Protein AF-A0A812KVB9-F1 (afdb_monomer_lite)

Foldseek 3Di:
DVVVVVVCVCQKAFPLNVVDQKAKAKWKDWADDDDDPDDPQPQQQDDDPPDDDDDDHIAIKIKMKMKHKDAPVQAPDDDPVPPDRIDMTMDMDIDSAQLHQVCVVLRHVLVVVCVVVSYVVPCVSVVVSVVLVVPDPPVPDDPVSNCHPQDLVLVCLACPVVLVLLLVCQLVQFAEEEEESGNRQLLSNLSSSLVVDVCSSPSSNWPSSCPPVVVVVVVVVDPRGGQHSQEEEISEDHPVCLVVNCSHPHYHYYYHDCVSVVRNVGQWYWYDYPDPPDRYIDIDRDDPVSVVVPAAAAAFAWAWEWAAEPVPFTDIDIWTKAWAQLPFFKAFPRDRHGQDDLQAGDCVQPVDFQSNLNGIDGGHQHNVCCCQPQVWDHDARFIKGFQFHPLHGKTKIWIAPDLQWFDFAQAALKKKKWKKAQLQQDALKWWFKKWWLADGRLLPPFRSRPCTVNNNHQDAEQLQAQQRQAHRSTGLNAVWDQDPLPPSSRTIGGQKGWHTWMWTLWIDHQWWIKTFTKHFQDDDGTTDIDGDLQSQDVVVVSVPSHGINPLGDMDILVLLPNNQQGHDDPSHVHHSNDMKMKMWHFYFPVSDSPGFTFWIFIWIADPNAIGGQAWRPLDPDTDRIDGCVRHHDRVSSRSTTIMMTMMHGDSPFLCCLAAAFPPPVDDSPPRSRGHTDDPGDPCSHPVNCCVVRSRRMMIIRDMYMYRPPRSDPYYPPDDPDDDDDDDDDDDDDDDDDDDDDDDDAWDKAFAVNFAQKDFADQDAPHDDLVQWDKDAQQPDPVSLVVVLVVDAQFFWWKDADRIITGGRDNVHTNHIDRHHRIGTITHRHPHPPDPDQDAWDKAFAVNFAQKDFADQEQLHDDPVFWDKDFQDQDDVVLVVVLVPDPQFFWWKDAGGIIITGRHNRHGNHIDRHHRIGTITTGRDDDDDDDDDDDDDDDDDDDDDDDDDDDDDADADEAFDWLDADSPPHHVHYDPQWDWADPDRGTTGTHGDDDDDDDDDDDDDDDDDDSDDPDDDDDDDDDDDDDDDDDDDDDDDD

Radius of gyration: 40.42 Å; chains: 1; bounding box: 111×73×133 Å

InterPro domains:
  IPR000254 Cellulose-binding domain [PF00734] (958-986)
  IPR000254 Cellulose-binding domain [PS00562] (962-989)
  IPR000254 Cellulose-binding domain [PS51164] (954-990)
  IPR000254 Cellulose-binding domain [SM00236] (957-990)
  IPR001722 Glycoside hydrolase, family 7 [PF00840] (296-711)
  IPR001722 Glycoside hydrolase, family 7 [PR00734] (314-331)
  IPR001722 Glycoside hydrolase, family 7 [PR00734] (348-367)
  IPR001722 Glycoside hydrolase, family 7 [PR00734] (406-426)
  IPR001722 Glycoside hydrolase, family 7 [PR00734] (426-444)
  IPR001722 Glycoside hydrolase, family 7 [PR00734] (449-465)
  IPR001722 Glycoside hydrolase, family 7 [PR00734] (497-520)
  IPR001722 Glycoside hydrolase, family 7 [PR00734] (573-586)
  IPR001722 Glycoside hydrolase, family 7 [PR00734] (641-660)
  IPR001722 Glycoside hydrolase, family 7 [PR00734] (694-711)
  IPR001722 Glycoside hydrolase, family 7 [PTHR33753] (295-712)
  IPR001722 Glycoside hydrolase, family 7 [cd07999] (298-706)
  IPR013320 Concanavalin A-like lectin/glucanase domain superfamily [SSF49899] (297-711)
  IPR018307 AVL9/DENND6 domain [PF09794] (8-199)
  IPR018307 AVL9/DENND6 domain [PF09794] (215-274)
  IPR035971 Cellulose-binding domain superfamily [SSF57180] (957-989)

Structure (mmCIF, N/CA/C/O backbone):
data_AF-A0A812KVB9-F1
#
_entry.id   AF-A0A812KVB9-F1
#
loop_
_atom_site.group_PDB
_atom_site.id
_atom_site.type_symbol
_atom_site.label_atom_id
_atom_site.label_alt_id
_atom_site.label_comp_id
_atom_site.label_asym_id
_atom_site.label_entity_id
_atom_site.label_seq_id
_atom_site.pdbx_PDB_ins_code
_atom_site.Cartn_x
_atom_site.Cartn_y
_atom_site.Cartn_z
_atom_site.occupancy
_atom_site.B_iso_or_equiv
_atom_site.auth_seq_id
_atom_site.auth_comp_id
_atom_site.auth_asym_id
_atom_site.auth_atom_id
_atom_site.pdbx_PDB_model_num
ATOM 1 N N . MET A 1 1 ? -46.382 -12.555 46.806 1.00 44.16 1 MET A N 1
ATOM 2 C CA . MET A 1 1 ? -46.045 -11.593 47.883 1.00 44.16 1 MET A CA 1
ATOM 3 C C . MET A 1 1 ? -44.581 -11.687 48.294 1.00 44.16 1 MET A C 1
ATOM 5 O O . MET A 1 1 ? -43.911 -10.684 48.139 1.00 44.16 1 MET A O 1
ATOM 9 N N . ALA A 1 2 ? -44.052 -12.837 48.738 1.00 48.66 2 ALA A N 1
ATOM 10 C CA . ALA A 1 2 ? -42.637 -12.951 49.141 1.00 48.66 2 ALA A CA 1
ATOM 11 C C . ALA A 1 2 ? -41.626 -12.617 48.018 1.00 48.66 2 ALA A C 1
ATOM 13 O O . ALA A 1 2 ? -40.701 -11.851 48.250 1.00 48.66 2 ALA A O 1
ATOM 14 N N . GLU A 1 3 ? -41.844 -13.103 46.791 1.00 52.44 3 GLU A N 1
ATOM 15 C CA . GLU A 1 3 ? -40.983 -12.789 45.631 1.00 52.44 3 GLU A CA 1
ATOM 16 C C . GLU A 1 3 ? -41.054 -11.312 45.217 1.00 52.44 3 GLU A C 1
ATOM 18 O O . GLU A 1 3 ? -40.034 -10.687 44.949 1.00 52.44 3 GLU A O 1
ATOM 23 N N . VAL A 1 4 ? -42.256 -10.725 45.243 1.00 56.75 4 VAL A N 1
ATOM 24 C CA . VAL A 1 4 ? -42.462 -9.287 44.995 1.00 56.75 4 VAL A CA 1
ATOM 25 C C . VAL A 1 4 ? -41.745 -8.455 46.061 1.00 56.75 4 VAL A C 1
ATOM 27 O O . VAL A 1 4 ? -41.098 -7.468 45.736 1.00 56.75 4 VAL A O 1
ATOM 30 N N . LEU A 1 5 ? -41.800 -8.877 47.327 1.00 59.59 5 LEU A N 1
ATOM 31 C CA . LEU A 1 5 ? -41.100 -8.211 48.424 1.00 59.59 5 LEU A CA 1
ATOM 32 C C . LEU A 1 5 ? -39.574 -8.328 48.273 1.00 59.59 5 LEU A C 1
ATOM 34 O O . LEU A 1 5 ? -38.867 -7.351 48.502 1.00 59.59 5 LEU A O 1
ATOM 38 N N . SER A 1 6 ? -39.073 -9.485 47.826 1.00 60.72 6 SER A N 1
ATOM 39 C CA . SER A 1 6 ? -37.655 -9.686 47.499 1.00 60.72 6 SER A CA 1
ATOM 40 C C . SER A 1 6 ? -37.204 -8.738 46.388 1.00 60.72 6 SER A C 1
ATOM 42 O O . SER A 1 6 ? -36.242 -8.007 46.581 1.00 60.72 6 SER A O 1
ATOM 44 N N . MET A 1 7 ? -37.946 -8.670 45.276 1.00 62.31 7 MET A N 1
ATOM 45 C CA . MET A 1 7 ? -37.661 -7.770 44.152 1.00 62.31 7 MET A CA 1
ATOM 46 C C . MET A 1 7 ? -37.659 -6.300 44.577 1.00 62.31 7 MET A C 1
ATOM 48 O O . MET A 1 7 ? -36.749 -5.560 44.221 1.00 62.31 7 MET A O 1
ATOM 52 N N . VAL A 1 8 ? -38.657 -5.873 45.357 1.00 66.56 8 VAL A N 1
ATOM 53 C CA . VAL A 1 8 ? -38.731 -4.501 45.878 1.00 66.56 8 VAL A CA 1
ATOM 54 C C . VAL A 1 8 ? -37.539 -4.199 46.783 1.00 66.56 8 VAL A C 1
ATOM 56 O O . VAL A 1 8 ? -37.019 -3.092 46.739 1.00 66.56 8 VAL A O 1
ATOM 59 N N . THR A 1 9 ? -37.053 -5.176 47.549 1.00 66.56 9 THR A N 1
ATOM 60 C CA . THR A 1 9 ? -35.861 -5.001 48.393 1.00 66.56 9 THR A CA 1
ATOM 61 C C . THR A 1 9 ? -34.601 -4.802 47.543 1.00 66.56 9 THR A C 1
ATOM 63 O O . THR A 1 9 ? -33.820 -3.898 47.826 1.00 66.56 9 THR A O 1
ATOM 66 N N . SER A 1 10 ? -34.439 -5.576 46.463 1.00 63.38 10 SER A N 1
ATOM 67 C CA . SER A 1 10 ? -33.331 -5.442 45.502 1.00 63.38 10 SER A CA 1
ATOM 68 C C . SER A 1 10 ? -33.377 -4.136 44.702 1.00 63.38 10 SER A C 1
ATOM 70 O O . SER A 1 10 ? -32.337 -3.559 44.400 1.00 63.38 10 SER A O 1
ATOM 72 N N . LEU A 1 11 ? -34.584 -3.689 44.341 1.00 68.19 11 LEU A N 1
ATOM 73 C CA . LEU A 1 11 ? -34.844 -2.454 43.600 1.00 68.19 11 LEU A CA 1
ATOM 74 C C . LEU A 1 11 ? -34.671 -1.204 44.460 1.00 68.19 11 LEU A C 1
ATOM 76 O O . LEU A 1 11 ? -34.257 -0.169 43.951 1.00 68.19 11 LEU A O 1
ATOM 80 N N . ALA A 1 12 ? -35.048 -1.263 45.737 1.00 70.12 12 ALA A N 1
ATOM 81 C CA . ALA A 1 12 ? -35.150 -0.071 46.569 1.00 70.12 12 ALA A CA 1
ATOM 82 C C . ALA A 1 12 ? -33.784 0.548 46.872 1.00 70.12 12 ALA A C 1
ATOM 84 O O . ALA A 1 12 ? -33.639 1.762 46.801 1.00 70.12 12 ALA A O 1
ATOM 85 N N . LEU A 1 13 ? -32.785 -0.255 47.229 1.00 75.06 13 LEU A N 1
ATOM 86 C CA . LEU A 1 13 ? -31.465 0.250 47.600 1.00 75.06 13 LEU A CA 1
ATOM 87 C C . LEU A 1 13 ? -30.391 -0.668 46.997 1.00 75.06 13 LEU A C 1
ATOM 89 O O . LEU A 1 13 ? -30.066 -1.682 47.618 1.00 75.06 13 LEU A O 1
ATOM 93 N N . PRO A 1 14 ? -29.854 -0.350 45.799 1.00 73.25 14 PRO A N 1
ATOM 94 C CA . PRO A 1 14 ? -28.738 -1.097 45.221 1.00 73.25 14 PRO A CA 1
ATOM 95 C C . PRO A 1 14 ? -27.517 -1.102 46.152 1.00 73.25 14 PRO A C 1
ATOM 97 O O . PRO A 1 14 ? -27.371 -0.225 47.005 1.00 73.25 14 PRO A O 1
ATOM 100 N N . ASP A 1 15 ? -26.589 -2.044 45.962 1.00 72.69 15 ASP A N 1
ATOM 101 C CA . ASP A 1 15 ? -25.408 -2.193 46.831 1.00 72.69 15 ASP A CA 1
ATOM 102 C C . ASP A 1 15 ? -24.581 -0.890 46.921 1.00 72.69 15 ASP A C 1
ATOM 104 O O . ASP A 1 15 ? -23.985 -0.589 47.958 1.00 72.69 15 ASP A O 1
ATOM 108 N N . ALA A 1 16 ? -24.584 -0.077 45.857 1.00 67.44 16 ALA A N 1
ATOM 109 C CA . ALA A 1 16 ? -23.906 1.218 45.778 1.00 67.44 16 ALA A CA 1
ATOM 110 C C . ALA A 1 16 ? -24.748 2.431 46.233 1.00 67.44 16 ALA A C 1
ATOM 112 O O . ALA A 1 16 ? -24.206 3.532 46.301 1.00 67.44 16 ALA A O 1
ATOM 113 N N . ALA A 1 17 ? -26.019 2.261 46.624 1.00 66.31 17 ALA A N 1
ATOM 114 C CA . ALA A 1 17 ? -26.930 3.364 46.975 1.00 66.31 17 ALA A CA 1
ATOM 115 C C . ALA A 1 17 ? -26.385 4.295 48.070 1.00 66.31 17 ALA A C 1
ATOM 117 O O . ALA A 1 17 ? -26.712 5.475 48.130 1.00 66.31 17 ALA A O 1
ATOM 118 N N . HIS A 1 18 ? -25.522 3.789 48.953 1.00 67.88 18 HIS A N 1
ATOM 119 C CA . HIS A 1 18 ? -24.881 4.578 50.009 1.00 67.88 18 HIS A CA 1
ATOM 120 C C . HIS A 1 18 ? -23.912 5.657 49.482 1.00 67.88 18 HIS A C 1
ATOM 122 O O . HIS A 1 18 ? -23.606 6.604 50.212 1.00 67.88 18 HIS A O 1
ATOM 128 N N . ARG A 1 19 ? -23.426 5.517 48.241 1.00 67.00 19 ARG A N 1
ATOM 129 C CA . ARG A 1 19 ? -22.455 6.417 47.593 1.00 67.00 19 ARG A CA 1
ATOM 130 C C . ARG A 1 19 ? -23.124 7.561 46.832 1.00 67.00 19 ARG A C 1
ATOM 132 O O . ARG A 1 19 ? -22.488 8.584 46.602 1.00 67.00 19 ARG A O 1
ATOM 139 N N . GLU A 1 20 ? -24.404 7.415 46.503 1.00 66.56 20 GLU A N 1
ATOM 140 C CA . GLU A 1 20 ? -25.172 8.369 45.705 1.00 66.56 20 GLU A CA 1
ATOM 141 C C . GLU A 1 20 ? -26.108 9.208 46.603 1.00 66.56 20 GLU A C 1
ATOM 143 O O . GLU A 1 20 ? -26.673 8.732 47.595 1.00 66.56 20 GLU A O 1
ATOM 148 N N . ARG A 1 21 ? -26.263 10.505 46.291 1.00 57.91 21 ARG A N 1
ATOM 149 C CA . ARG A 1 21 ? -27.299 11.351 46.929 1.00 57.91 21 ARG A CA 1
ATOM 150 C C . ARG A 1 21 ? -28.687 11.061 46.359 1.00 57.91 21 ARG A C 1
ATOM 152 O O . ARG A 1 21 ? -29.680 11.185 47.079 1.00 57.91 21 ARG A O 1
ATOM 159 N N . GLU A 1 22 ? -28.725 10.694 45.088 1.00 67.56 22 GLU A N 1
ATOM 160 C CA . GLU A 1 22 ? -29.893 10.324 44.305 1.00 67.56 22 GLU A CA 1
ATOM 161 C C . GLU A 1 22 ? -29.443 9.356 43.211 1.00 67.56 22 GLU A C 1
ATOM 163 O O . GLU A 1 22 ? -28.363 9.549 42.654 1.00 67.56 22 GLU 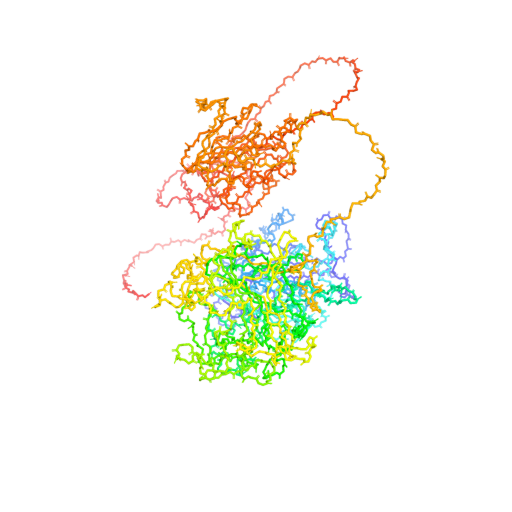A O 1
ATOM 168 N N . GLY A 1 23 ? -30.273 8.363 42.902 1.00 64.62 23 GLY A N 1
ATOM 169 C CA . GLY A 1 23 ? -30.041 7.468 41.775 1.00 64.62 23 GLY A CA 1
ATOM 170 C C . GLY A 1 23 ? -31.318 6.766 41.326 1.00 64.62 23 GLY A C 1
ATOM 171 O O . GLY A 1 23 ? -32.287 6.625 42.089 1.00 64.62 23 GLY A O 1
ATOM 172 N N . ILE A 1 24 ? -31.326 6.330 40.070 1.00 69.56 24 ILE A N 1
ATOM 173 C CA . ILE A 1 24 ? -32.448 5.624 39.451 1.00 69.56 24 ILE A CA 1
ATOM 174 C C . ILE A 1 24 ? -32.008 4.211 39.084 1.00 69.56 24 ILE A C 1
ATOM 176 O O . ILE A 1 24 ? -30.911 3.995 38.582 1.00 69.56 24 ILE A O 1
ATOM 180 N N . LEU A 1 25 ? -32.872 3.231 39.336 1.00 68.31 25 LEU A N 1
ATOM 181 C CA . LEU A 1 25 ? -32.594 1.837 39.025 1.00 68.31 25 LEU A CA 1
ATOM 182 C C . LEU A 1 25 ? -33.720 1.215 38.209 1.00 68.31 25 LEU A C 1
ATOM 184 O O . LEU A 1 25 ? -34.900 1.345 38.541 1.00 68.31 25 LEU A O 1
ATOM 188 N N . LEU A 1 26 ? -33.334 0.476 37.174 1.00 66.69 26 LEU A N 1
ATOM 189 C CA . LEU A 1 26 ? -34.231 -0.336 36.362 1.00 66.69 26 LEU A CA 1
ATOM 190 C C . LEU A 1 26 ? -33.935 -1.813 36.642 1.00 66.69 26 LEU A C 1
ATOM 192 O O . LEU A 1 26 ? -32.784 -2.240 36.575 1.00 66.69 26 LEU A O 1
ATOM 196 N N . ALA A 1 27 ? -34.960 -2.604 36.963 1.00 61.06 27 ALA A N 1
ATOM 197 C CA . ALA A 1 27 ? -34.830 -4.055 37.131 1.00 61.06 27 ALA A CA 1
ATOM 198 C C . ALA A 1 27 ? -36.087 -4.799 36.652 1.00 61.06 27 ALA A C 1
ATOM 200 O O . ALA A 1 27 ? -37.112 -4.201 36.336 1.00 61.06 27 ALA A O 1
ATOM 201 N N . SER A 1 28 ? -36.032 -6.128 36.607 1.00 58.88 28 SER A N 1
ATOM 202 C CA . SER A 1 28 ? -37.155 -6.985 36.201 1.00 58.88 28 SER A CA 1
ATOM 203 C C . SER A 1 28 ? -37.172 -8.295 36.987 1.00 58.88 28 SER A C 1
ATOM 205 O O . SER A 1 28 ? -36.120 -8.783 37.393 1.00 58.88 28 SER A O 1
ATOM 207 N N . THR A 1 29 ? -38.356 -8.883 37.196 1.00 53.00 29 THR A N 1
ATOM 208 C CA . THR A 1 29 ? -38.518 -10.205 37.830 1.00 53.00 29 THR A CA 1
ATOM 209 C C . THR A 1 29 ? -39.771 -10.940 37.337 1.00 53.00 29 THR A C 1
ATOM 211 O O . THR A 1 29 ? -40.676 -10.339 36.764 1.00 53.00 29 THR A O 1
ATOM 214 N N . THR A 1 30 ? -39.874 -12.237 37.618 1.00 50.69 30 THR A N 1
ATOM 215 C CA . THR A 1 30 ? -41.093 -13.043 37.423 1.00 50.69 30 THR A CA 1
ATOM 216 C C . THR A 1 30 ? -41.833 -13.218 38.750 1.00 50.69 30 THR A C 1
ATOM 218 O O . THR A 1 30 ? -41.225 -13.670 39.714 1.00 50.69 30 THR A O 1
ATOM 221 N N . ALA A 1 31 ? -43.137 -12.927 38.814 1.00 39.16 31 ALA A N 1
ATOM 222 C CA . ALA A 1 31 ? -43.959 -13.213 39.994 1.00 39.16 31 ALA A CA 1
ATOM 223 C C . ALA A 1 31 ? -44.744 -14.529 39.825 1.00 39.16 31 ALA A C 1
ATOM 225 O O . ALA A 1 31 ? -45.578 -14.653 38.919 1.00 39.16 31 ALA A O 1
ATOM 226 N N . GLN A 1 32 ? -44.529 -15.507 40.714 1.00 37.06 32 GLN A N 1
ATOM 227 C CA . GLN A 1 32 ? -45.356 -16.715 40.793 1.00 37.06 32 GLN A CA 1
ATOM 228 C C . GLN A 1 32 ? -46.714 -16.438 41.456 1.00 37.06 32 GLN A C 1
ATOM 230 O O . GLN A 1 32 ? -46.821 -15.779 42.495 1.00 37.06 32 GLN A O 1
ATOM 235 N N . ALA A 1 33 ? -47.770 -17.041 40.901 1.00 30.88 33 ALA A N 1
ATOM 236 C CA . ALA A 1 33 ? -48.999 -17.292 41.645 1.00 30.88 33 ALA A CA 1
ATOM 237 C C . ALA A 1 33 ? -48.755 -18.484 42.585 1.00 30.88 33 ALA A C 1
ATOM 239 O O . ALA A 1 33 ? -48.315 -19.544 42.146 1.00 30.88 33 ALA A O 1
ATOM 240 N N . ALA A 1 34 ? -49.004 -18.302 43.883 1.00 30.73 34 ALA A N 1
ATOM 241 C CA . ALA A 1 34 ? -48.735 -19.309 44.904 1.00 30.73 34 ALA A CA 1
ATOM 242 C C . ALA A 1 34 ? -49.480 -20.625 44.613 1.00 30.73 34 ALA A C 1
ATOM 244 O O . ALA A 1 34 ? -50.701 -20.687 44.750 1.00 30.73 34 ALA A O 1
ATOM 245 N N . GLY A 1 35 ? -48.741 -21.679 44.247 1.00 32.56 35 GLY A N 1
ATOM 246 C CA . GLY A 1 35 ? -49.304 -23.027 44.187 1.00 32.56 35 GLY A CA 1
ATOM 247 C C . GLY A 1 35 ? -48.616 -24.030 43.264 1.00 32.56 35 GLY A C 1
ATOM 248 O O . GLY A 1 35 ? -49.289 -24.540 42.386 1.00 32.56 35 GLY A O 1
ATOM 249 N N . HIS A 1 36 ? -47.341 -24.374 43.483 1.00 28.53 36 HIS A N 1
ATOM 250 C CA . HIS A 1 36 ? -46.812 -25.752 43.381 1.00 28.53 36 HIS A CA 1
ATOM 251 C C . HIS A 1 36 ? -45.299 -25.765 43.644 1.00 28.53 36 HIS A C 1
ATOM 253 O O . HIS A 1 36 ? -44.541 -25.031 43.020 1.00 28.53 36 HIS A O 1
ATOM 259 N N . LYS A 1 37 ? -44.860 -26.607 44.589 1.00 34.28 37 LYS A N 1
ATOM 260 C CA . LYS A 1 37 ? -43.444 -26.929 44.799 1.00 34.28 37 LYS A CA 1
ATOM 261 C C . LYS A 1 37 ? -43.031 -27.969 43.756 1.00 34.28 37 LYS A C 1
ATOM 263 O O . LYS A 1 37 ? -43.585 -29.063 43.766 1.00 34.28 37 LYS A O 1
ATOM 268 N N . GLY A 1 38 ? -42.053 -27.638 42.919 1.00 31.84 38 GLY A N 1
ATOM 269 C CA . GLY A 1 38 ? -41.384 -28.580 42.016 1.00 31.84 38 GLY A CA 1
ATOM 270 C C . GLY A 1 38 ? -41.212 -28.011 40.609 1.00 31.84 38 GLY A C 1
ATOM 271 O O . GLY A 1 38 ? -42.200 -27.694 39.962 1.00 31.84 38 GLY A O 1
ATOM 272 N N . ASP A 1 39 ? -39.957 -27.926 40.164 1.00 29.92 39 ASP A N 1
ATOM 273 C CA . ASP A 1 39 ? -39.457 -27.510 38.841 1.00 29.92 39 ASP A CA 1
ATOM 274 C C . ASP A 1 39 ? -39.329 -26.007 38.530 1.00 29.92 39 ASP A C 1
ATOM 276 O O . ASP A 1 39 ? -40.189 -25.364 37.931 1.00 29.92 39 ASP A O 1
ATOM 280 N N . VAL A 1 40 ? -38.123 -25.494 38.807 1.00 34.25 40 VAL A N 1
ATOM 281 C CA . VAL A 1 40 ? -37.586 -24.187 38.374 1.00 34.25 40 VAL A CA 1
ATOM 282 C C . VAL A 1 40 ? -37.468 -24.087 36.835 1.00 34.25 40 VAL A C 1
ATOM 284 O O . VAL A 1 40 ? -37.456 -22.996 36.277 1.00 34.25 40 VAL A O 1
ATOM 287 N N . GLY A 1 41 ? -37.463 -25.215 36.113 1.00 31.19 41 GLY A N 1
ATOM 288 C CA . GLY A 1 41 ? -37.233 -25.268 34.661 1.00 31.19 41 GLY A CA 1
ATOM 289 C C . GLY A 1 41 ? -38.436 -24.984 33.747 1.00 31.19 41 GLY A C 1
ATOM 290 O O . GLY A 1 41 ? -38.280 -25.036 32.529 1.00 31.19 41 GLY A O 1
ATOM 291 N N . ARG A 1 42 ? -39.640 -24.708 34.275 1.00 32.62 42 ARG A N 1
ATOM 292 C CA . ARG A 1 42 ? -40.879 -24.590 33.464 1.00 32.62 42 ARG A CA 1
ATOM 293 C C . ARG A 1 42 ? -41.431 -23.163 33.299 1.00 32.62 42 ARG A C 1
ATOM 295 O O . ARG A 1 42 ? -42.503 -22.997 32.722 1.00 32.62 42 ARG A O 1
ATOM 302 N N . VAL A 1 43 ? -40.731 -22.144 33.804 1.00 35.25 43 VAL A N 1
ATOM 303 C CA . VAL A 1 43 ? -41.303 -20.821 34.156 1.00 35.25 43 VAL A CA 1
ATOM 304 C C . VAL A 1 43 ? -41.268 -19.771 33.025 1.00 35.25 43 VAL A C 1
ATOM 306 O O . VAL A 1 43 ? -41.802 -18.679 33.173 1.00 35.25 43 VAL A O 1
ATOM 309 N N . LEU A 1 44 ? -40.737 -20.098 31.847 1.00 34.75 44 LEU A N 1
ATOM 310 C CA . LEU A 1 44 ? -40.421 -19.113 30.803 1.00 34.75 44 LEU A CA 1
ATOM 311 C C . LEU A 1 44 ? -41.310 -19.184 29.544 1.00 34.75 44 LEU A C 1
ATOM 313 O O . LEU A 1 44 ? -40.828 -19.061 28.426 1.00 34.75 44 LEU A O 1
ATOM 317 N N . ARG A 1 45 ? -42.630 -19.358 29.695 1.00 34.75 45 ARG A N 1
ATOM 318 C CA . ARG A 1 45 ? -43.579 -19.177 28.575 1.00 34.75 45 ARG A CA 1
ATOM 319 C C . ARG A 1 45 ? -44.253 -17.810 28.673 1.00 34.75 45 ARG A C 1
ATOM 321 O O . ARG A 1 45 ? -45.172 -17.635 29.469 1.00 34.75 45 ARG A O 1
ATOM 328 N N . GLY A 1 46 ? -43.792 -16.854 27.868 1.00 33.84 46 GLY A N 1
ATOM 329 C CA . GLY A 1 46 ? -44.405 -15.530 27.745 1.00 33.84 46 GLY A CA 1
ATOM 330 C C . GLY A 1 46 ? -45.828 -15.613 27.180 1.00 33.84 46 GLY A C 1
ATOM 331 O O . GLY A 1 46 ? -46.067 -16.279 26.173 1.00 33.84 46 GLY A O 1
ATOM 332 N N . ALA A 1 47 ? -46.781 -14.946 27.835 1.00 28.12 47 ALA A N 1
ATOM 333 C CA . ALA A 1 47 ? -48.153 -14.790 27.355 1.00 28.12 47 ALA A CA 1
ATOM 334 C C . ALA A 1 47 ? -48.365 -13.387 26.759 1.00 28.12 47 ALA A C 1
ATOM 336 O O . ALA A 1 47 ? -47.953 -12.386 27.340 1.00 28.12 47 ALA A O 1
ATOM 337 N N . MET A 1 48 ? -49.045 -13.342 25.611 1.00 30.98 48 MET A N 1
ATOM 338 C CA . MET A 1 48 ? -49.456 -12.135 24.881 1.00 30.98 48 MET A CA 1
ATOM 339 C C . MET A 1 48 ? -50.584 -11.366 25.602 1.00 30.98 48 MET A C 1
ATOM 341 O O . MET A 1 48 ? -51.517 -12.003 26.104 1.00 30.98 48 MET A O 1
ATOM 345 N N . PRO A 1 49 ? -50.627 -10.020 25.538 1.00 31.73 49 PRO A N 1
ATOM 346 C CA . PRO A 1 49 ? -51.851 -9.269 25.793 1.00 31.73 49 PRO A CA 1
ATOM 347 C C . PRO A 1 49 ? -52.786 -9.434 24.582 1.00 31.73 49 PRO A C 1
ATOM 349 O O . PRO A 1 49 ? -52.578 -8.850 23.523 1.00 31.73 49 PRO A O 1
ATOM 352 N N . GLY A 1 50 ? -53.797 -10.301 24.707 1.00 32.78 50 GLY A N 1
ATOM 353 C CA . GLY A 1 50 ? -54.831 -10.472 23.675 1.00 32.78 50 GLY A CA 1
ATOM 354 C C . GLY A 1 50 ? -55.602 -11.794 23.690 1.00 32.78 50 GLY A C 1
ATOM 355 O O . GLY A 1 50 ? -56.709 -11.853 23.160 1.00 32.78 50 GLY A O 1
ATOM 356 N N . SER A 1 51 ? -55.095 -12.856 24.322 1.00 28.95 51 SER A N 1
ATOM 357 C CA . SER A 1 51 ? -55.807 -14.140 24.360 1.00 28.95 51 SER A CA 1
ATOM 358 C C . SER A 1 51 ? -56.522 -14.350 25.696 1.00 28.95 51 SER A C 1
ATOM 360 O O . SER A 1 51 ? -55.890 -14.532 26.736 1.00 28.95 51 SER A O 1
ATOM 362 N N . ARG A 1 52 ? -57.859 -14.372 25.680 1.00 34.28 52 ARG A N 1
ATOM 363 C CA . ARG A 1 52 ? -58.644 -14.944 26.782 1.00 34.28 52 ARG A CA 1
ATOM 364 C C . ARG A 1 52 ? -58.403 -16.458 26.805 1.00 34.28 52 ARG A C 1
ATOM 366 O O . ARG A 1 52 ? -59.022 -17.135 25.995 1.00 34.28 52 ARG A O 1
ATOM 373 N N . GLN A 1 53 ? -57.605 -16.990 27.739 1.00 27.17 53 GLN A N 1
ATOM 374 C CA . GLN A 1 53 ? -57.908 -18.274 28.404 1.00 27.17 53 GLN A CA 1
ATOM 375 C C . GLN A 1 53 ? -57.002 -18.636 29.606 1.00 27.17 53 GLN A C 1
ATOM 377 O O . GLN A 1 53 ? -55.791 -18.743 29.494 1.00 27.17 53 GLN A O 1
ATOM 382 N N . LYS A 1 54 ? -57.695 -18.854 30.737 1.00 27.27 54 LYS A N 1
ATOM 383 C CA . LYS A 1 54 ? -57.598 -19.883 31.800 1.00 27.27 54 LYS A CA 1
ATOM 384 C C . LYS A 1 54 ? -56.228 -20.371 32.338 1.00 27.27 54 LYS A C 1
ATOM 386 O O . LYS A 1 54 ? -55.546 -21.159 31.706 1.00 27.27 54 LYS A O 1
ATOM 391 N N . HIS A 1 55 ? -56.016 -20.025 33.618 1.00 30.39 55 HIS A N 1
ATOM 392 C CA . HIS A 1 55 ? -55.324 -20.736 34.714 1.00 30.39 55 HIS A CA 1
ATOM 393 C C . HIS A 1 55 ? -53.909 -21.317 34.486 1.00 30.39 55 HIS A C 1
ATOM 395 O O . HIS A 1 55 ? -53.769 -22.391 33.916 1.00 30.39 55 HIS A O 1
ATOM 401 N N . GLY A 1 56 ? -52.893 -20.697 35.122 1.00 31.47 56 GLY A N 1
ATOM 402 C CA . GLY A 1 56 ? -51.754 -21.446 35.689 1.00 31.47 56 GLY A CA 1
ATOM 403 C C . GLY A 1 56 ? -50.315 -20.921 35.531 1.00 31.47 56 GLY A C 1
ATOM 404 O O . GLY A 1 56 ? -49.422 -21.595 36.030 1.00 31.47 56 GLY A O 1
ATOM 405 N N . HIS A 1 57 ? -50.036 -19.779 34.887 1.00 38.22 57 HIS A N 1
ATOM 406 C CA . HIS A 1 57 ? -48.647 -19.342 34.623 1.00 38.22 57 HIS A CA 1
ATOM 407 C C . HIS A 1 57 ? -48.320 -17.952 35.206 1.00 38.22 57 HIS A C 1
ATOM 409 O O . HIS A 1 57 ? -49.171 -17.065 35.199 1.00 38.22 57 HIS A O 1
ATOM 415 N N . GLY A 1 58 ? -47.109 -17.802 35.769 1.00 46.19 58 GLY A N 1
ATOM 416 C CA . GLY A 1 58 ? -46.628 -16.590 36.452 1.00 46.19 58 GLY A CA 1
ATOM 417 C C . GLY A 1 58 ? -46.517 -15.370 35.529 1.00 46.19 58 GLY A C 1
ATOM 418 O O . GLY A 1 58 ? -46.323 -15.513 34.325 1.00 46.19 58 GLY A O 1
ATOM 419 N N . GLN A 1 59 ? -46.663 -14.170 36.095 1.00 55.16 59 GLN A N 1
ATOM 420 C CA . GLN A 1 59 ? -46.679 -12.901 35.360 1.00 55.16 59 GLN A CA 1
ATOM 421 C C . GLN A 1 59 ? -45.323 -12.194 35.501 1.00 55.16 59 GLN A C 1
ATOM 423 O O . GLN A 1 59 ? -44.808 -12.067 36.613 1.00 55.16 59 GLN A O 1
ATOM 428 N N . LEU A 1 60 ? -44.740 -11.734 34.390 1.00 63.28 60 LEU A N 1
ATOM 429 C CA . LEU A 1 60 ? -43.505 -10.944 34.406 1.00 63.28 60 LEU A CA 1
ATOM 430 C C . LEU A 1 60 ? -43.800 -9.514 34.890 1.00 63.28 60 LEU A C 1
ATOM 432 O O . LEU A 1 60 ? -44.799 -8.915 34.486 1.00 63.28 60 LEU A O 1
ATOM 436 N N . LEU A 1 61 ? -42.941 -8.985 35.762 1.00 70.56 61 LEU A N 1
ATOM 437 C CA . LEU A 1 61 ? -43.027 -7.642 36.327 1.00 70.56 61 LEU A CA 1
ATOM 438 C C . LEU A 1 61 ? -41.733 -6.869 36.057 1.00 70.56 61 LEU A C 1
ATOM 440 O O . LEU A 1 61 ? -40.625 -7.396 36.170 1.00 70.56 61 LEU A O 1
ATOM 444 N N . TYR A 1 62 ? -41.883 -5.589 35.756 1.00 75.38 62 TYR A N 1
ATOM 445 C CA . TYR A 1 62 ? -40.791 -4.656 35.503 1.00 75.38 62 TYR A CA 1
ATOM 446 C C . TYR A 1 62 ? -40.764 -3.615 36.615 1.00 75.38 62 TYR A C 1
ATOM 448 O O . TYR A 1 62 ? -41.811 -3.142 37.037 1.00 75.38 62 TYR A O 1
ATOM 456 N N . GLY A 1 63 ? -39.586 -3.281 37.120 1.00 77.38 63 GLY A N 1
ATOM 457 C CA . GLY A 1 63 ? -39.399 -2.373 38.241 1.00 77.38 63 GLY A CA 1
ATOM 458 C C . GLY A 1 63 ? -38.600 -1.144 37.843 1.00 77.38 63 GLY A C 1
ATOM 459 O O . GLY A 1 63 ? -37.543 -1.264 37.227 1.00 77.38 63 GLY A O 1
ATOM 460 N N . VAL A 1 64 ? -39.085 0.024 38.246 1.00 82.31 64 VAL A N 1
ATOM 461 C CA . VAL A 1 64 ? -38.335 1.283 38.213 1.00 82.31 64 VAL A CA 1
ATOM 462 C C . VAL A 1 64 ? -38.294 1.814 39.634 1.00 82.31 64 VAL A C 1
ATOM 464 O O . VAL A 1 64 ? -39.342 1.920 40.273 1.00 82.31 64 VAL A O 1
ATOM 467 N N . SER A 1 65 ? -37.116 2.141 40.150 1.00 86.12 65 SER A N 1
ATOM 468 C CA . SER A 1 65 ? -36.984 2.788 41.451 1.00 86.12 65 SER A CA 1
ATOM 469 C C . SER A 1 65 ? -36.206 4.089 41.346 1.00 86.12 65 SER A C 1
ATOM 471 O O . SER A 1 65 ? -35.324 4.256 40.507 1.00 86.12 65 SER A O 1
ATOM 473 N N . CYS A 1 66 ? -36.561 5.031 42.210 1.00 86.50 66 CYS A N 1
ATOM 474 C CA . CYS A 1 66 ? -35.808 6.253 42.431 1.00 86.50 66 CYS A CA 1
ATOM 475 C C . CYS A 1 66 ? -35.535 6.349 43.929 1.00 86.50 66 CYS A C 1
ATOM 477 O O . CYS A 1 66 ? -36.466 6.279 44.740 1.00 86.50 66 CYS A O 1
ATOM 479 N N . HIS A 1 67 ? -34.262 6.454 44.297 1.00 85.44 67 HIS A N 1
ATOM 480 C CA . HIS A 1 67 ? -33.826 6.507 45.685 1.00 85.44 67 HIS A CA 1
ATOM 481 C C . HIS A 1 67 ? -33.120 7.826 45.975 1.00 85.44 67 HIS A C 1
ATOM 483 O O . HIS A 1 67 ? -32.445 8.384 45.113 1.00 85.44 67 HIS A O 1
ATOM 489 N N . ARG A 1 68 ? -33.295 8.344 47.195 1.00 84.19 68 ARG A N 1
ATOM 490 C CA . ARG A 1 68 ? -32.664 9.591 47.649 1.00 84.19 68 ARG A CA 1
ATOM 491 C C . ARG A 1 68 ? -32.223 9.481 49.104 1.00 84.19 68 ARG A C 1
ATOM 493 O O . ARG A 1 68 ? -32.788 8.714 49.893 1.00 84.19 68 ARG A O 1
ATOM 500 N N . ARG A 1 69 ? -31.218 10.280 49.469 1.00 84.44 69 ARG A N 1
ATOM 501 C CA . ARG A 1 69 ? -30.745 10.450 50.849 1.00 84.44 69 ARG A CA 1
ATOM 502 C C . ARG A 1 69 ? -31.186 11.796 51.416 1.00 84.44 69 ARG A C 1
ATOM 504 O O . ARG A 1 69 ? -31.030 12.822 50.761 1.00 84.44 69 ARG A O 1
ATOM 511 N N . VAL A 1 70 ? -31.668 11.791 52.655 1.00 83.81 70 VAL A N 1
ATOM 512 C CA . VAL A 1 70 ? -31.956 13.000 53.440 1.00 83.81 70 VAL A CA 1
ATOM 513 C C . VAL A 1 70 ? -31.264 12.911 54.795 1.00 83.81 70 VAL A C 1
ATOM 515 O O . VAL A 1 70 ? -31.192 11.836 55.393 1.00 83.81 70 VAL A O 1
ATOM 518 N N . GLU A 1 71 ? -30.728 14.024 55.287 1.00 83.56 71 GLU A N 1
ATOM 519 C CA . GLU A 1 71 ? -30.144 14.069 56.627 1.00 83.56 71 GLU A CA 1
ATOM 520 C C . GLU A 1 71 ? -31.250 13.935 57.680 1.00 83.56 71 GLU A C 1
ATOM 522 O O . GLU A 1 71 ? -32.314 14.549 57.582 1.00 83.56 71 GLU A O 1
ATOM 527 N N . ALA A 1 72 ? -31.011 13.139 58.722 1.00 83.19 72 ALA A N 1
ATOM 528 C CA . ALA A 1 72 ? -31.990 12.936 59.788 1.00 83.19 72 ALA A CA 1
ATOM 529 C C . ALA A 1 72 ? -32.319 14.260 60.502 1.00 83.19 72 ALA A C 1
ATOM 531 O O . ALA A 1 72 ? -33.430 14.427 61.011 1.00 83.19 72 ALA A O 1
ATOM 532 N N . SER A 1 73 ? -31.379 15.218 60.497 1.00 81.88 73 SER A N 1
ATOM 533 C CA . SER A 1 73 ? -31.562 16.594 60.975 1.00 81.88 73 SER A CA 1
ATOM 534 C C . SER A 1 73 ? -32.741 17.313 60.318 1.00 81.88 73 SER A C 1
ATOM 536 O O . SER A 1 73 ? -33.423 18.077 60.995 1.00 81.88 73 SER A O 1
ATOM 538 N N . GLU A 1 74 ? -33.011 17.030 59.045 1.00 83.25 74 GLU A N 1
ATOM 539 C CA . GLU A 1 74 ? -33.993 17.739 58.223 1.00 83.25 74 GLU A CA 1
ATOM 540 C C . GLU A 1 74 ? -35.410 17.155 58.307 1.00 83.25 74 GLU A C 1
ATOM 542 O O . GLU A 1 74 ? -36.350 17.780 57.820 1.00 83.25 74 GLU A O 1
ATOM 547 N N . LEU A 1 75 ? -35.591 15.985 58.931 1.00 84.19 75 LEU A N 1
ATOM 548 C CA . LEU A 1 75 ? -36.899 15.337 59.056 1.00 84.19 75 LEU A CA 1
ATOM 549 C C . LEU A 1 75 ? -37.794 16.047 60.076 1.00 84.19 75 LEU A C 1
ATOM 551 O O . LEU A 1 75 ? -37.394 16.265 61.220 1.00 84.19 75 LEU A O 1
ATOM 555 N N . LEU A 1 76 ? -39.040 16.323 59.682 1.00 83.88 76 LEU A N 1
ATOM 556 C CA . LEU A 1 76 ? -40.055 16.930 60.552 1.00 83.88 76 LEU A CA 1
ATOM 557 C C . LEU A 1 76 ? -40.501 15.973 61.664 1.00 83.88 76 LEU A C 1
ATOM 559 O O . LEU A 1 76 ? -40.843 16.404 62.763 1.00 83.88 76 LEU A O 1
ATOM 563 N N . HIS A 1 77 ? -40.466 14.667 61.391 1.00 79.88 77 HIS A N 1
ATOM 564 C CA . HIS A 1 77 ? -40.781 13.621 62.353 1.00 79.88 77 HIS A CA 1
ATOM 565 C C . HIS A 1 77 ? -39.737 12.508 62.305 1.00 79.88 77 HIS A C 1
ATOM 567 O O . HIS A 1 77 ? -39.480 11.924 61.253 1.00 79.88 77 HIS A O 1
ATOM 573 N N . ARG A 1 78 ? -39.160 12.195 63.470 1.00 78.50 78 ARG A N 1
ATOM 574 C CA . ARG A 1 78 ? -38.246 11.066 63.663 1.00 78.50 78 ARG A CA 1
ATOM 575 C C . ARG A 1 78 ? -38.946 10.002 64.486 1.00 78.50 78 ARG A C 1
ATOM 577 O O . ARG A 1 78 ? -39.324 10.255 65.628 1.00 78.50 78 ARG A O 1
ATOM 584 N N . ASP A 1 79 ? -39.138 8.834 63.896 1.00 70.62 79 ASP A N 1
ATOM 585 C CA . ASP A 1 79 ? -39.576 7.657 64.635 1.00 70.62 79 ASP A CA 1
ATOM 586 C C . ASP A 1 79 ? -38.367 6.903 65.226 1.00 70.62 79 ASP A C 1
ATOM 588 O O . ASP A 1 79 ? -37.209 7.220 64.945 1.00 70.62 79 ASP A O 1
ATOM 592 N N . ALA A 1 80 ? -38.638 5.892 66.054 1.00 69.75 80 ALA A N 1
ATOM 593 C CA . ALA A 1 80 ? -37.604 5.100 66.724 1.00 69.75 80 ALA A CA 1
ATOM 594 C C . ALA A 1 80 ? -36.723 4.260 65.769 1.00 69.75 80 ALA A C 1
ATOM 596 O O . ALA A 1 80 ? -35.706 3.724 66.204 1.00 69.75 80 ALA A O 1
ATOM 597 N N . SER A 1 81 ? -37.085 4.134 64.485 1.00 65.81 81 SER A N 1
ATOM 598 C CA . SER A 1 81 ? -36.297 3.423 63.468 1.00 65.81 81 SER A CA 1
ATOM 599 C C . SER A 1 81 ? -35.202 4.292 62.831 1.00 65.81 81 SER A C 1
ATOM 601 O O . SER A 1 81 ? -34.278 3.765 62.209 1.00 65.81 81 SER A O 1
ATOM 603 N N . VAL A 1 82 ? -35.244 5.616 63.036 1.00 72.19 82 VAL A N 1
ATOM 604 C CA . VAL A 1 82 ? -34.221 6.563 62.566 1.00 72.19 82 VAL A CA 1
ATOM 605 C C . VAL A 1 82 ? -33.047 6.597 63.552 1.00 72.19 82 VAL A C 1
ATOM 607 O O . VAL A 1 82 ? -32.962 7.457 64.424 1.00 72.19 82 VAL A O 1
ATOM 610 N N . SER A 1 83 ? -32.133 5.633 63.418 1.00 68.75 83 SER A N 1
ATOM 611 C CA . SER A 1 83 ? -30.956 5.472 64.293 1.00 68.75 83 SER A CA 1
ATOM 612 C C . SER A 1 83 ? -29.648 6.048 63.728 1.00 68.75 83 SER A C 1
ATOM 614 O O . SER A 1 83 ? -28.641 6.084 64.432 1.00 68.75 83 SER A O 1
ATOM 616 N N . ARG A 1 84 ? -29.640 6.493 62.463 1.00 74.94 84 ARG A N 1
ATOM 617 C CA . ARG A 1 84 ? -28.455 6.994 61.736 1.00 74.94 84 ARG A CA 1
ATOM 618 C C . ARG A 1 84 ? -28.543 8.498 61.455 1.00 74.94 84 ARG A C 1
ATOM 620 O O . ARG A 1 84 ? -29.622 9.081 61.519 1.00 74.94 84 ARG A O 1
ATOM 627 N N . SER A 1 85 ? -27.407 9.117 61.112 1.00 81.81 85 SER A N 1
ATOM 628 C CA . SER A 1 85 ? -27.314 10.547 60.764 1.00 81.81 85 SER A CA 1
ATOM 629 C C . SER A 1 85 ? -28.070 10.920 59.487 1.00 81.81 85 SER A C 1
ATOM 631 O O . SER A 1 85 ? -28.500 12.059 59.356 1.00 81.81 85 SER A O 1
ATOM 633 N N . SER A 1 86 ? -28.299 9.959 58.590 1.00 79.44 86 SER A N 1
ATOM 634 C CA . SER A 1 86 ? -29.077 10.126 57.364 1.00 79.44 86 SER A CA 1
ATOM 635 C C . SER A 1 86 ? -30.034 8.955 57.144 1.00 79.44 86 SER A C 1
ATOM 637 O O . SER A 1 86 ? -29.818 7.842 57.633 1.00 79.44 86 SER A O 1
ATOM 639 N N . VAL A 1 87 ? -31.109 9.221 56.406 1.00 81.94 87 VAL A N 1
ATOM 640 C CA . VAL A 1 87 ? -32.132 8.257 56.004 1.00 81.94 87 VAL A CA 1
ATOM 641 C C . VAL A 1 87 ? -32.113 8.137 54.484 1.00 81.94 87 VAL A C 1
ATOM 643 O O . VAL A 1 87 ? -32.205 9.136 53.771 1.00 81.94 87 VAL A O 1
ATOM 646 N N . GLN A 1 88 ? -32.011 6.905 53.989 1.00 82.00 88 GLN A N 1
ATOM 647 C CA . GLN A 1 88 ? -32.183 6.581 52.575 1.00 82.00 88 GLN A CA 1
ATOM 648 C C . GLN A 1 88 ? -33.504 5.846 52.387 1.00 82.00 88 GLN A C 1
ATOM 650 O O . GLN A 1 88 ? -33.805 4.898 53.113 1.00 82.00 88 GLN A O 1
ATOM 655 N N . LYS A 1 89 ? -34.299 6.301 51.421 1.00 84.12 89 LYS A N 1
ATOM 656 C CA . LYS A 1 89 ? -35.536 5.636 51.003 1.00 84.12 89 LYS A CA 1
ATOM 657 C C . LYS A 1 89 ? -35.619 5.624 49.483 1.00 84.12 89 LYS A C 1
ATOM 659 O O . LYS A 1 89 ? -34.930 6.388 48.808 1.00 84.12 89 LYS A O 1
ATOM 664 N N . ALA A 1 90 ? -36.493 4.775 48.966 1.00 85.50 90 ALA A N 1
ATOM 665 C CA . ALA A 1 90 ? -36.787 4.714 47.549 1.00 85.50 90 ALA A CA 1
ATOM 666 C C . ALA A 1 90 ? -38.280 4.580 47.308 1.00 85.50 90 ALA A C 1
ATOM 668 O O . ALA A 1 90 ? -38.994 3.958 48.097 1.00 85.50 90 ALA A O 1
ATOM 669 N N . VAL A 1 91 ? -38.729 5.150 46.198 1.00 87.25 91 VAL A N 1
ATOM 670 C CA . VAL A 1 91 ? -40.061 4.914 45.650 1.00 87.25 91 VAL A CA 1
ATOM 671 C C . VAL A 1 91 ? -39.885 3.945 44.489 1.00 87.25 91 VAL A C 1
ATOM 673 O O . VAL A 1 91 ? -39.104 4.207 43.577 1.00 87.25 91 VAL A O 1
ATOM 676 N N . CYS A 1 92 ? -40.570 2.805 44.553 1.00 86.31 92 CYS A N 1
ATOM 677 C CA . CYS A 1 92 ? -40.495 1.749 43.545 1.00 86.31 92 CYS A CA 1
ATOM 678 C C . CYS A 1 92 ? -41.844 1.617 42.837 1.00 86.31 92 CYS A C 1
ATOM 680 O O . CYS A 1 92 ? -42.880 1.536 43.495 1.00 86.31 92 CYS A O 1
ATOM 682 N N . VAL A 1 93 ? -41.819 1.546 41.511 1.00 84.31 93 VAL A N 1
ATOM 683 C CA . VAL A 1 93 ? -42.980 1.308 40.651 1.00 84.31 93 VAL A CA 1
ATOM 684 C C . VAL A 1 93 ? -42.826 -0.054 39.999 1.00 84.31 93 VAL A C 1
ATOM 686 O O . VAL A 1 93 ? -41.783 -0.341 39.411 1.00 84.31 93 VAL A O 1
ATOM 689 N N . LEU A 1 94 ? -43.871 -0.877 40.083 1.00 81.56 94 LEU A N 1
ATOM 690 C CA . LEU A 1 94 ? -43.943 -2.168 39.406 1.00 81.56 94 LEU A CA 1
ATOM 691 C C . LEU A 1 94 ? -44.929 -2.087 38.240 1.00 81.56 94 LEU A C 1
ATOM 693 O O . LEU A 1 94 ? -46.105 -1.790 38.422 1.00 81.56 94 LEU A O 1
ATOM 697 N N . LEU A 1 95 ? -44.444 -2.379 37.042 1.00 75.62 95 LEU A N 1
ATOM 698 C CA . LEU A 1 95 ? -45.179 -2.338 35.787 1.00 75.62 95 LEU A CA 1
ATOM 699 C C . LEU A 1 95 ? -45.374 -3.756 35.251 1.00 75.62 95 LEU A C 1
ATOM 701 O O . LEU A 1 95 ? -44.551 -4.647 35.457 1.00 75.62 95 LEU A O 1
ATOM 705 N N . ARG A 1 96 ? -46.444 -3.951 34.481 1.00 74.19 96 ARG A N 1
ATOM 706 C CA . ARG A 1 96 ? -46.686 -5.188 33.711 1.00 74.19 96 ARG A CA 1
ATOM 707 C C . ARG A 1 96 ? -46.098 -5.140 32.298 1.00 74.19 96 ARG A C 1
ATOM 709 O O . ARG A 1 96 ? -46.230 -6.096 31.544 1.00 74.19 96 ARG A O 1
ATOM 716 N N . CYS A 1 97 ? -45.478 -4.021 31.941 1.00 72.81 97 CYS A N 1
ATOM 717 C CA . CYS A 1 97 ? -44.971 -3.704 30.612 1.00 72.81 97 CYS A CA 1
ATOM 718 C C . CYS A 1 97 ? -43.608 -2.984 30.706 1.00 72.81 97 CYS A C 1
ATOM 720 O O . CYS A 1 97 ? -43.404 -2.213 31.648 1.00 72.81 97 CYS A O 1
ATOM 722 N N . PRO A 1 98 ? -42.699 -3.177 29.734 1.00 75.81 98 PRO A N 1
ATOM 723 C CA . PRO A 1 98 ? -41.309 -2.707 29.788 1.00 75.81 98 PRO A CA 1
ATOM 724 C C . PRO A 1 98 ? -41.120 -1.228 29.378 1.00 75.81 98 PRO A C 1
ATOM 726 O O . PRO A 1 98 ? -40.186 -0.890 28.657 1.00 75.81 98 PRO A O 1
ATOM 729 N N . PHE A 1 99 ? -41.992 -0.316 29.825 1.00 79.19 99 PHE A N 1
ATOM 730 C CA . PHE A 1 99 ? -41.902 1.124 29.509 1.00 79.19 99 PHE A CA 1
ATOM 731 C C . PHE A 1 99 ? -41.075 1.892 30.550 1.00 79.19 99 PHE A C 1
ATOM 733 O O . PHE A 1 99 ? -41.578 2.761 31.268 1.00 79.19 99 PHE A O 1
ATOM 740 N N . PHE A 1 100 ? -39.791 1.542 30.637 1.00 78.12 100 PHE A N 1
ATOM 741 C CA . PHE A 1 100 ? -38.871 2.022 31.670 1.00 78.12 100 PHE A CA 1
ATOM 742 C C . PHE A 1 100 ? -38.703 3.548 31.679 1.00 78.12 100 PHE A C 1
ATOM 744 O O . PHE A 1 100 ? -38.952 4.173 32.709 1.00 78.12 100 PHE A O 1
ATOM 751 N N . GLY A 1 101 ? -38.360 4.165 30.542 1.00 78.94 101 GLY A N 1
ATOM 752 C CA . GLY A 1 101 ? -38.100 5.608 30.490 1.00 78.94 101 GLY A CA 1
ATOM 753 C C . GLY A 1 101 ? -39.335 6.471 30.765 1.00 78.94 101 GLY A C 1
ATOM 754 O O . GLY A 1 101 ? -39.230 7.526 31.391 1.00 78.94 101 GLY A O 1
ATOM 755 N N . LEU A 1 102 ? -40.526 6.012 30.360 1.00 80.62 102 LEU A N 1
ATOM 756 C CA . LEU A 1 102 ? -41.781 6.719 30.641 1.00 80.62 102 LEU A CA 1
ATOM 757 C C . LEU A 1 102 ? -42.105 6.720 32.137 1.00 80.62 102 LEU A C 1
ATOM 759 O O . LEU A 1 102 ? -42.478 7.755 32.694 1.00 80.62 102 LEU A O 1
ATOM 763 N N . ALA A 1 103 ? -41.946 5.571 32.795 1.00 80.88 103 ALA A N 1
ATOM 764 C CA . ALA A 1 103 ? -42.146 5.470 34.234 1.00 80.88 103 ALA A CA 1
ATOM 765 C C . ALA A 1 103 ? -41.080 6.262 35.004 1.00 80.88 103 ALA A C 1
ATOM 767 O O . ALA A 1 103 ? -41.420 6.997 35.931 1.00 80.88 103 ALA A O 1
ATOM 768 N N . GLN A 1 104 ? -39.819 6.195 34.569 1.00 82.69 104 GLN A N 1
ATOM 769 C CA . GLN A 1 104 ? -38.699 6.949 35.136 1.00 82.69 104 GLN A CA 1
ATOM 770 C C . GLN A 1 104 ? -38.946 8.464 35.123 1.00 82.69 104 GLN A C 1
ATOM 772 O O . GLN A 1 104 ? -38.820 9.109 36.166 1.00 82.69 104 GLN A O 1
ATOM 777 N N . GLN A 1 105 ? -39.365 9.034 33.985 1.00 82.00 105 GLN A N 1
ATOM 778 C CA . GLN A 1 105 ? -39.606 10.480 33.867 1.00 82.00 105 GLN A CA 1
ATOM 779 C C . GLN A 1 105 ? -40.682 11.012 34.819 1.00 82.00 105 GLN A C 1
ATOM 781 O O . GLN A 1 105 ? -40.666 12.189 35.177 1.00 82.00 105 GLN A O 1
ATOM 786 N N . ARG A 1 106 ? -41.639 10.171 35.219 1.00 83.25 106 ARG A N 1
ATOM 787 C CA . ARG A 1 106 ? -42.700 10.563 36.156 1.00 83.25 106 ARG A CA 1
ATOM 788 C C . ARG A 1 106 ? -42.335 10.269 37.603 1.00 83.25 106 ARG A C 1
ATOM 790 O O . ARG A 1 106 ? -42.694 11.046 38.484 1.00 83.25 106 ARG A O 1
ATOM 797 N N . LEU A 1 107 ? -41.605 9.183 37.838 1.00 86.75 107 LEU A N 1
ATOM 798 C CA . LEU A 1 107 ? -41.195 8.758 39.168 1.00 86.75 107 LEU A CA 1
ATOM 799 C C . LEU A 1 107 ? -40.187 9.720 39.807 1.00 86.75 107 LEU A C 1
ATOM 801 O O . LEU A 1 107 ? -40.307 10.000 41.000 1.00 86.75 107 LEU A O 1
ATOM 805 N N . SER A 1 108 ? -39.223 10.244 39.043 1.00 83.44 108 SER A N 1
ATOM 806 C CA . SER A 1 108 ? -38.166 11.110 39.591 1.00 83.44 108 SER A CA 1
ATOM 807 C C . SER A 1 108 ? -38.723 12.395 40.245 1.00 83.44 108 SER A C 1
ATOM 809 O O . SER A 1 108 ? -38.481 12.585 41.441 1.00 83.44 108 SER A O 1
ATOM 811 N N . PRO A 1 109 ? -39.581 13.207 39.585 1.00 85.38 109 PRO A N 1
ATOM 812 C CA . PRO A 1 109 ? -40.173 14.394 40.216 1.00 85.38 109 PRO A CA 1
ATOM 813 C C . PRO A 1 109 ? -41.058 14.077 41.428 1.00 85.38 109 PRO A C 1
ATOM 815 O O . PRO A 1 109 ? -41.038 14.800 42.422 1.00 85.38 109 PRO A O 1
ATOM 818 N N . VAL A 1 110 ? -41.836 12.989 41.377 1.00 87.56 110 VAL A N 1
ATOM 819 C CA . VAL A 1 110 ? -42.695 12.569 42.500 1.00 87.56 110 VAL A CA 1
ATOM 820 C C . VAL A 1 110 ? -41.850 12.171 43.704 1.00 87.56 110 VAL A C 1
ATOM 822 O O . VAL A 1 110 ? -42.159 12.552 44.832 1.00 87.56 110 VAL A O 1
ATOM 825 N N . THR A 1 111 ? -40.756 11.451 43.463 1.00 87.69 111 THR A N 1
ATOM 826 C CA . THR A 1 111 ? -39.803 11.067 44.506 1.00 87.69 111 THR A CA 1
ATOM 827 C C . THR A 1 111 ? -39.141 12.301 45.103 1.00 87.69 111 THR A C 1
ATOM 829 O O . THR A 1 111 ? -39.071 12.419 46.321 1.00 87.69 111 THR A O 1
ATOM 832 N N . GLN A 1 112 ? -38.724 13.265 44.280 1.00 86.19 112 GLN A N 1
ATOM 833 C CA . GLN A 1 112 ? -38.174 14.528 44.767 1.00 86.19 112 GLN A CA 1
ATOM 834 C C . GLN A 1 112 ? -39.154 15.244 45.709 1.00 86.19 112 GLN A C 1
ATOM 836 O O . GLN A 1 112 ? -38.798 15.538 46.850 1.00 86.19 112 GLN A O 1
ATOM 841 N N . VAL A 1 113 ? -40.405 15.446 45.283 1.00 88.19 113 VAL A N 1
ATOM 842 C CA . VAL A 1 113 ? -41.425 16.117 46.106 1.00 88.19 113 VAL A CA 1
ATOM 843 C C . VAL A 1 113 ? -41.725 15.329 47.384 1.00 88.19 113 VAL A C 1
ATOM 845 O O . VAL A 1 113 ? -41.872 15.920 48.453 1.00 88.19 113 VAL A O 1
ATOM 848 N N . PHE A 1 114 ? -41.779 13.997 47.313 1.00 88.81 114 PHE A N 1
ATOM 849 C CA . PHE A 1 114 ? -41.977 13.144 48.487 1.00 88.81 114 PHE A CA 1
ATOM 850 C C . PHE A 1 114 ? -40.869 13.333 49.536 1.00 88.81 114 PHE A C 1
ATOM 852 O O . PHE A 1 114 ? -41.143 13.345 50.735 1.00 88.81 114 PHE A O 1
ATOM 859 N N . PHE A 1 115 ? -39.623 13.537 49.102 1.00 88.00 115 PHE A N 1
ATOM 860 C CA . PHE A 1 115 ? -38.500 13.832 49.994 1.00 88.00 115 PHE A CA 1
ATOM 861 C C . PHE A 1 115 ? -38.502 15.279 50.509 1.00 88.00 115 PHE A C 1
ATOM 863 O O . PHE A 1 115 ? -38.190 15.506 51.679 1.00 88.00 115 PHE A O 1
ATOM 870 N N . GLU A 1 116 ? -38.897 16.252 49.684 1.00 87.00 116 GLU A N 1
ATOM 871 C CA . GLU A 1 116 ? -39.012 17.668 50.072 1.00 87.00 116 GLU A CA 1
ATOM 872 C C . GLU A 1 116 ? -40.059 17.904 51.170 1.00 87.00 116 GLU A C 1
ATOM 874 O O . GLU A 1 116 ? -39.905 18.819 51.980 1.00 87.00 116 GLU A O 1
ATOM 879 N N . GLN A 1 117 ? -41.085 17.050 51.259 1.00 87.06 117 GLN A N 1
ATOM 880 C CA . GLN A 1 117 ? -42.075 17.091 52.342 1.00 87.06 117 GLN A CA 1
ATOM 881 C C . GLN A 1 117 ? -41.469 16.829 53.727 1.00 87.06 117 GLN A C 1
ATOM 883 O O . GLN A 1 117 ? -42.073 17.214 54.726 1.00 87.06 117 GLN A O 1
ATOM 888 N N . ARG A 1 118 ? -40.297 16.174 53.808 1.00 86.88 118 ARG A N 1
ATOM 889 C CA . ARG A 1 118 ? -39.571 15.865 55.059 1.00 86.88 118 ARG A CA 1
ATOM 890 C C . ARG A 1 118 ? -40.383 15.077 56.106 1.00 86.88 118 ARG A C 1
ATOM 892 O O . ARG A 1 118 ? -39.944 14.945 57.250 1.00 86.88 118 ARG A O 1
ATOM 899 N N . ASP A 1 119 ? -41.533 14.520 55.723 1.00 86.19 119 ASP A N 1
ATOM 900 C CA . ASP A 1 119 ? -42.377 13.625 56.520 1.00 86.19 119 ASP A CA 1
ATOM 901 C C . ASP A 1 119 ? -42.869 12.455 55.660 1.00 86.19 119 ASP A C 1
ATOM 903 O O . ASP A 1 119 ? -43.834 12.553 54.904 1.00 86.19 119 ASP A O 1
ATOM 907 N N . PHE A 1 120 ? -42.214 11.306 55.810 1.00 85.75 120 PHE A N 1
ATOM 908 C CA . PHE A 1 120 ? -42.490 10.115 55.007 1.00 85.75 120 PHE A CA 1
ATOM 909 C C . PHE A 1 120 ? -43.790 9.379 55.367 1.00 85.75 120 PHE A C 1
ATOM 911 O O . PHE A 1 120 ? -44.079 8.342 54.770 1.00 85.75 120 PHE A O 1
ATOM 918 N N . ARG A 1 121 ? -44.564 9.857 56.349 1.00 83.75 121 ARG A N 1
ATOM 919 C CA . ARG A 1 121 ? -45.891 9.300 56.664 1.00 83.75 121 ARG A CA 1
ATOM 920 C C . ARG A 1 121 ? -46.958 9.799 55.684 1.00 83.75 121 ARG A C 1
ATOM 922 O O . ARG A 1 121 ? -47.976 9.133 55.502 1.00 83.75 121 ARG A O 1
ATOM 929 N N . CYS A 1 122 ? -46.715 10.940 55.038 1.00 83.06 122 CYS A N 1
ATOM 930 C CA . CYS A 1 122 ? -47.601 11.556 54.054 1.00 83.06 122 CYS A CA 1
ATOM 931 C C . CYS A 1 122 ? -47.525 10.817 52.708 1.00 83.06 122 CYS A C 1
ATOM 933 O O . CYS A 1 122 ? -46.762 11.176 51.818 1.00 83.06 122 CYS A O 1
ATOM 935 N N . THR A 1 123 ? -48.323 9.760 52.552 1.00 87.50 123 THR A N 1
ATOM 936 C CA . THR A 1 123 ? -48.306 8.893 51.354 1.00 87.50 123 THR A CA 1
ATOM 937 C C . THR A 1 123 ? -49.351 9.259 50.298 1.00 87.50 123 THR A C 1
ATOM 939 O O . THR A 1 123 ? -49.412 8.608 49.256 1.00 87.50 123 THR A O 1
ATOM 942 N N . ASP A 1 124 ? -50.146 10.314 50.513 1.00 86.38 124 ASP A N 1
ATOM 943 C CA . ASP A 1 124 ? -51.211 10.724 49.586 1.00 86.38 124 ASP A CA 1
ATOM 944 C C . ASP A 1 124 ? -50.675 11.014 48.175 1.00 86.38 124 ASP A C 1
ATOM 946 O O . ASP A 1 124 ? -51.260 10.564 47.193 1.00 86.38 124 ASP A O 1
ATOM 950 N N . LEU A 1 125 ? -49.504 11.658 48.079 1.00 89.12 125 LEU A N 1
ATOM 951 C CA . LEU A 1 125 ? -48.808 11.906 46.812 1.00 89.12 125 LEU A CA 1
ATOM 952 C C . LEU A 1 125 ? -48.494 10.605 46.055 1.00 89.12 125 LEU A C 1
ATOM 954 O O . LEU A 1 125 ? -48.652 10.544 44.837 1.00 89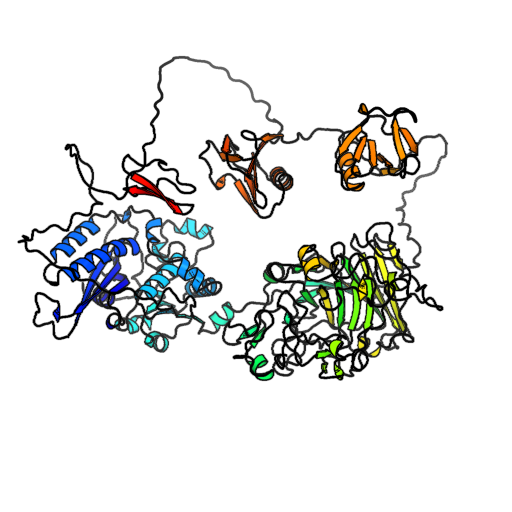.12 125 LEU A O 1
ATOM 958 N N . LEU A 1 126 ? -48.055 9.565 46.771 1.00 88.31 126 LEU A N 1
ATOM 959 C CA . LEU A 1 126 ? -47.708 8.276 46.172 1.00 88.31 126 LEU A CA 1
ATOM 960 C C . LEU A 1 126 ? -48.961 7.535 45.695 1.00 88.31 126 LEU A C 1
ATOM 962 O O . LEU A 1 126 ? -48.945 6.948 44.619 1.00 88.31 126 LEU A O 1
ATOM 966 N N . ARG A 1 127 ? -50.061 7.609 46.455 1.00 87.56 127 ARG A N 1
ATOM 967 C CA . ARG A 1 127 ? -51.349 7.017 46.063 1.00 87.56 127 ARG A CA 1
ATOM 968 C C . ARG A 1 127 ? -51.942 7.705 44.832 1.00 87.56 127 ARG A C 1
ATOM 970 O O . ARG A 1 127 ? -52.499 7.040 43.965 1.00 87.56 127 ARG A O 1
ATOM 977 N N . ASP A 1 128 ? -51.819 9.024 44.736 1.00 85.62 128 ASP A N 1
ATOM 978 C CA . ASP A 1 128 ? -52.305 9.768 43.571 1.00 85.62 128 ASP A CA 1
ATOM 979 C C . ASP A 1 128 ? -51.449 9.511 42.329 1.00 85.62 128 ASP A C 1
ATOM 981 O O . ASP A 1 128 ? -51.980 9.445 41.220 1.00 85.62 128 ASP A O 1
ATOM 985 N N . PHE A 1 129 ? -50.145 9.304 42.511 1.00 86.69 129 PHE A N 1
ATOM 986 C CA . PHE A 1 129 ? -49.250 8.869 41.446 1.00 86.69 129 PHE A CA 1
ATOM 987 C C . PHE A 1 129 ? -49.569 7.448 40.951 1.00 86.69 129 PHE A C 1
ATOM 989 O O . PHE A 1 129 ? -49.648 7.237 39.742 1.00 86.69 129 PHE A O 1
ATOM 996 N N . ASP A 1 130 ? -49.831 6.505 41.859 1.00 85.94 130 ASP A N 1
ATOM 997 C CA . ASP A 1 130 ? -50.239 5.129 41.536 1.00 85.94 130 ASP A CA 1
ATOM 998 C C . ASP A 1 130 ? -51.533 5.102 40.701 1.00 85.94 130 ASP A C 1
ATOM 1000 O O . ASP A 1 130 ? -51.566 4.559 39.598 1.00 85.94 130 ASP A O 1
ATOM 1004 N N . ASN A 1 131 ? -52.561 5.839 41.140 1.00 85.25 131 ASN A N 1
ATOM 1005 C CA . ASN A 1 131 ? -53.817 5.990 40.396 1.00 85.25 131 ASN A CA 1
ATOM 1006 C C . ASN A 1 131 ? -53.621 6.600 38.996 1.00 85.25 131 ASN A C 1
ATOM 1008 O O . ASN A 1 131 ? -54.350 6.271 38.057 1.00 85.25 131 ASN A O 1
ATOM 1012 N N . GLN A 1 132 ? -52.667 7.526 38.845 1.00 83.38 132 GLN A N 1
ATOM 1013 C CA . GLN A 1 132 ? -52.336 8.095 37.541 1.00 83.38 132 GLN A CA 1
ATOM 1014 C C . GLN A 1 132 ? -51.687 7.043 36.644 1.00 83.38 132 GLN A C 1
ATOM 1016 O O . GLN A 1 132 ? -52.143 6.869 35.515 1.00 83.38 132 GLN A O 1
ATOM 1021 N N . LEU A 1 133 ? -50.684 6.314 37.135 1.00 81.69 133 LEU A N 1
ATOM 1022 C CA . LEU A 1 133 ? -50.032 5.247 36.372 1.00 81.69 133 LEU A CA 1
ATOM 1023 C C . LEU A 1 133 ? -51.028 4.175 35.912 1.00 81.69 133 LEU A C 1
ATOM 1025 O O . LEU A 1 133 ? -51.014 3.817 34.736 1.00 81.69 133 LEU A O 1
ATOM 1029 N N . ASP A 1 134 ? -51.948 3.747 36.777 1.00 81.38 134 ASP A N 1
ATOM 1030 C CA . ASP A 1 134 ? -52.973 2.744 36.446 1.00 81.38 134 ASP A CA 1
ATOM 1031 C C . ASP A 1 134 ? -53.950 3.193 35.349 1.00 81.38 134 ASP A C 1
ATOM 1033 O O . ASP A 1 134 ? -54.549 2.374 34.649 1.00 81.38 134 ASP A O 1
ATOM 1037 N N . SER A 1 135 ? -54.116 4.502 35.165 1.00 80.44 135 SER A N 1
ATOM 1038 C CA . SER A 1 135 ? -54.982 5.045 34.116 1.00 80.44 135 SER A CA 1
ATOM 1039 C C . SER A 1 135 ? -54.295 5.188 32.750 1.00 80.44 135 SER A C 1
ATOM 1041 O O . SER A 1 135 ? -54.966 5.482 31.755 1.00 80.44 135 SER A O 1
ATOM 1043 N N . VAL A 1 136 ? -52.979 4.948 32.672 1.00 76.31 136 VAL A N 1
ATOM 1044 C CA . VAL A 1 136 ? -52.229 4.941 31.411 1.00 76.31 136 VAL A CA 1
ATOM 1045 C C . VAL A 1 136 ? -52.516 3.640 30.654 1.00 76.31 136 VAL A C 1
ATOM 1047 O O . VAL A 1 136 ? -52.244 2.552 31.163 1.00 76.31 136 VAL A O 1
ATOM 1050 N N . PRO A 1 137 ? -53.011 3.700 29.403 1.00 75.31 137 PRO A N 1
ATOM 1051 C CA . PRO A 1 137 ? -53.246 2.505 28.605 1.00 75.31 137 PRO A CA 1
ATOM 1052 C C . PRO A 1 137 ? -51.929 2.010 27.986 1.00 75.31 137 PRO A C 1
ATOM 1054 O O . PRO A 1 137 ? -51.750 2.095 26.772 1.00 75.31 137 PRO A O 1
ATOM 1057 N N . PHE A 1 138 ? -51.010 1.495 28.809 1.00 72.75 138 PHE A N 1
ATOM 1058 C CA . PHE A 1 138 ? -49.682 1.040 28.371 1.00 72.75 138 PHE A CA 1
ATOM 1059 C C . PHE A 1 138 ? -49.741 0.025 27.218 1.00 72.75 138 PHE A C 1
ATOM 1061 O O . PHE A 1 138 ? -48.909 0.058 26.320 1.00 72.75 138 PHE A O 1
ATOM 1068 N N . GLU A 1 139 ? -50.771 -0.823 27.181 1.00 66.38 139 GLU A N 1
ATOM 1069 C CA . GLU A 1 139 ? -50.999 -1.813 26.114 1.00 66.38 139 GLU A CA 1
ATOM 1070 C C . GLU A 1 139 ? -51.305 -1.198 24.735 1.00 66.38 139 GLU A C 1
ATOM 1072 O O . GLU A 1 139 ? -51.286 -1.903 23.729 1.00 66.38 139 GLU A O 1
ATOM 1077 N N . ARG A 1 140 ? -51.638 0.098 24.672 1.00 71.94 140 ARG A N 1
ATOM 1078 C CA . ARG A 1 140 ? -51.973 0.819 23.432 1.00 71.94 140 ARG A CA 1
ATOM 1079 C C . ARG A 1 140 ? -50.885 1.795 22.990 1.00 71.94 140 ARG A C 1
ATOM 1081 O O . ARG A 1 140 ? -51.096 2.515 22.015 1.00 71.94 140 ARG A O 1
ATOM 1088 N N . LEU A 1 141 ? -49.773 1.868 23.719 1.00 75.81 141 LEU A N 1
ATOM 1089 C CA . LEU A 1 141 ? -48.648 2.716 23.344 1.00 75.81 141 LEU A CA 1
ATOM 1090 C C . LEU A 1 141 ? -47.908 2.115 22.138 1.00 75.81 141 LEU A C 1
ATOM 1092 O O . LEU A 1 141 ? -47.842 0.890 22.017 1.00 75.81 141 LEU A O 1
ATOM 1096 N N . PRO A 1 142 ? -47.370 2.952 21.233 1.00 76.25 142 PRO A N 1
ATOM 1097 C CA . PRO A 1 142 ? -46.582 2.467 20.110 1.00 76.25 142 PRO A CA 1
ATOM 1098 C C . PRO A 1 142 ? -45.242 1.886 20.583 1.00 76.25 142 PRO A C 1
ATOM 1100 O O . PRO A 1 142 ? -44.671 2.346 21.572 1.00 76.25 142 PRO A O 1
ATOM 1103 N N . ASP A 1 143 ? -44.705 0.919 19.830 1.00 72.44 143 ASP A N 1
ATOM 1104 C CA . ASP A 1 143 ? -43.434 0.238 20.138 1.00 72.44 143 ASP A CA 1
ATOM 1105 C C . ASP A 1 143 ? -42.248 1.227 20.264 1.00 72.44 143 ASP A C 1
ATOM 1107 O O . ASP A 1 143 ? -41.269 0.944 20.949 1.00 72.44 143 ASP A O 1
ATOM 1111 N N . THR A 1 144 ? -42.339 2.421 19.667 1.00 77.62 144 THR A N 1
ATOM 1112 C CA . THR A 1 144 ? -41.327 3.487 19.785 1.00 77.62 144 THR A CA 1
ATOM 1113 C C . THR A 1 144 ? -41.118 3.973 21.220 1.00 77.62 144 THR A C 1
ATOM 1115 O O . THR A 1 144 ? -40.004 4.351 21.576 1.00 77.62 144 THR A O 1
ATOM 1118 N N . GLU A 1 145 ? -42.148 3.916 22.070 1.00 81.25 145 GLU A N 1
ATOM 1119 C CA . GLU A 1 145 ? -42.063 4.329 23.480 1.00 81.25 145 GLU A CA 1
ATOM 1120 C C . GLU A 1 145 ? -41.186 3.392 24.327 1.00 81.25 145 GLU A C 1
ATOM 1122 O O . GLU A 1 145 ? -40.757 3.761 25.418 1.00 81.25 145 GLU A O 1
ATOM 1127 N N . LEU A 1 146 ? -40.875 2.186 23.835 1.00 77.44 146 LEU A N 1
ATOM 1128 C CA . LEU A 1 146 ? -39.961 1.250 24.506 1.00 77.44 146 LEU A CA 1
ATOM 1129 C C . LEU A 1 146 ? -38.519 1.759 24.525 1.00 77.44 146 LEU A C 1
ATOM 1131 O O . LEU A 1 146 ? -37.755 1.418 25.424 1.00 77.44 146 LEU A O 1
ATOM 1135 N N . PHE A 1 147 ? -38.146 2.555 23.522 1.00 81.88 147 PHE A N 1
ATOM 1136 C CA . PHE A 1 147 ? -36.795 3.091 23.365 1.00 81.88 147 PHE A CA 1
ATOM 1137 C C . PHE A 1 147 ? -36.615 4.438 24.072 1.00 81.88 147 PHE A C 1
ATOM 1139 O O . PHE A 1 147 ? -35.498 4.950 24.160 1.00 81.88 147 PHE A O 1
ATOM 1146 N N . PHE A 1 148 ? -37.702 5.020 24.583 1.00 82.62 148 PHE A N 1
ATOM 1147 C CA . PHE A 1 148 ? -37.665 6.287 25.294 1.00 82.62 148 PHE A CA 1
ATOM 1148 C C . PHE A 1 148 ? -36.798 6.169 26.558 1.00 82.62 148 PHE A C 1
ATOM 1150 O O . PHE A 1 148 ? -36.992 5.265 27.369 1.00 82.62 148 PHE A O 1
ATOM 1157 N N . GLY A 1 149 ? -35.836 7.082 26.722 1.00 76.56 149 GLY A N 1
ATOM 1158 C CA . GLY A 1 149 ? -34.892 7.085 27.849 1.00 76.56 149 GLY A CA 1
ATOM 1159 C C . GLY A 1 149 ? -33.690 6.137 27.709 1.00 76.56 149 GLY A C 1
ATOM 1160 O O . GLY A 1 149 ? -32.896 6.032 28.640 1.00 76.56 149 GLY A O 1
ATOM 1161 N N . ILE A 1 150 ? -33.517 5.454 26.570 1.00 82.19 150 ILE A N 1
ATOM 1162 C CA . ILE A 1 150 ? -32.326 4.633 26.297 1.00 82.19 150 ILE A CA 1
ATOM 1163 C C . ILE A 1 150 ? -31.263 5.477 25.577 1.00 82.19 150 ILE A C 1
ATOM 1165 O O . ILE A 1 150 ? -31.531 6.102 24.553 1.00 82.19 150 ILE A O 1
ATOM 1169 N N . HIS A 1 151 ? -30.033 5.488 26.097 1.00 77.62 151 HIS A N 1
ATOM 1170 C CA . HIS A 1 151 ? -28.934 6.317 25.587 1.00 77.62 151 HIS A CA 1
ATOM 1171 C C . HIS A 1 151 ? -28.042 5.575 24.576 1.00 77.62 151 HIS A C 1
ATOM 1173 O O . HIS A 1 151 ? -26.868 5.307 24.835 1.00 77.62 151 HIS A O 1
ATOM 1179 N N . HIS A 1 152 ? -28.562 5.273 23.380 1.00 83.25 152 HIS A N 1
ATOM 1180 C CA . HIS A 1 152 ? -27.796 4.562 22.339 1.00 83.25 152 HIS A CA 1
ATOM 1181 C C . HIS A 1 152 ? -26.516 5.288 21.917 1.00 83.25 152 HIS A C 1
ATOM 1183 O O . HIS A 1 152 ? -25.497 4.650 21.673 1.00 83.25 152 HIS A O 1
ATOM 1189 N N . ALA A 1 153 ? -26.541 6.622 21.854 1.00 77.50 153 ALA A N 1
ATOM 1190 C CA . ALA A 1 153 ? -25.381 7.416 21.446 1.00 77.50 153 ALA A CA 1
ATOM 1191 C C . ALA A 1 153 ? -24.157 7.183 22.349 1.00 77.50 153 ALA A C 1
ATOM 1193 O O . ALA A 1 153 ? -23.030 7.161 21.857 1.00 77.50 153 ALA A O 1
ATOM 1194 N N . GLN A 1 154 ? -24.380 6.980 23.651 1.00 76.62 154 GLN A N 1
ATOM 1195 C CA . GLN A 1 154 ? -23.321 6.690 24.616 1.00 76.62 154 GLN A CA 1
ATOM 1196 C C . GLN A 1 154 ? -22.728 5.296 24.364 1.00 76.62 154 GLN A C 1
ATOM 1198 O O . GLN A 1 154 ? -21.511 5.153 24.287 1.00 76.62 154 GLN A O 1
ATOM 1203 N N . LEU A 1 155 ? -23.589 4.301 24.117 1.00 84.50 155 LEU A N 1
ATOM 1204 C CA . LEU A 1 155 ? -23.192 2.936 23.769 1.00 84.50 155 LEU A CA 1
ATOM 1205 C C . LEU A 1 155 ? -22.350 2.890 22.480 1.00 84.50 155 LEU A C 1
ATOM 1207 O O . LEU A 1 155 ? -21.271 2.304 22.473 1.00 84.50 155 LEU A O 1
ATOM 1211 N N . PHE A 1 156 ? -22.809 3.535 21.400 1.00 83.06 156 PHE A N 1
ATOM 1212 C CA . PHE A 1 156 ? -22.109 3.534 20.108 1.00 83.06 156 PHE A CA 1
ATOM 1213 C C . PHE A 1 156 ? -20.763 4.265 20.164 1.00 83.06 156 PHE A C 1
ATOM 1215 O O . PHE A 1 156 ? -19.765 3.754 19.656 1.00 83.06 156 PHE A O 1
ATOM 1222 N N . ARG A 1 157 ? -20.712 5.447 20.797 1.00 78.38 157 ARG A N 1
ATOM 1223 C CA . ARG A 1 157 ? -19.465 6.222 20.933 1.00 78.38 157 ARG A CA 1
ATOM 1224 C C . ARG A 1 157 ? -18.448 5.531 21.834 1.00 78.38 157 ARG A C 1
ATOM 1226 O O . ARG A 1 157 ? -17.253 5.633 21.567 1.00 78.38 157 ARG A O 1
ATOM 1233 N N . GLY A 1 158 ? -18.940 4.861 22.871 1.00 76.06 158 GLY A N 1
ATOM 1234 C CA . GLY A 1 158 ? -18.137 4.176 23.868 1.00 76.06 158 GLY A CA 1
ATOM 1235 C C . GLY A 1 158 ? -17.537 2.861 23.388 1.00 76.06 158 GLY A C 1
ATOM 1236 O O . GLY A 1 158 ? -16.340 2.637 23.529 1.00 76.06 158 GLY A O 1
ATOM 1237 N N . LEU A 1 159 ? -18.356 1.996 22.783 1.00 79.06 159 LEU A N 1
ATOM 1238 C CA . LEU A 1 159 ? -17.922 0.668 22.343 1.00 79.06 159 LEU A CA 1
ATOM 1239 C C . LEU A 1 159 ? -17.296 0.657 20.944 1.00 79.06 159 LEU A C 1
ATOM 1241 O O . LEU A 1 159 ? -16.448 -0.192 20.676 1.00 79.06 159 LEU A O 1
ATOM 1245 N N . ARG A 1 160 ? -17.676 1.577 20.047 1.00 82.06 160 ARG A N 1
ATOM 1246 C CA . ARG A 1 160 ? -17.160 1.661 18.665 1.00 82.06 160 ARG A CA 1
ATOM 1247 C C . ARG A 1 160 ? -17.136 0.283 17.975 1.00 82.06 160 ARG A C 1
ATOM 1249 O O . ARG A 1 160 ? -18.162 -0.393 17.928 1.00 82.06 160 ARG A O 1
ATOM 1256 N N . HIS A 1 161 ? -15.977 -0.154 17.476 1.00 73.62 161 HIS A N 1
ATOM 1257 C CA . HIS A 1 161 ? -15.800 -1.454 16.822 1.00 73.62 161 HIS A CA 1
ATOM 1258 C C . HIS A 1 161 ? -16.062 -2.645 17.767 1.00 73.62 161 HIS A C 1
ATOM 1260 O O . HIS A 1 161 ? -16.516 -3.693 17.313 1.00 73.62 161 HIS A O 1
ATOM 1266 N N . LYS A 1 162 ? -15.872 -2.483 19.088 1.00 77.31 162 LYS A N 1
ATOM 1267 C CA . LYS A 1 162 ? -16.110 -3.534 20.095 1.00 77.31 162 LYS A CA 1
ATOM 1268 C C . LYS A 1 162 ? -17.595 -3.854 20.282 1.00 77.31 162 LYS A C 1
ATOM 1270 O O . LYS A 1 162 ? -17.923 -4.907 20.825 1.00 77.31 162 LYS A O 1
ATOM 1275 N N . LEU A 1 163 ? -18.506 -2.986 19.823 1.00 86.69 163 LEU A N 1
ATOM 1276 C CA . LEU A 1 163 ? -19.951 -3.191 19.962 1.00 86.69 163 LEU A CA 1
ATOM 1277 C C . LEU A 1 163 ? -20.414 -4.492 19.298 1.00 86.69 163 LEU A C 1
ATOM 1279 O O . LEU A 1 163 ? -21.228 -5.215 19.870 1.00 86.69 163 LEU A O 1
ATOM 1283 N N . LEU A 1 164 ? -19.881 -4.805 18.113 1.00 84.38 164 LEU A N 1
ATOM 1284 C CA . LEU A 1 164 ? -20.231 -6.029 17.391 1.00 84.38 164 LEU A CA 1
ATOM 1285 C C . LEU A 1 164 ? -19.748 -7.276 18.135 1.00 84.38 164 LEU A C 1
ATOM 1287 O O . LEU A 1 164 ? -20.476 -8.263 18.204 1.00 84.38 164 LEU A O 1
ATOM 1291 N N . SER A 1 165 ? -18.570 -7.213 18.753 1.00 82.38 165 SER A N 1
ATOM 1292 C CA . SER A 1 165 ? -18.027 -8.302 19.566 1.00 82.38 165 SER A CA 1
ATOM 1293 C C . SER A 1 165 ? -18.855 -8.536 20.832 1.00 82.38 165 SER A C 1
ATOM 1295 O O . SER A 1 165 ? -19.170 -9.681 21.154 1.00 82.38 165 SER A O 1
ATOM 1297 N N . VAL A 1 166 ? -19.290 -7.465 21.509 1.00 87.19 166 VAL A N 1
ATOM 1298 C CA . VAL A 1 166 ? -20.213 -7.560 22.655 1.00 87.19 166 VAL A CA 1
ATOM 1299 C C . VAL A 1 166 ? -21.559 -8.148 22.217 1.00 87.19 166 VAL A C 1
ATOM 1301 O O . VAL A 1 166 ? -22.070 -9.061 22.862 1.00 87.19 166 VAL A O 1
ATOM 1304 N N . LEU A 1 167 ? -22.119 -7.688 21.092 1.00 87.81 167 LEU A N 1
ATOM 1305 C CA . LEU A 1 167 ? -23.381 -8.208 20.558 1.00 87.81 167 LEU A CA 1
ATOM 1306 C C . LEU A 1 167 ? -23.272 -9.694 20.189 1.00 87.81 167 LEU A C 1
ATOM 1308 O O . LEU A 1 167 ? -24.159 -10.478 20.518 1.00 87.81 167 LEU A O 1
ATOM 1312 N N . LYS A 1 168 ? -22.166 -10.105 19.564 1.00 84.38 168 LYS A N 1
ATOM 1313 C CA . LYS A 1 168 ? -21.876 -11.505 19.229 1.00 84.38 168 LYS A CA 1
ATOM 1314 C C . LYS A 1 168 ? -21.764 -12.376 20.483 1.00 84.38 168 LYS A C 1
ATOM 1316 O O . LYS A 1 168 ? -22.350 -13.452 20.508 1.00 84.38 168 LYS A O 1
ATOM 1321 N N . ALA A 1 169 ? -21.092 -11.903 21.535 1.00 85.25 169 ALA A N 1
ATOM 1322 C CA . ALA A 1 169 ? -21.018 -12.611 22.816 1.00 85.25 169 ALA A CA 1
ATOM 1323 C C . ALA A 1 169 ? -22.410 -12.820 23.442 1.00 85.25 169 ALA A C 1
ATOM 1325 O O . ALA A 1 169 ? -22.716 -13.911 23.920 1.00 85.25 169 ALA A O 1
ATOM 1326 N N . ILE A 1 170 ? -23.287 -11.811 23.364 1.00 85.69 170 ILE A N 1
ATOM 1327 C CA . ILE A 1 170 ? -24.685 -11.920 23.813 1.00 85.69 170 ILE A CA 1
ATOM 1328 C C . ILE A 1 170 ? -25.452 -12.965 22.987 1.00 85.69 170 ILE A C 1
ATOM 1330 O O . ILE A 1 170 ? -26.155 -13.800 23.555 1.00 85.69 170 ILE A O 1
ATOM 1334 N N . LEU A 1 171 ? -25.301 -12.957 21.657 1.00 81.56 171 LEU A N 1
ATOM 1335 C CA . LEU A 1 171 ? -25.956 -13.925 20.764 1.00 81.56 171 LEU A CA 1
ATOM 1336 C C . LEU A 1 171 ? -25.507 -15.373 21.017 1.00 81.56 171 LEU A C 1
ATOM 1338 O O . LEU A 1 171 ? -26.284 -16.297 20.788 1.00 81.56 171 LEU A O 1
ATOM 1342 N N . LEU A 1 172 ? -24.279 -15.564 21.504 1.00 82.44 172 LEU A N 1
ATOM 1343 C CA . LEU A 1 172 ? -23.714 -16.862 21.886 1.00 82.44 172 LEU A CA 1
ATOM 1344 C C . LEU A 1 172 ? -24.100 -17.306 23.308 1.00 82.44 172 LEU A C 1
ATOM 1346 O O . LEU A 1 172 ? -23.646 -18.357 23.756 1.00 82.44 172 LEU A O 1
ATOM 1350 N N . GLU A 1 173 ? -24.933 -16.531 24.010 1.00 83.06 173 GLU A N 1
ATOM 1351 C CA . GLU A 1 173 ? -25.302 -16.755 25.413 1.00 83.06 173 GLU A CA 1
ATOM 1352 C C . GLU A 1 173 ? -24.085 -16.831 26.355 1.00 83.06 173 GLU A C 1
ATOM 1354 O O . GLU A 1 173 ? -24.082 -17.602 27.316 1.00 83.06 173 GLU A O 1
ATOM 1359 N N . ALA A 1 174 ? -23.047 -16.030 26.091 1.00 87.44 174 ALA A N 1
ATOM 1360 C CA . ALA A 1 174 ? -21.893 -15.913 26.978 1.00 87.44 174 ALA A CA 1
ATOM 1361 C C . ALA A 1 174 ? -22.278 -15.272 28.328 1.00 87.44 174 ALA A C 1
ATOM 1363 O O . ALA A 1 174 ? -23.316 -14.618 28.467 1.00 87.44 174 ALA A O 1
ATOM 1364 N N . LYS A 1 175 ? -21.429 -15.433 29.344 1.00 90.94 175 LYS A N 1
ATOM 1365 C CA . LYS A 1 175 ? -21.531 -14.749 30.640 1.00 90.94 175 LYS A CA 1
ATOM 1366 C C . LYS A 1 175 ? -20.987 -13.325 30.527 1.00 90.94 175 LYS A C 1
ATOM 1368 O O . LYS A 1 175 ? -19.807 -13.073 30.762 1.00 90.94 175 LYS A O 1
ATOM 1373 N N . VAL A 1 176 ? -21.855 -12.400 30.140 1.00 92.38 176 VAL A N 1
ATOM 1374 C CA . VAL A 1 176 ? -21.560 -10.979 29.949 1.00 92.38 176 VAL A CA 1
ATOM 1375 C C . VAL A 1 176 ? -21.870 -10.199 31.227 1.00 92.38 176 VAL A C 1
ATOM 1377 O O . VAL A 1 176 ? -23.025 -10.082 31.649 1.00 92.38 176 VAL A O 1
ATOM 1380 N N . LEU A 1 177 ? -20.827 -9.633 31.830 1.00 93.12 177 LEU A N 1
ATOM 1381 C CA . LEU A 1 177 ? -20.901 -8.831 33.047 1.00 93.12 177 LEU A CA 1
ATOM 1382 C C . LEU A 1 177 ? -20.669 -7.351 32.726 1.00 93.12 177 LEU A C 1
ATOM 1384 O O . LEU A 1 177 ? -19.567 -6.960 32.358 1.00 93.12 177 LEU A O 1
ATOM 1388 N N . VAL A 1 178 ? -21.691 -6.516 32.899 1.00 93.56 178 VAL A N 1
ATOM 1389 C CA . VAL A 1 178 ? -21.586 -5.054 32.821 1.00 93.56 178 VAL A CA 1
ATOM 1390 C C . VAL A 1 178 ? -21.338 -4.512 34.223 1.00 93.56 178 VAL A C 1
ATOM 1392 O O . VAL A 1 178 ? -22.134 -4.753 35.132 1.00 93.56 178 VAL A O 1
ATOM 1395 N N . ILE A 1 179 ? -20.245 -3.778 34.409 1.00 90.62 179 ILE A N 1
ATOM 1396 C CA . ILE A 1 179 ? -19.861 -3.231 35.707 1.00 90.62 179 ILE A CA 1
ATOM 1397 C C . ILE A 1 179 ? -19.680 -1.718 35.641 1.00 90.62 179 ILE A C 1
ATOM 1399 O O . ILE A 1 179 ? -19.063 -1.188 34.725 1.00 90.62 179 ILE A O 1
ATOM 1403 N N . SER A 1 180 ? -20.233 -1.008 36.618 1.00 88.00 180 SER A N 1
ATOM 1404 C CA . SER A 1 180 ? -20.067 0.439 36.776 1.00 88.00 180 SER A CA 1
ATOM 1405 C C . SER A 1 180 ? -20.126 0.806 38.250 1.00 88.00 180 SER A C 1
ATOM 1407 O O . SER A 1 180 ? -20.645 0.051 39.068 1.00 88.00 180 SER A O 1
ATOM 1409 N N . GLU A 1 181 ? -19.653 1.995 38.606 1.00 83.75 181 GLU A N 1
ATOM 1410 C CA . GLU A 1 181 ? -19.884 2.535 39.949 1.00 83.75 181 GLU A CA 1
ATOM 1411 C C . GLU A 1 181 ? -21.333 3.005 40.139 1.00 83.75 181 GLU A C 1
ATOM 1413 O O . GLU A 1 181 ? -21.795 3.076 41.277 1.00 83.75 181 GLU A O 1
ATOM 1418 N N . SER A 1 182 ? -22.053 3.274 39.039 1.00 83.00 182 SER A N 1
ATOM 1419 C CA . SER A 1 182 ? -23.452 3.702 39.053 1.00 83.00 182 SER A CA 1
ATOM 1420 C C . SER A 1 182 ? -24.397 2.574 38.633 1.00 83.00 182 SER A C 1
ATOM 1422 O O . SER A 1 182 ? -24.279 1.989 37.550 1.00 83.00 182 SER A O 1
ATOM 1424 N N . ALA A 1 183 ? -25.377 2.284 39.491 1.00 80.19 183 ALA A N 1
ATOM 1425 C CA . ALA A 1 183 ? -26.403 1.277 39.218 1.00 80.19 183 ALA A CA 1
ATOM 1426 C C . ALA A 1 183 ? -27.316 1.695 38.049 1.00 80.19 183 ALA A C 1
ATOM 1428 O O . ALA A 1 183 ? -27.743 0.850 37.257 1.00 80.19 183 ALA A O 1
ATOM 1429 N N . GLU A 1 184 ? -27.544 3.003 37.904 1.00 80.31 184 GLU A N 1
ATOM 1430 C CA . GLU A 1 184 ? -28.274 3.605 36.788 1.00 80.31 184 GLU A CA 1
ATOM 1431 C C . GLU A 1 184 ? -27.583 3.272 35.462 1.00 80.31 184 GLU A C 1
ATOM 1433 O O . GLU A 1 184 ? -28.182 2.624 34.600 1.00 80.31 184 GLU A O 1
ATOM 1438 N N . GLN A 1 185 ? -26.293 3.604 35.343 1.00 82.38 185 GLN A N 1
ATOM 1439 C CA . GLN A 1 185 ? -25.495 3.353 34.136 1.00 82.38 185 GLN A CA 1
ATOM 1440 C C . GLN A 1 185 ? -25.451 1.867 33.763 1.00 82.38 185 GLN A C 1
ATOM 1442 O O . GLN A 1 185 ? -25.636 1.528 32.594 1.00 82.38 185 GLN A O 1
ATOM 1447 N N . CYS A 1 186 ? -25.286 0.971 34.745 1.00 85.44 186 CYS A N 1
ATOM 1448 C CA . CYS A 1 186 ? -25.354 -0.476 34.510 1.00 85.44 186 CYS A CA 1
ATOM 1449 C C . CYS A 1 186 ? -26.671 -0.870 33.829 1.00 85.44 186 CYS A C 1
ATOM 1451 O O . CYS A 1 186 ? -26.673 -1.520 32.782 1.00 85.44 186 CYS A O 1
ATOM 1453 N N . SER A 1 187 ? -27.790 -0.429 34.407 1.00 82.50 187 SER A N 1
ATOM 1454 C CA . SER A 1 187 ? -29.120 -0.786 33.923 1.00 82.50 187 SER A CA 1
ATOM 1455 C C . SER A 1 187 ? -29.435 -0.192 32.551 1.00 82.50 187 SER A C 1
ATOM 1457 O O . SER A 1 187 ? -29.967 -0.895 31.689 1.00 82.50 187 SER A O 1
ATOM 1459 N N . HIS A 1 188 ? -29.020 1.051 32.289 1.00 84.12 188 HIS A N 1
ATOM 1460 C CA . HIS A 1 188 ? -29.180 1.684 30.981 1.00 84.12 188 HIS A CA 1
ATOM 1461 C C . HIS A 1 188 ? -28.350 0.995 29.895 1.00 84.12 188 HIS A C 1
ATOM 1463 O O . HIS A 1 188 ? -28.869 0.780 28.801 1.00 84.12 188 HIS A O 1
ATOM 1469 N N . ILE A 1 189 ? -27.098 0.611 30.170 1.00 87.25 189 ILE A N 1
ATOM 1470 C CA . ILE A 1 189 ? -26.243 -0.065 29.182 1.00 87.25 189 ILE A CA 1
ATOM 1471 C C . ILE A 1 189 ? -26.759 -1.464 28.855 1.00 87.25 189 ILE A C 1
ATOM 1473 O O . ILE A 1 189 ? -26.823 -1.819 27.678 1.00 87.25 189 ILE A O 1
ATOM 1477 N N . VAL A 1 190 ? -27.204 -2.234 29.851 1.00 87.88 190 VAL A N 1
ATOM 1478 C CA . VAL A 1 190 ? -27.821 -3.547 29.607 1.00 87.88 190 VAL A CA 1
ATOM 1479 C C . VAL A 1 190 ? -29.082 -3.408 28.748 1.00 87.88 190 VAL A C 1
ATOM 1481 O O . VAL A 1 190 ? -29.233 -4.127 27.761 1.00 87.88 190 VAL A O 1
ATOM 1484 N N . LEU A 1 191 ? -29.963 -2.449 29.054 1.00 84.69 191 LEU A N 1
ATOM 1485 C CA . LEU A 1 191 ? -31.160 -2.188 28.246 1.00 84.69 191 LEU A CA 1
ATOM 1486 C C . LEU A 1 191 ? -30.820 -1.692 26.835 1.00 84.69 191 LEU A C 1
ATOM 1488 O O . LEU A 1 191 ? -31.467 -2.104 25.873 1.00 84.69 191 LEU A O 1
ATOM 1492 N N . ALA A 1 192 ? -29.791 -0.855 26.690 1.00 87.69 192 ALA A N 1
ATOM 1493 C CA . ALA A 1 192 ? -29.320 -0.390 25.392 1.00 87.69 192 ALA A CA 1
ATOM 1494 C C . ALA A 1 192 ? -28.806 -1.556 24.537 1.00 87.69 192 ALA A C 1
ATOM 1496 O O . ALA A 1 192 ? -29.221 -1.678 23.387 1.00 87.69 192 ALA A O 1
ATOM 1497 N N . LEU A 1 193 ? -27.998 -2.457 25.106 1.00 88.56 193 LEU A N 1
ATOM 1498 C CA . LEU A 1 193 ? -27.527 -3.674 24.435 1.00 88.56 193 LEU A CA 1
ATOM 1499 C C . LEU A 1 193 ? -28.691 -4.583 24.015 1.00 88.56 193 LEU A C 1
ATOM 1501 O O . LEU A 1 193 ? -28.732 -5.049 22.879 1.00 88.56 193 LEU A O 1
ATOM 1505 N N . LEU A 1 194 ? -29.679 -4.782 24.890 1.00 83.12 194 LEU A N 1
ATOM 1506 C CA . LEU A 1 194 ? -30.871 -5.585 24.590 1.00 83.12 194 LEU A CA 1
ATOM 1507 C C . LEU A 1 194 ? -31.741 -4.966 23.497 1.00 83.12 194 LEU A C 1
ATOM 1509 O O . LEU A 1 194 ? -32.351 -5.691 22.715 1.00 83.12 194 LEU A O 1
ATOM 1513 N N . SER A 1 195 ? -31.792 -3.637 23.421 1.00 84.12 195 SER A N 1
ATOM 1514 C CA . SER A 1 195 ? -32.561 -2.922 22.401 1.00 84.12 195 SER A CA 1
ATOM 1515 C C . SER A 1 195 ? -32.007 -3.093 20.982 1.00 84.12 195 SER A C 1
ATOM 1517 O O . SER A 1 195 ? -32.743 -2.876 20.022 1.00 84.12 195 SER A O 1
ATOM 1519 N N . LEU A 1 196 ? -30.743 -3.518 20.844 1.00 84.94 196 LEU A N 1
ATOM 1520 C CA . LEU A 1 196 ? -30.132 -3.854 19.553 1.00 84.94 196 LEU A CA 1
ATOM 1521 C C . LEU A 1 196 ? -30.645 -5.187 18.995 1.00 84.94 196 LEU A C 1
ATOM 1523 O O . LEU A 1 196 ? -30.536 -5.436 17.796 1.00 84.94 196 LEU A O 1
ATOM 1527 N N . LEU A 1 197 ? -31.213 -6.043 19.850 1.00 78.12 197 LEU A N 1
ATOM 1528 C CA . LEU A 1 197 ? -31.825 -7.298 19.436 1.00 78.12 197 LEU A CA 1
ATOM 1529 C C . LEU A 1 197 ? -33.281 -7.042 19.017 1.00 78.12 197 LEU A C 1
ATOM 1531 O O . LEU A 1 197 ? -34.051 -6.470 19.796 1.00 78.12 197 LEU A O 1
ATOM 1535 N N . PRO A 1 198 ? -33.711 -7.486 17.822 1.00 71.19 198 PRO A N 1
ATOM 1536 C CA . PRO A 1 198 ? -35.094 -7.327 17.383 1.00 71.19 198 PRO A CA 1
ATOM 1537 C C . PRO A 1 198 ? -36.091 -7.913 18.391 1.00 71.19 198 PRO A C 1
ATOM 1539 O O . PRO A 1 198 ? -36.112 -9.115 18.645 1.00 71.19 198 PRO A O 1
ATOM 1542 N N . GLY A 1 199 ? -36.921 -7.048 18.979 1.00 66.81 199 GLY A N 1
ATOM 1543 C CA . GLY A 1 199 ? -37.897 -7.433 20.004 1.00 66.81 199 GLY A CA 1
ATOM 1544 C C . GLY A 1 199 ? -37.319 -7.668 21.407 1.00 66.81 199 GLY A C 1
ATOM 1545 O O . GLY A 1 199 ? -38.083 -8.013 22.305 1.00 66.81 199 GLY A O 1
ATOM 1546 N N . GLY A 1 200 ? -36.021 -7.439 21.644 1.00 72.75 200 GLY A N 1
ATOM 1547 C CA . GLY A 1 200 ? -35.346 -7.748 22.913 1.00 72.75 200 GLY A CA 1
ATOM 1548 C C . GLY A 1 200 ? -35.992 -7.109 24.148 1.00 72.75 200 GLY A C 1
ATOM 1549 O O . GLY A 1 200 ? -36.168 -7.776 25.166 1.00 72.75 200 GLY A O 1
ATOM 1550 N N . LEU A 1 201 ? -36.439 -5.851 24.042 1.00 73.19 201 LEU A N 1
ATOM 1551 C CA . LEU A 1 201 ? -37.144 -5.153 25.129 1.00 73.19 201 LEU A CA 1
ATOM 1552 C C . LEU A 1 201 ? -38.584 -5.644 25.342 1.00 73.19 201 LEU A C 1
ATOM 1554 O O . LEU A 1 201 ? -39.116 -5.525 26.441 1.00 73.19 201 LEU A O 1
ATOM 1558 N N . TRP A 1 202 ? -39.223 -6.190 24.306 1.00 64.12 202 TRP A N 1
ATOM 1559 C CA . TRP A 1 202 ? -40.646 -6.549 24.320 1.00 64.12 202 TRP A CA 1
ATOM 1560 C C . TRP A 1 202 ? -40.896 -7.973 24.826 1.00 64.12 202 TRP A C 1
ATOM 1562 O O . TRP A 1 202 ? -41.945 -8.269 25.389 1.00 64.12 202 TRP A O 1
ATOM 1572 N N . LEU A 1 203 ? -39.919 -8.862 24.648 1.00 57.84 203 LEU A N 1
ATOM 1573 C CA . LEU A 1 203 ? -40.054 -10.305 24.863 1.00 57.84 203 LEU A CA 1
ATOM 1574 C C . LEU A 1 203 ? -39.785 -10.753 26.308 1.00 57.84 203 LEU A C 1
ATOM 1576 O O . LEU A 1 203 ? -39.563 -11.934 26.564 1.00 57.84 203 LEU A O 1
ATOM 1580 N N . GLY A 1 204 ? -39.766 -9.823 27.266 1.00 56.41 204 GLY A N 1
ATOM 1581 C CA . GLY A 1 204 ? -39.469 -10.162 28.660 1.00 56.41 204 GLY A CA 1
ATOM 1582 C C . GLY A 1 204 ? -38.090 -10.793 28.847 1.00 56.41 204 GLY A C 1
ATOM 1583 O O . GLY A 1 204 ? -37.905 -11.596 29.757 1.00 56.41 204 GLY A O 1
ATOM 1584 N N . PHE A 1 205 ? -37.155 -10.442 27.959 1.00 62.38 205 PHE A N 1
ATOM 1585 C CA . PHE A 1 205 ? -35.797 -10.972 27.905 1.00 62.38 205 PHE A CA 1
ATOM 1586 C C . PHE A 1 205 ? -35.704 -12.491 27.648 1.00 62.38 205 PHE A C 1
ATOM 1588 O O . PHE A 1 205 ? -34.719 -13.100 28.044 1.00 62.38 205 PHE A O 1
ATOM 1595 N N . ASN A 1 206 ? -36.693 -13.100 26.972 1.00 58.78 206 ASN A N 1
ATOM 1596 C CA . ASN A 1 206 ? -36.619 -14.477 26.457 1.00 58.78 206 ASN A CA 1
ATOM 1597 C C . ASN A 1 206 ? -37.185 -14.580 25.026 1.00 58.78 206 ASN A C 1
ATOM 1599 O O . ASN A 1 206 ? -38.324 -14.197 24.758 1.00 58.78 206 ASN A O 1
ATOM 1603 N N . SER A 1 207 ? -36.422 -15.182 24.114 1.00 53.56 207 SER A N 1
ATOM 1604 C CA . SER A 1 207 ? -36.844 -15.491 22.742 1.00 53.56 207 SER A CA 1
ATOM 1605 C C . SER A 1 207 ? -38.085 -16.397 22.623 1.00 53.56 207 SER A C 1
ATOM 1607 O O . SER A 1 207 ? -38.800 -16.311 21.627 1.00 53.56 207 SER A O 1
ATOM 1609 N N . ASP A 1 208 ? -38.459 -17.195 23.627 1.00 52.19 208 ASP A N 1
ATOM 1610 C CA . ASP A 1 208 ? -39.680 -18.025 23.558 1.00 52.19 208 ASP A CA 1
ATOM 1611 C C . ASP A 1 208 ? -40.982 -17.197 23.422 1.00 52.19 208 ASP A C 1
ATOM 1613 O O . ASP A 1 208 ? -42.035 -17.731 23.065 1.00 52.19 208 ASP A O 1
ATOM 1617 N N . GLY A 1 209 ? -40.929 -15.880 23.665 1.00 49.84 209 GLY A N 1
ATOM 1618 C CA . GLY A 1 209 ? -42.043 -14.946 23.480 1.00 49.84 209 GLY A CA 1
ATOM 1619 C C . GLY A 1 209 ? -42.359 -14.562 22.024 1.00 49.84 209 GLY A C 1
ATOM 1620 O O . GLY A 1 209 ? -43.307 -13.808 21.807 1.00 49.84 209 GLY A O 1
ATOM 1621 N N . PHE A 1 210 ? -41.606 -15.042 21.018 1.00 49.25 210 PHE A N 1
ATOM 1622 C CA . PHE A 1 210 ? -41.736 -14.602 19.611 1.00 49.25 210 PHE A CA 1
ATOM 1623 C C . PHE A 1 210 ? -43.137 -14.793 18.987 1.00 49.25 210 PHE A C 1
ATOM 1625 O O . PHE A 1 210 ? -43.453 -14.144 17.983 1.00 49.25 210 PHE A O 1
ATOM 1632 N N . GLY A 1 211 ? -43.996 -15.631 19.578 1.00 52.53 211 GLY A N 1
ATOM 1633 C CA . GLY A 1 211 ? -45.431 -15.696 19.280 1.00 52.53 211 GLY A CA 1
ATOM 1634 C C . GLY A 1 211 ? -45.775 -15.710 17.781 1.00 52.53 211 GLY A C 1
ATOM 1635 O O . GLY A 1 211 ? -45.151 -16.402 16.979 1.00 52.53 211 GLY A O 1
ATOM 1636 N N . SER A 1 212 ? -46.778 -14.921 17.382 1.00 43.34 212 SER A N 1
ATOM 1637 C CA . SER A 1 212 ? -47.255 -14.810 15.993 1.00 43.34 212 SER A CA 1
ATOM 1638 C C . SER A 1 212 ? -46.346 -13.993 15.061 1.00 43.34 212 SER A C 1
ATOM 1640 O O . SER A 1 212 ? -46.537 -14.037 13.846 1.00 43.34 212 SER A O 1
ATOM 1642 N N . ARG A 1 213 ? -45.359 -13.252 15.592 1.00 48.75 213 ARG A N 1
ATOM 1643 C CA . ARG A 1 213 ? -44.394 -12.474 14.786 1.00 48.75 213 ARG A CA 1
ATOM 1644 C C . ARG A 1 213 ? -43.169 -13.300 14.365 1.00 48.75 213 ARG A C 1
ATOM 1646 O O . ARG A 1 213 ? -42.414 -12.871 13.497 1.00 48.75 213 ARG A O 1
ATOM 1653 N N . HIS A 1 214 ? -43.029 -14.521 14.887 1.00 52.16 214 HIS A N 1
ATOM 1654 C CA . HIS A 1 214 ? -41.983 -15.494 14.547 1.00 52.16 214 HIS A CA 1
ATOM 1655 C C . HIS A 1 214 ? -41.782 -15.686 13.028 1.00 52.16 214 HIS A C 1
ATOM 1657 O O . HIS A 1 214 ? -40.657 -15.820 12.556 1.00 52.16 214 HIS A O 1
ATOM 1663 N N . PHE A 1 215 ? -42.854 -15.636 12.228 1.00 50.66 215 PHE A N 1
ATOM 1664 C CA . PHE A 1 215 ? -42.758 -15.761 10.768 1.00 50.66 215 PHE A CA 1
ATOM 1665 C C . PHE A 1 215 ? -42.090 -14.555 10.082 1.00 50.66 215 PHE A C 1
ATOM 1667 O O . PHE A 1 215 ? -41.389 -14.739 9.089 1.00 50.66 215 PHE A O 1
ATOM 1674 N N . GLN A 1 216 ? -42.279 -13.332 10.594 1.00 53.81 216 GLN A N 1
ATOM 1675 C CA . GLN A 1 216 ? -41.658 -12.130 10.023 1.00 53.81 216 GLN A CA 1
ATOM 1676 C C . GLN A 1 216 ? -40.158 -12.086 10.322 1.00 53.81 216 GLN A C 1
ATOM 1678 O O . GLN A 1 216 ? -39.367 -11.826 9.422 1.00 53.81 216 GLN A O 1
ATOM 1683 N N . TYR A 1 217 ? -39.747 -12.434 11.542 1.00 55.22 217 TYR A N 1
ATOM 1684 C CA . TYR A 1 217 ? -38.333 -12.400 11.930 1.00 55.22 217 TYR A CA 1
ATOM 1685 C C . TYR A 1 217 ? -37.503 -13.521 11.285 1.00 55.22 217 TYR A C 1
ATOM 1687 O O . TYR A 1 217 ? -36.350 -13.301 10.914 1.00 55.22 217 TYR A O 1
ATOM 1695 N N . ARG A 1 218 ? -38.109 -14.685 11.007 1.00 54.03 218 ARG A N 1
ATOM 1696 C CA . ARG A 1 218 ? -37.440 -15.783 10.286 1.00 54.03 218 ARG A CA 1
ATOM 1697 C C . ARG A 1 218 ? -37.056 -15.415 8.845 1.00 54.03 218 ARG A C 1
ATOM 1699 O O . ARG A 1 218 ? -36.061 -15.928 8.344 1.00 54.03 218 ARG A O 1
ATOM 1706 N N . LYS A 1 219 ? -37.801 -14.512 8.189 1.00 53.88 219 LYS A N 1
ATOM 1707 C CA . LYS A 1 219 ? -37.473 -14.007 6.838 1.00 53.88 219 LYS A CA 1
ATOM 1708 C C . LYS A 1 219 ? -36.209 -13.142 6.801 1.00 53.88 219 LYS A C 1
ATOM 1710 O O . LYS A 1 219 ? -35.626 -12.995 5.736 1.00 53.88 219 LYS A O 1
ATOM 1715 N N . HIS A 1 220 ? -35.783 -12.612 7.946 1.00 54.56 220 HIS A N 1
ATOM 1716 C CA . HIS A 1 220 ? -34.578 -11.792 8.086 1.00 54.56 220 HIS A CA 1
ATOM 1717 C C . HIS A 1 220 ? -33.394 -12.575 8.682 1.00 54.56 220 HIS A C 1
ATOM 1719 O O . HIS A 1 220 ? -32.471 -11.974 9.216 1.00 54.56 220 HIS A O 1
ATOM 1725 N N . GLY A 1 221 ? -33.419 -13.915 8.625 1.00 52.97 221 GLY A N 1
ATOM 1726 C CA . GLY A 1 221 ? -32.304 -14.748 9.091 1.00 52.97 221 GLY A CA 1
ATOM 1727 C C . GLY A 1 221 ? -32.191 -14.892 10.612 1.00 52.97 221 GLY A C 1
ATOM 1728 O O . GLY A 1 221 ? -31.155 -15.337 11.095 1.00 52.97 221 GLY A O 1
ATOM 1729 N N . LEU A 1 222 ? -33.240 -14.564 11.377 1.00 57.50 222 LEU A N 1
ATOM 1730 C CA . LEU A 1 222 ? -33.242 -14.648 12.843 1.00 57.50 222 LEU A CA 1
ATOM 1731 C C . LEU A 1 222 ? -34.071 -15.836 13.365 1.00 57.50 222 LEU A C 1
ATOM 1733 O O . LEU A 1 222 ? -35.245 -15.665 13.700 1.00 57.50 222 LEU A O 1
ATOM 1737 N N . PRO A 1 223 ? -33.481 -17.039 13.492 1.00 52.06 223 PRO A N 1
ATOM 1738 C CA . PRO A 1 223 ? -33.972 -18.083 14.378 1.00 52.06 223 PRO A CA 1
ATOM 1739 C C . PRO A 1 223 ? -33.089 -18.217 15.635 1.00 52.06 223 PRO A C 1
ATOM 1741 O O . PRO A 1 223 ? -33.039 -19.299 16.214 1.00 52.06 223 PRO A O 1
ATOM 1744 N N . ILE A 1 224 ? -32.334 -17.181 16.030 1.00 56.75 224 ILE A N 1
ATOM 1745 C CA . ILE A 1 224 ? -31.437 -17.291 17.188 1.00 56.75 224 ILE A CA 1
ATOM 1746 C C . ILE A 1 224 ? -32.285 -17.214 18.459 1.00 56.75 224 ILE A C 1
ATOM 1748 O O . ILE A 1 224 ? -32.817 -16.164 18.821 1.00 56.75 224 ILE A O 1
ATOM 1752 N N . GLN A 1 225 ? -32.446 -18.362 19.109 1.00 59.31 225 GLN A N 1
ATOM 1753 C CA . GLN A 1 225 ? -33.076 -18.470 20.415 1.00 59.31 225 GLN A CA 1
ATOM 1754 C C . GLN A 1 225 ? -32.085 -17.947 21.465 1.00 59.31 225 GLN A C 1
ATOM 1756 O O . GLN A 1 225 ? -31.299 -18.711 22.011 1.00 59.31 225 GLN A O 1
ATOM 1761 N N . CYS A 1 226 ? -32.061 -16.631 21.682 1.00 60.69 226 CYS A N 1
ATOM 1762 C CA . CYS A 1 226 ? -31.257 -16.012 22.736 1.00 60.69 226 CYS A CA 1
ATOM 1763 C C . CYS A 1 226 ? -32.028 -15.974 24.060 1.00 60.69 226 CYS A C 1
ATOM 1765 O O . CYS A 1 226 ? -33.240 -15.722 24.069 1.00 60.69 226 CYS A O 1
ATOM 1767 N N . PHE A 1 227 ? -31.305 -16.148 25.166 1.00 67.44 227 PHE A N 1
ATOM 1768 C CA . PHE A 1 227 ? -31.828 -16.101 26.533 1.00 67.44 227 PHE A CA 1
ATOM 1769 C C . PHE A 1 227 ? -32.804 -17.241 26.841 1.00 67.44 227 PHE A C 1
ATOM 1771 O O . PHE A 1 227 ? -33.911 -17.030 27.339 1.00 67.44 227 PHE A O 1
ATOM 1778 N N . GLY A 1 228 ? -32.390 -18.471 26.520 1.00 63.16 228 GLY A N 1
ATOM 1779 C CA . GLY A 1 228 ? -33.133 -19.673 26.892 1.00 63.16 228 GLY A CA 1
ATOM 1780 C C . GLY A 1 228 ? -33.203 -19.885 28.416 1.00 63.16 228 GLY A C 1
ATOM 1781 O O . GLY A 1 228 ? -32.613 -19.135 29.190 1.00 63.16 228 GLY A O 1
ATOM 1782 N N . PRO A 1 229 ? -33.844 -20.961 28.910 1.00 60.03 229 PRO A N 1
ATOM 1783 C CA . PRO A 1 229 ? -34.128 -21.132 30.341 1.00 60.03 229 PRO A CA 1
ATOM 1784 C C . PRO A 1 229 ? -32.935 -21.187 31.301 1.00 60.03 229 PRO A C 1
ATOM 1786 O O . PRO A 1 229 ? -33.123 -21.126 32.513 1.00 60.03 229 PRO A O 1
ATOM 1789 N N . ARG A 1 230 ? -31.716 -21.332 30.774 1.00 68.50 230 ARG A N 1
ATOM 1790 C CA . ARG A 1 230 ? -30.461 -21.316 31.540 1.00 68.50 230 ARG A CA 1
ATOM 1791 C C . ARG A 1 230 ? -29.605 -20.081 31.254 1.00 68.50 230 ARG A C 1
ATOM 1793 O O . ARG A 1 230 ? -28.445 -20.063 31.654 1.00 68.50 230 ARG A O 1
ATOM 1800 N N . CYS A 1 231 ? -30.151 -19.077 30.575 1.00 75.06 231 CYS A N 1
ATOM 1801 C CA . CYS A 1 231 ? -29.507 -17.801 30.319 1.00 75.06 231 CYS A CA 1
ATOM 1802 C C . CYS A 1 231 ? -30.399 -16.672 30.852 1.00 75.06 231 CYS A C 1
ATOM 1804 O O . CYS A 1 231 ? -31.563 -16.572 30.476 1.00 75.06 231 CYS A O 1
ATOM 1806 N N . CYS A 1 232 ? -29.891 -15.866 31.788 1.00 76.19 232 CYS A N 1
ATOM 1807 C CA . CYS A 1 232 ? -30.686 -14.817 32.439 1.00 76.19 232 CYS A CA 1
ATOM 1808 C C . CYS A 1 232 ? -30.229 -13.414 32.071 1.00 76.19 232 CYS A C 1
ATOM 1810 O O . CYS A 1 232 ? -29.061 -13.172 31.776 1.00 76.19 232 CYS A O 1
ATOM 1812 N N . VAL A 1 233 ? -31.170 -12.478 32.145 1.00 79.94 233 VAL A N 1
ATOM 1813 C CA . VAL A 1 233 ? -30.922 -11.063 31.902 1.00 79.94 233 VAL A CA 1
ATOM 1814 C C . VAL A 1 233 ? -31.402 -10.268 33.101 1.00 79.94 233 VAL A C 1
ATOM 1816 O O . VAL A 1 233 ? -32.574 -10.339 33.470 1.00 79.94 233 VAL A O 1
ATOM 1819 N N . PHE A 1 234 ? -30.500 -9.491 33.690 1.00 79.25 234 PHE A N 1
ATOM 1820 C CA . PHE A 1 234 ? -30.819 -8.592 34.791 1.00 79.25 234 PHE A CA 1
ATOM 1821 C C . PHE A 1 234 ? -30.196 -7.223 34.522 1.00 79.25 234 PHE A C 1
ATOM 1823 O O . PHE A 1 234 ? -28.981 -7.086 34.661 1.00 79.25 234 PHE A O 1
ATOM 1830 N N . PRO A 1 235 ? -30.995 -6.194 34.173 1.00 82.12 235 PRO A N 1
ATOM 1831 C CA . PRO A 1 235 ? -30.474 -4.840 33.984 1.00 82.12 235 PRO A CA 1
ATOM 1832 C C . PRO A 1 235 ? -29.635 -4.363 35.175 1.00 82.12 235 PRO A C 1
ATOM 1834 O O . PRO A 1 235 ? -28.582 -3.760 34.993 1.00 82.12 235 PRO A O 1
ATOM 1837 N N . TYR A 1 236 ? -30.036 -4.739 36.389 1.00 83.50 236 TYR A N 1
ATOM 1838 C CA . TYR A 1 236 ? -29.183 -4.659 37.563 1.00 83.50 236 TYR A CA 1
ATOM 1839 C C . TYR A 1 236 ? -29.394 -5.854 38.496 1.00 83.50 236 TYR A C 1
ATOM 1841 O O . TYR A 1 236 ? -30.528 -6.298 38.699 1.00 83.50 236 TYR A O 1
ATOM 1849 N N . LEU A 1 237 ? -28.306 -6.335 39.101 1.00 80.56 237 LEU A N 1
ATOM 1850 C CA . LEU A 1 237 ? -28.305 -7.399 40.094 1.00 80.56 237 LEU A CA 1
ATOM 1851 C C . LEU A 1 237 ? -27.392 -7.061 41.286 1.00 80.56 237 LEU A C 1
ATOM 1853 O O . LEU A 1 237 ? -26.194 -6.805 41.130 1.00 80.56 237 LEU A O 1
ATOM 1857 N N . GLY A 1 238 ? -27.972 -7.093 42.488 1.00 78.00 238 GLY A N 1
ATOM 1858 C CA . GLY A 1 238 ? -27.251 -6.918 43.754 1.00 78.00 238 GLY A CA 1
ATOM 1859 C C . GLY A 1 238 ? -26.697 -8.231 44.317 1.00 78.00 238 GLY A C 1
ATOM 1860 O O . GLY A 1 238 ? -27.143 -9.323 43.957 1.00 78.00 238 GLY A O 1
ATOM 1861 N N . LEU A 1 239 ? -25.755 -8.131 45.258 1.00 81.94 239 LEU A N 1
ATOM 1862 C CA . LEU A 1 239 ? -24.977 -9.258 45.789 1.00 81.94 239 LEU A CA 1
ATOM 1863 C C . LEU A 1 239 ? -25.827 -10.374 46.413 1.00 81.94 239 LEU A C 1
ATOM 1865 O O . LEU A 1 239 ? -25.484 -11.546 46.302 1.00 81.94 239 LEU A O 1
ATOM 1869 N N . HIS A 1 240 ? -26.956 -10.034 47.030 1.00 75.44 240 HIS A N 1
ATOM 1870 C CA . HIS A 1 240 ? -27.867 -11.002 47.652 1.00 75.44 240 HIS A CA 1
ATOM 1871 C C . HIS A 1 240 ? -28.485 -12.008 46.659 1.00 75.44 240 HIS A C 1
ATOM 1873 O O . HIS A 1 240 ? -28.999 -13.039 47.084 1.00 75.44 240 HIS A O 1
ATOM 1879 N N . MET A 1 241 ? -28.433 -11.728 45.351 1.00 72.94 241 MET A N 1
ATOM 1880 C CA . MET A 1 241 ? -28.917 -12.617 44.287 1.00 72.94 241 MET A CA 1
ATOM 1881 C C . MET A 1 241 ? -27.791 -13.399 43.591 1.00 72.94 241 MET A C 1
ATOM 1883 O O . MET A 1 241 ? -28.076 -14.174 42.678 1.00 72.94 241 MET A O 1
ATOM 1887 N N . LEU A 1 242 ? -26.527 -13.233 44.007 1.00 80.81 242 LEU A N 1
ATOM 1888 C CA . LEU A 1 242 ? -25.355 -13.863 43.382 1.00 80.81 242 LEU A CA 1
ATOM 1889 C C . LEU A 1 242 ? -25.493 -15.388 43.274 1.00 80.81 242 LEU A C 1
ATOM 1891 O O . LEU A 1 242 ? -25.221 -15.955 42.218 1.00 80.81 242 LEU A O 1
ATOM 1895 N N . ASP A 1 243 ? -25.974 -16.045 44.331 1.00 76.31 243 ASP A N 1
ATOM 1896 C CA . ASP A 1 243 ? -26.117 -17.506 44.365 1.00 76.31 243 ASP A CA 1
ATOM 1897 C C . ASP A 1 243 ? -27.084 -18.031 43.291 1.00 76.31 243 ASP A C 1
ATOM 1899 O O . ASP A 1 243 ? -26.939 -19.158 42.816 1.00 76.31 243 ASP A O 1
ATOM 1903 N N . SER A 1 244 ? -28.034 -17.196 42.851 1.00 69.00 244 SER A N 1
ATOM 1904 C CA . SER A 1 244 ? -28.983 -17.548 41.788 1.00 69.00 244 SER A CA 1
ATOM 1905 C C . SER A 1 244 ? -28.326 -17.584 40.404 1.00 69.00 244 SER A C 1
ATOM 1907 O O . SER A 1 244 ? -28.838 -18.250 39.507 1.00 69.00 244 SER A O 1
ATOM 1909 N N . LEU A 1 245 ? -27.188 -16.905 40.217 1.00 76.19 245 LEU A N 1
ATOM 1910 C CA . LEU A 1 245 ? -26.450 -16.900 38.951 1.00 76.19 245 LEU A CA 1
ATOM 1911 C C . LEU A 1 245 ? -25.530 -18.100 38.775 1.00 76.19 245 LEU A C 1
ATOM 1913 O O . LEU A 1 245 ? -25.252 -18.486 37.644 1.00 76.19 245 LEU A O 1
ATOM 1917 N N . LEU A 1 246 ? -25.051 -18.693 39.872 1.00 78.00 246 LEU A N 1
ATOM 1918 C CA . LEU A 1 246 ? -24.055 -19.770 39.823 1.00 78.00 246 LEU A CA 1
ATOM 1919 C C . LEU A 1 246 ? -24.566 -21.019 39.085 1.00 78.00 246 LEU A C 1
ATOM 1921 O O . LEU A 1 246 ? -23.773 -21.841 38.637 1.00 78.00 246 LEU A O 1
ATOM 1925 N N . GLN A 1 247 ? -25.887 -21.160 38.947 1.00 74.06 247 GLN A N 1
ATOM 1926 C CA . GLN A 1 247 ? -26.541 -22.273 38.253 1.00 74.06 247 GLN A CA 1
ATOM 1927 C C . GLN A 1 247 ? -26.843 -21.979 36.771 1.00 74.06 247 GLN A C 1
ATOM 1929 O O . GLN A 1 247 ? -27.355 -22.852 36.065 1.00 74.06 247 GLN A O 1
ATOM 1934 N N . MET A 1 248 ? -26.541 -20.769 36.291 1.00 78.75 248 MET A N 1
ATOM 1935 C CA . MET A 1 248 ? -26.861 -20.324 34.935 1.00 78.75 248 MET A CA 1
ATOM 1936 C C . MET A 1 248 ? -25.719 -20.634 33.962 1.00 78.75 248 MET A C 1
ATOM 1938 O O . MET A 1 248 ? -24.539 -20.522 34.294 1.00 78.75 248 MET A O 1
ATOM 1942 N N . ARG A 1 249 ? -26.079 -21.036 32.738 1.00 82.06 249 ARG A N 1
ATOM 1943 C CA . ARG A 1 249 ? -25.134 -21.318 31.646 1.00 82.06 249 ARG A CA 1
ATOM 1944 C C . ARG A 1 249 ? -24.542 -20.027 31.082 1.00 82.06 249 ARG A C 1
ATOM 1946 O O . ARG A 1 249 ? -23.343 -19.975 30.848 1.00 82.06 249 ARG A O 1
ATOM 1953 N N . GLY A 1 250 ? -25.392 -19.028 30.882 1.00 83.94 250 GLY A N 1
ATOM 1954 C CA . GLY A 1 250 ? -25.050 -17.715 30.346 1.00 83.94 250 GLY A CA 1
ATOM 1955 C C . GLY A 1 250 ? -25.792 -16.625 31.102 1.00 83.94 250 GLY A C 1
ATOM 1956 O O . GLY A 1 250 ? -26.765 -16.908 31.810 1.00 83.94 250 GLY A O 1
ATOM 1957 N N . PHE A 1 251 ? -25.349 -15.379 30.983 1.00 87.56 251 PHE A N 1
ATOM 1958 C CA . PHE A 1 251 ? -26.099 -14.256 31.535 1.00 87.56 251 PHE A CA 1
ATOM 1959 C C . PHE A 1 251 ? -25.689 -12.926 30.906 1.00 87.56 251 PHE A C 1
ATOM 1961 O O . PHE A 1 251 ? -24.550 -12.761 30.494 1.00 87.56 251 PHE A O 1
ATOM 1968 N N . LEU A 1 252 ? -26.603 -11.957 30.894 1.00 89.62 252 LEU A N 1
ATOM 1969 C CA . LEU A 1 252 ? -26.306 -10.545 30.653 1.00 89.62 252 LEU A CA 1
ATOM 1970 C C . LEU A 1 252 ? -26.770 -9.751 31.872 1.00 89.62 252 LEU A C 1
ATOM 1972 O O . LEU A 1 252 ? -27.973 -9.565 32.070 1.00 89.62 252 LEU A O 1
ATOM 1976 N N . ILE A 1 253 ? -25.830 -9.307 32.705 1.00 88.31 253 ILE A N 1
ATOM 1977 C CA . ILE A 1 253 ? -26.166 -8.632 33.965 1.00 88.31 253 ILE A CA 1
ATOM 1978 C C . ILE A 1 253 ? -25.405 -7.328 34.152 1.00 88.31 253 ILE A C 1
ATOM 1980 O O . ILE A 1 253 ? -24.243 -7.228 33.773 1.00 88.31 253 ILE A O 1
ATOM 1984 N N . GLY A 1 254 ? -26.055 -6.357 34.790 1.00 89.38 254 GLY A N 1
ATOM 1985 C CA . GLY A 1 254 ? -25.417 -5.157 35.323 1.00 89.38 254 GLY A CA 1
ATOM 1986 C C . GLY A 1 254 ? -25.175 -5.278 36.827 1.00 89.38 254 GLY A C 1
ATOM 1987 O O . GLY A 1 254 ? -26.053 -5.735 37.556 1.00 89.38 254 GLY A O 1
ATOM 1988 N N . THR A 1 255 ? -24.018 -4.858 37.332 1.00 88.62 255 THR A N 1
ATOM 1989 C CA . THR A 1 255 ? -23.764 -4.805 38.780 1.00 88.62 255 THR A CA 1
ATOM 1990 C C . THR A 1 255 ? -22.791 -3.695 39.156 1.00 88.62 255 THR A C 1
ATOM 1992 O O . THR A 1 255 ? -21.955 -3.276 38.364 1.00 88.62 255 THR A O 1
ATOM 1995 N N . THR A 1 256 ? -22.868 -3.244 40.404 1.00 87.69 256 THR A N 1
ATOM 1996 C CA . THR A 1 256 ? -21.905 -2.301 40.995 1.00 87.69 256 THR A CA 1
ATOM 1997 C C . THR A 1 256 ? -20.863 -2.994 41.870 1.00 87.69 256 THR A C 1
ATOM 1999 O O . THR A 1 256 ? -20.035 -2.335 42.497 1.00 87.69 256 THR A O 1
ATOM 2002 N N . ASN A 1 257 ? -20.927 -4.323 41.988 1.00 85.38 257 ASN A N 1
ATOM 2003 C CA . ASN A 1 257 ? -20.100 -5.083 42.913 1.00 85.38 257 ASN A CA 1
ATOM 2004 C C . ASN A 1 257 ? -19.100 -5.972 42.166 1.00 85.38 257 ASN A C 1
ATOM 2006 O O . ASN A 1 257 ? -19.477 -6.919 41.479 1.00 85.38 257 ASN A O 1
ATOM 2010 N N . ARG A 1 258 ? -17.803 -5.702 42.352 1.00 85.44 258 ARG A N 1
ATOM 2011 C CA . ARG A 1 258 ? -16.724 -6.459 41.697 1.00 85.44 258 ARG A CA 1
ATOM 2012 C C . ARG A 1 258 ? -16.638 -7.923 42.143 1.00 85.44 258 ARG A C 1
ATOM 2014 O O . ARG A 1 258 ? -16.087 -8.719 41.401 1.00 85.44 258 ARG A O 1
ATOM 2021 N N . ILE A 1 259 ? -17.250 -8.316 43.269 1.00 85.00 259 ILE A N 1
ATOM 2022 C CA . ILE A 1 259 ? -17.288 -9.721 43.735 1.00 85.00 259 ILE A CA 1
ATOM 2023 C C . ILE A 1 259 ? -17.877 -10.669 42.674 1.00 85.00 259 ILE A C 1
ATOM 2025 O O . ILE A 1 259 ? -17.532 -11.851 42.636 1.00 85.00 259 ILE A O 1
ATOM 2029 N N . PHE A 1 260 ? -18.750 -10.167 41.794 1.00 86.19 260 PHE A N 1
ATOM 2030 C CA . PHE A 1 260 ? -19.295 -10.960 40.692 1.00 86.19 260 PHE A CA 1
ATOM 2031 C C . PHE A 1 260 ? -18.209 -11.445 39.725 1.00 86.19 260 PHE A C 1
ATOM 2033 O O . PHE A 1 260 ? -18.341 -12.556 39.218 1.00 86.19 260 PHE A O 1
ATOM 2040 N N . ILE A 1 261 ? -17.129 -10.684 39.520 1.00 84.19 261 ILE A N 1
ATOM 2041 C CA . ILE A 1 261 ? -16.007 -11.072 38.651 1.00 84.19 261 ILE A CA 1
ATOM 2042 C C . ILE A 1 261 ? -15.412 -12.396 39.142 1.00 84.19 261 ILE A C 1
ATOM 2044 O O . ILE A 1 261 ? -15.371 -13.378 38.402 1.00 84.19 261 ILE A O 1
ATOM 2048 N N . ASP A 1 262 ? -15.066 -12.454 40.427 1.00 81.25 262 ASP A N 1
ATOM 2049 C CA . ASP A 1 262 ? -14.376 -13.604 41.016 1.00 81.25 262 ASP A CA 1
ATOM 2050 C C . ASP A 1 262 ? -15.293 -14.822 41.186 1.00 81.25 262 ASP A C 1
ATOM 2052 O O . ASP A 1 262 ? -14.856 -15.969 41.116 1.00 81.25 262 ASP A O 1
ATOM 2056 N N . ARG A 1 263 ? -16.583 -14.588 41.449 1.00 84.19 263 ARG A N 1
ATOM 2057 C CA . ARG A 1 263 ? -17.536 -15.646 41.820 1.00 84.19 263 ARG A CA 1
ATOM 2058 C C . ARG A 1 263 ? -18.277 -16.252 40.635 1.00 84.19 263 ARG A C 1
ATOM 2060 O O . ARG A 1 263 ? -18.716 -17.392 40.741 1.00 84.19 263 ARG A O 1
ATOM 2067 N N . THR A 1 264 ? -18.465 -15.507 39.544 1.00 82.44 264 THR A N 1
ATOM 2068 C CA . THR A 1 264 ? -19.311 -15.949 38.418 1.00 82.44 264 THR A CA 1
ATOM 2069 C C . THR A 1 264 ? -18.532 -16.414 37.195 1.00 82.44 264 THR A C 1
ATOM 2071 O O . THR A 1 264 ? -19.129 -17.052 36.321 1.00 82.44 264 THR A O 1
ATOM 2074 N N . SER A 1 265 ? -17.209 -16.194 37.152 1.00 85.31 265 SER A N 1
ATOM 2075 C CA . SER A 1 265 ? -16.337 -16.515 36.007 1.00 85.31 265 SER A CA 1
ATOM 2076 C C . SER A 1 265 ? -16.913 -15.982 34.680 1.00 85.31 265 SER A C 1
ATOM 2078 O O . SER A 1 265 ? -17.353 -16.783 33.854 1.00 85.31 265 SER A O 1
ATOM 2080 N N . PRO A 1 266 ? -17.030 -14.650 34.510 1.00 87.62 266 PRO A N 1
ATOM 2081 C CA . PRO A 1 266 ? -17.597 -14.067 33.298 1.00 87.62 266 PRO A CA 1
ATOM 2082 C C . PRO A 1 266 ? -16.702 -14.324 32.077 1.00 87.62 266 PRO A C 1
ATOM 2084 O O . PRO A 1 266 ? -15.479 -14.328 32.183 1.00 87.62 266 PRO A O 1
ATOM 2087 N N . ASP A 1 267 ? -17.323 -14.497 30.911 1.00 85.88 267 ASP A N 1
ATOM 2088 C CA . ASP A 1 267 ? -16.632 -14.647 29.624 1.00 85.88 267 ASP A CA 1
ATOM 2089 C C . ASP A 1 267 ? -16.241 -13.283 29.038 1.00 85.88 267 ASP A C 1
ATOM 2091 O O . ASP A 1 267 ? -15.272 -13.176 28.282 1.00 85.88 267 ASP A O 1
ATOM 2095 N N . LEU A 1 268 ? -17.006 -12.242 29.390 1.00 90.25 268 LEU A N 1
ATOM 2096 C CA . LEU A 1 268 ? -16.819 -10.857 28.970 1.00 90.25 268 LEU A CA 1
ATOM 2097 C C . LEU A 1 268 ? -17.115 -9.918 30.141 1.00 90.25 268 LEU A C 1
ATOM 2099 O O . LEU A 1 268 ? -18.178 -10.024 30.759 1.00 90.25 268 LEU A O 1
ATOM 2103 N N . ILE A 1 269 ? -16.224 -8.959 30.388 1.00 91.06 269 ILE A N 1
ATOM 2104 C CA . ILE A 1 269 ? -16.463 -7.835 31.301 1.00 91.06 269 ILE A CA 1
ATOM 2105 C C . ILE A 1 269 ? -16.545 -6.546 30.488 1.00 91.06 269 ILE A C 1
ATOM 2107 O O . ILE A 1 269 ? -15.653 -6.238 29.704 1.00 91.06 269 ILE A O 1
ATOM 2111 N N . LEU A 1 270 ? -17.627 -5.796 30.679 1.00 91.56 270 LEU A N 1
ATOM 2112 C CA . LEU A 1 270 ? -17.826 -4.459 30.136 1.00 91.56 270 LEU A CA 1
ATOM 2113 C C . LEU A 1 270 ? -17.761 -3.451 31.283 1.00 91.56 270 LEU A C 1
ATOM 2115 O O . LEU A 1 270 ? -18.722 -3.330 32.045 1.00 91.56 270 LEU A O 1
ATOM 2119 N N . GLU A 1 271 ? -16.654 -2.721 31.403 1.00 88.94 271 GLU A N 1
ATOM 2120 C CA . GLU A 1 271 ? -16.533 -1.649 32.392 1.00 88.94 271 GLU A CA 1
ATOM 2121 C C . GLU A 1 271 ? -17.076 -0.335 31.820 1.00 88.94 271 GLU A C 1
ATOM 2123 O O . GLU A 1 271 ? -16.625 0.160 30.783 1.00 88.94 271 GLU A O 1
ATOM 2128 N N . VAL A 1 272 ? -18.076 0.219 32.503 1.00 85.12 272 VAL A N 1
ATOM 2129 C CA . VAL A 1 272 ? -18.787 1.437 32.114 1.00 85.12 272 VAL A CA 1
ATOM 2130 C C . VAL A 1 272 ? -18.370 2.576 33.045 1.00 85.12 272 VAL A C 1
ATOM 2132 O O . VAL A 1 272 ? -18.567 2.463 34.264 1.00 85.12 272 VAL A O 1
ATOM 2135 N N . PRO A 1 273 ? -17.850 3.692 32.507 1.00 78.38 273 PRO A N 1
ATOM 2136 C CA . PRO A 1 273 ? -17.417 4.815 33.325 1.00 78.38 273 PRO A CA 1
ATOM 2137 C C . PRO A 1 273 ? -18.569 5.453 34.111 1.00 78.38 273 PRO A C 1
ATOM 2139 O O . PRO A 1 273 ? -19.715 5.488 33.664 1.00 78.38 273 PRO A O 1
ATOM 2142 N N . SER A 1 274 ? -18.250 5.995 35.287 1.00 64.38 274 SER A N 1
ATOM 2143 C CA . SER A 1 274 ? -19.227 6.582 36.212 1.00 64.38 274 SER A CA 1
ATOM 2144 C C . SER A 1 274 ? -19.691 7.993 35.837 1.00 64.38 274 SER A C 1
ATOM 2146 O O . SER A 1 274 ? -20.685 8.472 36.381 1.00 64.38 274 SER A O 1
ATOM 2148 N N . THR A 1 275 ? -19.025 8.660 34.886 1.00 59.47 275 THR A N 1
ATOM 2149 C CA . THR A 1 275 ? -19.389 10.010 34.428 1.00 59.47 275 THR A CA 1
ATOM 2150 C C . THR A 1 275 ? -19.518 10.070 32.909 1.00 59.47 275 THR A C 1
ATOM 2152 O O . THR A 1 275 ? -18.715 9.493 32.184 1.00 59.47 275 THR A O 1
ATOM 2155 N N . ALA A 1 276 ? -20.495 10.836 32.413 1.00 48.88 276 ALA A N 1
ATOM 2156 C CA . ALA A 1 276 ? -20.717 11.051 30.978 1.00 48.88 276 ALA A CA 1
ATOM 2157 C C . ALA A 1 276 ? -19.568 11.805 30.261 1.00 48.88 276 ALA A C 1
ATOM 2159 O O . ALA A 1 276 ? -19.636 12.010 29.050 1.00 48.88 276 ALA A O 1
ATOM 2160 N N . ALA A 1 277 ? -18.542 12.245 31.001 1.00 44.44 277 ALA A N 1
ATOM 2161 C CA . ALA A 1 277 ? -17.398 12.996 30.492 1.00 44.44 277 ALA A CA 1
ATOM 2162 C C . ALA A 1 277 ? -16.239 12.102 30.013 1.00 44.44 277 ALA A C 1
ATOM 2164 O O . ALA A 1 277 ? -15.461 12.548 29.171 1.00 44.44 277 ALA A O 1
ATOM 2165 N N . SER A 1 278 ? -16.119 10.856 30.493 1.00 50.06 278 SER A N 1
ATOM 2166 C CA . SER A 1 278 ? -15.150 9.901 29.944 1.00 50.06 278 SER A CA 1
ATOM 2167 C C . SER A 1 278 ? -15.818 8.992 28.910 1.00 50.06 278 SER A C 1
ATOM 2169 O O . SER A 1 278 ? -16.941 8.520 29.081 1.00 50.06 278 SER A O 1
ATOM 2171 N N . THR A 1 279 ? -15.143 8.799 27.777 1.00 54.38 279 THR A N 1
ATOM 2172 C CA . THR A 1 279 ? -15.684 8.080 26.607 1.00 54.38 279 THR A CA 1
ATOM 2173 C C . THR A 1 279 ? -15.111 6.676 26.442 1.00 54.38 279 THR A C 1
ATOM 2175 O O . THR A 1 279 ? -15.461 5.986 25.487 1.00 54.38 279 THR A O 1
ATOM 2178 N N . GLU A 1 280 ? -14.254 6.236 27.360 1.00 61.53 280 GLU A N 1
ATOM 2179 C CA . GLU A 1 280 ? -13.493 5.001 27.208 1.00 61.53 280 GLU A CA 1
ATOM 2180 C C . GLU A 1 280 ? -14.151 3.863 27.993 1.00 61.53 280 GLU A C 1
ATOM 2182 O O . GLU A 1 280 ? -14.085 3.797 29.218 1.00 61.53 280 GLU A O 1
ATOM 2187 N N . TYR A 1 281 ? -14.850 2.989 27.269 1.00 73.94 281 TYR A N 1
ATOM 2188 C CA . TYR A 1 281 ? -15.367 1.734 27.804 1.00 73.94 281 TYR A CA 1
ATOM 2189 C C . TYR A 1 281 ? -14.254 0.687 27.733 1.00 73.94 281 TYR A C 1
ATOM 2191 O O . TYR A 1 281 ? -13.668 0.484 26.661 1.00 73.94 281 TYR A O 1
ATOM 2199 N N . SER A 1 282 ? -14.000 -0.021 28.835 1.00 78.19 282 SER A N 1
ATOM 2200 C CA . SER A 1 282 ? -13.144 -1.209 28.789 1.00 78.19 282 SER A CA 1
ATOM 2201 C C . SER A 1 282 ? -13.982 -2.436 28.450 1.00 78.19 282 SER A C 1
ATOM 2203 O O . SER A 1 282 ? -15.089 -2.606 28.964 1.00 78.19 282 SER A O 1
ATOM 2205 N N . VAL A 1 283 ? -13.461 -3.287 27.568 1.00 78.81 283 VAL A N 1
ATOM 2206 C CA . VAL A 1 283 ? -14.076 -4.573 27.228 1.00 78.81 283 VAL A CA 1
ATOM 2207 C C . VAL A 1 283 ? -12.995 -5.626 27.339 1.00 78.81 283 VAL A C 1
ATOM 2209 O O . VAL A 1 283 ? -12.112 -5.683 26.482 1.00 78.81 283 VAL A O 1
ATOM 2212 N N . ASP A 1 284 ? -13.104 -6.459 28.363 1.00 75.44 284 ASP A N 1
ATOM 2213 C CA . ASP A 1 284 ? -12.170 -7.545 28.616 1.00 75.44 284 ASP A CA 1
ATOM 2214 C C . ASP A 1 284 ? -12.832 -8.864 28.228 1.00 75.44 284 ASP A C 1
ATOM 2216 O O . ASP A 1 284 ? -13.765 -9.343 28.879 1.00 75.44 284 ASP A O 1
ATOM 2220 N N . PHE A 1 285 ? -12.352 -9.457 27.138 1.00 73.81 285 PHE A N 1
ATOM 2221 C CA . PHE A 1 285 ? -12.726 -10.811 26.744 1.00 73.81 285 PHE A CA 1
ATOM 2222 C C . PHE A 1 285 ? -11.880 -11.786 27.557 1.00 73.81 285 PHE A C 1
ATOM 2224 O O . PHE A 1 285 ? -10.664 -11.839 27.390 1.00 73.81 285 PHE A O 1
ATOM 2231 N N . LEU A 1 286 ? -12.497 -12.547 28.456 1.00 69.94 286 LEU A N 1
ATOM 2232 C CA . LEU A 1 286 ? -11.781 -13.421 29.387 1.00 69.94 286 LEU A CA 1
ATOM 2233 C C . LEU A 1 286 ? -11.706 -14.871 28.899 1.00 69.94 286 LEU A C 1
ATOM 2235 O O . LEU A 1 286 ? -10.731 -15.560 29.201 1.00 69.94 286 LEU A O 1
ATOM 2239 N N . CYS A 1 287 ? -12.672 -15.326 28.095 1.00 59.75 287 CYS A N 1
ATOM 2240 C CA . CYS A 1 287 ? -12.649 -16.673 27.525 1.00 59.75 287 CYS A CA 1
ATOM 2241 C C . CYS A 1 287 ? -11.879 -16.737 26.190 1.00 59.75 287 CYS A C 1
ATOM 2243 O O . CYS A 1 287 ? -12.043 -15.885 25.312 1.00 59.75 287 CYS A O 1
ATOM 2245 N N . LYS A 1 288 ? -11.064 -17.789 26.021 1.00 50.56 288 LYS A N 1
ATOM 2246 C CA . LYS A 1 288 ? -10.238 -18.054 24.830 1.00 50.56 288 LYS A CA 1
ATOM 2247 C C . LYS A 1 288 ? -11.061 -18.110 23.537 1.00 50.56 288 LYS A C 1
ATOM 2249 O O . LYS A 1 288 ? -10.652 -17.526 22.542 1.00 50.56 288 LYS A O 1
ATOM 2254 N N . GLU A 1 289 ? -12.239 -18.727 23.573 1.00 51.41 289 GLU A N 1
ATOM 2255 C CA . GLU A 1 289 ? -13.130 -18.848 22.410 1.00 51.41 289 GLU A CA 1
ATOM 2256 C C . GLU A 1 289 ? -13.642 -17.478 21.936 1.00 51.41 289 GLU A C 1
ATOM 2258 O O . GLU A 1 289 ? -13.756 -17.230 20.739 1.00 51.41 289 GLU A O 1
ATOM 2263 N N . VAL A 1 290 ? -13.890 -16.542 22.860 1.00 50.91 290 VAL A N 1
ATOM 2264 C CA . VAL A 1 290 ? -14.345 -15.184 22.518 1.00 50.91 290 VAL A CA 1
ATOM 2265 C C . VAL A 1 290 ? -13.182 -14.306 22.038 1.00 50.91 290 VAL A C 1
ATOM 2267 O O . VAL A 1 290 ? -13.377 -13.490 21.138 1.00 50.91 290 VAL A O 1
ATOM 2270 N N . LYS A 1 291 ? -11.963 -14.517 22.561 1.00 49.69 291 LYS A N 1
ATOM 2271 C CA . LYS A 1 291 ? -10.731 -13.897 22.035 1.00 49.69 291 LYS A CA 1
ATOM 2272 C C . LYS A 1 291 ? -10.439 -14.340 20.598 1.00 49.69 291 LYS A C 1
ATOM 2274 O O . LYS A 1 291 ? -10.131 -13.500 19.761 1.00 49.69 291 LYS A O 1
ATOM 2279 N N . GLU A 1 292 ? -10.591 -15.630 20.294 1.00 46.00 292 GLU A N 1
ATOM 2280 C CA . GLU A 1 292 ? -10.440 -16.164 18.931 1.00 46.00 292 GLU A CA 1
ATOM 2281 C C . GLU A 1 292 ? -11.516 -15.613 17.978 1.00 46.00 292 GLU A C 1
ATOM 2283 O O . GLU A 1 292 ? -11.216 -15.288 16.837 1.00 46.00 292 GLU A O 1
ATOM 2288 N N . LEU A 1 293 ? -12.749 -15.402 18.453 1.00 46.78 293 LEU A N 1
ATOM 2289 C CA . LEU A 1 293 ? -13.856 -14.842 17.660 1.00 46.78 293 LEU A CA 1
ATOM 2290 C C . LEU A 1 293 ? -13.767 -13.331 17.383 1.00 46.78 293 LEU A C 1
ATOM 2292 O O . LEU A 1 293 ? -14.571 -12.843 16.576 1.00 46.78 293 LEU A O 1
ATOM 2296 N N . ALA A 1 294 ? -12.875 -12.618 18.077 1.00 47.81 294 ALA A N 1
ATOM 2297 C CA . ALA A 1 294 ? -12.553 -11.205 17.870 1.00 47.81 294 ALA A CA 1
ATOM 2298 C C . ALA A 1 294 ? -11.241 -11.005 17.091 1.00 47.81 294 ALA A C 1
ATOM 2300 O O . ALA A 1 294 ? -10.933 -9.875 16.717 1.00 47.81 294 ALA A O 1
ATOM 2301 N N . ARG A 1 295 ? -10.477 -12.081 16.852 1.00 54.91 295 ARG A N 1
ATOM 2302 C CA . ARG A 1 295 ? -9.238 -12.022 16.085 1.00 54.91 295 ARG A CA 1
ATOM 2303 C C . ARG A 1 295 ? -9.574 -11.747 14.625 1.00 54.91 295 ARG A C 1
ATOM 2305 O O . ARG A 1 295 ? -10.410 -12.420 14.026 1.00 54.91 295 ARG A O 1
ATOM 2312 N N . LYS A 1 296 ? -8.941 -10.718 14.085 1.00 66.38 296 LYS A N 1
ATOM 2313 C CA . LYS A 1 296 ? -9.056 -10.336 12.688 1.00 66.38 296 LYS A CA 1
ATOM 2314 C C . LYS A 1 296 ? -8.134 -11.225 11.859 1.00 66.38 296 LYS A C 1
ATOM 2316 O O . LYS A 1 296 ? -6.969 -11.401 12.216 1.00 66.38 296 LYS A O 1
ATOM 2321 N N . ASP A 1 297 ? -8.674 -11.809 10.797 1.00 80.44 297 ASP A N 1
ATOM 2322 C CA . ASP A 1 297 ? -7.914 -12.663 9.886 1.00 80.44 297 ASP A CA 1
ATOM 2323 C C . ASP A 1 297 ? -7.311 -11.829 8.750 1.00 80.44 297 ASP A C 1
ATOM 2325 O O . ASP A 1 297 ? -7.922 -10.868 8.278 1.00 80.44 297 ASP A O 1
ATOM 2329 N N . GLU A 1 298 ? -6.114 -12.212 8.307 1.00 89.44 298 GLU A N 1
ATOM 2330 C CA . GLU A 1 298 ? -5.451 -11.595 7.158 1.00 89.44 298 GLU A CA 1
ATOM 2331 C C . GLU A 1 298 ? -6.183 -11.993 5.863 1.00 89.44 298 GLU A C 1
ATOM 2333 O O . GLU A 1 298 ? -6.295 -13.174 5.528 1.00 89.44 298 GLU A O 1
ATOM 2338 N N . GLY A 1 299 ? -6.712 -11.001 5.146 1.00 89.75 299 GLY A N 1
ATOM 2339 C CA . GLY A 1 299 ? -7.533 -11.169 3.947 1.00 89.75 299 GLY A CA 1
ATOM 2340 C C . GLY A 1 299 ? -6.804 -10.801 2.657 1.00 89.75 299 GLY A C 1
ATOM 2341 O O . GLY A 1 299 ? -7.304 -9.973 1.903 1.00 89.75 299 GLY A O 1
ATOM 2342 N N . ASN A 1 300 ? -5.626 -11.387 2.430 1.00 95.12 300 ASN A N 1
ATOM 2343 C CA . ASN A 1 300 ? -4.733 -11.079 1.307 1.00 95.12 300 ASN A CA 1
ATOM 2344 C C . ASN A 1 300 ? -5.435 -11.074 -0.074 1.00 95.12 300 ASN A C 1
ATOM 2346 O O . ASN A 1 300 ? -6.127 -12.049 -0.392 1.00 95.12 300 ASN A O 1
ATOM 2350 N N . PRO A 1 301 ? -5.209 -10.060 -0.937 1.00 96.44 301 PRO A N 1
ATOM 2351 C CA . PRO A 1 301 ? -5.544 -10.148 -2.359 1.00 96.44 301 PRO A CA 1
ATOM 2352 C C . PRO A 1 301 ? -4.674 -11.199 -3.069 1.00 96.44 301 PRO A C 1
ATOM 2354 O O . PRO A 1 301 ? -3.672 -11.662 -2.518 1.00 96.44 301 PRO A O 1
ATOM 2357 N N . THR A 1 302 ? -5.048 -11.585 -4.293 1.00 95.50 302 THR A N 1
ATOM 2358 C CA . THR A 1 302 ? -4.314 -12.596 -5.071 1.00 95.50 302 THR A CA 1
ATOM 2359 C C . THR A 1 302 ? -3.775 -12.059 -6.390 1.00 95.50 302 THR A C 1
ATOM 2361 O O . THR A 1 302 ? -4.262 -11.067 -6.929 1.00 95.50 302 THR A O 1
ATOM 2364 N N . MET A 1 303 ? -2.750 -12.734 -6.904 1.00 96.44 303 MET A N 1
ATOM 2365 C CA . MET A 1 303 ? -2.155 -12.495 -8.211 1.00 96.44 303 MET A CA 1
ATOM 2366 C C . MET A 1 303 ? -1.818 -13.823 -8.883 1.00 96.44 303 MET A C 1
ATOM 2368 O O . MET A 1 303 ? -1.258 -14.731 -8.263 1.00 96.44 303 MET A O 1
ATOM 2372 N N . ALA A 1 304 ? -2.129 -13.914 -10.174 1.00 94.62 304 ALA A N 1
ATOM 2373 C CA . ALA A 1 304 ? -1.785 -15.063 -10.993 1.00 94.62 304 ALA A CA 1
ATOM 2374 C C . ALA A 1 304 ? -0.309 -14.990 -11.400 1.00 94.62 304 ALA A C 1
ATOM 2376 O O . ALA A 1 304 ? 0.123 -13.986 -11.972 1.00 94.62 304 ALA A O 1
ATOM 2377 N N . VAL A 1 305 ? 0.438 -16.074 -11.184 1.00 98.00 305 VAL A N 1
ATOM 2378 C CA . VAL A 1 305 ? 1.797 -16.244 -11.710 1.00 98.00 305 VAL A CA 1
ATOM 2379 C C . VAL A 1 305 ? 1.848 -17.480 -12.597 1.00 98.00 305 VAL A C 1
ATOM 2381 O O . VAL A 1 305 ? 1.419 -18.566 -12.208 1.00 98.00 305 VAL A O 1
ATOM 2384 N N . LYS A 1 306 ? 2.361 -17.316 -13.814 1.00 98.06 306 LYS A N 1
ATOM 2385 C CA . LYS A 1 306 ? 2.597 -18.405 -14.764 1.00 98.06 306 LYS A CA 1
ATOM 2386 C C . LYS A 1 306 ? 4.037 -18.888 -14.657 1.00 98.06 306 LYS A C 1
ATOM 2388 O O . LYS A 1 306 ? 4.957 -18.087 -14.753 1.00 98.06 306 LYS A O 1
ATOM 2393 N N . GLU A 1 307 ? 4.234 -20.190 -14.533 1.00 97.56 307 GLU A N 1
ATOM 2394 C CA . GLU A 1 307 ? 5.546 -20.829 -14.633 1.00 97.56 307 GLU A CA 1
ATOM 2395 C C . GLU A 1 307 ? 5.658 -21.533 -15.988 1.00 97.56 307 GLU A C 1
ATOM 2397 O O . GLU A 1 307 ? 4.882 -22.443 -16.289 1.00 97.56 307 GLU A O 1
ATOM 2402 N N . CYS A 1 308 ? 6.580 -21.070 -16.831 1.00 97.62 308 CYS A N 1
ATOM 2403 C CA . CYS A 1 308 ? 6.684 -21.435 -18.240 1.00 97.62 308 CYS A CA 1
ATOM 2404 C C . CYS A 1 308 ? 7.951 -22.246 -18.540 1.00 97.62 308 CYS A C 1
ATOM 2406 O O . CYS A 1 308 ? 9.054 -21.926 -18.099 1.00 97.62 308 CYS A O 1
ATOM 2408 N N . THR A 1 309 ? 7.796 -23.299 -19.340 1.00 96.81 309 THR A N 1
ATOM 2409 C CA . THR A 1 309 ? 8.896 -24.151 -19.813 1.00 96.81 309 THR A CA 1
ATOM 2410 C C . THR A 1 309 ? 8.756 -24.418 -21.308 1.00 96.81 309 THR A C 1
ATOM 2412 O O . THR A 1 309 ? 7.644 -24.506 -21.834 1.00 96.81 309 THR A O 1
ATOM 2415 N N . LYS A 1 310 ? 9.876 -24.625 -22.006 1.00 93.69 310 LYS A N 1
ATOM 2416 C CA . LYS A 1 310 ? 9.913 -24.991 -23.432 1.00 93.69 310 LYS A CA 1
ATOM 2417 C C . LYS A 1 310 ? 9.208 -26.318 -23.695 1.00 93.69 310 LYS A C 1
ATOM 2419 O O . LYS A 1 310 ? 8.592 -26.486 -24.742 1.00 93.69 310 LYS A O 1
ATOM 2424 N N . ALA A 1 311 ? 9.304 -27.264 -22.759 1.00 91.38 311 ALA A N 1
ATOM 2425 C CA . ALA A 1 311 ? 8.735 -28.601 -22.910 1.00 91.38 311 ALA A CA 1
ATOM 2426 C C . ALA A 1 311 ? 7.235 -28.672 -22.570 1.00 91.38 311 ALA A C 1
ATOM 2428 O O . ALA A 1 311 ? 6.505 -29.428 -23.209 1.00 91.38 311 ALA A O 1
ATOM 2429 N N . GLY A 1 312 ? 6.785 -27.926 -21.554 1.00 86.19 312 GLY A N 1
ATOM 2430 C CA . GLY A 1 312 ? 5.453 -28.071 -20.955 1.00 86.19 312 GLY A CA 1
ATOM 2431 C C . GLY A 1 312 ? 4.501 -26.893 -21.158 1.00 86.19 312 GLY A C 1
ATOM 2432 O O . GLY A 1 312 ? 3.351 -26.981 -20.730 1.00 86.19 312 GLY A O 1
ATOM 2433 N N . GLY A 1 313 ? 4.941 -25.800 -21.789 1.00 93.69 313 GLY A N 1
ATOM 2434 C CA . GLY A 1 313 ? 4.171 -24.556 -21.824 1.00 93.69 313 GLY A CA 1
ATOM 2435 C C . GLY A 1 313 ? 4.109 -23.898 -20.443 1.00 93.69 313 GLY A C 1
ATOM 2436 O O . GLY A 1 313 ? 5.021 -24.079 -19.635 1.00 93.69 313 GLY A O 1
ATOM 2437 N N . CYS A 1 314 ? 3.048 -23.132 -20.179 1.00 96.12 314 CYS A N 1
ATOM 2438 C CA . CYS A 1 314 ? 2.880 -22.388 -18.930 1.00 96.12 314 CYS A CA 1
ATOM 2439 C C . CYS A 1 314 ? 1.816 -23.005 -18.016 1.00 96.12 314 CYS A C 1
ATOM 2441 O O . CYS A 1 314 ? 0.711 -23.320 -18.464 1.00 96.12 314 CYS A O 1
ATOM 2443 N N . VAL A 1 315 ? 2.122 -23.093 -16.722 1.00 96.75 315 VAL A N 1
ATOM 2444 C CA . VAL A 1 315 ? 1.184 -23.472 -15.658 1.00 96.75 315 VAL A CA 1
ATOM 2445 C C . VAL A 1 315 ? 0.902 -22.253 -14.790 1.00 96.75 315 VAL A C 1
ATOM 2447 O O . VAL A 1 315 ? 1.828 -21.624 -14.296 1.00 96.75 315 VAL A O 1
ATOM 2450 N N . THR A 1 316 ? -0.370 -21.919 -14.594 1.00 96.31 316 THR A N 1
ATOM 2451 C CA . THR A 1 316 ? -0.772 -20.795 -13.737 1.00 96.31 316 THR A CA 1
ATOM 2452 C C . THR A 1 316 ? -0.995 -21.261 -12.300 1.00 96.31 316 THR A C 1
ATOM 2454 O O . THR A 1 316 ? -1.732 -22.223 -12.074 1.00 96.31 316 THR A O 1
ATOM 2457 N N . LYS A 1 317 ? -0.431 -20.535 -11.332 1.00 95.12 317 LYS A N 1
ATOM 2458 C CA . LYS A 1 317 ? -0.718 -20.655 -9.899 1.00 95.12 317 LYS A CA 1
ATOM 2459 C C . LYS A 1 317 ? -1.190 -19.301 -9.361 1.00 95.12 317 LYS A C 1
ATOM 2461 O O . LYS A 1 317 ? -0.605 -18.267 -9.666 1.00 95.12 317 LYS A O 1
ATOM 2466 N N . GLU A 1 318 ? -2.258 -19.314 -8.569 1.00 95.38 318 GLU A N 1
ATOM 2467 C CA . GLU A 1 318 ? -2.691 -18.139 -7.807 1.00 95.38 318 GLU A CA 1
ATOM 2468 C C . GLU A 1 318 ? -1.852 -18.026 -6.534 1.00 95.38 318 GLU A C 1
ATOM 2470 O O . GLU A 1 318 ? -1.753 -18.980 -5.759 1.00 95.38 318 GLU A O 1
ATOM 2475 N N . HIS A 1 319 ? -1.274 -16.851 -6.324 1.00 97.06 319 HIS A N 1
ATOM 2476 C CA . HIS A 1 319 ? -0.482 -16.499 -5.153 1.00 97.06 319 HIS A CA 1
ATOM 2477 C C . HIS A 1 319 ? -1.178 -15.399 -4.360 1.00 97.06 319 HIS A C 1
ATOM 2479 O O . HIS A 1 319 ? -1.923 -14.597 -4.921 1.00 97.06 319 HIS A O 1
ATOM 2485 N N . LYS A 1 320 ? -0.938 -15.352 -3.049 1.00 97.50 320 LYS A N 1
ATOM 2486 C CA . LYS A 1 320 ? -1.408 -14.257 -2.192 1.00 97.50 320 LYS A CA 1
ATOM 2487 C C . LYS A 1 320 ? -0.406 -13.104 -2.220 1.00 97.50 320 LYS A C 1
ATOM 2489 O O . LYS A 1 320 ? 0.791 -13.326 -2.372 1.00 97.50 320 LYS A O 1
ATOM 2494 N N . LEU A 1 321 ? -0.902 -11.888 -2.039 1.00 98.38 321 LEU A N 1
ATOM 2495 C CA . LEU A 1 321 ? -0.106 -10.681 -1.837 1.00 98.38 321 LEU A CA 1
ATOM 2496 C C . LEU A 1 321 ? -0.323 -10.161 -0.415 1.00 98.38 321 LEU A C 1
ATOM 2498 O O . LEU A 1 321 ? -1.454 -10.114 0.072 1.00 98.38 321 LEU A O 1
ATOM 2502 N N . VAL A 1 322 ? 0.745 -9.756 0.259 1.00 98.62 322 VAL A N 1
ATOM 2503 C CA . VAL A 1 322 ? 0.695 -9.266 1.642 1.00 98.62 322 VAL A CA 1
ATOM 2504 C C . VAL A 1 322 ? 1.193 -7.836 1.735 1.00 98.62 322 VAL A C 1
ATOM 2506 O O . VAL A 1 322 ? 2.211 -7.493 1.144 1.00 98.62 322 VAL A O 1
ATOM 2509 N N . LEU A 1 323 ? 0.457 -7.004 2.475 1.00 98.81 323 LEU A N 1
ATOM 2510 C CA . LEU A 1 323 ? 0.856 -5.630 2.760 1.00 98.81 323 LEU A CA 1
ATOM 2511 C C . LEU A 1 323 ? 2.078 -5.593 3.674 1.00 98.81 323 LEU A C 1
ATOM 2513 O O . LEU A 1 323 ? 2.101 -6.285 4.700 1.00 98.81 323 LEU A O 1
ATOM 2517 N N . ASP A 1 324 ? 3.035 -4.745 3.310 1.00 98.81 324 ASP A N 1
ATOM 2518 C CA . ASP A 1 324 ? 4.213 -4.412 4.104 1.00 98.81 324 ASP A CA 1
ATOM 2519 C C . ASP A 1 324 ? 3.843 -3.982 5.538 1.00 98.81 324 ASP A C 1
ATOM 2521 O O . ASP A 1 324 ? 2.857 -3.273 5.780 1.00 98.81 324 ASP A O 1
ATOM 2525 N N . ALA A 1 325 ? 4.650 -4.418 6.506 1.00 98.50 325 ALA A N 1
ATOM 2526 C CA . ALA A 1 325 ? 4.465 -4.132 7.923 1.00 98.50 325 ALA A CA 1
ATOM 2527 C C . ALA A 1 325 ? 4.405 -2.629 8.266 1.00 98.50 325 ALA A C 1
ATOM 2529 O O . ALA A 1 325 ? 3.715 -2.256 9.217 1.00 98.50 325 ALA A O 1
ATOM 2530 N N . ASN A 1 326 ? 5.067 -1.754 7.503 1.00 98.06 326 ASN A N 1
ATOM 2531 C CA . ASN A 1 326 ? 5.149 -0.316 7.763 1.00 98.06 326 ASN A CA 1
ATOM 2532 C C . ASN A 1 326 ? 3.783 0.388 7.673 1.00 98.06 326 ASN A C 1
ATOM 2534 O O . ASN A 1 326 ? 3.561 1.384 8.369 1.00 98.06 326 ASN A O 1
ATOM 2538 N N . TRP A 1 327 ? 2.853 -0.147 6.872 1.00 97.75 327 TRP A N 1
ATOM 2539 C CA . TRP A 1 327 ? 1.485 0.371 6.700 1.00 97.75 327 TRP A CA 1
ATOM 2540 C C . TRP A 1 327 ? 0.489 -0.145 7.746 1.00 97.75 327 TRP A C 1
ATOM 2542 O O . TRP A 1 327 ? -0.649 0.337 7.831 1.00 97.75 327 TRP A O 1
ATOM 2552 N N . ARG A 1 328 ? 0.872 -1.151 8.533 1.00 97.44 328 ARG A N 1
ATOM 2553 C CA . ARG A 1 328 ? -0.036 -1.792 9.486 1.00 97.44 328 ARG A CA 1
ATOM 2554 C C . ARG A 1 328 ? -0.208 -0.934 10.726 1.00 97.44 328 ARG A C 1
ATOM 2556 O O . ARG A 1 328 ? 0.687 -0.207 11.155 1.00 97.44 328 ARG A O 1
ATOM 2563 N N . TRP A 1 329 ? -1.381 -1.046 11.334 1.00 95.94 329 TRP A N 1
ATOM 2564 C CA . TRP A 1 329 ? -1.593 -0.478 12.655 1.00 95.94 329 TRP A CA 1
ATOM 2565 C C . TRP A 1 329 ? -0.757 -1.243 13.688 1.00 95.94 329 TRP A C 1
ATOM 2567 O O . TRP A 1 329 ? -0.783 -2.474 13.719 1.00 95.94 329 TRP A O 1
ATOM 2577 N N . ILE A 1 330 ? -0.029 -0.496 14.521 1.00 96.94 330 ILE A N 1
ATOM 2578 C CA . ILE A 1 330 ? 0.834 -1.028 15.574 1.00 96.94 330 ILE A CA 1
ATOM 2579 C C . ILE A 1 330 ? 0.233 -0.665 16.934 1.00 96.94 330 ILE A C 1
ATOM 2581 O O . ILE A 1 330 ? 0.143 0.516 17.293 1.00 96.94 330 ILE A O 1
ATOM 2585 N N . HIS A 1 331 ? -0.159 -1.672 17.706 1.00 92.75 331 HIS A N 1
ATOM 2586 C CA . HIS A 1 331 ? -0.798 -1.504 19.013 1.00 92.75 331 HIS A CA 1
ATOM 2587 C C . HIS A 1 331 ? -0.208 -2.457 20.054 1.00 92.75 331 HIS A C 1
ATOM 2589 O O . HIS A 1 331 ? 0.547 -3.359 19.707 1.00 92.75 331 HIS A O 1
ATOM 2595 N N . THR A 1 332 ? -0.520 -2.255 21.335 1.00 88.12 332 THR A N 1
ATOM 2596 C CA . THR A 1 332 ? -0.014 -3.131 22.400 1.00 88.12 332 THR A CA 1
ATOM 2597 C C . THR A 1 332 ? -0.512 -4.569 22.238 1.00 88.12 332 THR A C 1
ATOM 2599 O O . THR A 1 332 ? -1.633 -4.803 21.794 1.00 88.12 332 THR A O 1
ATOM 2602 N N . THR A 1 333 ? 0.297 -5.556 22.622 1.00 82.62 333 THR A N 1
ATOM 2603 C CA . THR A 1 333 ? -0.057 -6.987 22.523 1.00 82.62 333 THR A CA 1
ATOM 2604 C C . THR A 1 333 ? -1.222 -7.394 23.430 1.00 82.62 333 THR A C 1
ATOM 2606 O O . THR A 1 333 ? -1.912 -8.376 23.157 1.00 82.62 333 THR A O 1
ATOM 2609 N N . ASP A 1 334 ? -1.457 -6.644 24.504 1.00 78.75 334 ASP A N 1
ATOM 2610 C CA . ASP A 1 334 ? -2.502 -6.873 25.502 1.00 78.75 334 ASP A CA 1
ATOM 2611 C C . ASP A 1 334 ? -3.757 -6.005 25.301 1.00 78.75 334 ASP A C 1
ATOM 2613 O O . ASP A 1 334 ? -4.718 -6.120 26.065 1.00 78.75 334 ASP A O 1
ATOM 2617 N N . GLY A 1 335 ? -3.781 -5.153 24.272 1.00 76.06 335 GLY A N 1
ATOM 2618 C CA . GLY A 1 335 ? -4.836 -4.169 24.084 1.00 76.06 335 GLY A CA 1
ATOM 2619 C C . GLY A 1 335 ? -4.819 -3.507 22.711 1.00 76.06 335 GLY A C 1
ATOM 2620 O O . GLY A 1 335 ? -4.361 -4.068 21.729 1.00 76.06 335 GLY A O 1
ATOM 2621 N N . TYR A 1 336 ? -5.378 -2.301 22.642 1.00 78.94 336 TYR A N 1
ATOM 2622 C CA . TYR A 1 336 ? -5.504 -1.518 21.404 1.00 78.94 336 TYR A CA 1
ATOM 2623 C C . TYR A 1 336 ? -4.910 -0.117 21.562 1.00 78.94 336 TYR A C 1
ATOM 2625 O O . TYR A 1 336 ? -5.273 0.812 20.840 1.00 78.94 336 TYR A O 1
ATOM 2633 N N . LYS A 1 337 ? -4.043 0.070 22.563 1.00 85.25 337 LYS A N 1
ATOM 2634 C CA . LYS A 1 337 ? -3.317 1.326 22.714 1.00 85.25 337 LYS A CA 1
ATOM 2635 C C . LYS A 1 337 ? -2.265 1.380 21.611 1.00 85.25 337 LYS A C 1
ATOM 2637 O O . LYS A 1 337 ? -1.515 0.424 21.443 1.00 85.25 337 LYS A O 1
ATOM 2642 N N . ASN A 1 338 ? -2.213 2.475 20.861 1.00 90.06 338 ASN A N 1
ATOM 2643 C CA . ASN A 1 338 ? -1.236 2.627 19.788 1.00 90.06 338 ASN A CA 1
ATOM 2644 C C . ASN A 1 338 ? 0.187 2.614 20.353 1.00 90.06 338 ASN A C 1
ATOM 2646 O O . ASN A 1 338 ? 0.495 3.388 21.258 1.00 90.06 338 ASN A O 1
ATOM 2650 N N . CYS A 1 339 ? 1.056 1.797 19.765 1.00 96.88 339 CYS A N 1
ATOM 2651 C CA . CYS A 1 339 ? 2.498 1.912 19.969 1.00 96.88 339 CYS A CA 1
ATOM 2652 C C . CYS A 1 339 ? 3.118 2.969 19.055 1.00 96.88 339 CYS A C 1
ATOM 2654 O O . CYS A 1 339 ? 4.155 3.532 19.384 1.00 96.88 339 CYS A O 1
ATOM 2656 N N . TYR A 1 340 ? 2.475 3.239 17.916 1.00 97.25 340 TYR A N 1
ATOM 2657 C CA . TYR A 1 340 ? 2.912 4.214 16.926 1.00 97.25 340 TYR A CA 1
ATOM 2658 C C . TYR A 1 340 ? 1.709 5.026 16.432 1.00 97.25 340 TYR A C 1
ATOM 2660 O O . TYR A 1 340 ? 0.679 4.451 16.077 1.00 97.25 340 TYR A O 1
ATOM 2668 N N . THR A 1 341 ? 1.803 6.358 16.436 1.00 94.50 341 THR A N 1
ATOM 2669 C CA . THR A 1 341 ? 0.731 7.264 15.978 1.00 94.50 341 THR A CA 1
ATOM 2670 C C . THR A 1 341 ? 1.310 8.404 15.151 1.00 94.50 341 THR A C 1
ATOM 2672 O O . THR A 1 341 ? 2.227 9.089 15.600 1.00 94.50 341 THR A O 1
ATOM 2675 N N . GLY A 1 342 ? 0.743 8.641 13.964 1.00 92.94 342 GLY A N 1
ATOM 2676 C CA . GLY A 1 342 ? 1.279 9.625 13.023 1.00 92.94 342 GLY A CA 1
ATOM 2677 C C . GLY A 1 342 ? 2.669 9.194 12.574 1.00 92.94 342 GLY A C 1
ATOM 2678 O O . GLY A 1 342 ? 2.786 8.214 11.849 1.00 92.94 342 GLY A O 1
ATOM 2679 N N . ASN A 1 343 ? 3.695 9.881 13.074 1.00 94.69 343 ASN A N 1
ATOM 2680 C CA . ASN A 1 343 ? 5.102 9.596 12.815 1.00 94.69 343 ASN A CA 1
ATOM 2681 C C . ASN A 1 343 ? 5.934 9.361 14.089 1.00 94.69 343 ASN A C 1
ATOM 2683 O O . ASN A 1 343 ? 7.151 9.536 14.058 1.00 94.69 343 ASN A O 1
ATOM 2687 N N . GLN A 1 344 ? 5.312 9.010 15.222 1.00 96.88 344 GLN A N 1
ATOM 2688 C CA . GLN A 1 344 ? 6.008 8.853 16.507 1.00 96.88 344 GLN A CA 1
ATOM 2689 C C . GLN A 1 344 ? 5.643 7.558 17.231 1.00 96.88 344 GLN A C 1
ATOM 2691 O O . GLN A 1 344 ? 4.486 7.130 17.230 1.00 96.88 344 GLN A O 1
ATOM 2696 N N . TRP A 1 345 ? 6.637 6.990 17.916 1.00 98.12 345 TRP A N 1
ATOM 2697 C CA . TRP A 1 345 ? 6.464 5.912 18.887 1.00 98.12 345 TRP A CA 1
ATOM 2698 C C . TRP A 1 345 ? 5.966 6.454 20.237 1.00 98.12 345 TRP A C 1
ATOM 2700 O O . TRP A 1 345 ? 6.373 7.531 20.674 1.00 98.12 345 TRP A O 1
ATOM 2710 N N . ASP A 1 346 ? 5.112 5.701 20.931 1.00 97.50 346 ASP A N 1
ATOM 2711 C CA . ASP A 1 346 ? 4.726 5.992 22.316 1.00 97.50 346 ASP A CA 1
ATOM 2712 C C . ASP A 1 346 ? 5.902 5.660 23.240 1.00 97.50 346 ASP A C 1
ATOM 2714 O O . ASP A 1 346 ? 6.214 4.494 23.469 1.00 97.50 346 ASP A O 1
ATOM 2718 N N . THR A 1 347 ? 6.556 6.681 23.789 1.00 95.31 347 THR A N 1
ATOM 2719 C CA . THR A 1 347 ? 7.759 6.526 24.626 1.00 95.31 347 THR A CA 1
ATOM 2720 C C . THR A 1 347 ? 7.498 5.870 25.984 1.00 95.31 347 THR A C 1
ATOM 2722 O O . THR A 1 347 ? 8.443 5.450 26.649 1.00 95.31 347 THR A O 1
ATOM 2725 N N . GLY A 1 348 ? 6.235 5.761 26.410 1.00 94.50 348 GLY A N 1
ATOM 2726 C CA . GLY A 1 348 ? 5.850 5.022 27.611 1.00 94.50 348 GLY A CA 1
ATOM 2727 C C . GLY A 1 348 ? 5.752 3.512 27.384 1.00 94.50 348 GLY A C 1
ATOM 2728 O O . GLY A 1 348 ? 5.885 2.754 28.341 1.00 94.50 348 GLY A O 1
ATOM 2729 N N . ILE A 1 349 ? 5.520 3.077 26.140 1.00 94.19 349 ILE A N 1
ATOM 2730 C CA . ILE A 1 349 ? 5.518 1.662 25.731 1.00 94.19 349 ILE A CA 1
ATOM 2731 C C . ILE A 1 349 ? 6.882 1.278 25.144 1.00 94.19 349 ILE A C 1
ATOM 2733 O O . ILE A 1 349 ? 7.477 0.272 25.520 1.00 94.19 349 ILE A O 1
ATOM 2737 N N . CYS A 1 350 ? 7.383 2.095 24.223 1.00 97.25 350 CYS A N 1
ATOM 2738 C CA . CYS A 1 350 ? 8.585 1.862 23.439 1.00 97.25 350 CYS A CA 1
ATOM 2739 C C . CYS A 1 350 ? 9.784 2.588 24.050 1.00 97.25 350 CYS A C 1
ATOM 2741 O O . CYS A 1 350 ? 10.298 3.550 23.484 1.00 97.25 350 CYS A O 1
ATOM 2743 N N . THR A 1 351 ? 10.219 2.125 25.223 1.00 96.94 351 THR A N 1
ATOM 2744 C CA . THR A 1 351 ? 11.377 2.683 25.944 1.00 96.94 351 THR A CA 1
ATOM 2745 C C . THR A 1 351 ? 12.712 2.344 25.289 1.00 96.94 351 THR A C 1
ATOM 2747 O O . THR A 1 351 ? 13.656 3.125 25.363 1.00 96.94 351 THR A O 1
ATOM 2750 N N . ASP A 1 352 ? 12.786 1.177 24.654 1.00 97.44 352 ASP A N 1
ATOM 2751 C CA . ASP A 1 352 ? 13.922 0.695 23.877 1.00 97.44 352 ASP A CA 1
ATOM 2752 C C . ASP A 1 352 ? 13.420 -0.240 22.754 1.00 97.44 352 ASP A C 1
ATOM 2754 O O . ASP A 1 352 ? 12.276 -0.716 22.821 1.00 97.44 352 ASP A O 1
ATOM 2758 N N . PRO A 1 353 ? 14.240 -0.495 21.717 1.00 98.19 353 PRO A N 1
ATOM 2759 C CA . PRO A 1 353 ? 13.876 -1.334 20.574 1.00 98.19 353 PRO A CA 1
ATOM 2760 C C . PRO A 1 353 ? 13.304 -2.716 20.914 1.00 98.19 353 PRO A C 1
ATOM 2762 O O . PRO A 1 353 ? 12.346 -3.159 20.275 1.00 98.19 353 PRO A O 1
ATOM 2765 N N . ASP A 1 354 ? 13.875 -3.394 21.913 1.00 98.06 354 ASP A N 1
ATOM 2766 C CA . ASP A 1 354 ? 13.517 -4.769 22.267 1.00 98.06 354 ASP A CA 1
ATOM 2767 C C . ASP A 1 354 ? 12.208 -4.796 23.067 1.00 98.06 354 ASP A C 1
ATOM 2769 O O . ASP A 1 354 ? 11.293 -5.554 22.739 1.00 98.06 354 ASP A O 1
ATOM 2773 N N . THR A 1 355 ? 12.074 -3.918 24.067 1.00 97.69 355 THR A N 1
ATOM 2774 C CA . THR A 1 355 ? 10.833 -3.769 24.846 1.00 97.69 355 THR A CA 1
ATOM 2775 C C . THR A 1 355 ? 9.659 -3.372 23.953 1.00 97.69 355 THR A C 1
ATOM 2777 O O . THR A 1 355 ? 8.567 -3.925 24.084 1.00 97.69 355 THR A O 1
ATOM 2780 N N . CYS A 1 356 ? 9.881 -2.459 23.003 1.00 98.00 356 CYS A N 1
ATOM 2781 C CA . CYS A 1 356 ? 8.854 -2.042 22.052 1.00 98.00 356 CYS A CA 1
ATOM 2782 C C . CYS A 1 356 ? 8.386 -3.218 21.178 1.00 98.00 356 CYS A C 1
ATOM 2784 O O . CYS A 1 356 ? 7.187 -3.452 21.059 1.00 98.00 356 CYS A O 1
ATOM 2786 N N . ALA A 1 357 ? 9.309 -4.010 20.620 1.00 97.69 357 ALA A N 1
ATOM 2787 C CA . ALA A 1 357 ? 8.954 -5.163 19.791 1.00 97.69 357 ALA A CA 1
ATOM 2788 C C . ALA A 1 357 ? 8.211 -6.266 20.568 1.00 97.69 357 ALA A C 1
ATOM 2790 O O . ALA A 1 357 ? 7.309 -6.893 20.024 1.00 97.69 357 ALA A O 1
ATOM 2791 N N . GLN A 1 358 ? 8.535 -6.481 21.847 1.00 96.31 358 GLN A N 1
ATOM 2792 C CA . GLN A 1 358 ? 7.794 -7.413 22.710 1.00 96.31 358 GLN A CA 1
ATOM 2793 C C . GLN A 1 358 ? 6.396 -6.902 23.083 1.00 96.31 358 GLN A C 1
ATOM 2795 O O . GLN A 1 358 ? 5.444 -7.677 23.190 1.00 96.31 358 GLN A O 1
ATOM 2800 N N . GLY A 1 359 ? 6.289 -5.599 23.352 1.00 92.94 359 GLY A N 1
ATOM 2801 C CA . GLY A 1 359 ? 5.070 -4.961 23.838 1.00 92.94 359 GLY A CA 1
ATOM 2802 C C . GLY A 1 359 ? 4.047 -4.660 22.747 1.00 92.94 359 GLY A C 1
ATOM 2803 O O . GLY A 1 359 ? 2.889 -4.408 23.076 1.00 92.94 359 GLY A O 1
ATOM 2804 N N . CYS A 1 360 ? 4.443 -4.703 21.473 1.00 97.00 360 CYS A N 1
ATOM 2805 C CA . CYS A 1 360 ? 3.637 -4.256 20.341 1.00 97.00 360 CYS A CA 1
ATOM 2806 C C . CYS A 1 360 ? 3.367 -5.365 19.317 1.00 97.00 360 CYS A C 1
ATOM 2808 O O . CYS A 1 360 ? 4.153 -6.290 19.141 1.00 97.00 360 CYS A O 1
ATOM 2810 N N . ALA A 1 361 ? 2.238 -5.257 18.624 1.00 95.19 361 ALA A N 1
ATOM 2811 C CA . ALA A 1 361 ? 1.774 -6.183 17.604 1.00 95.19 361 ALA A CA 1
ATOM 2812 C C . ALA A 1 361 ? 1.418 -5.441 16.311 1.00 95.19 361 ALA A C 1
ATOM 2814 O O . ALA A 1 361 ? 0.935 -4.307 16.346 1.00 95.19 361 ALA A O 1
ATOM 2815 N N . LEU A 1 362 ? 1.631 -6.118 15.179 1.00 96.69 362 LEU A N 1
ATOM 2816 C CA . LEU A 1 362 ? 1.106 -5.723 13.875 1.00 96.69 362 LEU A CA 1
ATOM 2817 C C . LEU A 1 362 ? -0.321 -6.259 13.729 1.00 96.69 362 LEU A C 1
ATOM 2819 O O . LEU A 1 362 ? -0.547 -7.465 13.851 1.00 96.69 362 LEU A O 1
ATOM 2823 N N . GLU A 1 363 ? -1.277 -5.378 13.445 1.00 92.38 363 GLU A N 1
ATOM 2824 C CA . GLU A 1 363 ? -2.667 -5.781 13.224 1.00 92.38 363 GLU A CA 1
ATOM 2825 C C . GLU A 1 363 ? -2.837 -6.488 11.864 1.00 92.38 363 GLU A C 1
ATOM 2827 O O . GLU A 1 363 ? -2.193 -6.149 10.861 1.00 92.38 363 GLU A O 1
ATOM 2832 N N . ALA A 1 364 ? -3.747 -7.463 11.815 1.00 90.19 364 ALA A N 1
ATOM 2833 C CA . ALA A 1 364 ? -4.141 -8.095 10.558 1.00 90.19 364 ALA A CA 1
ATOM 2834 C C . ALA A 1 364 ? -4.937 -7.117 9.682 1.00 90.19 364 ALA A C 1
ATOM 2836 O O . ALA A 1 364 ? -5.682 -6.277 10.189 1.00 90.19 364 ALA A O 1
ATOM 2837 N N . VAL A 1 365 ? -4.842 -7.243 8.362 1.00 92.44 365 VAL A N 1
ATOM 2838 C CA . VAL A 1 365 ? -5.650 -6.472 7.408 1.00 92.44 365 VAL A CA 1
ATOM 2839 C C . VAL A 1 365 ? -6.695 -7.400 6.813 1.00 92.44 365 VAL A C 1
ATOM 2841 O O . VAL A 1 365 ? -6.359 -8.382 6.153 1.00 92.44 365 VAL A O 1
ATOM 2844 N N . ASP A 1 366 ? -7.972 -7.107 7.053 1.00 86.88 366 ASP A N 1
ATOM 2845 C CA . ASP A 1 366 ? -9.048 -7.908 6.470 1.00 86.88 366 ASP A CA 1
ATOM 2846 C C . ASP A 1 366 ? -9.266 -7.554 4.989 1.00 86.88 366 ASP A C 1
ATOM 2848 O O . ASP A 1 366 ? -8.848 -6.497 4.511 1.00 86.88 366 ASP A O 1
ATOM 2852 N N . ALA A 1 367 ? -9.947 -8.433 4.253 1.00 85.06 367 ALA A N 1
ATOM 2853 C CA . ALA A 1 367 ? -10.106 -8.295 2.804 1.00 85.06 367 ALA A CA 1
ATOM 2854 C C . ALA A 1 367 ? -10.795 -6.985 2.379 1.00 85.06 367 ALA A C 1
ATOM 2856 O O . ALA A 1 367 ? -10.459 -6.421 1.341 1.00 85.06 367 ALA A O 1
ATOM 2857 N N . GLY A 1 368 ? -11.744 -6.476 3.172 1.00 82.62 368 GLY A N 1
ATOM 2858 C CA . GLY A 1 368 ? -12.429 -5.218 2.863 1.00 82.62 368 GLY A CA 1
ATOM 2859 C C . GLY A 1 368 ? -11.556 -3.993 3.130 1.00 82.62 368 GLY A C 1
ATOM 2860 O O . GLY A 1 368 ? -11.773 -2.926 2.552 1.00 82.62 368 GLY A O 1
ATOM 2861 N N . GLN A 1 369 ? -10.561 -4.120 4.003 1.00 88.56 369 GLN A N 1
ATOM 2862 C CA . GLN A 1 369 ? -9.661 -3.030 4.360 1.00 88.56 369 GLN A CA 1
ATOM 2863 C C . GLN A 1 369 ? -8.524 -2.813 3.379 1.00 88.56 369 GLN A C 1
ATOM 2865 O O . GLN A 1 369 ? -8.096 -1.669 3.240 1.00 88.56 369 GLN A O 1
ATOM 2870 N N . TYR A 1 370 ? -8.087 -3.854 2.666 1.00 94.69 370 TYR A N 1
ATOM 2871 C CA . TYR A 1 370 ? -7.190 -3.677 1.523 1.00 94.69 370 TYR A CA 1
ATOM 2872 C C . TYR A 1 370 ? -7.740 -2.591 0.585 1.00 94.69 370 TYR A C 1
ATOM 2874 O O . TYR A 1 370 ? -7.037 -1.629 0.293 1.00 94.69 370 TYR A O 1
ATOM 2882 N N . GLU A 1 371 ? -9.027 -2.650 0.235 1.00 92.00 371 GLU A N 1
ATOM 2883 C CA . GLU A 1 371 ? -9.668 -1.621 -0.591 1.00 92.00 371 GLU A CA 1
ATOM 2884 C C . GLU A 1 371 ? -9.983 -0.339 0.197 1.00 92.00 371 GLU A C 1
ATOM 2886 O O . GLU A 1 371 ? -9.577 0.750 -0.201 1.00 92.00 371 GLU A O 1
ATOM 2891 N N . SER A 1 372 ? -10.707 -0.444 1.317 1.00 85.38 372 SER A N 1
ATOM 2892 C CA . SER A 1 372 ? -11.287 0.733 1.988 1.00 85.38 372 SER A CA 1
ATOM 2893 C C . SER A 1 372 ? -10.299 1.599 2.773 1.00 85.38 372 SER A C 1
ATOM 2895 O O . SER A 1 372 ? -10.589 2.775 2.998 1.00 85.38 372 SER A O 1
ATOM 2897 N N . ILE A 1 373 ? -9.161 1.043 3.197 1.00 90.38 373 ILE A N 1
ATOM 2898 C CA . ILE A 1 373 ? -8.113 1.766 3.934 1.00 90.38 373 ILE A CA 1
ATOM 2899 C C . ILE A 1 373 ? -6.906 2.007 3.033 1.00 90.38 373 ILE A C 1
ATOM 2901 O O . ILE A 1 373 ? -6.396 3.123 2.992 1.00 90.38 373 ILE A O 1
ATOM 2905 N N . TYR A 1 374 ? -6.467 0.978 2.307 1.00 97.00 374 TYR A N 1
ATOM 2906 C CA . TYR A 1 374 ? -5.195 1.015 1.585 1.00 97.00 374 TYR A CA 1
ATOM 2907 C C . TYR A 1 374 ? -5.340 1.250 0.078 1.00 97.00 374 TYR A C 1
ATOM 2909 O O . TYR A 1 374 ? -4.338 1.455 -0.598 1.00 97.00 374 TYR A O 1
ATOM 2917 N N . GLY A 1 375 ? -6.561 1.267 -0.467 1.00 96.19 375 GLY A N 1
ATOM 2918 C CA . GLY A 1 375 ? -6.781 1.520 -1.892 1.00 96.19 375 GLY A CA 1
ATOM 2919 C C . GLY A 1 375 ? -6.322 0.387 -2.808 1.00 96.19 375 GLY A C 1
ATOM 2920 O O . GLY A 1 375 ? -6.068 0.618 -3.989 1.00 96.19 375 GLY A O 1
ATOM 2921 N N . ILE A 1 376 ? -6.202 -0.826 -2.274 1.00 98.50 376 ILE A N 1
ATOM 2922 C CA . ILE A 1 376 ? -5.706 -2.014 -2.965 1.00 98.50 376 ILE A CA 1
ATOM 2923 C C . ILE A 1 376 ? -6.902 -2.851 -3.392 1.00 98.50 376 ILE A C 1
ATOM 2925 O O . ILE A 1 376 ? -7.685 -3.318 -2.565 1.00 98.50 376 ILE A O 1
ATOM 2929 N N . THR A 1 377 ? -7.045 -3.051 -4.696 1.00 93.88 377 THR A N 1
ATOM 2930 C CA . THR A 1 377 ? -8.172 -3.785 -5.278 1.00 93.88 377 THR A CA 1
ATOM 2931 C C . THR A 1 377 ? -7.665 -4.945 -6.114 1.00 93.88 377 THR A C 1
ATOM 2933 O O . THR A 1 377 ? -6.765 -4.786 -6.935 1.00 93.88 377 THR A O 1
ATOM 2936 N N . ALA A 1 378 ? -8.242 -6.128 -5.909 1.00 93.06 378 ALA A N 1
ATOM 2937 C CA . ALA A 1 378 ? -7.966 -7.265 -6.773 1.00 93.06 378 ALA A CA 1
ATOM 2938 C C . ALA A 1 378 ? -8.550 -7.002 -8.169 1.00 93.06 378 ALA A C 1
ATOM 2940 O O . ALA A 1 378 ? -9.694 -6.563 -8.311 1.00 93.06 378 ALA A O 1
ATOM 2941 N N . VAL A 1 379 ? -7.768 -7.298 -9.200 1.00 94.38 379 VAL A N 1
ATOM 2942 C CA . VAL A 1 379 ? -8.186 -7.267 -10.604 1.00 94.38 379 VAL A CA 1
ATOM 2943 C C . VAL A 1 379 ? -7.940 -8.644 -11.226 1.00 94.38 379 VAL A C 1
ATOM 2945 O O . VAL A 1 379 ? -7.218 -9.461 -10.652 1.00 94.38 379 VAL A O 1
ATOM 2948 N N . PRO A 1 380 ? -8.524 -8.962 -12.394 1.00 93.38 380 PRO A N 1
ATOM 2949 C CA . PRO A 1 380 ? -8.224 -10.221 -13.063 1.00 93.38 380 PRO A CA 1
ATOM 2950 C C . PRO A 1 380 ? -6.712 -10.403 -13.268 1.00 93.38 380 PRO A C 1
ATOM 2952 O O . PRO A 1 380 ? -6.079 -9.613 -13.962 1.00 93.38 380 PRO A O 1
ATOM 2955 N N . GLY A 1 381 ? -6.147 -11.444 -12.654 1.00 92.38 381 GLY A N 1
ATOM 2956 C CA . GLY A 1 381 ? -4.730 -11.787 -12.772 1.00 92.38 381 GLY A CA 1
ATOM 2957 C C . GLY A 1 381 ? -3.768 -10.964 -11.909 1.00 92.38 381 GLY A C 1
ATOM 2958 O O . GLY A 1 381 ? -2.564 -11.177 -12.037 1.00 92.38 381 GLY A O 1
ATOM 2959 N N . GLY A 1 382 ? -4.238 -10.065 -11.035 1.00 97.12 382 GLY A N 1
ATOM 2960 C CA . GLY A 1 382 ? -3.353 -9.266 -10.181 1.00 97.12 382 GLY A CA 1
ATOM 2961 C C . GLY A 1 382 ? -4.048 -8.205 -9.334 1.00 97.12 382 GLY A C 1
ATOM 2962 O O . GLY A 1 382 ? -5.156 -8.410 -8.839 1.00 97.12 382 GLY A O 1
ATOM 2963 N N . VAL A 1 383 ? -3.395 -7.058 -9.151 1.00 98.12 383 VAL A N 1
ATOM 2964 C CA . VAL A 1 383 ? -3.851 -5.990 -8.249 1.00 98.12 383 VAL A CA 1
ATOM 2965 C C . VAL A 1 383 ? -3.736 -4.605 -8.871 1.00 98.12 383 VAL A C 1
ATOM 2967 O O . VAL A 1 383 ? -2.845 -4.323 -9.668 1.00 98.12 383 VAL A O 1
ATOM 2970 N N . ARG A 1 384 ? -4.643 -3.724 -8.456 1.00 98.56 384 ARG A N 1
ATOM 2971 C CA . ARG A 1 384 ? -4.582 -2.281 -8.661 1.00 98.56 384 ARG A CA 1
ATOM 2972 C C . ARG A 1 384 ? -4.263 -1.603 -7.332 1.00 98.56 384 ARG A C 1
ATOM 2974 O O . ARG A 1 384 ? -4.972 -1.829 -6.348 1.00 98.56 384 ARG A O 1
ATOM 2981 N N . LEU A 1 385 ? -3.252 -0.742 -7.337 1.00 98.81 385 LEU A N 1
ATOM 2982 C CA . LEU A 1 385 ? -2.835 0.072 -6.198 1.00 98.81 385 LEU A CA 1
ATOM 2983 C C . LEU A 1 385 ? -3.245 1.522 -6.464 1.00 98.81 385 LEU A C 1
ATOM 2985 O O . LEU A 1 385 ? -2.766 2.123 -7.422 1.00 98.81 385 LEU A O 1
ATOM 2989 N N . ASN A 1 386 ? -4.151 2.076 -5.658 1.00 98.19 386 ASN A N 1
ATOM 2990 C CA . ASN A 1 386 ? -4.493 3.499 -5.720 1.00 98.19 386 ASN A CA 1
ATOM 2991 C C . ASN A 1 386 ? -3.484 4.334 -4.929 1.00 98.19 386 ASN A C 1
ATOM 2993 O O . ASN A 1 386 ? -2.979 3.903 -3.896 1.00 98.19 386 ASN A O 1
ATOM 2997 N N . PHE A 1 387 ? -3.247 5.559 -5.387 1.00 98.06 387 PHE A N 1
ATOM 2998 C CA . PHE A 1 387 ? -2.267 6.448 -4.784 1.00 98.06 387 PHE A CA 1
ATOM 2999 C C . PHE A 1 387 ? -2.739 7.023 -3.447 1.00 98.06 387 PHE A C 1
ATOM 3001 O O . PHE A 1 387 ? -2.032 6.893 -2.457 1.00 98.06 387 PHE A O 1
ATOM 3008 N N . VAL A 1 388 ? -3.939 7.615 -3.378 1.00 95.81 388 VAL A N 1
ATOM 3009 C CA . VAL A 1 388 ? -4.480 8.187 -2.131 1.00 95.81 388 VAL A CA 1
ATOM 3010 C C . VAL A 1 388 ? -5.812 7.530 -1.774 1.00 95.81 388 VAL A C 1
ATOM 3012 O O . VAL A 1 388 ? -6.738 7.492 -2.581 1.00 95.81 388 VAL A O 1
ATOM 3015 N N . THR A 1 389 ? -5.938 7.033 -0.539 1.00 91.00 389 THR A N 1
ATOM 3016 C CA . THR A 1 389 ? -7.190 6.478 0.010 1.00 91.00 389 THR A CA 1
ATOM 3017 C C . THR A 1 389 ? -7.406 6.966 1.439 1.00 91.00 389 THR A C 1
ATOM 3019 O O . THR A 1 389 ? -6.744 6.537 2.378 1.00 91.00 389 THR A O 1
ATOM 3022 N N . GLY A 1 390 ? -8.341 7.901 1.630 1.00 89.62 390 GLY A N 1
ATOM 3023 C CA . GLY A 1 390 ? -8.520 8.553 2.928 1.00 89.62 390 GLY A CA 1
ATOM 3024 C C . GLY A 1 390 ? -7.255 9.315 3.335 1.00 89.62 390 GLY A C 1
ATOM 3025 O O . GLY A 1 390 ? -6.873 10.262 2.657 1.00 89.62 390 GLY A O 1
ATOM 3026 N N . SER A 1 391 ? -6.624 8.907 4.439 1.00 86.88 391 SER A N 1
ATOM 3027 C CA . SER A 1 391 ? -5.320 9.425 4.882 1.00 86.88 391 SER A CA 1
ATOM 3028 C C . SER A 1 391 ? -4.133 8.548 4.465 1.00 86.88 391 SER A C 1
ATOM 3030 O O . SER A 1 391 ? -3.000 8.906 4.767 1.00 86.88 391 SER A O 1
ATOM 3032 N N . ASN A 1 392 ? -4.376 7.394 3.836 1.00 92.94 392 ASN A N 1
ATOM 3033 C CA . ASN A 1 392 ? -3.325 6.524 3.318 1.00 92.94 392 ASN A CA 1
ATOM 3034 C C . ASN A 1 392 ? -2.776 7.081 2.002 1.00 92.94 392 ASN A C 1
ATOM 3036 O O . ASN A 1 392 ? -3.557 7.465 1.125 1.00 92.94 392 ASN A O 1
ATOM 3040 N N . VAL A 1 393 ? -1.452 7.061 1.859 1.00 95.19 393 VAL A N 1
ATOM 3041 C CA . VAL A 1 393 ? -0.747 7.386 0.618 1.00 95.19 393 VAL A CA 1
ATOM 3042 C C . VAL A 1 393 ? 0.159 6.217 0.261 1.00 95.19 393 VAL A C 1
ATOM 3044 O O . VAL A 1 393 ? 0.930 5.747 1.097 1.00 95.19 393 VAL A O 1
ATOM 3047 N N . GLY A 1 394 ? 0.043 5.754 -0.976 1.00 96.94 394 GLY A N 1
ATOM 3048 C CA . GLY A 1 394 ? 0.819 4.652 -1.511 1.00 96.94 394 GLY A CA 1
ATOM 3049 C C . GLY A 1 394 ? 0.552 3.312 -0.832 1.00 96.94 394 GLY A C 1
ATOM 3050 O O . GLY A 1 394 ? -0.284 3.168 0.067 1.00 96.94 394 GLY A O 1
ATOM 3051 N N . SER A 1 395 ? 1.264 2.299 -1.306 1.00 98.38 395 SER A N 1
ATOM 3052 C CA . SER A 1 395 ? 1.292 0.963 -0.709 1.00 98.38 395 SER A CA 1
ATOM 3053 C C . SER A 1 395 ? 2.489 0.176 -1.232 1.00 98.38 395 SER A C 1
ATOM 3055 O O . SER A 1 395 ? 3.013 0.491 -2.302 1.00 98.38 395 SER A O 1
ATOM 3057 N N . ARG A 1 396 ? 2.885 -0.868 -0.496 1.00 98.81 396 ARG A N 1
ATOM 3058 C CA . ARG A 1 396 ? 3.857 -1.875 -0.929 1.00 98.81 396 ARG A CA 1
ATOM 3059 C C . ARG A 1 396 ? 3.368 -3.274 -0.561 1.00 98.81 396 ARG A C 1
ATOM 3061 O O . ARG A 1 396 ? 2.946 -3.512 0.572 1.00 98.81 396 ARG A O 1
ATOM 3068 N N . LEU A 1 397 ? 3.395 -4.180 -1.531 1.00 98.81 397 LEU A N 1
ATOM 3069 C CA . LEU A 1 397 ? 2.927 -5.557 -1.411 1.00 98.81 397 LEU A CA 1
ATOM 3070 C C . LEU A 1 397 ? 4.039 -6.541 -1.765 1.00 98.81 397 LEU A C 1
ATOM 3072 O O . LEU A 1 397 ? 4.787 -6.298 -2.708 1.00 98.81 397 LEU A O 1
ATOM 3076 N N . PHE A 1 398 ? 4.063 -7.688 -1.090 1.00 98.88 398 PHE A N 1
ATOM 3077 C CA . PHE A 1 398 ? 4.975 -8.796 -1.384 1.00 98.88 398 PHE A CA 1
ATOM 3078 C C . PHE A 1 398 ? 4.219 -10.048 -1.807 1.00 98.88 398 PHE A C 1
ATOM 3080 O O . PHE A 1 398 ? 3.130 -10.327 -1.298 1.00 98.88 398 PHE A O 1
ATOM 3087 N N . LEU A 1 399 ? 4.802 -10.829 -2.715 1.00 98.44 399 LEU A N 1
ATOM 3088 C CA . LEU A 1 399 ? 4.207 -12.081 -3.178 1.00 98.44 399 LEU A CA 1
ATOM 3089 C C . LEU A 1 399 ? 4.533 -13.257 -2.245 1.00 98.44 399 LEU A C 1
ATOM 3091 O O . LEU A 1 399 ? 5.696 -13.554 -1.972 1.00 98.44 399 LEU A O 1
ATOM 3095 N N . LEU A 1 400 ? 3.499 -13.976 -1.816 1.00 98.56 400 LEU A N 1
ATOM 3096 C CA . LEU A 1 400 ? 3.591 -15.154 -0.959 1.00 98.56 400 LEU A CA 1
ATOM 3097 C C . LEU A 1 400 ? 3.600 -16.464 -1.766 1.00 98.56 400 LEU A C 1
ATOM 3099 O O . LEU A 1 400 ? 2.814 -16.648 -2.700 1.00 98.56 400 LEU A O 1
ATOM 3103 N N . GLU A 1 401 ? 4.463 -17.407 -1.386 1.00 97.38 401 GLU A N 1
ATOM 3104 C CA . GLU A 1 401 ? 4.419 -18.795 -1.869 1.00 97.38 401 GLU A CA 1
ATOM 3105 C C . GLU A 1 401 ? 3.312 -19.579 -1.150 1.00 97.38 401 GLU A C 1
ATOM 3107 O O . GLU A 1 401 ? 2.578 -20.346 -1.784 1.00 97.38 401 GLU A O 1
ATOM 3112 N N . ASP A 1 402 ? 3.176 -19.327 0.156 1.00 95.75 402 ASP A N 1
ATOM 3113 C CA . ASP A 1 402 ? 2.145 -19.831 1.062 1.00 95.75 402 ASP A CA 1
ATOM 3114 C C . ASP A 1 402 ? 1.852 -18.825 2.197 1.00 95.75 402 ASP A C 1
ATOM 3116 O O . ASP A 1 402 ? 2.345 -17.704 2.196 1.00 95.75 402 ASP A O 1
ATOM 3120 N N . ASP A 1 403 ? 1.021 -19.194 3.175 1.00 92.38 403 ASP A N 1
ATOM 3121 C CA . ASP A 1 403 ? 0.571 -18.274 4.234 1.00 92.38 403 ASP A CA 1
ATOM 3122 C C . ASP A 1 403 ? 1.678 -17.807 5.198 1.00 92.38 403 ASP A C 1
ATOM 3124 O O . ASP A 1 403 ? 1.428 -16.922 6.017 1.00 92.38 403 ASP A O 1
ATOM 3128 N N . GLU A 1 404 ? 2.871 -18.405 5.152 1.00 95.88 404 GLU A N 1
ATOM 3129 C CA . GLU A 1 404 ? 3.956 -18.144 6.102 1.00 95.88 404 GLU A CA 1
ATOM 3130 C C . GLU A 1 404 ? 5.288 -17.795 5.417 1.00 95.88 404 GLU A C 1
ATOM 3132 O O . GLU A 1 404 ? 6.246 -17.465 6.118 1.00 95.88 404 GLU A O 1
ATOM 3137 N N . SER A 1 405 ? 5.363 -17.839 4.081 1.00 98.12 405 SER A N 1
ATOM 3138 C CA . SER A 1 405 ? 6.590 -17.568 3.330 1.00 98.12 405 SER A CA 1
ATOM 3139 C C . SER A 1 405 ? 6.370 -16.837 2.001 1.00 98.12 405 SER A C 1
ATOM 3141 O O . SER A 1 405 ? 5.420 -17.092 1.257 1.00 98.12 405 SER A O 1
ATOM 3143 N N . TYR A 1 406 ? 7.286 -15.926 1.682 1.00 98.75 406 TYR A N 1
ATOM 3144 C CA . TYR A 1 406 ? 7.395 -15.255 0.395 1.00 98.75 406 TYR A CA 1
ATOM 3145 C C . TYR A 1 406 ? 7.844 -16.211 -0.709 1.00 98.75 406 TYR A C 1
ATOM 3147 O O . TYR A 1 406 ? 8.628 -17.138 -0.488 1.00 98.75 406 TYR A O 1
ATOM 3155 N N . LYS A 1 407 ? 7.397 -15.936 -1.935 1.00 98.19 407 LYS A N 1
ATOM 3156 C CA . LYS A 1 407 ? 7.914 -16.612 -3.124 1.00 98.19 407 LYS A CA 1
ATOM 3157 C C . LYS A 1 407 ? 9.292 -16.061 -3.462 1.00 98.19 407 LYS A C 1
ATOM 3159 O O . LYS A 1 407 ? 9.419 -14.891 -3.810 1.00 98.19 407 LYS A O 1
ATOM 3164 N N . LEU A 1 408 ? 10.300 -16.931 -3.398 1.00 98.19 408 LEU A N 1
ATOM 3165 C CA . LEU A 1 408 ? 11.650 -16.623 -3.859 1.00 98.19 408 LEU A CA 1
ATOM 3166 C C . LEU A 1 408 ? 11.794 -16.920 -5.354 1.00 98.19 408 LEU A C 1
ATOM 3168 O O . LEU A 1 408 ? 11.618 -18.055 -5.803 1.00 98.19 408 LEU A O 1
ATOM 3172 N N . PHE A 1 409 ? 12.168 -15.901 -6.116 1.00 98.06 409 PHE A N 1
ATOM 3173 C CA . PHE A 1 409 ? 12.443 -15.970 -7.542 1.00 98.06 409 PHE A CA 1
ATOM 3174 C C . PHE A 1 409 ? 13.946 -16.067 -7.776 1.00 98.06 409 PHE A C 1
ATOM 3176 O O . PHE A 1 409 ? 14.704 -15.188 -7.375 1.00 98.06 409 PHE A O 1
ATOM 3183 N N . LYS A 1 410 ? 14.376 -17.137 -8.447 1.00 96.75 410 LYS A N 1
ATOM 3184 C CA . LYS A 1 410 ? 15.753 -17.293 -8.928 1.00 96.75 410 LYS A CA 1
ATOM 3185 C C . LYS A 1 410 ? 15.809 -16.837 -10.373 1.00 96.75 410 LYS A C 1
ATOM 3187 O O . LYS A 1 410 ? 15.185 -17.466 -11.226 1.00 96.75 410 LYS A O 1
ATOM 3192 N N . LEU A 1 411 ? 16.500 -15.732 -10.626 1.00 96.69 411 LEU A N 1
ATOM 3193 C CA . LEU A 1 411 ? 16.348 -14.993 -11.879 1.00 96.69 411 LEU A CA 1
ATOM 3194 C C . LEU A 1 411 ? 17.405 -15.351 -12.928 1.00 96.69 411 LEU A C 1
ATOM 3196 O O . LEU A 1 411 ? 17.130 -15.189 -14.110 1.00 96.69 411 LEU A O 1
ATOM 3200 N N . LYS A 1 412 ? 18.565 -15.907 -12.546 1.00 95.62 412 LYS A N 1
ATOM 3201 C CA . LYS A 1 412 ? 19.599 -16.337 -13.508 1.00 95.62 412 LYS A CA 1
ATOM 3202 C C . LYS A 1 412 ? 19.030 -17.296 -14.556 1.00 95.62 412 LYS A C 1
ATOM 3204 O O . LYS A 1 412 ? 18.374 -18.281 -14.217 1.00 95.62 412 LYS A O 1
ATOM 3209 N N . ASN A 1 413 ? 19.316 -17.013 -15.827 1.00 97.06 413 ASN A N 1
ATOM 3210 C CA . ASN A 1 413 ? 18.848 -17.784 -16.978 1.00 97.06 413 ASN A CA 1
ATOM 3211 C C . ASN A 1 413 ? 17.313 -17.933 -17.019 1.00 97.06 413 ASN A C 1
ATOM 3213 O O . ASN A 1 413 ? 16.765 -18.972 -17.408 1.00 97.06 413 ASN A O 1
ATOM 3217 N N . ARG A 1 414 ? 16.596 -16.898 -16.570 1.00 98.00 414 ARG A N 1
ATOM 3218 C CA . ARG A 1 414 ? 15.134 -16.813 -16.618 1.00 98.00 414 ARG A CA 1
ATOM 3219 C C . ARG A 1 414 ? 14.671 -15.553 -17.324 1.00 98.00 414 ARG A C 1
ATOM 3221 O O . ARG A 1 414 ? 15.385 -14.563 -17.458 1.00 98.00 414 ARG A O 1
ATOM 3228 N N . GLU A 1 415 ? 13.436 -15.629 -17.785 1.00 98.38 415 GLU A N 1
ATOM 3229 C CA . GLU A 1 415 ? 12.667 -14.519 -18.321 1.00 98.38 415 GLU A CA 1
ATOM 3230 C C . GLU A 1 415 ? 11.501 -14.256 -17.375 1.00 98.38 415 GLU A C 1
ATOM 3232 O O . GLU A 1 415 ? 10.757 -15.183 -17.051 1.00 98.38 415 GLU A O 1
ATOM 3237 N N . PHE A 1 416 ? 11.358 -13.009 -16.935 1.00 98.69 416 PHE A N 1
ATOM 3238 C CA . PHE A 1 416 ? 10.229 -12.540 -16.143 1.00 98.69 416 PHE A CA 1
ATOM 3239 C C . PHE A 1 416 ? 9.409 -11.547 -16.966 1.00 98.69 416 PHE A C 1
ATOM 3241 O O . PHE A 1 416 ? 9.967 -10.640 -17.586 1.00 98.69 416 PHE A O 1
ATOM 3248 N N . ALA A 1 417 ? 8.091 -11.710 -16.963 1.00 98.62 417 ALA A N 1
ATOM 3249 C CA . ALA A 1 417 ? 7.158 -10.815 -17.622 1.00 98.62 417 ALA A CA 1
ATOM 3250 C C . ALA A 1 417 ? 6.021 -10.415 -16.683 1.00 98.62 417 ALA A C 1
ATOM 3252 O O . ALA A 1 417 ? 5.556 -11.232 -15.890 1.00 98.62 417 ALA A O 1
ATOM 3253 N N . VAL A 1 418 ? 5.544 -9.179 -16.800 1.00 98.62 418 VAL A N 1
ATOM 3254 C CA . VAL A 1 418 ? 4.394 -8.665 -16.046 1.00 98.62 418 VAL A CA 1
ATOM 3255 C C . VAL A 1 418 ? 3.620 -7.662 -16.895 1.00 98.62 418 VAL A C 1
ATOM 3257 O O . VAL A 1 418 ? 4.219 -6.853 -17.606 1.00 98.62 418 VAL A O 1
ATOM 3260 N N . ASP A 1 419 ? 2.291 -7.723 -16.840 1.00 98.44 419 ASP A N 1
ATOM 3261 C CA . ASP A 1 419 ? 1.439 -6.700 -17.439 1.00 98.44 419 ASP A CA 1
ATOM 3262 C C . ASP A 1 419 ? 1.339 -5.512 -16.485 1.00 98.44 419 ASP A C 1
ATOM 3264 O O . ASP A 1 419 ? 1.060 -5.686 -15.293 1.00 98.44 419 ASP A O 1
ATOM 3268 N N . VAL A 1 420 ? 1.531 -4.311 -17.024 1.00 98.62 420 VAL A N 1
ATOM 3269 C CA . VAL A 1 420 ? 1.497 -3.056 -16.276 1.00 98.62 420 VAL A CA 1
ATOM 3270 C C . VAL A 1 420 ? 0.559 -2.056 -16.943 1.00 98.62 420 VAL A C 1
ATOM 3272 O O . VAL A 1 420 ? 0.571 -1.890 -18.165 1.00 98.62 420 VAL A O 1
ATOM 3275 N N . ASP A 1 421 ? -0.238 -1.363 -16.132 1.00 98.44 421 ASP A N 1
ATOM 3276 C CA . ASP A 1 421 ? -0.939 -0.133 -16.514 1.00 98.44 421 ASP A CA 1
ATOM 3277 C C . ASP A 1 421 ? -0.481 1.012 -15.605 1.00 98.44 421 ASP A C 1
ATOM 3279 O O . ASP A 1 421 ? -0.903 1.099 -14.450 1.00 98.44 421 ASP A O 1
ATOM 3283 N N . SER A 1 422 ? 0.376 1.881 -16.147 1.00 97.44 422 SER A N 1
ATOM 3284 C CA . SER A 1 422 ? 0.856 3.105 -15.494 1.00 97.44 422 SER A CA 1
ATOM 3285 C C . SER A 1 422 ? 0.212 4.370 -16.071 1.00 97.44 422 SER A C 1
ATOM 3287 O O . SER A 1 422 ? 0.716 5.467 -15.849 1.00 97.44 422 SER A O 1
ATOM 3289 N N . SER A 1 423 ? -0.904 4.260 -16.805 1.00 97.38 423 SER A N 1
ATOM 3290 C CA . SER A 1 423 ? -1.499 5.383 -17.553 1.00 97.38 423 SER A CA 1
ATOM 3291 C C . SER A 1 423 ? -1.887 6.587 -16.690 1.00 97.38 423 SER A C 1
ATOM 3293 O O . SER A 1 423 ? -1.914 7.715 -17.186 1.00 97.38 423 SER A O 1
ATOM 3295 N N . THR A 1 424 ? -2.144 6.359 -15.399 1.00 97.44 424 THR A N 1
ATOM 3296 C CA . THR A 1 424 ? -2.532 7.390 -14.422 1.00 97.44 424 THR A CA 1
ATOM 3297 C C . THR A 1 424 ? -1.470 7.671 -13.358 1.00 97.44 424 THR A C 1
ATOM 3299 O O . THR A 1 424 ? -1.733 8.411 -12.410 1.00 97.44 424 THR A O 1
ATOM 3302 N N . VAL A 1 425 ? -0.287 7.068 -13.491 1.00 98.25 425 VAL A N 1
ATOM 3303 C CA . VAL A 1 425 ? 0.874 7.377 -12.654 1.00 98.25 425 VAL A CA 1
ATOM 3304 C C . VAL A 1 425 ? 1.547 8.583 -13.295 1.00 98.25 425 VAL A C 1
ATOM 3306 O O . VAL A 1 425 ? 2.113 8.457 -14.373 1.00 98.25 425 VAL A O 1
ATOM 3309 N N . GLU A 1 426 ? 1.402 9.754 -12.691 1.00 97.62 426 GLU A N 1
ATOM 3310 C CA . GLU A 1 426 ? 1.820 11.038 -13.272 1.00 97.62 426 GLU A CA 1
ATOM 3311 C C . GLU A 1 426 ? 3.244 11.419 -12.825 1.00 97.62 426 GLU A C 1
ATOM 3313 O O . GLU A 1 426 ? 3.861 10.713 -12.025 1.00 97.62 426 GLU A O 1
ATOM 3318 N N . CYS A 1 427 ? 3.768 12.542 -13.327 1.00 98.06 427 CYS A N 1
ATOM 3319 C CA . CYS A 1 427 ? 5.040 13.114 -12.865 1.00 98.06 427 CYS A CA 1
ATOM 3320 C C . CYS A 1 427 ? 5.103 13.220 -11.331 1.00 98.06 427 CYS A C 1
ATOM 3322 O O . CYS A 1 427 ? 4.136 13.658 -10.699 1.00 98.06 427 CYS A O 1
ATOM 3324 N N . GLY A 1 428 ? 6.240 12.850 -10.738 1.00 97.12 428 GLY A N 1
ATOM 3325 C CA . GLY A 1 428 ? 6.417 12.832 -9.280 1.00 97.12 428 GLY A CA 1
ATOM 3326 C C . GLY A 1 428 ? 5.878 11.577 -8.578 1.00 97.12 428 GLY A C 1
ATOM 3327 O O . GLY A 1 428 ? 6.027 11.442 -7.365 1.00 97.12 428 GLY A O 1
ATOM 3328 N N . MET A 1 429 ? 5.259 10.651 -9.317 1.00 98.50 429 MET A N 1
ATOM 3329 C CA . MET A 1 429 ? 4.817 9.342 -8.823 1.00 98.50 429 MET A CA 1
ATOM 3330 C C . MET A 1 429 ? 5.678 8.228 -9.424 1.00 98.50 429 MET A C 1
ATOM 3332 O O . MET A 1 429 ? 6.245 8.390 -10.505 1.00 98.50 429 MET A O 1
ATOM 3336 N N . ASN A 1 430 ? 5.718 7.073 -8.764 1.00 98.81 430 ASN A N 1
ATOM 3337 C CA . ASN A 1 430 ? 6.357 5.861 -9.272 1.00 98.81 430 ASN A CA 1
ATOM 3338 C C . ASN A 1 430 ? 5.521 4.632 -8.905 1.00 98.81 430 ASN A C 1
ATOM 3340 O O . ASN A 1 430 ? 5.290 4.342 -7.729 1.00 98.81 430 ASN A O 1
ATOM 3344 N N . GLY A 1 431 ? 5.025 3.935 -9.926 1.00 98.75 431 GLY A N 1
ATOM 3345 C CA . GLY A 1 431 ? 4.426 2.616 -9.785 1.00 98.75 431 GLY A CA 1
ATOM 3346 C C . GLY A 1 431 ? 5.499 1.575 -10.046 1.00 98.75 431 GLY A C 1
ATOM 3347 O O . GLY A 1 431 ? 5.814 1.334 -11.212 1.00 98.75 431 GLY A O 1
ATOM 3348 N N . ALA A 1 432 ? 6.028 0.964 -8.987 1.00 98.81 432 ALA A N 1
ATOM 3349 C CA . ALA A 1 432 ? 7.213 0.126 -9.080 1.00 98.81 432 ALA A CA 1
ATOM 3350 C C . ALA A 1 432 ? 6.917 -1.376 -8.948 1.00 98.81 432 ALA A C 1
ATOM 3352 O O . ALA A 1 432 ? 6.053 -1.803 -8.175 1.00 98.81 432 ALA A O 1
ATOM 3353 N N . MET A 1 433 ? 7.666 -2.185 -9.696 1.00 98.62 433 MET A N 1
ATOM 3354 C CA . MET A 1 433 ? 7.771 -3.629 -9.511 1.00 98.62 433 MET A CA 1
ATOM 3355 C C . MET A 1 433 ? 9.240 -4.035 -9.547 1.00 98.62 433 MET A C 1
ATOM 3357 O O . MET A 1 433 ? 9.958 -3.729 -10.499 1.00 98.62 433 MET A O 1
ATOM 3361 N N . TYR A 1 434 ? 9.675 -4.725 -8.501 1.00 98.81 434 TYR A N 1
ATOM 3362 C CA . TYR A 1 434 ? 11.086 -4.982 -8.254 1.00 98.81 434 TYR A CA 1
ATOM 3363 C C . TYR A 1 434 ? 11.287 -6.243 -7.412 1.00 98.81 434 TYR A C 1
ATOM 3365 O O . TYR A 1 434 ? 10.332 -6.849 -6.914 1.00 98.81 434 TYR A O 1
ATOM 3373 N N . PHE A 1 435 ? 12.536 -6.682 -7.319 1.00 98.75 435 PHE A N 1
ATOM 3374 C CA . PHE A 1 435 ? 12.959 -7.871 -6.594 1.00 98.75 435 PHE A CA 1
ATOM 3375 C C . PHE A 1 435 ? 13.973 -7.490 -5.522 1.00 98.75 435 PHE A C 1
ATOM 3377 O O . PHE A 1 435 ? 14.931 -6.790 -5.816 1.00 98.75 435 PHE A O 1
ATOM 3384 N N . ILE A 1 436 ? 13.777 -7.977 -4.301 1.00 98.38 436 ILE A N 1
ATOM 3385 C CA . ILE A 1 436 ? 14.648 -7.680 -3.157 1.00 98.38 436 ILE A CA 1
ATOM 3386 C C . ILE A 1 436 ? 15.061 -8.955 -2.441 1.00 98.38 436 ILE A C 1
ATOM 3388 O O . ILE A 1 436 ? 14.275 -9.901 -2.310 1.00 98.38 436 ILE A O 1
ATOM 3392 N N . GLU A 1 437 ? 16.293 -8.984 -1.941 1.00 97.00 437 GLU A N 1
ATOM 3393 C CA . GLU A 1 437 ? 16.895 -10.167 -1.322 1.00 97.00 437 GLU A CA 1
ATOM 3394 C C . GLU A 1 437 ? 16.432 -10.395 0.134 1.00 97.00 437 GLU A C 1
ATOM 3396 O O . GLU A 1 437 ? 17.226 -10.625 1.046 1.00 97.00 437 GLU A O 1
ATOM 3401 N N . MET A 1 438 ? 15.119 -10.340 0.367 1.00 97.88 438 MET A N 1
ATOM 3402 C CA . MET A 1 438 ? 14.496 -10.620 1.660 1.00 97.88 438 MET A CA 1
ATOM 3403 C C . MET A 1 438 ? 14.524 -12.115 2.009 1.00 97.88 438 MET A C 1
ATOM 3405 O O . MET A 1 438 ? 14.448 -12.994 1.148 1.00 97.88 438 MET A O 1
ATOM 3409 N N . ALA A 1 439 ? 14.534 -12.420 3.309 1.00 97.00 439 ALA A N 1
ATOM 3410 C CA . ALA A 1 439 ? 14.383 -13.787 3.794 1.00 97.00 439 ALA A CA 1
ATOM 3411 C C . ALA A 1 439 ? 12.964 -14.295 3.501 1.00 97.00 439 ALA A C 1
ATOM 3413 O O . ALA A 1 439 ? 11.991 -13.576 3.732 1.00 97.00 439 ALA A O 1
ATOM 3414 N N . ALA A 1 440 ? 12.829 -15.547 3.049 1.00 97.94 440 ALA A N 1
ATOM 3415 C CA . ALA A 1 440 ? 11.532 -16.115 2.666 1.00 97.94 440 ALA A CA 1
ATOM 3416 C C . ALA A 1 440 ? 10.484 -16.055 3.788 1.00 97.94 440 ALA A C 1
ATOM 3418 O O . ALA A 1 440 ? 9.309 -15.870 3.517 1.00 97.94 440 ALA A O 1
ATOM 3419 N N . ASP A 1 441 ? 10.879 -16.190 5.050 1.00 97.56 441 ASP A N 1
ATOM 3420 C CA . ASP A 1 441 ? 9.970 -16.137 6.201 1.00 97.56 441 ASP A CA 1
ATOM 3421 C C . ASP A 1 441 ? 9.765 -14.715 6.758 1.00 97.56 441 ASP A C 1
ATOM 3423 O O . ASP A 1 441 ? 9.112 -14.538 7.790 1.00 97.56 441 ASP A O 1
ATOM 3427 N N . GLY A 1 442 ? 10.320 -13.692 6.101 1.00 97.81 442 GLY A N 1
ATOM 3428 C CA . GLY A 1 442 ? 10.300 -12.304 6.558 1.00 97.81 442 GLY A CA 1
ATOM 3429 C C . GLY A 1 442 ? 11.075 -12.064 7.853 1.00 97.81 442 GLY A C 1
ATOM 3430 O O . GLY A 1 442 ? 10.759 -11.116 8.573 1.00 97.81 442 GLY A O 1
ATOM 3431 N N . GLY A 1 443 ? 12.040 -12.931 8.185 1.00 96.81 443 GLY A N 1
ATOM 3432 C CA . GLY A 1 443 ? 12.845 -12.856 9.405 1.00 96.81 443 GLY A CA 1
ATOM 3433 C C . GLY A 1 443 ? 12.122 -13.390 10.641 1.00 96.81 443 GLY A C 1
ATOM 3434 O O . GLY A 1 443 ? 12.371 -12.926 11.757 1.00 96.81 443 GLY A O 1
ATOM 3435 N N . LYS A 1 444 ? 11.167 -14.310 10.470 1.00 96.81 444 LYS A N 1
ATOM 3436 C CA . LYS A 1 444 ? 10.386 -14.867 11.580 1.00 96.81 444 LYS A CA 1
ATOM 3437 C C . LYS A 1 444 ? 11.292 -15.625 12.553 1.00 96.81 444 LYS A C 1
ATOM 3439 O O . LYS A 1 444 ? 12.063 -16.495 12.173 1.00 96.81 444 LYS A O 1
ATOM 3444 N N . GLY A 1 445 ? 11.166 -15.328 13.842 1.00 95.75 445 GLY A N 1
ATOM 3445 C CA . GLY A 1 445 ? 11.998 -15.913 14.895 1.00 95.75 445 GLY A CA 1
ATOM 3446 C C . GLY A 1 445 ? 13.351 -15.224 15.097 1.00 95.75 445 GLY A C 1
ATOM 3447 O O . GLY A 1 445 ? 14.039 -15.561 16.060 1.00 95.75 445 GLY A O 1
ATOM 3448 N N . LEU A 1 446 ? 13.720 -14.245 14.261 1.00 94.56 446 LEU A N 1
ATOM 3449 C CA . LEU A 1 446 ? 14.815 -13.319 14.561 1.00 94.56 446 LEU A CA 1
ATOM 3450 C C . LEU A 1 446 ? 14.326 -12.263 15.558 1.00 94.56 446 LEU A C 1
ATOM 3452 O O . LEU A 1 446 ? 13.234 -11.711 15.402 1.00 94.56 446 LEU A O 1
ATOM 3456 N N . GLY A 1 447 ? 15.112 -12.009 16.606 1.00 95.69 447 GLY A N 1
ATOM 3457 C CA . GLY A 1 447 ? 14.730 -11.088 17.679 1.00 95.69 447 GLY A CA 1
ATOM 3458 C C . GLY A 1 447 ? 13.360 -11.437 18.274 1.00 95.69 447 GLY A C 1
ATOM 3459 O O . GLY A 1 447 ? 13.133 -12.564 18.717 1.00 95.69 447 GLY A O 1
ATOM 3460 N N . TYR A 1 448 ? 12.438 -10.472 18.259 1.00 97.00 448 TYR A N 1
ATOM 3461 C CA . TYR A 1 448 ? 11.049 -10.638 18.701 1.00 97.00 448 TYR A CA 1
ATOM 3462 C C . TYR A 1 448 ? 10.050 -10.712 17.538 1.00 97.00 448 TYR A C 1
ATOM 3464 O O . TYR A 1 448 ? 8.845 -10.555 17.743 1.00 97.00 448 TYR A O 1
ATOM 3472 N N . ASN A 1 449 ? 10.511 -10.980 16.310 1.00 97.81 449 ASN A N 1
ATOM 3473 C CA . ASN A 1 449 ? 9.624 -11.111 15.159 1.00 97.81 449 ASN A CA 1
ATOM 3474 C C . ASN A 1 449 ? 8.824 -12.423 15.206 1.00 97.81 449 ASN A C 1
ATOM 3476 O O . ASN A 1 449 ? 9.236 -13.453 14.674 1.00 97.81 449 ASN A O 1
ATOM 3480 N N . ALA A 1 450 ? 7.638 -12.381 15.807 1.00 96.38 450 ALA A N 1
ATOM 3481 C CA . ALA A 1 450 ? 6.671 -13.476 15.741 1.00 96.38 450 ALA A CA 1
ATOM 3482 C C . ALA A 1 450 ? 5.732 -13.388 14.520 1.00 96.38 450 ALA A C 1
ATOM 3484 O O . ALA A 1 450 ? 4.976 -14.330 14.268 1.00 96.38 450 ALA A O 1
ATOM 3485 N N . ALA A 1 451 ? 5.757 -12.269 13.788 1.00 96.69 451 ALA A N 1
ATOM 3486 C CA . ALA A 1 451 ? 4.805 -11.955 12.729 1.00 96.69 451 ALA A CA 1
ATOM 3487 C C . ALA A 1 451 ? 5.214 -12.590 11.387 1.00 96.69 451 ALA A C 1
ATOM 3489 O O . ALA A 1 451 ? 4.440 -13.360 10.818 1.00 96.69 451 ALA A O 1
ATOM 3490 N N . GLY A 1 452 ? 6.448 -12.356 10.934 1.00 98.00 452 GLY A N 1
ATOM 3491 C CA . GLY A 1 452 ? 7.003 -12.952 9.714 1.00 98.00 452 GLY A CA 1
ATOM 3492 C C . GLY A 1 452 ? 6.331 -12.496 8.413 1.00 98.00 452 GLY A C 1
ATOM 3493 O O . GLY A 1 452 ? 5.556 -11.535 8.381 1.00 98.00 452 GLY A O 1
ATOM 3494 N N . ALA A 1 453 ? 6.596 -13.239 7.333 1.00 98.38 453 ALA A N 1
ATOM 3495 C CA . ALA A 1 453 ? 6.110 -12.949 5.980 1.00 98.38 453 ALA A CA 1
ATOM 3496 C C . ALA A 1 453 ? 4.587 -12.776 5.895 1.00 98.38 453 ALA A C 1
ATOM 3498 O O . ALA A 1 453 ? 4.096 -11.925 5.159 1.00 98.38 453 ALA A O 1
ATOM 3499 N N . LYS A 1 454 ? 3.832 -13.503 6.725 1.00 97.62 454 LYS A N 1
ATOM 3500 C CA . LYS A 1 454 ? 2.372 -13.377 6.847 1.00 97.62 454 LYS A CA 1
ATOM 3501 C C . LYS A 1 454 ? 1.880 -11.948 7.102 1.00 97.62 454 LYS A C 1
ATOM 3503 O O . LYS A 1 454 ? 0.757 -11.611 6.736 1.00 97.62 454 LYS A O 1
ATOM 3508 N N . TYR A 1 455 ? 2.707 -11.126 7.743 1.00 98.12 455 TYR A N 1
ATOM 3509 C CA . TYR A 1 455 ? 2.410 -9.734 8.074 1.00 98.12 455 TYR A CA 1
ATOM 3510 C C . TYR A 1 455 ? 3.362 -8.751 7.377 1.00 98.12 455 TYR A C 1
ATOM 3512 O O . TYR A 1 455 ? 3.451 -7.596 7.789 1.00 98.12 455 TYR A O 1
ATOM 3520 N N . GLY A 1 456 ? 4.056 -9.183 6.321 1.00 98.38 456 GLY A N 1
ATOM 3521 C CA . GLY A 1 456 ? 4.862 -8.290 5.492 1.00 98.38 456 GLY A CA 1
ATOM 3522 C C . GLY A 1 456 ? 6.136 -7.774 6.169 1.00 98.38 456 GLY A C 1
ATOM 3523 O O . GLY A 1 456 ? 6.531 -6.642 5.904 1.00 98.38 456 GLY A O 1
ATOM 3524 N N . THR A 1 457 ? 6.744 -8.531 7.092 1.00 98.69 457 THR A N 1
ATOM 3525 C CA . THR A 1 457 ? 7.993 -8.119 7.763 1.00 98.69 457 THR A CA 1
ATOM 3526 C C . THR A 1 457 ? 9.242 -8.448 6.944 1.00 98.69 457 THR A C 1
ATOM 3528 O O . THR A 1 457 ? 9.200 -9.289 6.043 1.00 98.69 457 THR A O 1
ATOM 3531 N N . GLY A 1 458 ? 10.369 -7.838 7.324 1.00 98.12 458 GLY A N 1
ATOM 3532 C CA . GLY A 1 458 ? 11.691 -8.137 6.765 1.00 98.12 458 GLY A CA 1
ATOM 3533 C C . GLY A 1 458 ? 12.034 -7.336 5.512 1.00 98.12 458 GLY A C 1
ATOM 3534 O O . GLY A 1 458 ? 12.899 -7.766 4.761 1.00 98.12 458 GLY A O 1
ATOM 3535 N N . TYR A 1 459 ? 11.337 -6.226 5.253 1.00 98.75 459 TYR A N 1
ATOM 3536 C CA . TYR A 1 459 ? 11.671 -5.356 4.130 1.00 98.75 459 TYR A CA 1
ATOM 3537 C C . TYR A 1 459 ? 13.088 -4.798 4.265 1.00 98.75 459 TYR A C 1
ATOM 3539 O O . TYR A 1 459 ? 13.517 -4.407 5.353 1.00 98.75 459 TYR A O 1
ATOM 3547 N N . CYS A 1 460 ? 13.786 -4.776 3.141 1.00 98.62 460 CYS A N 1
ATOM 3548 C CA . CYS A 1 460 ? 15.088 -4.176 2.927 1.00 98.62 460 CYS A CA 1
ATOM 3549 C C . CYS A 1 460 ? 15.205 -3.851 1.438 1.00 98.62 460 CYS A C 1
ATOM 3551 O O . CYS A 1 460 ? 14.518 -4.474 0.624 1.00 98.62 460 CYS A O 1
ATOM 3553 N N . ASP A 1 461 ? 16.069 -2.908 1.096 1.00 98.44 461 ASP A N 1
ATOM 3554 C CA . ASP A 1 461 ? 16.403 -2.583 -0.290 1.00 98.44 461 ASP A CA 1
ATOM 3555 C C . ASP A 1 461 ? 17.807 -1.953 -0.359 1.00 98.44 461 ASP A C 1
ATOM 3557 O O . ASP A 1 461 ? 18.509 -1.868 0.664 1.00 98.44 461 ASP A O 1
ATOM 3561 N N . ALA A 1 462 ? 18.250 -1.546 -1.551 1.00 98.00 462 ALA A N 1
ATOM 3562 C CA . ALA A 1 462 ? 19.608 -1.043 -1.732 1.00 98.00 462 ALA A CA 1
ATOM 3563 C C . ALA A 1 462 ? 19.800 0.389 -1.219 1.00 98.00 462 ALA A C 1
ATOM 3565 O O . ALA A 1 462 ? 20.937 0.836 -1.057 1.00 98.00 462 ALA A O 1
ATOM 3566 N N . GLN A 1 463 ? 18.723 1.108 -0.891 1.00 98.06 463 GLN A N 1
ATOM 3567 C CA . GLN A 1 463 ? 18.799 2.429 -0.270 1.00 98.06 463 GLN A CA 1
ATOM 3568 C C . GLN A 1 463 ? 19.114 2.358 1.228 1.00 98.06 463 GLN A C 1
ATOM 3570 O O . GLN A 1 463 ? 19.410 3.399 1.824 1.00 98.06 463 GLN A O 1
ATOM 3575 N N . CYS A 1 464 ? 19.097 1.163 1.830 1.00 98.31 464 CYS A N 1
ATOM 3576 C CA . CYS A 1 464 ? 19.263 0.952 3.269 1.00 98.31 464 CYS A CA 1
ATOM 3577 C C . CYS A 1 464 ? 18.289 1.802 4.117 1.00 98.31 464 CYS A C 1
ATOM 3579 O O . CYS A 1 464 ? 18.723 2.556 4.989 1.00 98.31 464 CYS A O 1
ATOM 3581 N N . PRO A 1 465 ? 16.968 1.726 3.877 1.00 97.81 465 PRO A N 1
ATOM 3582 C CA . PRO A 1 465 ? 15.975 2.647 4.418 1.00 97.81 465 PRO A CA 1
ATOM 3583 C C . PRO A 1 465 ? 15.922 2.660 5.945 1.00 97.81 465 PRO A C 1
ATOM 3585 O O . PRO A 1 465 ? 15.809 1.620 6.597 1.00 97.81 465 PRO A O 1
ATOM 3588 N N . HIS A 1 466 ? 15.922 3.871 6.505 1.00 98.19 466 HIS A N 1
ATOM 3589 C CA . HIS A 1 466 ? 15.780 4.130 7.942 1.00 98.19 466 HIS A CA 1
ATOM 3590 C C . HIS A 1 466 ? 14.320 4.289 8.395 1.00 98.19 466 HIS A C 1
ATOM 3592 O O . HIS A 1 466 ? 14.046 4.401 9.591 1.00 98.19 466 HIS A O 1
ATOM 3598 N N . ASP A 1 467 ? 13.364 4.324 7.466 1.00 97.44 467 ASP A N 1
ATOM 3599 C CA . ASP A 1 467 ? 11.937 4.494 7.755 1.00 97.44 467 ASP A CA 1
ATOM 3600 C C . ASP A 1 467 ? 11.212 3.175 8.076 1.00 97.44 467 ASP A C 1
ATOM 3602 O O . ASP A 1 467 ? 10.036 3.175 8.462 1.00 97.44 467 ASP A O 1
ATOM 3606 N N . VAL A 1 468 ? 11.914 2.043 7.968 1.00 98.38 468 VAL A N 1
ATOM 3607 C CA . VAL A 1 468 ? 11.407 0.721 8.338 1.00 98.38 468 VAL A CA 1
ATOM 3608 C C . VAL A 1 468 ? 11.228 0.649 9.856 1.00 98.38 468 VAL A C 1
ATOM 3610 O O . VAL A 1 468 ? 12.184 0.732 10.630 1.00 98.38 468 VAL A O 1
ATOM 3613 N N . LYS A 1 469 ? 9.977 0.478 10.306 1.00 98.62 469 LYS A N 1
ATOM 3614 C CA . LYS A 1 469 ? 9.610 0.490 11.736 1.00 98.62 469 LYS A CA 1
ATOM 3615 C C . LYS A 1 469 ? 10.091 -0.727 12.520 1.00 98.62 469 LYS A C 1
ATOM 3617 O O . LYS A 1 469 ? 10.276 -0.611 13.730 1.00 98.62 469 LYS A O 1
ATOM 3622 N N . PHE A 1 470 ? 10.276 -1.877 11.874 1.00 98.50 470 PHE A N 1
ATOM 3623 C CA . PHE A 1 470 ? 10.785 -3.091 12.515 1.00 98.50 470 PHE A CA 1
ATOM 3624 C C . PHE A 1 470 ? 11.852 -3.759 11.647 1.00 98.50 470 PHE A C 1
ATOM 3626 O O . PHE A 1 470 ? 11.560 -4.145 10.518 1.00 98.50 470 PHE A O 1
ATOM 3633 N N . ILE A 1 471 ? 13.054 -3.937 12.196 1.00 98.31 471 ILE A N 1
ATOM 3634 C CA . ILE A 1 471 ? 14.218 -4.526 11.517 1.00 98.31 471 ILE A CA 1
ATOM 3635 C C . ILE A 1 471 ? 14.795 -5.604 12.443 1.00 98.31 471 ILE A C 1
ATOM 3637 O O . ILE A 1 471 ? 14.901 -5.382 13.650 1.00 98.31 471 ILE A O 1
ATOM 3641 N N . ASP A 1 472 ? 15.070 -6.802 11.920 1.00 94.75 472 ASP A N 1
ATOM 3642 C CA . ASP A 1 472 ? 15.603 -7.959 12.669 1.00 94.75 472 ASP A CA 1
ATOM 3643 C C . ASP A 1 472 ? 14.860 -8.284 13.982 1.00 94.75 472 ASP A C 1
ATOM 3645 O O . ASP A 1 472 ? 15.434 -8.702 14.992 1.00 94.75 472 ASP A O 1
ATOM 3649 N N . GLY A 1 473 ? 13.539 -8.080 13.976 1.00 96.06 473 GLY A N 1
ATOM 3650 C CA . GLY A 1 473 ? 12.672 -8.329 15.128 1.00 96.06 473 GLY A CA 1
ATOM 3651 C C . GLY A 1 473 ? 12.826 -7.337 16.278 1.00 96.06 473 GLY A C 1
ATOM 3652 O O . GLY A 1 473 ? 12.409 -7.645 17.395 1.00 96.06 473 GLY A O 1
ATOM 3653 N N . LYS A 1 474 ? 13.393 -6.160 16.013 1.00 98.06 474 LYS A N 1
ATOM 3654 C CA . LYS A 1 474 ? 13.449 -5.011 16.920 1.00 98.06 474 LYS A CA 1
ATOM 3655 C C . LYS A 1 474 ? 12.618 -3.868 16.355 1.00 98.06 474 LYS A C 1
ATOM 3657 O O . LYS A 1 474 ? 12.532 -3.712 15.140 1.00 98.06 474 LYS A O 1
ATOM 3662 N N . ALA A 1 475 ? 12.024 -3.048 17.219 1.00 98.44 475 ALA A N 1
ATOM 3663 C CA . ALA A 1 475 ? 11.437 -1.792 16.767 1.00 98.44 475 ALA A CA 1
ATOM 3664 C C . ALA A 1 475 ? 12.557 -0.790 16.480 1.00 98.44 475 ALA A C 1
ATOM 3666 O O . ALA A 1 475 ? 13.453 -0.616 17.305 1.00 98.44 475 ALA A O 1
ATOM 3667 N N . ASN A 1 476 ? 12.487 -0.064 15.371 1.00 98.44 476 ASN A N 1
ATOM 3668 C CA . ASN A 1 476 ? 13.444 0.990 15.041 1.00 98.44 476 ASN A CA 1
ATOM 3669 C C . ASN A 1 476 ? 13.159 2.278 15.843 1.00 98.44 476 ASN A C 1
ATOM 3671 O O . ASN A 1 476 ? 13.156 3.376 15.313 1.00 98.44 476 ASN A O 1
ATOM 3675 N N . SER A 1 477 ? 12.831 2.163 17.133 1.00 97.88 477 SER A N 1
ATOM 3676 C CA . SER A 1 477 ? 12.404 3.287 17.979 1.00 97.88 477 SER A CA 1
ATOM 3677 C C . SER A 1 477 ? 13.565 4.118 18.531 1.00 97.88 477 SER A C 1
ATOM 3679 O O . SER A 1 477 ? 13.355 5.237 19.002 1.00 97.88 477 SER A O 1
ATOM 3681 N N . LYS A 1 478 ? 14.792 3.586 18.478 1.00 97.62 478 LYS A N 1
ATOM 3682 C CA . LYS A 1 478 ? 16.004 4.288 18.908 1.00 97.62 478 LYS A CA 1
ATOM 3683 C C . LYS A 1 478 ? 16.261 5.485 17.993 1.00 97.62 478 LYS A C 1
ATOM 3685 O O . LYS A 1 478 ? 16.246 5.337 16.776 1.00 97.62 478 LYS A O 1
ATOM 3690 N N . ASP A 1 479 ? 16.490 6.648 18.604 1.00 96.75 479 ASP A N 1
ATOM 3691 C CA . ASP A 1 479 ? 16.763 7.928 17.933 1.00 96.75 479 ASP A CA 1
ATOM 3692 C C . ASP A 1 479 ? 15.739 8.294 16.837 1.00 96.75 479 ASP A C 1
ATOM 3694 O O . ASP A 1 479 ? 16.031 9.073 15.929 1.00 96.75 479 ASP A O 1
ATOM 3698 N N . TRP A 1 480 ? 14.514 7.758 16.951 1.00 97.88 480 TRP A N 1
ATOM 3699 C CA . TRP A 1 480 ? 13.460 7.965 15.967 1.00 97.88 480 TRP A CA 1
ATOM 3700 C C . TRP A 1 480 ? 13.056 9.436 15.894 1.00 97.88 480 TRP A C 1
ATOM 3702 O O . TRP A 1 480 ? 12.631 10.037 16.887 1.00 97.88 480 TRP A O 1
ATOM 3712 N N . LYS A 1 481 ? 13.122 10.002 14.692 1.00 96.06 481 LYS A N 1
ATOM 3713 C CA . LYS A 1 481 ? 12.749 11.388 14.403 1.00 96.06 481 LYS A CA 1
ATOM 3714 C C . LYS A 1 481 ? 11.719 11.447 13.272 1.00 96.06 481 LYS A C 1
ATOM 3716 O O . LYS A 1 481 ? 11.839 10.699 12.306 1.00 96.06 481 LYS A O 1
ATOM 3721 N N . PRO A 1 482 ? 10.714 12.336 13.342 1.00 95.38 482 PRO A N 1
ATOM 3722 C CA . PRO A 1 482 ? 9.885 12.673 12.187 1.00 95.38 482 PRO A CA 1
ATOM 3723 C C . PRO A 1 482 ? 10.726 13.006 10.952 1.00 95.38 482 PRO A C 1
ATOM 3725 O O . PRO A 1 482 ? 11.741 13.698 11.072 1.00 95.38 482 PRO A O 1
ATOM 3728 N N . HIS A 1 483 ? 10.291 12.562 9.772 1.00 92.94 483 HIS A N 1
ATOM 3729 C CA . HIS A 1 483 ? 10.973 12.921 8.536 1.00 92.94 483 HIS A CA 1
ATOM 3730 C C . HIS A 1 483 ? 10.772 14.422 8.270 1.00 92.94 483 HIS A C 1
ATOM 3732 O O . HIS A 1 483 ? 9.626 14.867 8.166 1.00 92.94 483 HIS A O 1
ATOM 3738 N N . PRO A 1 484 ? 11.839 15.234 8.152 1.00 88.38 484 PRO A N 1
ATOM 3739 C CA . PRO A 1 484 ? 11.713 16.693 8.107 1.00 88.38 484 PRO A CA 1
ATOM 3740 C C . PRO A 1 484 ? 10.979 17.202 6.860 1.00 88.38 484 PRO A C 1
ATOM 3742 O O . PRO A 1 484 ? 10.395 18.283 6.897 1.00 88.38 484 PRO A O 1
ATOM 3745 N N . LYS A 1 485 ? 10.992 16.420 5.775 1.00 87.56 485 LYS A N 1
ATOM 3746 C CA . LYS A 1 485 ? 10.300 16.725 4.514 1.00 87.56 485 LYS A CA 1
ATOM 3747 C C . LYS A 1 485 ? 8.925 16.042 4.377 1.00 87.56 485 LYS A C 1
ATOM 3749 O O . LYS A 1 485 ? 8.228 16.283 3.396 1.00 87.56 485 LYS A O 1
ATOM 3754 N N . ASP A 1 486 ? 8.493 15.211 5.338 1.00 88.12 486 ASP A N 1
ATOM 3755 C CA . ASP A 1 486 ? 7.150 14.602 5.295 1.00 88.12 486 ASP A CA 1
ATOM 3756 C C . ASP A 1 486 ? 6.103 15.486 5.984 1.00 88.12 486 ASP A C 1
ATOM 3758 O O . ASP A 1 486 ? 5.835 15.386 7.183 1.00 88.12 486 ASP A O 1
ATOM 3762 N N . PHE A 1 487 ? 5.427 16.318 5.198 1.00 83.06 487 PHE A N 1
ATOM 3763 C CA . PHE A 1 487 ? 4.365 17.192 5.702 1.00 83.06 487 PHE A CA 1
ATOM 3764 C C . PHE A 1 487 ? 3.064 16.451 6.062 1.00 83.06 487 PHE A C 1
ATOM 3766 O O . PHE A 1 487 ? 2.167 17.054 6.656 1.00 83.06 487 PHE A O 1
ATOM 3773 N N . SER A 1 488 ? 2.935 15.161 5.723 1.00 81.12 488 SER A N 1
ATOM 3774 C CA . SER A 1 488 ? 1.768 14.347 6.107 1.00 81.12 488 SER A CA 1
ATOM 3775 C C . SER A 1 488 ? 1.894 13.745 7.507 1.00 81.12 488 SER A C 1
ATOM 3777 O O . SER A 1 488 ? 0.905 13.247 8.040 1.00 81.12 488 SER A O 1
ATOM 3779 N N . ASN A 1 489 ? 3.063 13.878 8.147 1.00 86.88 489 ASN A N 1
ATOM 3780 C CA . ASN A 1 489 ? 3.351 13.373 9.490 1.00 86.88 489 ASN A CA 1
ATOM 3781 C C . ASN A 1 489 ? 3.060 11.874 9.649 1.00 86.88 489 ASN A C 1
ATOM 3783 O O . ASN A 1 489 ? 2.485 11.444 10.651 1.00 86.88 489 ASN A O 1
ATOM 3787 N N . THR A 1 490 ? 3.454 11.088 8.655 1.00 86.12 490 THR A N 1
ATOM 3788 C CA . THR A 1 490 ? 3.239 9.636 8.581 1.00 86.12 490 THR A CA 1
ATOM 3789 C C . THR A 1 490 ? 4.538 8.835 8.590 1.00 86.12 490 THR A C 1
ATOM 3791 O O . THR A 1 490 ? 4.519 7.649 8.915 1.00 86.12 490 THR A O 1
ATOM 3794 N N . ILE A 1 491 ? 5.657 9.481 8.255 1.00 91.19 491 ILE A N 1
ATOM 3795 C CA . ILE A 1 491 ? 6.971 8.864 8.091 1.00 91.19 491 ILE A CA 1
ATOM 3796 C C . ILE A 1 491 ? 7.950 9.466 9.103 1.00 91.19 491 ILE A C 1
ATOM 3798 O O . ILE A 1 491 ? 7.906 10.653 9.450 1.00 91.19 491 ILE A O 1
ATOM 3802 N N . GLY A 1 492 ? 8.844 8.622 9.598 1.00 94.69 492 GLY A N 1
ATOM 3803 C CA . GLY A 1 492 ? 9.982 9.014 10.416 1.00 94.69 492 GLY A CA 1
ATOM 3804 C C . GLY A 1 492 ? 11.195 8.168 10.063 1.00 94.69 492 GLY A C 1
ATOM 3805 O O . GLY A 1 492 ? 11.103 7.281 9.225 1.00 94.69 492 GLY A O 1
ATOM 3806 N N . LEU A 1 493 ? 12.318 8.483 10.689 1.00 96.94 493 LEU A N 1
ATOM 3807 C CA . LEU A 1 493 ? 13.617 7.867 10.464 1.00 96.94 493 LEU A CA 1
ATOM 3808 C C . LEU A 1 493 ? 14.142 7.364 11.803 1.00 96.94 493 LEU A C 1
ATOM 3810 O O . LEU A 1 493 ? 14.220 8.147 12.754 1.00 96.94 493 LEU A O 1
ATOM 3814 N N . GLY A 1 494 ? 14.479 6.082 11.882 1.00 97.50 494 GLY A N 1
ATOM 3815 C CA . GLY A 1 494 ? 15.120 5.476 13.044 1.00 97.50 494 GLY A CA 1
ATOM 3816 C C . GLY A 1 494 ? 16.641 5.458 12.947 1.00 97.50 494 GLY A C 1
ATOM 3817 O O . GLY A 1 494 ? 17.234 5.887 11.957 1.00 97.50 494 GLY A O 1
ATOM 3818 N N . HIS A 1 495 ? 17.277 4.953 14.002 1.00 97.81 495 HIS A N 1
ATOM 3819 C CA . HIS A 1 495 ? 18.734 4.803 14.069 1.00 97.81 495 HIS A CA 1
ATOM 3820 C C . HIS A 1 495 ? 19.277 3.801 13.043 1.00 97.81 495 HIS A C 1
ATOM 3822 O O . HIS A 1 495 ? 20.354 4.020 12.501 1.00 97.81 495 HIS A O 1
ATOM 3828 N N . TYR A 1 496 ? 18.554 2.708 12.797 1.00 98.44 496 TYR A N 1
ATOM 3829 C CA . TYR A 1 496 ? 19.013 1.614 11.938 1.00 98.44 496 TYR A CA 1
ATOM 3830 C C . TYR A 1 496 ? 18.448 1.727 10.521 1.00 98.44 496 TYR A C 1
ATOM 3832 O O . TYR A 1 496 ? 17.284 2.109 10.366 1.00 98.44 496 TYR A O 1
ATOM 3840 N N . GLY A 1 497 ? 19.237 1.322 9.525 1.00 98.38 497 GLY A N 1
ATOM 3841 C CA . GLY A 1 497 ? 18.792 1.115 8.143 1.00 98.38 497 GLY A CA 1
ATOM 3842 C C . GLY A 1 497 ? 18.661 -0.375 7.797 1.00 98.38 497 GLY A C 1
ATOM 3843 O O . GLY A 1 497 ? 19.249 -1.229 8.466 1.00 98.38 497 GLY A O 1
ATOM 3844 N N . ALA A 1 498 ? 17.876 -0.700 6.768 1.00 98.38 498 ALA A N 1
ATOM 3845 C CA . ALA A 1 498 ? 17.613 -2.077 6.329 1.00 98.38 498 ALA A CA 1
ATOM 3846 C C . ALA A 1 498 ? 18.144 -2.343 4.908 1.00 98.38 498 ALA A C 1
ATOM 3848 O O . ALA A 1 498 ? 17.445 -2.107 3.928 1.00 98.38 498 ALA A O 1
ATOM 3849 N N . CYS A 1 499 ? 19.367 -2.859 4.789 1.00 98.56 499 CYS A N 1
ATOM 3850 C CA . CYS A 1 499 ? 20.044 -3.072 3.506 1.00 98.56 499 CYS A CA 1
ATOM 3851 C C . CYS A 1 499 ? 19.811 -4.479 2.936 1.00 98.56 499 CYS A C 1
ATOM 3853 O O . CYS A 1 499 ? 19.934 -5.468 3.664 1.00 98.56 499 CYS A O 1
ATOM 3855 N N . CYS A 1 500 ? 19.571 -4.587 1.630 1.00 98.00 500 CYS A N 1
ATOM 3856 C CA . CYS A 1 500 ? 19.808 -5.801 0.840 1.00 98.00 500 CYS A CA 1
ATOM 3857 C C . CYS A 1 500 ? 19.875 -5.471 -0.657 1.00 98.00 500 CYS A C 1
ATOM 3859 O O . CYS A 1 500 ? 19.538 -4.367 -1.066 1.00 98.00 500 CYS A O 1
ATOM 3861 N N . ALA A 1 501 ? 20.345 -6.414 -1.478 1.00 97.19 501 ALA A N 1
ATOM 3862 C CA . ALA A 1 501 ? 20.422 -6.202 -2.921 1.00 97.19 501 ALA A CA 1
ATOM 3863 C C . ALA A 1 501 ? 19.022 -6.103 -3.552 1.00 97.19 501 ALA A C 1
ATOM 3865 O O . ALA A 1 501 ? 18.092 -6.801 -3.130 1.00 97.19 501 ALA A O 1
ATOM 3866 N N . GLU A 1 502 ? 18.908 -5.281 -4.592 1.00 98.25 502 GLU A N 1
ATOM 3867 C CA . GLU A 1 502 ? 17.641 -4.887 -5.213 1.00 98.25 502 GLU A CA 1
ATOM 3868 C C . GLU A 1 502 ? 17.750 -4.894 -6.741 1.00 98.25 502 GLU A C 1
ATOM 3870 O O . GLU A 1 502 ? 18.701 -4.379 -7.319 1.00 98.25 502 GLU A O 1
ATOM 3875 N N . MET A 1 503 ? 16.807 -5.544 -7.414 1.00 98.06 503 MET A N 1
ATOM 3876 C CA . MET A 1 503 ? 16.702 -5.578 -8.868 1.00 98.06 503 MET A CA 1
ATOM 3877 C C . MET A 1 503 ? 15.383 -4.939 -9.287 1.00 98.06 503 MET A C 1
ATOM 3879 O O . MET A 1 503 ? 14.324 -5.580 -9.269 1.00 98.06 503 MET A O 1
ATOM 3883 N N . ASP A 1 504 ? 15.470 -3.701 -9.746 1.00 98.62 504 ASP A N 1
ATOM 3884 C CA . ASP A 1 504 ? 14.343 -2.930 -10.235 1.00 98.62 504 ASP A CA 1
ATOM 3885 C C . ASP A 1 504 ? 13.981 -3.340 -11.649 1.00 98.62 504 ASP A C 1
ATOM 3887 O O . ASP A 1 504 ? 14.667 -3.047 -12.633 1.00 98.62 504 ASP A O 1
ATOM 3891 N N . ILE A 1 505 ? 12.864 -4.053 -11.771 1.00 98.56 505 ILE A N 1
ATOM 3892 C CA . ILE A 1 505 ? 12.322 -4.442 -13.072 1.00 98.56 505 ILE A CA 1
ATOM 3893 C C . ILE A 1 505 ? 11.635 -3.246 -13.715 1.00 98.56 505 ILE A C 1
ATOM 3895 O O . ILE A 1 505 ? 11.736 -3.040 -14.926 1.00 98.56 505 ILE A O 1
ATOM 3899 N N . TRP A 1 506 ? 10.899 -2.485 -12.923 1.00 98.69 506 TRP A N 1
ATOM 3900 C CA . TRP A 1 506 ? 10.035 -1.440 -13.413 1.00 98.69 506 TRP A CA 1
ATOM 3901 C C . TRP A 1 506 ? 9.930 -0.355 -12.362 1.00 98.69 506 TRP A C 1
ATOM 3903 O O . TRP A 1 506 ? 9.196 -0.517 -11.398 1.00 98.69 506 TRP A O 1
ATOM 3913 N N . GLU A 1 507 ? 10.623 0.751 -12.582 1.00 98.81 507 GLU A N 1
ATOM 3914 C CA . GLU A 1 507 ? 10.326 2.020 -11.929 1.00 98.81 507 GLU A CA 1
ATOM 3915 C C . GLU A 1 507 ? 9.802 2.958 -12.996 1.00 98.81 507 GLU A C 1
ATOM 3917 O O . GLU A 1 507 ? 10.478 3.193 -14.002 1.00 98.81 507 GLU A O 1
ATOM 3922 N N . ALA A 1 508 ? 8.557 3.407 -12.866 1.00 98.75 508 ALA A N 1
ATOM 3923 C CA . ALA A 1 508 ? 7.940 4.171 -13.934 1.00 98.75 508 ALA A CA 1
ATOM 3924 C C . ALA A 1 508 ? 6.740 4.997 -13.503 1.00 98.75 508 ALA A C 1
ATOM 3926 O O . ALA A 1 508 ? 5.943 4.638 -12.631 1.00 98.75 508 ALA A O 1
ATOM 3927 N N . ASN A 1 509 ? 6.531 6.035 -14.296 1.00 98.56 509 ASN A N 1
ATOM 3928 C CA . ASN A 1 509 ? 5.258 6.706 -14.459 1.00 98.56 509 ASN A CA 1
ATOM 3929 C C . ASN A 1 509 ? 4.901 6.763 -15.947 1.00 98.56 509 ASN A C 1
ATOM 3931 O O . ASN A 1 509 ? 5.477 6.051 -16.771 1.00 98.56 509 ASN A O 1
ATOM 3935 N N . ASN A 1 510 ? 3.909 7.559 -16.320 1.00 97.62 510 ASN A N 1
ATOM 3936 C CA . ASN A 1 510 ? 3.489 7.692 -17.708 1.00 97.62 510 ASN A CA 1
ATOM 3937 C C . ASN A 1 510 ? 4.466 8.530 -18.568 1.00 97.62 510 ASN A C 1
ATOM 3939 O O . ASN A 1 510 ? 4.298 8.564 -19.789 1.00 97.62 510 ASN A O 1
ATOM 3943 N N . MET A 1 511 ? 5.508 9.139 -17.990 1.00 97.81 511 MET A N 1
ATOM 3944 C CA . MET A 1 511 ? 6.481 9.971 -18.711 1.00 97.81 511 MET A CA 1
ATOM 3945 C C . MET A 1 511 ? 7.868 9.339 -18.840 1.00 97.81 511 MET A C 1
ATOM 3947 O O . MET A 1 511 ? 8.560 9.612 -19.820 1.00 97.81 511 MET A O 1
ATOM 3951 N N . ALA A 1 512 ? 8.281 8.506 -17.884 1.00 98.12 512 ALA A N 1
ATOM 3952 C CA . ALA A 1 512 ? 9.590 7.858 -17.882 1.00 98.12 512 ALA A CA 1
ATOM 3953 C C . ALA A 1 512 ? 9.539 6.461 -17.253 1.00 98.12 512 ALA A C 1
ATOM 3955 O O . ALA A 1 512 ? 8.624 6.135 -16.495 1.00 98.12 512 ALA A O 1
ATOM 3956 N N . THR A 1 513 ? 10.537 5.638 -17.581 1.00 98.56 513 THR A N 1
ATOM 3957 C CA . THR A 1 513 ? 10.750 4.328 -16.962 1.00 98.56 513 THR A CA 1
ATOM 3958 C C . THR A 1 513 ? 12.236 3.980 -16.900 1.00 98.56 513 THR A C 1
ATOM 3960 O O . THR A 1 513 ? 12.989 4.347 -17.808 1.00 98.56 513 THR A O 1
ATOM 3963 N N . ALA A 1 514 ? 12.639 3.255 -15.859 1.00 98.50 514 ALA A N 1
ATOM 3964 C CA . ALA A 1 514 ? 13.966 2.688 -15.673 1.00 98.50 514 ALA A CA 1
ATOM 3965 C C . ALA A 1 514 ? 13.896 1.213 -15.237 1.00 98.50 514 ALA A C 1
ATOM 3967 O O . ALA A 1 514 ? 12.877 0.732 -14.730 1.00 98.50 514 ALA A O 1
ATOM 3968 N N . TYR A 1 515 ? 14.994 0.495 -15.468 1.00 97.38 515 TYR A N 1
ATOM 3969 C CA . TYR A 1 515 ? 15.287 -0.787 -14.833 1.00 97.38 515 TYR A CA 1
ATOM 3970 C C . TYR A 1 515 ? 16.752 -0.820 -14.412 1.00 97.38 515 TYR A C 1
ATOM 3972 O O . TYR A 1 515 ? 17.615 -0.386 -15.184 1.00 97.38 515 TYR A O 1
ATOM 3980 N N . THR A 1 516 ? 17.003 -1.318 -13.202 1.00 97.06 516 THR A N 1
ATOM 3981 C CA . THR A 1 516 ? 18.229 -1.003 -12.464 1.00 97.06 516 THR A CA 1
ATOM 3982 C C . THR A 1 516 ? 18.600 -2.146 -11.505 1.00 97.06 516 THR A C 1
ATOM 3984 O O . THR A 1 516 ? 17.834 -2.467 -10.604 1.00 97.06 516 THR A O 1
ATOM 3987 N N . PRO A 1 517 ? 19.748 -2.823 -11.674 1.00 96.44 517 PRO A N 1
ATOM 3988 C CA . PRO A 1 517 ? 20.318 -3.687 -10.655 1.00 96.44 517 PRO A CA 1
ATOM 3989 C C . PRO A 1 517 ? 21.133 -2.860 -9.656 1.00 96.44 517 PRO A C 1
ATOM 3991 O O . PRO A 1 517 ? 21.994 -2.070 -10.051 1.00 96.44 517 PRO A O 1
ATOM 3994 N N . HIS A 1 518 ? 20.910 -3.127 -8.375 1.00 96.69 518 HIS A N 1
ATOM 3995 C CA . HIS A 1 518 ? 21.585 -2.527 -7.231 1.00 96.69 518 HIS A CA 1
ATOM 3996 C C . HIS A 1 518 ? 22.267 -3.612 -6.384 1.00 96.69 518 HIS A C 1
ATOM 3998 O O . HIS A 1 518 ? 21.644 -4.237 -5.512 1.00 96.69 518 HIS A O 1
ATOM 4004 N N . PRO A 1 519 ? 23.548 -3.913 -6.645 1.00 94.69 519 PRO A N 1
ATOM 4005 C CA . PRO A 1 519 ? 24.273 -4.885 -5.847 1.00 94.69 519 PRO A CA 1
ATOM 4006 C C . PRO A 1 519 ? 24.641 -4.339 -4.463 1.00 94.69 519 PRO A C 1
ATOM 4008 O O . PRO A 1 519 ? 24.900 -3.152 -4.278 1.00 94.69 519 PRO A O 1
ATOM 4011 N N . CYS A 1 520 ? 24.749 -5.247 -3.495 1.00 94.62 520 CYS A N 1
ATOM 4012 C CA . CYS A 1 520 ? 25.267 -4.950 -2.164 1.00 94.62 520 CYS A CA 1
ATOM 4013 C C . CYS A 1 520 ? 26.369 -5.936 -1.786 1.00 94.62 520 CYS A C 1
ATOM 4015 O O . CYS A 1 520 ? 26.300 -7.123 -2.111 1.00 94.62 520 CYS A O 1
ATOM 4017 N N . ASN A 1 521 ? 27.354 -5.471 -1.021 1.00 93.12 521 ASN A N 1
ATOM 4018 C CA . ASN A 1 521 ? 28.406 -6.308 -0.450 1.00 93.12 521 ASN A CA 1
ATOM 4019 C C . ASN A 1 521 ? 27.923 -7.015 0.832 1.00 93.12 521 ASN A C 1
ATOM 4021 O O . ASN A 1 521 ? 28.478 -6.839 1.916 1.00 93.12 521 ASN A O 1
ATOM 4025 N N . ILE A 1 522 ? 26.851 -7.800 0.703 1.00 90.81 522 ILE A N 1
ATOM 4026 C CA . ILE A 1 522 ? 26.223 -8.568 1.782 1.00 90.81 522 ILE A CA 1
ATOM 4027 C C . ILE A 1 522 ? 26.222 -10.041 1.365 1.00 90.81 522 ILE A C 1
ATOM 4029 O O . ILE A 1 522 ? 25.737 -10.407 0.296 1.00 90.81 522 ILE A O 1
ATOM 4033 N N . GLN A 1 523 ? 26.809 -10.899 2.203 1.00 82.25 523 GLN A N 1
ATOM 4034 C CA . GLN A 1 523 ? 27.062 -12.302 1.843 1.00 82.25 523 GLN A CA 1
ATOM 4035 C C . GLN A 1 523 ? 25.889 -13.252 2.118 1.00 82.25 523 GLN A C 1
ATOM 4037 O O . GLN A 1 523 ? 25.880 -14.369 1.600 1.00 82.25 523 GLN A O 1
ATOM 4042 N N . ALA A 1 524 ? 24.926 -12.848 2.947 1.00 85.31 524 ALA A N 1
ATOM 4043 C CA . ALA A 1 524 ? 23.799 -13.682 3.347 1.00 85.31 524 ALA A CA 1
ATOM 4044 C C . ALA A 1 524 ? 22.474 -13.080 2.855 1.00 85.31 524 ALA A C 1
ATOM 4046 O O . ALA A 1 524 ? 22.318 -11.864 2.938 1.00 85.31 524 ALA A O 1
ATOM 4047 N N . PRO A 1 525 ? 21.524 -13.912 2.389 1.00 84.50 525 PRO A N 1
ATOM 4048 C CA . PRO A 1 525 ? 20.192 -13.441 2.039 1.00 84.50 525 PRO A CA 1
ATOM 4049 C C . PRO A 1 525 ? 19.427 -13.016 3.293 1.00 84.50 525 PRO A C 1
ATOM 4051 O O . PRO A 1 525 ? 19.612 -13.590 4.372 1.00 84.50 525 PRO A O 1
ATOM 4054 N N . GLY A 1 526 ? 18.518 -12.062 3.129 1.00 91.12 526 GLY A N 1
ATOM 4055 C CA . GLY A 1 526 ? 17.777 -11.435 4.213 1.00 91.12 526 GLY A CA 1
ATOM 4056 C C . GLY A 1 526 ? 18.171 -9.981 4.438 1.00 91.12 526 GLY A C 1
ATOM 4057 O O . GLY A 1 526 ? 19.101 -9.452 3.836 1.00 91.12 526 GLY A O 1
ATOM 4058 N N . THR A 1 527 ? 17.428 -9.336 5.331 1.00 94.50 527 THR A N 1
ATOM 4059 C CA . THR A 1 527 ? 17.711 -7.972 5.767 1.00 94.50 527 THR A CA 1
ATOM 4060 C C . THR A 1 527 ? 19.041 -7.917 6.512 1.00 94.50 527 THR A C 1
ATOM 4062 O O . THR A 1 527 ? 19.264 -8.693 7.439 1.00 94.50 527 THR A O 1
ATOM 4065 N N . TYR A 1 528 ? 19.906 -6.976 6.138 1.00 96.88 528 TYR A N 1
ATOM 4066 C CA . TYR A 1 528 ? 21.055 -6.578 6.942 1.00 96.88 528 TYR A CA 1
ATOM 4067 C C . TYR A 1 528 ? 20.741 -5.259 7.652 1.00 96.88 528 TYR A C 1
ATOM 4069 O O . TYR A 1 528 ? 20.515 -4.235 7.006 1.00 96.88 528 TYR A O 1
ATOM 4077 N N . MET A 1 529 ? 20.727 -5.274 8.983 1.00 97.25 529 MET A N 1
ATOM 4078 C CA . MET A 1 529 ? 20.545 -4.069 9.789 1.00 97.25 529 MET A CA 1
ATOM 4079 C C . MET A 1 529 ? 21.863 -3.285 9.888 1.00 97.25 529 MET A C 1
ATOM 4081 O O . MET A 1 529 ? 22.776 -3.701 10.600 1.00 97.25 529 MET A O 1
ATOM 4085 N N . CYS A 1 530 ? 21.958 -2.150 9.195 1.00 97.94 530 CYS A N 1
ATOM 4086 C CA . CYS A 1 530 ? 23.142 -1.288 9.201 1.00 97.94 530 CYS A CA 1
ATOM 4087 C C . CYS A 1 530 ? 23.049 -0.185 10.272 1.00 97.94 530 CYS A C 1
ATOM 4089 O O . CYS A 1 530 ? 21.960 0.181 10.730 1.00 97.94 530 CYS A O 1
ATOM 4091 N N . GLU A 1 531 ? 24.198 0.384 10.642 1.00 97.50 531 GLU A N 1
ATOM 4092 C CA . GLU A 1 531 ? 24.283 1.656 11.364 1.00 97.50 531 GLU A CA 1
ATOM 4093 C C . GLU A 1 531 ? 25.524 2.463 10.948 1.00 97.50 531 GLU A C 1
ATOM 4095 O O . GLU A 1 531 ? 26.553 1.904 10.566 1.00 97.50 531 GLU A O 1
ATOM 4100 N N . GLY A 1 532 ? 25.440 3.793 11.053 1.00 97.00 532 GLY A N 1
ATOM 4101 C CA . GLY A 1 532 ? 26.525 4.694 10.652 1.00 97.00 532 GLY A CA 1
ATOM 4102 C C . GLY A 1 532 ? 26.840 4.592 9.157 1.00 97.00 532 GLY A C 1
ATOM 4103 O O . GLY A 1 532 ? 25.949 4.350 8.347 1.00 97.00 532 GLY A O 1
ATOM 4104 N N . THR A 1 533 ? 28.117 4.730 8.796 1.00 97.44 533 THR A N 1
ATOM 4105 C CA . THR A 1 533 ? 28.564 4.767 7.394 1.00 97.44 533 THR A CA 1
ATOM 4106 C C . THR A 1 533 ? 28.182 3.515 6.595 1.00 97.44 533 THR A C 1
ATOM 4108 O O . THR A 1 533 ? 28.012 3.612 5.386 1.00 97.44 533 THR A O 1
ATOM 4111 N N . GLU A 1 534 ? 27.962 2.356 7.236 1.00 97.69 534 GLU A N 1
ATOM 4112 C CA . GLU A 1 534 ? 27.492 1.141 6.542 1.00 97.69 534 GLU A CA 1
ATOM 4113 C C . GLU A 1 534 ? 26.150 1.351 5.815 1.00 97.69 534 GLU A C 1
ATOM 4115 O O . GLU A 1 534 ? 25.916 0.727 4.778 1.00 97.69 534 GLU A O 1
ATOM 4120 N N . CYS A 1 535 ? 25.292 2.249 6.313 1.00 97.94 535 CYS A N 1
ATOM 4121 C CA . CYS A 1 535 ? 24.016 2.591 5.682 1.00 97.94 535 CYS A CA 1
ATOM 4122 C C . CYS A 1 535 ? 24.160 3.499 4.454 1.00 97.94 535 CYS A C 1
ATOM 4124 O O . CYS A 1 535 ? 23.229 3.599 3.656 1.00 97.94 535 CYS A O 1
ATOM 4126 N N . GLY A 1 536 ? 25.310 4.157 4.279 1.00 97.81 536 GLY A N 1
ATOM 4127 C CA . GLY A 1 536 ? 25.570 5.079 3.175 1.00 97.81 536 GLY A CA 1
ATOM 4128 C C . GLY A 1 536 ? 24.622 6.283 3.148 1.00 97.81 536 GLY A C 1
ATOM 4129 O O . GLY A 1 536 ? 23.974 6.551 2.133 1.00 97.81 536 GLY A O 1
ATOM 4130 N N . ASP A 1 537 ? 24.459 6.976 4.273 1.00 96.75 537 ASP A N 1
ATOM 4131 C CA . ASP A 1 537 ? 23.450 8.028 4.426 1.00 96.75 537 ASP A CA 1
ATOM 4132 C C . ASP A 1 537 ? 23.701 9.234 3.509 1.00 96.75 537 ASP A C 1
ATOM 4134 O O . ASP A 1 537 ? 24.754 9.878 3.548 1.00 96.75 537 ASP A O 1
ATOM 4138 N N . ASN A 1 538 ? 22.684 9.599 2.718 1.00 93.56 538 ASN A N 1
ATOM 4139 C CA . ASN A 1 538 ? 22.752 10.748 1.810 1.00 93.56 538 ASN A CA 1
ATOM 4140 C C . ASN A 1 538 ? 22.964 12.064 2.583 1.00 93.56 538 ASN A C 1
ATOM 4142 O O . ASN A 1 538 ? 23.792 12.883 2.188 1.00 93.56 538 ASN A O 1
ATOM 4146 N N . ASP A 1 539 ? 22.265 12.242 3.710 1.00 90.50 539 ASP A N 1
ATOM 4147 C CA . ASP A 1 539 ? 22.362 13.436 4.567 1.00 90.50 539 ASP A CA 1
ATOM 4148 C C . ASP A 1 539 ? 23.765 13.627 5.171 1.00 90.50 539 ASP A C 1
ATOM 4150 O O . ASP A 1 539 ? 24.168 14.755 5.470 1.00 90.50 539 ASP A O 1
ATOM 4154 N N . SER A 1 540 ? 24.516 12.533 5.329 1.00 94.06 540 SER A N 1
ATOM 4155 C CA . SER A 1 540 ? 25.899 12.526 5.820 1.00 94.06 540 SER A CA 1
ATOM 4156 C C . SER A 1 540 ? 26.932 12.645 4.692 1.00 94.06 540 SER A C 1
ATOM 4158 O O . SER A 1 540 ? 28.124 12.766 4.967 1.00 94.06 540 SER A O 1
ATOM 4160 N N . GLY A 1 541 ? 26.498 12.642 3.426 1.00 95.44 541 GLY A N 1
ATOM 4161 C CA . GLY A 1 541 ? 27.383 12.619 2.261 1.00 95.44 541 GLY A CA 1
ATOM 4162 C C . GLY A 1 541 ? 28.068 11.268 2.027 1.00 95.44 541 GLY A C 1
ATOM 4163 O O . GLY A 1 541 ? 29.066 11.224 1.318 1.00 95.44 541 GLY A O 1
ATOM 4164 N N . GLU A 1 542 ? 27.533 10.186 2.598 1.00 97.31 542 GLU A N 1
ATOM 4165 C CA . GLU A 1 542 ? 28.133 8.842 2.623 1.00 97.31 542 GLU A CA 1
ATOM 4166 C C . GLU A 1 542 ? 27.519 7.901 1.571 1.00 97.31 542 GLU A C 1
ATOM 4168 O O . GLU A 1 542 ? 27.718 6.691 1.626 1.00 97.31 542 GLU A O 1
ATOM 4173 N N . ARG A 1 543 ? 26.764 8.432 0.597 1.00 96.25 543 ARG A N 1
ATOM 4174 C CA . ARG A 1 543 ? 26.005 7.659 -0.412 1.00 96.25 543 ARG A CA 1
ATOM 4175 C C . ARG A 1 543 ? 26.793 6.511 -1.056 1.00 96.25 543 ARG A C 1
ATOM 4177 O O . ARG A 1 543 ? 26.208 5.477 -1.358 1.00 96.25 543 ARG A O 1
ATOM 4184 N N . TYR A 1 544 ? 28.096 6.703 -1.259 1.00 96.44 544 TYR A N 1
ATOM 4185 C CA . TYR A 1 544 ? 28.995 5.754 -1.926 1.00 96.44 544 TYR A CA 1
ATOM 4186 C C . TYR A 1 544 ? 29.934 5.002 -0.968 1.00 96.44 544 TYR A C 1
ATOM 4188 O O . TYR A 1 544 ? 30.769 4.223 -1.422 1.00 96.44 544 TYR A O 1
ATOM 4196 N N . ASP A 1 545 ? 29.823 5.251 0.337 1.00 97.25 545 ASP A N 1
ATOM 4197 C CA . ASP A 1 545 ? 30.672 4.655 1.376 1.00 97.25 545 ASP A CA 1
ATOM 4198 C C . ASP A 1 545 ? 29.983 3.476 2.096 1.00 97.25 545 ASP A C 1
ATOM 4200 O O . ASP A 1 545 ? 30.621 2.771 2.883 1.00 97.25 545 ASP A O 1
ATOM 4204 N N . GLY A 1 546 ? 28.687 3.265 1.829 1.00 96.31 546 GLY A N 1
ATOM 4205 C CA . GLY A 1 546 ? 27.869 2.206 2.419 1.00 96.31 546 GLY A CA 1
ATOM 4206 C C . GLY A 1 546 ? 28.035 0.826 1.777 1.00 96.31 546 GLY A C 1
ATOM 4207 O O . GLY A 1 546 ? 28.875 0.589 0.910 1.00 96.31 546 GLY A O 1
ATOM 4208 N N . LEU A 1 547 ? 27.205 -0.117 2.228 1.00 95.94 547 LEU A N 1
ATOM 4209 C CA . LEU A 1 547 ? 27.248 -1.519 1.788 1.00 95.94 547 LEU A CA 1
ATOM 4210 C C . LEU A 1 547 ? 26.616 -1.768 0.414 1.00 95.94 547 LEU A C 1
ATOM 4212 O O . LEU A 1 547 ? 26.931 -2.777 -0.221 1.00 95.94 547 LEU A O 1
ATOM 4216 N N . CYS A 1 548 ? 25.705 -0.896 -0.009 1.00 96.75 548 CYS A N 1
ATOM 4217 C CA . CYS A 1 548 ? 24.887 -1.056 -1.204 1.00 96.75 548 CYS A CA 1
ATOM 4218 C C . CYS A 1 548 ? 25.168 0.037 -2.231 1.00 96.75 548 CYS A C 1
ATOM 4220 O O . CYS A 1 548 ? 25.397 1.195 -1.879 1.00 96.75 548 CYS A O 1
ATOM 4222 N N . ASP A 1 549 ? 25.098 -0.333 -3.506 1.00 96.12 549 ASP A N 1
ATOM 4223 C CA . ASP A 1 549 ? 25.084 0.620 -4.607 1.00 96.12 549 ASP A CA 1
ATOM 4224 C C . ASP A 1 549 ? 23.711 1.302 -4.699 1.00 96.12 549 ASP A C 1
ATOM 4226 O O . ASP A 1 549 ? 22.758 0.765 -5.266 1.00 96.12 549 ASP A O 1
ATOM 4230 N N . LYS A 1 550 ? 23.611 2.505 -4.123 1.00 96.94 550 LYS A N 1
ATOM 4231 C CA . LYS A 1 550 ? 22.363 3.280 -4.093 1.00 96.94 550 LYS A CA 1
ATOM 4232 C C . LYS A 1 550 ? 21.968 3.872 -5.442 1.00 96.94 550 LYS A C 1
ATOM 4234 O O . LYS A 1 550 ? 20.795 4.196 -5.619 1.00 96.94 550 LYS A O 1
ATOM 4239 N N . ASP A 1 551 ? 22.921 4.095 -6.345 1.00 95.38 551 ASP A N 1
ATOM 4240 C CA . ASP A 1 551 ? 22.633 4.590 -7.698 1.00 95.38 551 ASP A CA 1
ATOM 4241 C C . ASP A 1 551 ? 22.170 3.444 -8.586 1.00 95.38 551 ASP A C 1
ATOM 4243 O O . ASP A 1 551 ? 21.230 3.603 -9.363 1.00 95.38 551 ASP A O 1
ATOM 4247 N N . GLY A 1 552 ? 22.832 2.297 -8.442 1.00 94.88 552 GLY A N 1
ATOM 4248 C CA . GLY A 1 552 ? 22.651 1.164 -9.320 1.00 94.88 552 GLY A CA 1
ATOM 4249 C C . GLY A 1 552 ? 23.079 1.483 -10.745 1.00 94.88 552 GLY A C 1
ATOM 4250 O O . GLY A 1 552 ? 23.789 2.445 -11.055 1.00 94.88 552 GLY A O 1
ATOM 4251 N N . CYS A 1 553 ? 22.622 0.629 -11.644 1.00 92.88 553 CYS A N 1
ATOM 4252 C CA . CYS A 1 553 ? 23.010 0.644 -13.039 1.00 92.88 553 CYS A CA 1
ATOM 4253 C C . CYS A 1 553 ? 21.808 0.770 -13.968 1.00 92.88 553 CYS A C 1
ATOM 4255 O O . CYS A 1 553 ? 21.267 -0.206 -14.482 1.00 92.88 553 CYS A O 1
ATOM 4257 N N . ASP A 1 554 ? 21.346 1.993 -14.164 1.00 94.12 554 ASP A N 1
ATOM 4258 C CA . ASP A 1 554 ? 20.051 2.220 -14.782 1.00 94.12 554 ASP A CA 1
ATOM 4259 C C . ASP A 1 554 ? 20.117 2.235 -16.312 1.00 94.12 554 ASP A C 1
ATOM 4261 O O . ASP A 1 554 ? 20.997 2.838 -16.936 1.00 94.12 554 ASP A O 1
ATOM 4265 N N . ILE A 1 555 ? 19.095 1.650 -16.937 1.00 94.50 555 ILE A N 1
ATOM 4266 C CA . ILE A 1 555 ? 18.705 2.009 -18.300 1.00 94.50 555 ILE A CA 1
ATOM 4267 C C . ILE A 1 555 ? 17.332 2.670 -18.256 1.00 94.50 555 ILE A C 1
ATOM 4269 O O . ILE A 1 555 ? 16.289 2.016 -18.216 1.00 94.50 555 ILE A O 1
ATOM 4273 N N . ASN A 1 556 ? 17.353 3.998 -18.340 1.00 97.19 556 ASN A N 1
ATOM 4274 C CA . ASN A 1 556 ? 16.204 4.823 -18.680 1.00 97.19 556 ASN A CA 1
ATOM 4275 C C . ASN A 1 556 ? 16.331 5.254 -20.156 1.00 97.19 556 ASN A C 1
ATOM 4277 O O . ASN A 1 556 ? 17.237 6.026 -20.477 1.00 97.19 556 ASN A O 1
ATOM 4281 N N . PRO A 1 557 ? 15.436 4.820 -21.070 1.00 95.81 557 PRO A N 1
ATOM 4282 C CA . PRO A 1 557 ? 15.535 5.125 -22.501 1.00 95.81 557 PRO A CA 1
ATOM 4283 C C . PRO A 1 557 ? 15.667 6.616 -22.829 1.00 95.81 557 PRO A C 1
ATOM 4285 O O . PRO A 1 557 ? 16.379 6.979 -23.768 1.00 95.81 557 PRO A O 1
ATOM 4288 N N . PHE A 1 558 ? 15.011 7.479 -22.052 1.00 95.44 558 PHE A N 1
ATOM 4289 C CA . PHE A 1 558 ? 15.094 8.925 -22.213 1.00 95.44 558 PHE A CA 1
ATOM 4290 C C . PHE A 1 558 ? 16.493 9.421 -21.833 1.00 95.44 558 PHE A C 1
ATOM 4292 O O . PHE A 1 558 ? 17.154 10.071 -22.648 1.00 95.44 558 PHE A O 1
ATOM 4299 N N . ARG A 1 559 ? 16.982 9.035 -20.645 1.00 95.56 559 ARG A N 1
ATOM 4300 C CA . ARG A 1 559 ? 18.336 9.353 -20.155 1.00 95.56 559 ARG A CA 1
ATOM 4301 C C . ARG A 1 559 ? 19.425 8.832 -21.090 1.00 95.56 559 ARG A C 1
ATOM 4303 O O . ARG A 1 559 ? 20.423 9.508 -21.325 1.00 95.56 559 ARG A O 1
ATOM 4310 N N . SER A 1 560 ? 19.205 7.661 -21.679 1.00 92.69 560 SER A N 1
ATOM 4311 C CA . SER A 1 560 ? 20.090 7.019 -22.652 1.00 92.69 560 SER A CA 1
ATOM 4312 C C . SER A 1 560 ? 20.094 7.692 -24.035 1.00 92.69 560 SER A C 1
ATOM 4314 O O . SER A 1 560 ? 20.888 7.302 -24.894 1.00 92.69 560 SER A O 1
ATOM 4316 N N . GLY A 1 561 ? 19.257 8.716 -24.249 1.00 91.00 561 GLY A N 1
ATOM 4317 C CA . GLY A 1 561 ? 19.242 9.574 -25.437 1.00 91.00 561 GLY A CA 1
ATOM 4318 C C . GLY A 1 561 ? 18.084 9.340 -26.412 1.00 91.00 561 GLY A C 1
ATOM 4319 O O . GLY A 1 561 ? 18.056 9.965 -27.473 1.00 91.00 561 GLY A O 1
ATOM 4320 N N . ASN A 1 562 ? 17.104 8.494 -26.076 1.00 94.06 562 ASN A N 1
ATOM 4321 C CA . ASN A 1 562 ? 15.911 8.259 -26.892 1.00 94.06 562 ASN A CA 1
ATOM 4322 C C . ASN A 1 562 ? 14.633 8.771 -26.209 1.00 94.06 562 ASN A C 1
ATOM 4324 O O . ASN A 1 562 ? 13.843 8.015 -25.643 1.00 94.06 562 ASN A O 1
ATOM 4328 N N . ALA A 1 563 ? 14.393 10.074 -26.349 1.00 93.69 563 ALA A N 1
ATOM 4329 C CA . ALA A 1 563 ? 13.234 10.768 -25.784 1.00 93.69 563 ALA A CA 1
ATOM 4330 C C . ALA A 1 563 ? 11.876 10.407 -26.427 1.00 93.69 563 ALA A C 1
ATOM 4332 O O . ALA A 1 563 ? 10.845 10.906 -25.991 1.00 93.69 563 ALA A O 1
ATOM 4333 N N . THR A 1 564 ? 11.855 9.579 -27.477 1.00 95.44 564 THR A N 1
ATOM 4334 C CA . THR A 1 564 ? 10.629 9.177 -28.198 1.00 95.44 564 THR A CA 1
ATOM 4335 C C . THR A 1 564 ? 10.273 7.704 -28.007 1.00 95.44 564 THR A C 1
ATOM 4337 O O . THR A 1 564 ? 9.336 7.204 -28.627 1.00 95.44 564 THR A O 1
ATOM 4340 N N . PHE A 1 565 ? 11.024 6.975 -27.180 1.00 97.44 565 PHE A N 1
ATOM 4341 C CA . PHE A 1 565 ? 10.802 5.545 -27.002 1.00 97.44 565 PHE A CA 1
ATOM 4342 C C . PHE A 1 565 ? 9.589 5.241 -26.117 1.00 97.44 565 PHE A C 1
ATOM 4344 O O . PHE A 1 565 ? 8.732 4.468 -26.527 1.00 97.44 565 PHE A O 1
ATOM 4351 N N . TYR A 1 566 ? 9.498 5.865 -24.944 1.00 98.19 566 TYR A N 1
ATOM 4352 C CA . TYR A 1 566 ? 8.443 5.634 -23.956 1.00 98.19 566 TYR A CA 1
ATOM 4353 C C . TYR A 1 566 ? 7.785 6.961 -23.572 1.00 98.19 566 TYR A C 1
ATOM 4355 O O . TYR A 1 566 ? 8.492 7.941 -23.343 1.00 98.19 566 TYR A O 1
ATOM 4363 N N . GLY A 1 567 ? 6.453 6.998 -23.519 1.00 96.69 567 GLY A N 1
ATOM 4364 C CA . GLY A 1 567 ? 5.691 8.182 -23.118 1.00 96.69 567 GLY A CA 1
ATOM 4365 C C . GLY A 1 567 ? 4.227 8.121 -23.550 1.00 96.69 567 GLY A C 1
ATOM 4366 O O . GLY A 1 567 ? 3.787 7.156 -24.178 1.00 96.69 567 GLY A O 1
ATOM 4367 N N . GLN A 1 568 ? 3.452 9.152 -23.209 1.00 93.88 568 GLN A N 1
ATOM 4368 C CA . GLN A 1 568 ? 2.014 9.161 -23.473 1.00 93.88 568 GLN A CA 1
ATOM 4369 C C . GLN A 1 568 ? 1.678 9.412 -24.948 1.00 93.88 568 GLN A C 1
ATOM 4371 O O . GLN A 1 568 ? 1.971 10.468 -25.512 1.00 93.88 568 GLN A O 1
ATOM 4376 N N . GLY A 1 569 ? 0.932 8.482 -25.543 1.00 90.81 569 GLY A N 1
ATOM 4377 C CA . GLY A 1 569 ? 0.332 8.620 -26.862 1.00 90.81 569 GLY A CA 1
ATOM 4378 C C . GLY A 1 569 ? 1.056 7.838 -27.952 1.00 90.81 569 GLY A C 1
ATOM 4379 O O . GLY A 1 569 ? 2.198 7.406 -27.827 1.00 90.81 569 GLY A O 1
ATOM 4380 N N . SER A 1 570 ? 0.381 7.687 -29.089 1.00 91.12 570 SER A N 1
ATOM 4381 C CA . SER A 1 570 ? 0.824 6.824 -30.191 1.00 91.12 570 SER A CA 1
ATOM 4382 C C . SER A 1 570 ? 2.062 7.317 -30.957 1.00 91.12 570 SER A C 1
ATOM 4384 O O . SER A 1 570 ? 2.451 6.687 -31.936 1.00 91.12 570 SER A O 1
ATOM 4386 N N . SER A 1 571 ? 2.627 8.473 -30.595 1.00 93.06 571 SER A N 1
ATOM 4387 C CA . SER A 1 571 ? 3.896 8.966 -31.146 1.00 93.06 571 SER A CA 1
ATOM 4388 C C . SER A 1 571 ? 5.115 8.288 -30.525 1.00 93.06 571 SER A C 1
ATOM 4390 O O . SER A 1 571 ? 6.192 8.350 -31.114 1.00 93.06 571 SER A O 1
ATOM 4392 N N . PHE A 1 572 ? 4.956 7.667 -29.356 1.00 96.06 572 PHE A N 1
ATOM 4393 C CA . PHE A 1 572 ? 6.008 6.909 -28.692 1.00 96.06 572 PHE A CA 1
ATOM 4394 C C . PHE A 1 572 ? 6.017 5.461 -29.182 1.00 96.06 572 PHE A C 1
ATOM 4396 O O . PHE A 1 572 ? 4.980 4.922 -29.576 1.00 96.06 572 PHE A O 1
ATOM 4403 N N . ALA A 1 573 ? 7.190 4.823 -29.175 1.00 96.50 573 ALA A N 1
ATOM 4404 C CA . ALA A 1 573 ? 7.297 3.412 -29.548 1.00 96.50 573 ALA A CA 1
ATOM 4405 C C . ALA A 1 573 ? 6.513 2.515 -28.574 1.00 96.50 573 ALA A C 1
ATOM 4407 O O . ALA A 1 573 ? 5.831 1.590 -29.010 1.00 96.50 573 ALA A O 1
ATOM 4408 N N . VAL A 1 574 ? 6.592 2.830 -27.281 1.00 97.81 574 VAL A N 1
ATOM 4409 C CA . VAL A 1 574 ? 5.800 2.264 -26.191 1.00 97.81 574 VAL A CA 1
ATOM 4410 C C . VAL A 1 574 ? 4.883 3.364 -25.656 1.00 97.81 574 VAL A C 1
ATOM 4412 O O . VAL A 1 574 ? 5.348 4.349 -25.084 1.00 97.81 574 VAL A O 1
ATOM 4415 N N . ASP A 1 575 ? 3.578 3.200 -25.861 1.00 97.88 575 ASP A N 1
ATOM 4416 C CA . ASP A 1 575 ? 2.556 4.170 -25.467 1.00 97.88 575 ASP A CA 1
ATOM 4417 C C . ASP A 1 575 ? 2.105 3.914 -24.023 1.00 97.88 575 ASP A C 1
ATOM 4419 O O . ASP A 1 575 ? 1.344 2.983 -23.757 1.00 97.88 575 ASP A O 1
ATOM 4423 N N . SER A 1 576 ? 2.547 4.755 -23.091 1.00 97.38 576 SER A N 1
ATOM 4424 C CA . SER A 1 576 ? 2.239 4.634 -21.659 1.00 97.38 576 SER A CA 1
ATOM 4425 C C . SER A 1 576 ? 0.798 4.999 -21.293 1.00 97.38 576 SER A C 1
ATOM 4427 O O . SER A 1 576 ? 0.371 4.746 -20.169 1.00 97.38 576 SER A O 1
ATOM 4429 N N . SER A 1 577 ? 0.006 5.546 -22.226 1.00 95.50 577 SER A N 1
ATOM 4430 C CA . SER A 1 577 ? -1.419 5.831 -21.987 1.00 95.50 577 SER A CA 1
ATOM 4431 C C . SER A 1 577 ? -2.294 4.572 -21.981 1.00 95.50 577 SER A C 1
ATOM 4433 O O . SER A 1 577 ? -3.507 4.652 -21.767 1.00 95.50 577 SER A O 1
ATOM 4435 N N . ARG A 1 578 ? -1.697 3.403 -22.242 1.00 95.62 578 ARG A N 1
ATOM 4436 C CA . ARG A 1 578 ? -2.367 2.107 -22.339 1.00 95.62 578 ARG A CA 1
ATOM 4437 C C . ARG A 1 578 ? -1.525 1.015 -21.669 1.00 95.62 578 ARG A C 1
ATOM 4439 O O . ARG A 1 578 ? -0.305 1.153 -21.596 1.00 95.62 578 ARG A O 1
ATOM 4446 N N . PRO A 1 579 ? -2.149 -0.101 -21.254 1.00 96.81 579 PRO A N 1
ATOM 4447 C CA . PRO A 1 579 ? -1.421 -1.236 -20.704 1.00 96.81 579 PRO A CA 1
ATOM 4448 C C . PRO A 1 579 ? -0.370 -1.805 -21.667 1.00 96.81 579 PRO A C 1
ATOM 4450 O O . PRO A 1 579 ? -0.512 -1.734 -22.895 1.00 96.81 579 PRO A O 1
ATOM 4453 N N . MET A 1 580 ? 0.662 -2.418 -21.098 1.00 98.00 580 MET A N 1
ATOM 4454 C CA . MET A 1 580 ? 1.741 -3.098 -21.815 1.00 98.00 580 MET A CA 1
ATOM 4455 C C . MET A 1 580 ? 2.253 -4.290 -21.010 1.00 98.00 580 MET A C 1
ATOM 4457 O O . MET A 1 580 ? 2.097 -4.328 -19.793 1.00 98.00 580 MET A O 1
ATOM 4461 N N . THR A 1 581 ? 2.916 -5.231 -21.673 1.00 98.69 581 THR A N 1
ATOM 4462 C CA . THR A 1 581 ? 3.696 -6.265 -20.987 1.00 98.69 581 THR A CA 1
ATOM 4463 C C . THR A 1 581 ? 5.161 -5.860 -20.974 1.00 98.69 581 THR A C 1
ATOM 4465 O O . THR A 1 581 ? 5.742 -5.583 -22.026 1.00 98.69 581 THR A O 1
ATOM 4468 N N . VAL A 1 582 ? 5.768 -5.851 -19.793 1.00 98.69 582 VAL A N 1
ATOM 4469 C CA . VAL A 1 582 ? 7.199 -5.609 -19.587 1.00 98.69 582 VAL A CA 1
ATOM 4470 C C . VAL A 1 582 ? 7.887 -6.960 -19.469 1.00 98.69 582 VAL A C 1
ATOM 4472 O O . VAL A 1 582 ? 7.463 -7.782 -18.660 1.00 98.69 582 VAL A O 1
ATOM 4475 N N . VAL A 1 583 ? 8.931 -7.206 -20.263 1.00 98.69 583 VAL A N 1
ATOM 4476 C CA . VAL A 1 583 ? 9.668 -8.478 -20.254 1.00 98.69 583 VAL A CA 1
ATOM 4477 C C . VAL A 1 583 ? 11.149 -8.236 -20.010 1.00 98.69 583 VAL A C 1
ATOM 4479 O O . VAL A 1 583 ? 11.792 -7.465 -20.721 1.00 98.69 583 VAL A O 1
ATOM 4482 N N . THR A 1 584 ? 11.697 -8.930 -19.017 1.00 98.50 584 THR A N 1
ATOM 4483 C CA . THR A 1 584 ? 13.104 -8.844 -18.620 1.00 98.50 584 THR A CA 1
ATOM 4484 C C . THR A 1 584 ? 13.743 -10.224 -18.671 1.00 98.50 584 THR A C 1
ATOM 4486 O O . THR A 1 584 ? 13.223 -11.180 -18.098 1.00 98.50 584 THR A O 1
ATOM 4489 N N . GLN A 1 585 ? 14.861 -10.335 -19.377 1.00 98.06 585 GLN A N 1
ATOM 4490 C CA . GLN A 1 585 ? 15.640 -11.560 -19.535 1.00 98.06 585 GLN A CA 1
ATOM 4491 C C . GLN A 1 585 ? 16.968 -11.414 -18.799 1.00 98.06 585 GLN A C 1
ATOM 4493 O O . GLN A 1 585 ? 17.673 -10.433 -19.011 1.00 98.06 585 GLN A O 1
ATOM 4498 N N . PHE A 1 586 ? 17.322 -12.409 -17.993 1.00 97.00 586 PHE A N 1
ATOM 4499 C CA . PHE A 1 586 ? 18.589 -12.476 -17.267 1.00 97.00 586 PHE A CA 1
ATOM 4500 C C . PHE A 1 586 ? 19.451 -13.565 -17.895 1.00 97.00 586 PHE A C 1
ATOM 4502 O O . PHE A 1 586 ? 19.326 -14.748 -17.571 1.00 97.00 586 PHE A O 1
ATOM 4509 N N . LEU A 1 587 ? 20.274 -13.182 -18.860 1.00 95.69 587 LEU A N 1
ATOM 4510 C CA . LEU A 1 587 ? 21.108 -14.108 -19.612 1.00 95.69 587 LEU A CA 1
ATOM 4511 C C . LEU A 1 587 ? 22.376 -14.427 -18.829 1.00 95.69 587 LEU A C 1
ATOM 4513 O O . LEU A 1 587 ? 22.930 -13.562 -18.151 1.00 95.69 587 LEU A O 1
ATOM 4517 N N . THR A 1 588 ? 22.827 -15.669 -18.954 1.00 94.62 588 THR A N 1
ATOM 4518 C CA . THR A 1 588 ? 24.082 -16.140 -18.374 1.00 94.62 588 THR A CA 1
ATOM 4519 C C . THR A 1 588 ? 25.088 -16.487 -19.463 1.00 94.62 588 THR A C 1
ATOM 4521 O O . THR A 1 588 ? 24.717 -16.833 -20.589 1.00 94.62 588 THR A O 1
ATOM 4524 N N . THR A 1 589 ? 26.371 -16.428 -19.115 1.00 93.69 589 THR A N 1
ATOM 4525 C CA . THR A 1 589 ? 27.508 -16.617 -20.031 1.00 93.69 589 THR A CA 1
ATOM 4526 C C . THR A 1 589 ? 27.472 -17.933 -20.815 1.00 93.69 589 THR A C 1
ATOM 4528 O O . THR A 1 589 ? 27.928 -17.978 -21.959 1.00 93.69 589 THR A O 1
ATOM 4531 N N . ASP A 1 590 ? 26.915 -18.999 -20.235 1.00 94.69 590 ASP A N 1
ATOM 4532 C CA . ASP A 1 590 ? 26.811 -20.330 -20.844 1.00 94.69 590 ASP A CA 1
ATOM 4533 C C . ASP A 1 590 ? 25.364 -20.781 -21.129 1.00 94.69 590 ASP A C 1
ATOM 4535 O O . ASP A 1 590 ? 25.140 -21.902 -21.595 1.00 94.69 590 ASP A O 1
ATOM 4539 N N . GLY A 1 591 ? 24.376 -19.914 -20.879 1.00 94.75 591 GLY A N 1
ATOM 4540 C CA . GLY A 1 591 ? 22.953 -20.218 -21.046 1.00 94.75 591 GLY A CA 1
ATOM 4541 C C . GLY A 1 591 ? 22.402 -21.240 -20.044 1.00 94.75 591 GLY A C 1
ATOM 4542 O O . GLY A 1 591 ? 21.376 -21.873 -20.315 1.00 94.75 591 GLY A O 1
ATOM 4543 N N . THR A 1 592 ? 23.078 -21.439 -18.909 1.00 95.44 592 THR A N 1
ATOM 4544 C CA . THR A 1 592 ? 22.635 -22.299 -17.806 1.00 95.44 592 THR A CA 1
ATOM 4545 C C . THR A 1 592 ? 22.328 -21.493 -16.547 1.00 95.44 592 THR A C 1
ATOM 4547 O O . THR A 1 592 ? 22.761 -20.356 -16.390 1.00 95.44 592 THR A O 1
ATOM 4550 N N . ASP A 1 593 ? 21.598 -22.095 -15.610 1.00 93.50 593 ASP A N 1
ATOM 4551 C CA . ASP A 1 593 ? 21.236 -21.455 -14.336 1.00 93.50 593 ASP A CA 1
ATOM 4552 C C . ASP A 1 593 ? 22.453 -21.207 -13.429 1.00 93.50 593 ASP A C 1
ATOM 4554 O O . ASP A 1 593 ? 22.412 -20.333 -12.565 1.00 93.50 593 ASP A O 1
ATOM 4558 N N . ALA A 1 594 ? 23.525 -21.984 -13.622 1.00 92.88 594 ALA A N 1
ATOM 4559 C CA . ALA A 1 594 ? 24.756 -21.895 -12.844 1.00 92.88 594 ALA A CA 1
ATOM 4560 C C . ALA A 1 594 ? 25.756 -20.890 -13.432 1.00 92.88 594 ALA A C 1
ATOM 4562 O O . ALA A 1 594 ? 26.523 -20.307 -12.670 1.00 92.88 594 ALA A O 1
ATOM 4563 N N . GLY A 1 595 ? 25.738 -20.668 -14.751 1.00 92.25 595 GLY A N 1
ATOM 4564 C CA . GLY A 1 595 ? 26.649 -19.736 -15.414 1.00 92.25 595 GLY A CA 1
ATOM 4565 C C . GLY A 1 595 ? 26.540 -18.322 -14.859 1.00 92.25 595 GLY A C 1
ATOM 4566 O O . GLY A 1 595 ? 25.476 -17.918 -14.391 1.00 92.25 595 GLY A O 1
ATOM 4567 N N . ASP A 1 596 ? 27.633 -17.569 -14.902 1.00 91.56 596 ASP A N 1
ATOM 4568 C CA . ASP A 1 596 ? 27.651 -16.178 -14.440 1.00 91.56 596 ASP A CA 1
ATOM 4569 C C . ASP A 1 596 ? 26.625 -15.348 -15.215 1.00 91.56 596 ASP A C 1
ATOM 4571 O O . ASP A 1 596 ? 26.360 -15.644 -16.386 1.00 91.56 596 ASP A O 1
ATOM 4575 N N . LEU A 1 597 ? 26.036 -14.333 -14.569 1.00 92.44 597 LEU A N 1
ATOM 4576 C CA . LEU A 1 597 ? 25.210 -13.353 -15.275 1.00 92.44 597 LEU A CA 1
ATOM 4577 C C . LEU A 1 597 ? 26.053 -12.753 -16.417 1.00 92.44 597 LEU A C 1
ATOM 4579 O O . LEU A 1 597 ? 27.278 -12.786 -16.405 1.00 92.44 597 LEU A O 1
ATOM 4583 N N . SER A 1 598 ? 25.412 -12.342 -17.497 1.00 90.81 598 SER A N 1
ATOM 4584 C CA . SER A 1 598 ? 26.131 -11.702 -18.599 1.00 90.81 598 SER A CA 1
ATOM 4585 C C . SER A 1 598 ? 25.398 -10.492 -19.130 1.00 90.81 598 SER A C 1
ATOM 4587 O O . SER A 1 598 ? 26.031 -9.530 -19.562 1.00 90.81 598 SER A O 1
ATOM 4589 N N . GLU A 1 599 ? 24.066 -10.560 -19.156 1.00 92.50 599 GLU A N 1
ATOM 4590 C CA . GLU A 1 599 ? 23.239 -9.529 -19.762 1.00 92.50 599 GLU A CA 1
ATOM 4591 C C . GLU A 1 599 ? 21.842 -9.501 -19.129 1.00 92.50 599 GLU A C 1
ATOM 4593 O O . GLU A 1 599 ? 21.185 -10.539 -19.025 1.00 92.50 599 GLU A O 1
ATOM 4598 N N . ILE A 1 600 ? 21.358 -8.312 -18.769 1.00 95.31 600 ILE A N 1
ATOM 4599 C CA . ILE A 1 600 ? 19.947 -8.062 -18.467 1.00 95.31 600 ILE A CA 1
ATOM 4600 C C . ILE A 1 600 ? 19.338 -7.329 -19.658 1.00 95.31 600 ILE A C 1
ATOM 4602 O O . ILE A 1 600 ? 19.698 -6.187 -19.958 1.00 95.31 600 ILE A O 1
ATOM 4606 N N . ARG A 1 601 ? 18.402 -7.989 -20.341 1.00 94.38 601 ARG A N 1
ATOM 4607 C CA . ARG A 1 601 ? 17.752 -7.478 -21.550 1.00 94.38 601 ARG A CA 1
ATOM 4608 C C . ARG A 1 601 ? 16.291 -7.148 -21.295 1.00 94.38 601 ARG A C 1
ATOM 4610 O O . ARG A 1 601 ? 15.581 -7.903 -20.635 1.00 94.38 601 ARG A O 1
ATOM 4617 N N . ARG A 1 602 ? 15.824 -6.057 -21.902 1.00 96.50 602 ARG A N 1
ATOM 4618 C CA . ARG A 1 602 ? 14.438 -5.585 -21.829 1.00 96.50 602 ARG A CA 1
ATOM 4619 C C . ARG A 1 602 ? 13.777 -5.551 -23.204 1.00 96.50 602 ARG A C 1
ATOM 4621 O O . ARG A 1 602 ? 14.363 -5.104 -24.190 1.00 96.50 602 ARG A O 1
ATOM 4628 N N . PHE A 1 603 ? 12.518 -5.968 -23.255 1.00 97.75 603 PHE A N 1
ATOM 4629 C CA . PHE A 1 603 ? 11.602 -5.622 -24.337 1.00 97.75 603 PHE A CA 1
ATOM 4630 C C . PHE A 1 603 ? 10.169 -5.488 -23.812 1.00 97.75 603 PHE A C 1
ATOM 4632 O O . PHE A 1 603 ? 9.861 -5.872 -22.683 1.00 97.75 603 PHE A O 1
ATOM 4639 N N . TYR A 1 604 ? 9.297 -4.939 -24.648 1.00 98.50 604 TYR A N 1
ATOM 4640 C CA . TYR A 1 604 ? 7.895 -4.689 -24.337 1.00 98.50 604 TYR A CA 1
ATOM 4641 C C . TYR A 1 604 ? 6.996 -5.433 -25.314 1.00 98.50 604 TYR A C 1
ATOM 4643 O O . TYR A 1 604 ? 7.372 -5.642 -26.469 1.00 98.50 604 TYR A O 1
ATOM 4651 N N . VAL A 1 605 ? 5.792 -5.794 -24.881 1.00 98.38 605 VAL A N 1
ATOM 4652 C CA . VAL A 1 605 ? 4.722 -6.240 -25.777 1.00 98.38 605 VAL A CA 1
ATOM 4653 C C . VAL A 1 605 ? 3.543 -5.288 -25.648 1.00 98.38 605 VAL A C 1
ATOM 4655 O O . VAL A 1 605 ? 2.961 -5.140 -24.577 1.00 98.38 605 VAL A O 1
ATOM 4658 N N . GLN A 1 606 ? 3.175 -4.647 -26.755 1.00 96.25 606 GLN A N 1
ATOM 4659 C CA . GLN A 1 606 ? 1.999 -3.784 -26.832 1.00 96.25 606 GLN A CA 1
ATOM 4660 C C . GLN A 1 606 ? 1.309 -3.984 -28.181 1.00 96.25 606 GLN A C 1
ATOM 4662 O O . GLN A 1 606 ? 1.964 -4.122 -29.214 1.00 96.25 606 GLN A O 1
ATOM 4667 N N . ASP A 1 607 ? -0.023 -4.079 -28.176 1.00 90.00 607 ASP A N 1
ATOM 4668 C CA . ASP A 1 607 ? -0.832 -4.365 -29.372 1.00 90.00 607 ASP A CA 1
ATOM 4669 C C . ASP A 1 607 ? -0.367 -5.616 -30.153 1.00 90.00 607 ASP A C 1
ATOM 4671 O O . ASP A 1 607 ? -0.372 -5.651 -31.386 1.00 90.00 607 ASP A O 1
ATOM 4675 N N . GLY A 1 608 ? 0.080 -6.653 -29.432 1.00 91.06 608 GLY A N 1
ATOM 4676 C CA . GLY A 1 608 ? 0.583 -7.901 -30.018 1.00 91.06 608 GLY A CA 1
ATOM 4677 C C . GLY A 1 608 ? 1.922 -7.766 -30.752 1.00 91.06 608 GLY A C 1
ATOM 4678 O O . GLY A 1 608 ? 2.298 -8.668 -31.502 1.00 91.06 608 GLY A O 1
ATOM 4679 N N . ARG A 1 609 ? 2.646 -6.657 -30.564 1.00 94.06 609 ARG A N 1
ATOM 4680 C CA . ARG A 1 609 ? 3.970 -6.414 -31.144 1.00 94.06 609 ARG A CA 1
ATOM 4681 C C . ARG A 1 609 ? 5.031 -6.401 -30.059 1.00 94.06 609 ARG A C 1
ATOM 4683 O O . ARG A 1 609 ? 4.870 -5.712 -29.059 1.00 94.06 609 ARG A O 1
ATOM 4690 N N . ALA A 1 610 ? 6.122 -7.120 -30.301 1.00 96.62 610 ALA A N 1
ATOM 4691 C CA . ALA A 1 610 ? 7.318 -7.025 -29.480 1.00 96.62 610 ALA A CA 1
ATOM 4692 C C . ALA A 1 610 ? 8.149 -5.799 -29.896 1.00 96.62 610 ALA A C 1
ATOM 4694 O O . ALA A 1 610 ? 8.477 -5.642 -31.075 1.00 96.62 610 ALA A O 1
ATOM 4695 N N . ILE A 1 611 ? 8.489 -4.949 -28.931 1.00 96.94 611 ILE A N 1
ATOM 4696 C CA . ILE A 1 611 ? 9.242 -3.703 -29.094 1.00 96.94 611 ILE A CA 1
ATOM 4697 C C . ILE A 1 611 ? 10.517 -3.833 -28.256 1.00 96.94 611 ILE A C 1
ATOM 4699 O O . ILE A 1 611 ? 10.452 -3.876 -27.029 1.00 96.94 611 ILE A O 1
ATOM 4703 N N . ALA A 1 612 ? 11.673 -3.949 -28.909 1.00 94.81 612 ALA A N 1
ATOM 4704 C CA . ALA A 1 612 ? 12.963 -4.021 -28.220 1.00 94.81 612 ALA A CA 1
ATOM 4705 C C . ALA A 1 612 ? 13.309 -2.683 -27.552 1.00 94.81 612 ALA A C 1
ATOM 4707 O O . ALA A 1 612 ? 12.975 -1.630 -28.100 1.00 94.81 612 ALA A O 1
ATOM 4708 N N . SER A 1 613 ? 14.001 -2.725 -26.409 1.00 92.88 613 SER A N 1
ATOM 4709 C CA . SER A 1 613 ? 14.620 -1.526 -25.836 1.00 92.88 613 SER A CA 1
ATOM 4710 C C . SER A 1 613 ? 15.593 -0.871 -26.826 1.00 92.88 613 SER A C 1
ATOM 4712 O O . SER A 1 613 ? 16.210 -1.568 -27.633 1.00 92.88 613 SER A O 1
ATOM 4714 N N . PRO A 1 614 ? 15.726 0.466 -26.809 1.00 90.88 614 PRO A N 1
ATOM 4715 C CA . PRO A 1 614 ? 16.614 1.167 -27.723 1.00 90.88 614 PRO A CA 1
ATOM 4716 C C . PRO A 1 614 ? 18.072 1.103 -27.248 1.00 90.88 614 PRO A C 1
ATOM 4718 O O . PRO A 1 614 ? 18.343 1.011 -26.053 1.00 90.88 614 PRO A O 1
ATOM 4721 N N . HIS A 1 615 ? 19.009 1.247 -28.186 1.00 86.69 615 HIS A N 1
ATOM 4722 C CA . HIS A 1 615 ? 20.427 1.432 -27.869 1.00 86.69 615 HIS A CA 1
ATOM 4723 C C . HIS A 1 615 ? 20.681 2.742 -27.113 1.00 86.69 615 HIS A C 1
ATOM 4725 O O . HIS A 1 615 ? 20.059 3.768 -27.401 1.00 86.69 615 HIS A O 1
ATOM 4731 N N . ILE A 1 616 ? 21.667 2.725 -26.217 1.00 85.31 616 ILE A N 1
ATOM 4732 C CA . ILE A 1 616 ? 22.203 3.915 -25.560 1.00 85.31 616 ILE A CA 1
ATOM 4733 C C . ILE A 1 616 ? 22.977 4.736 -26.594 1.00 85.31 616 ILE A C 1
ATOM 4735 O O . ILE A 1 616 ? 23.989 4.286 -27.126 1.00 85.31 616 ILE A O 1
ATOM 4739 N N . THR A 1 617 ? 22.517 5.952 -26.885 1.00 85.88 617 THR A N 1
ATOM 4740 C CA . THR A 1 617 ? 23.119 6.824 -27.911 1.00 85.88 617 THR A CA 1
ATOM 4741 C C . THR A 1 617 ? 24.073 7.869 -27.340 1.00 85.88 617 THR A C 1
ATOM 4743 O O . THR A 1 617 ? 24.769 8.540 -28.098 1.00 85.88 617 THR A O 1
ATOM 4746 N N . ILE A 1 618 ? 24.098 8.035 -26.015 1.00 81.06 618 ILE A N 1
ATOM 4747 C CA . ILE A 1 618 ? 24.973 8.998 -25.327 1.00 81.06 618 ILE A CA 1
ATOM 4748 C C . ILE A 1 618 ? 26.387 8.458 -25.055 1.00 81.06 618 ILE A C 1
ATOM 4750 O O . ILE A 1 618 ? 27.270 9.230 -24.685 1.00 81.06 618 ILE A O 1
ATOM 4754 N N . LEU A 1 619 ? 26.616 7.153 -25.245 1.00 78.06 619 LEU A N 1
ATOM 4755 C CA . LEU A 1 619 ? 27.905 6.494 -25.023 1.00 78.06 619 LEU A CA 1
ATOM 4756 C C . LEU A 1 619 ? 28.608 6.150 -26.355 1.00 78.06 619 LEU A C 1
ATOM 4758 O O . LEU A 1 619 ? 27.938 5.927 -27.364 1.00 78.06 619 LEU A O 1
ATOM 4762 N N . PRO A 1 620 ? 29.959 6.085 -26.390 1.00 68.75 620 PRO A N 1
ATOM 4763 C CA . PRO A 1 620 ? 30.714 5.737 -27.603 1.00 68.75 620 PRO A CA 1
ATOM 4764 C C . PRO A 1 620 ? 30.482 4.297 -28.074 1.00 68.75 620 PRO A C 1
ATOM 4766 O O . PRO A 1 620 ? 30.525 4.015 -29.270 1.00 68.75 620 PRO A O 1
ATOM 4769 N N . GLN A 1 621 ? 30.277 3.387 -27.122 1.00 65.00 621 GLN A N 1
ATOM 4770 C CA . GLN A 1 621 ? 29.732 2.056 -27.364 1.00 65.00 621 GLN A CA 1
ATOM 4771 C C . GLN A 1 621 ? 28.227 2.146 -27.112 1.00 65.00 621 GLN A C 1
ATOM 4773 O O . GLN A 1 621 ? 27.825 2.787 -26.145 1.00 65.00 621 GLN A O 1
ATOM 4778 N N . THR A 1 622 ? 27.407 1.543 -27.972 1.00 64.62 622 THR A N 1
ATOM 4779 C CA . THR A 1 622 ? 25.941 1.684 -27.940 1.00 64.62 622 THR A CA 1
ATOM 4780 C C . THR A 1 622 ? 25.258 0.384 -27.482 1.00 64.62 622 THR A C 1
ATOM 4782 O O . THR A 1 622 ? 24.573 -0.248 -28.297 1.00 64.62 622 THR A O 1
ATOM 4785 N N . PRO A 1 623 ? 25.464 -0.092 -26.235 1.00 73.00 623 PRO A N 1
ATOM 4786 C CA . PRO A 1 623 ? 24.716 -1.241 -25.734 1.00 73.00 623 PRO A CA 1
ATOM 4787 C C . PRO A 1 623 ? 23.230 -0.872 -25.592 1.00 73.00 623 PRO A C 1
ATOM 4789 O O . PRO A 1 623 ? 22.887 0.298 -25.453 1.00 73.00 623 PRO A O 1
ATOM 4792 N N . ASP A 1 624 ? 22.335 -1.848 -25.676 1.00 75.56 624 ASP A N 1
ATOM 4793 C CA . ASP A 1 624 ? 20.880 -1.746 -25.442 1.00 75.56 624 ASP A CA 1
ATOM 4794 C C . ASP A 1 624 ? 20.426 -2.522 -24.189 1.00 75.56 624 ASP A C 1
ATOM 4796 O O . ASP A 1 624 ? 19.231 -2.619 -23.895 1.00 75.56 624 ASP A O 1
ATOM 4800 N N . SER A 1 625 ? 21.390 -3.057 -23.442 1.00 81.12 625 SER A N 1
ATOM 4801 C CA . SER A 1 625 ? 21.223 -3.944 -22.295 1.00 81.12 625 SER A CA 1
ATOM 4802 C C . SER A 1 625 ? 22.265 -3.643 -21.217 1.00 81.12 625 SER A C 1
ATOM 4804 O O . SER A 1 625 ? 23.308 -3.051 -21.500 1.00 81.12 625 SER A O 1
ATOM 4806 N N . ILE A 1 626 ? 22.019 -4.114 -19.997 1.00 80.62 626 ILE A N 1
ATOM 4807 C CA . ILE A 1 626 ? 22.988 -4.048 -18.893 1.00 80.62 626 ILE A CA 1
ATOM 4808 C C . ILE A 1 626 ? 23.897 -5.273 -18.968 1.00 80.62 626 ILE A C 1
ATOM 4810 O O . ILE A 1 626 ? 23.382 -6.377 -19.123 1.00 80.62 626 ILE A O 1
ATOM 4814 N N . THR A 1 627 ? 25.217 -5.109 -18.859 1.00 79.44 627 THR A N 1
ATOM 4815 C CA . THR A 1 627 ? 26.189 -6.218 -18.908 1.00 79.44 627 THR A CA 1
ATOM 4816 C C . THR A 1 627 ? 27.002 -6.332 -17.620 1.00 79.44 627 THR A C 1
ATOM 4818 O O . THR A 1 627 ? 27.121 -5.369 -16.866 1.00 79.44 627 THR A O 1
ATOM 4821 N N . ASP A 1 628 ? 27.612 -7.493 -17.381 1.00 67.19 628 ASP A N 1
ATOM 4822 C CA . ASP A 1 628 ? 28.446 -7.742 -16.191 1.00 67.19 628 ASP A CA 1
ATOM 4823 C C . ASP A 1 628 ? 29.688 -6.840 -16.101 1.00 67.19 628 ASP A C 1
ATOM 4825 O O . ASP A 1 628 ? 30.120 -6.492 -15.005 1.00 67.19 628 ASP A O 1
ATOM 4829 N N . GLU A 1 629 ? 30.247 -6.411 -17.241 1.00 60.47 629 GLU A N 1
ATOM 4830 C CA . GLU A 1 629 ? 31.318 -5.400 -17.264 1.00 60.47 629 GLU A CA 1
ATOM 4831 C C . GLU A 1 629 ? 30.835 -4.057 -16.699 1.00 60.47 629 GLU A C 1
ATOM 4833 O O . GLU A 1 629 ? 31.628 -3.285 -16.163 1.00 60.47 629 GLU A O 1
ATOM 4838 N N . MET A 1 630 ? 29.530 -3.795 -16.794 1.00 59.28 630 MET A N 1
ATOM 4839 C CA . MET A 1 630 ? 28.912 -2.613 -16.226 1.00 59.28 630 MET A CA 1
ATOM 4840 C C . MET A 1 630 ? 28.542 -2.852 -14.749 1.00 59.28 630 MET A C 1
ATOM 4842 O O . MET A 1 630 ? 28.808 -1.967 -13.938 1.00 59.28 630 MET A O 1
ATOM 4846 N N . CYS A 1 631 ? 27.889 -3.978 -14.389 1.00 67.88 631 CYS A N 1
ATOM 4847 C CA . CYS A 1 631 ? 27.064 -4.067 -13.162 1.00 67.88 631 CYS A CA 1
ATOM 4848 C C . CYS A 1 631 ? 27.022 -5.497 -12.559 1.00 67.88 631 CYS A C 1
ATOM 4850 O O . CYS A 1 631 ? 26.375 -6.392 -13.097 1.00 67.88 631 CYS A O 1
ATOM 4852 N N . ALA A 1 632 ? 27.707 -5.737 -11.431 1.00 80.62 632 ALA A N 1
ATOM 4853 C CA . ALA A 1 632 ? 27.902 -7.079 -10.854 1.00 80.62 632 ALA A CA 1
ATOM 4854 C C . ALA A 1 632 ? 26.796 -7.494 -9.855 1.00 80.62 632 ALA A C 1
ATOM 4856 O O . ALA A 1 632 ? 26.888 -7.169 -8.676 1.00 80.62 632 ALA A O 1
ATOM 4857 N N . MET A 1 633 ? 25.785 -8.263 -10.294 1.00 89.12 633 MET A N 1
ATOM 4858 C CA . MET A 1 633 ? 24.658 -8.714 -9.440 1.00 89.12 633 MET A CA 1
ATOM 4859 C C . MET A 1 633 ? 24.399 -10.237 -9.435 1.00 89.12 633 MET A C 1
ATOM 4861 O O . MET A 1 633 ? 23.552 -10.735 -8.690 1.00 89.12 633 MET A O 1
ATOM 4865 N N . GLY A 1 634 ? 25.124 -11.006 -10.254 1.00 85.00 634 GLY A N 1
ATOM 4866 C CA . GLY A 1 634 ? 24.813 -12.416 -10.524 1.00 85.00 634 GLY A CA 1
ATOM 4867 C C . GLY A 1 634 ? 24.663 -13.302 -9.280 1.00 85.00 634 GLY A C 1
ATOM 4868 O O . GLY A 1 634 ? 23.712 -14.077 -9.201 1.00 85.00 634 GLY A O 1
ATOM 4869 N N . GLU A 1 635 ? 25.543 -13.157 -8.283 1.00 87.56 635 GLU A N 1
ATOM 4870 C CA . GLU A 1 635 ? 25.493 -13.965 -7.053 1.00 87.56 635 GLU A CA 1
ATOM 4871 C C . GLU A 1 635 ? 24.208 -13.742 -6.243 1.00 87.56 635 GLU A C 1
ATOM 4873 O O . GLU A 1 635 ? 23.646 -14.692 -5.698 1.00 87.56 635 GLU A O 1
ATOM 4878 N N . SER A 1 636 ? 23.711 -12.504 -6.183 1.00 91.94 636 SER A N 1
ATOM 4879 C CA . SER A 1 636 ? 22.475 -12.181 -5.463 1.00 91.94 636 SER A CA 1
ATOM 4880 C C . SER A 1 636 ? 21.252 -12.794 -6.154 1.00 91.94 636 SER A C 1
ATOM 4882 O O . SER A 1 636 ? 20.414 -13.422 -5.504 1.00 91.94 636 SER A O 1
ATOM 4884 N N . LEU A 1 637 ? 21.184 -12.715 -7.489 1.00 92.44 637 LEU A N 1
ATOM 4885 C CA . LEU A 1 637 ? 20.084 -13.292 -8.277 1.00 92.44 637 LEU A CA 1
ATOM 4886 C C . LEU A 1 637 ? 19.996 -14.827 -8.169 1.00 92.44 637 LEU A C 1
ATOM 4888 O O . LEU A 1 637 ? 18.936 -15.408 -8.424 1.00 92.44 637 LEU A O 1
ATOM 4892 N N . GLU A 1 638 ? 21.094 -15.494 -7.798 1.00 91.44 638 GLU A N 1
ATOM 4893 C CA . GLU A 1 638 ? 21.141 -16.940 -7.555 1.00 91.44 638 GLU A CA 1
ATOM 4894 C C . GLU A 1 638 ? 20.508 -17.345 -6.214 1.00 91.44 638 GLU A C 1
ATOM 4896 O O . GLU A 1 638 ? 19.848 -18.391 -6.122 1.00 91.44 638 GLU A O 1
ATOM 4901 N N . ARG A 1 639 ? 20.692 -16.519 -5.175 1.00 92.94 639 ARG A N 1
ATOM 4902 C CA . ARG A 1 639 ? 20.195 -16.788 -3.813 1.00 92.94 639 ARG A CA 1
ATOM 4903 C C . ARG A 1 639 ? 18.671 -16.690 -3.730 1.00 92.94 639 ARG A C 1
ATOM 4905 O O . ARG A 1 639 ? 18.051 -17.477 -3.013 1.00 92.94 639 ARG A O 1
ATOM 4912 N N . GLY A 1 640 ? 18.079 -15.853 -4.579 1.00 95.31 640 GLY A N 1
ATOM 4913 C CA . GLY A 1 640 ? 16.640 -15.744 -4.787 1.00 95.31 640 GLY A CA 1
ATOM 4914 C C . GLY A 1 640 ? 16.034 -14.526 -4.095 1.00 95.31 640 GLY A C 1
ATOM 4915 O O . GLY A 1 640 ? 16.461 -14.140 -3.014 1.00 95.31 640 GLY A O 1
ATOM 4916 N N . HIS A 1 641 ? 15.041 -13.926 -4.747 1.00 98.06 641 HIS A N 1
ATOM 4917 C CA . HIS A 1 641 ? 14.493 -12.620 -4.377 1.00 98.06 641 HIS A CA 1
ATOM 4918 C C . HIS A 1 641 ? 12.978 -12.652 -4.201 1.00 98.06 641 HIS A C 1
ATOM 4920 O O . HIS A 1 641 ? 12.286 -13.424 -4.865 1.00 98.06 641 HIS A O 1
ATOM 4926 N N . VAL A 1 642 ? 12.452 -11.780 -3.350 1.00 98.62 642 VAL A N 1
ATOM 4927 C CA . VAL A 1 642 ? 11.014 -11.560 -3.162 1.00 98.62 642 VAL A CA 1
ATOM 4928 C C . VAL A 1 642 ? 10.531 -10.491 -4.137 1.00 98.62 642 VAL A C 1
ATOM 4930 O O . VAL A 1 642 ? 11.156 -9.444 -4.257 1.00 98.62 642 VAL A O 1
ATOM 4933 N N . ALA A 1 643 ? 9.414 -10.746 -4.824 1.00 98.69 643 ALA A N 1
ATOM 4934 C CA . ALA A 1 643 ? 8.770 -9.745 -5.676 1.00 98.69 643 ALA A CA 1
ATOM 4935 C C . ALA A 1 643 ? 8.003 -8.717 -4.829 1.00 98.69 643 ALA A C 1
ATOM 4937 O O . ALA A 1 643 ? 7.130 -9.104 -4.041 1.00 98.69 643 ALA A O 1
ATOM 4938 N N . ALA A 1 644 ? 8.286 -7.436 -5.049 1.00 98.75 644 ALA A N 1
ATOM 4939 C CA . ALA A 1 644 ? 7.600 -6.295 -4.464 1.00 98.75 644 ALA A CA 1
ATOM 4940 C C . ALA A 1 644 ? 6.817 -5.515 -5.535 1.00 98.75 644 ALA A C 1
ATOM 4942 O O . ALA A 1 644 ? 7.263 -5.369 -6.672 1.00 98.75 644 ALA A O 1
ATOM 4943 N N . PHE A 1 645 ? 5.639 -5.016 -5.160 1.00 98.81 645 PHE A N 1
ATOM 4944 C CA . PHE A 1 645 ? 4.779 -4.173 -5.994 1.00 98.81 645 PHE A CA 1
ATOM 4945 C C . PHE A 1 645 ? 4.375 -2.945 -5.190 1.00 98.81 645 PHE A C 1
ATOM 4947 O O . PHE A 1 645 ? 3.806 -3.091 -4.104 1.00 98.81 645 PHE A O 1
ATOM 4954 N N . SER A 1 646 ? 4.643 -1.746 -5.695 1.00 98.88 646 SER A N 1
ATOM 4955 C CA . SER A 1 646 ? 4.394 -0.518 -4.949 1.00 98.88 646 SER A CA 1
ATOM 4956 C C . SER A 1 646 ? 3.877 0.627 -5.813 1.00 98.88 646 SER A C 1
ATOM 4958 O O . SER A 1 646 ? 3.923 0.607 -7.043 1.00 98.88 646 SER A O 1
ATOM 4960 N N . LEU A 1 647 ? 3.332 1.632 -5.133 1.00 98.81 647 LEU A N 1
ATOM 4961 C CA . LEU A 1 647 ? 3.020 2.937 -5.698 1.00 98.81 647 LEU A CA 1
ATOM 4962 C C . LEU A 1 647 ? 3.371 3.990 -4.657 1.00 98.81 647 LEU A C 1
ATOM 4964 O O . LEU A 1 647 ? 2.846 3.934 -3.543 1.00 98.81 647 LEU A O 1
ATOM 4968 N N . TRP A 1 648 ? 4.242 4.926 -5.011 1.00 98.31 648 TRP A N 1
ATOM 4969 C CA . TRP A 1 648 ? 4.790 5.898 -4.073 1.00 98.31 648 TRP A CA 1
ATOM 4970 C C . TRP A 1 648 ? 5.122 7.232 -4.750 1.00 98.31 648 TRP A C 1
ATOM 4972 O O . TRP A 1 648 ? 5.152 7.339 -5.977 1.00 98.31 648 TRP A O 1
ATOM 4982 N N . ASP A 1 649 ? 5.314 8.258 -3.927 1.00 97.31 649 ASP A N 1
ATOM 4983 C CA . ASP A 1 649 ? 5.922 9.532 -4.293 1.00 97.31 649 ASP A CA 1
ATOM 4984 C C . ASP A 1 649 ? 7.197 9.749 -3.480 1.00 97.31 649 ASP A C 1
ATOM 4986 O O . ASP A 1 649 ? 7.376 9.182 -2.403 1.00 97.31 649 ASP A O 1
ATOM 4990 N N . ASP A 1 650 ? 8.094 10.573 -4.001 1.00 96.25 650 ASP A N 1
ATOM 4991 C CA . ASP A 1 650 ? 9.429 10.743 -3.440 1.00 96.25 650 ASP A CA 1
ATOM 4992 C C . ASP A 1 650 ? 9.520 12.042 -2.639 1.00 96.25 650 ASP A C 1
ATOM 4994 O O . ASP A 1 650 ? 9.382 13.153 -3.159 1.00 96.25 650 ASP A O 1
ATOM 4998 N N . ILE A 1 651 ? 9.747 11.885 -1.339 1.00 92.94 651 ILE A N 1
ATOM 4999 C CA . ILE A 1 651 ? 9.802 12.981 -0.373 1.00 92.94 651 ILE A CA 1
ATOM 5000 C C . ILE A 1 651 ? 11.160 13.690 -0.379 1.00 92.94 651 ILE A C 1
ATOM 5002 O O . ILE A 1 651 ? 11.257 14.826 0.093 1.00 92.94 651 ILE A O 1
ATOM 5006 N N . ASP A 1 652 ? 12.203 13.057 -0.907 1.00 91.56 652 ASP A N 1
ATOM 5007 C CA . ASP A 1 652 ? 13.558 13.579 -0.829 1.00 91.56 652 ASP A CA 1
ATOM 5008 C C . ASP A 1 652 ? 13.965 14.397 -2.035 1.00 91.56 652 ASP A C 1
ATOM 5010 O O . ASP A 1 652 ? 14.561 15.464 -1.843 1.00 91.56 652 ASP A O 1
ATOM 5014 N N . VAL A 1 653 ? 13.653 13.904 -3.234 1.00 94.50 653 VAL A N 1
ATOM 5015 C CA . VAL A 1 653 ? 14.067 14.515 -4.507 1.00 94.50 653 VAL A CA 1
ATOM 5016 C C . VAL A 1 653 ? 12.954 14.503 -5.565 1.00 94.50 653 VAL A C 1
ATOM 5018 O O . VAL A 1 653 ? 13.219 14.673 -6.755 1.00 94.50 653 VAL A O 1
ATOM 5021 N N . HIS A 1 654 ? 11.695 14.337 -5.140 1.00 96.06 654 HIS A N 1
ATOM 5022 C CA . HIS A 1 654 ? 10.495 14.577 -5.954 1.00 96.06 654 HIS A CA 1
ATOM 5023 C C . HIS A 1 654 ? 10.440 13.771 -7.267 1.00 96.06 654 HIS A C 1
ATOM 5025 O O . HIS A 1 654 ? 9.900 14.245 -8.265 1.00 96.06 654 HIS A O 1
ATOM 5031 N N . MET A 1 655 ? 11.019 12.563 -7.277 1.00 98.19 655 MET A N 1
ATOM 5032 C CA . MET A 1 655 ? 11.069 11.634 -8.414 1.00 98.19 655 MET A CA 1
ATOM 5033 C C . MET A 1 655 ? 11.903 12.134 -9.602 1.00 98.19 655 MET A C 1
ATOM 5035 O O . MET A 1 655 ? 11.909 11.539 -10.680 1.00 98.19 655 MET A O 1
ATOM 5039 N N . MET A 1 656 ? 12.668 13.212 -9.415 1.00 97.81 656 MET A N 1
ATOM 5040 C CA . MET A 1 656 ? 13.381 13.875 -10.509 1.00 97.81 656 MET A CA 1
ATOM 5041 C C . MET A 1 656 ? 14.497 13.014 -11.110 1.00 97.81 656 MET A C 1
ATOM 5043 O O . MET A 1 656 ? 14.838 13.179 -12.282 1.00 97.81 656 MET A O 1
ATOM 5047 N N . TRP A 1 657 ? 15.051 12.079 -10.334 1.00 97.69 657 TRP A N 1
ATOM 5048 C CA . TRP A 1 657 ? 16.031 11.097 -10.807 1.00 97.69 657 TRP A CA 1
ATOM 5049 C C . TRP A 1 657 ? 15.445 10.112 -11.835 1.00 97.69 657 TRP A C 1
ATOM 5051 O O . TRP A 1 657 ? 16.211 9.554 -12.629 1.00 97.69 657 TRP A O 1
ATOM 5061 N N . LEU A 1 658 ? 14.119 9.950 -11.870 1.00 98.44 658 LEU A N 1
ATOM 5062 C CA . LEU A 1 658 ? 13.405 9.102 -12.821 1.00 98.44 658 LEU A CA 1
ATOM 5063 C C . LEU A 1 658 ? 12.877 9.900 -14.016 1.00 98.44 658 LEU A C 1
ATOM 5065 O O . LEU A 1 658 ? 13.061 9.472 -15.153 1.00 98.44 658 LEU A O 1
ATOM 5069 N N . ASP A 1 659 ? 12.216 11.038 -13.782 1.00 98.00 659 ASP A N 1
ATOM 5070 C CA . ASP A 1 659 ? 11.334 11.651 -14.787 1.00 98.00 659 ASP A CA 1
ATOM 5071 C C . ASP A 1 659 ? 11.660 13.103 -15.177 1.00 98.00 659 ASP A C 1
ATOM 5073 O O . ASP A 1 659 ? 10.973 13.665 -16.035 1.00 98.00 659 ASP A O 1
ATOM 5077 N N . SER A 1 660 ? 12.718 13.699 -14.618 1.00 97.62 660 SER A N 1
ATOM 5078 C CA . SER A 1 660 ? 13.068 15.109 -14.832 1.00 97.62 660 SER A CA 1
ATOM 5079 C C . SER A 1 660 ? 14.581 15.327 -14.999 1.00 97.62 660 SER A C 1
ATOM 5081 O O . SER A 1 660 ? 15.320 14.421 -15.382 1.00 97.62 660 SER A O 1
ATOM 5083 N N . CYS A 1 661 ? 15.054 16.556 -14.805 1.00 96.44 661 CYS A N 1
ATOM 5084 C CA . CYS A 1 661 ? 16.467 16.921 -14.829 1.00 96.44 661 CYS A CA 1
ATOM 5085 C C . CYS A 1 661 ? 17.068 16.722 -13.430 1.00 96.44 661 CYS A C 1
ATOM 5087 O O . CYS A 1 661 ? 16.665 17.414 -12.499 1.00 96.44 661 CYS A O 1
ATOM 5089 N N . TYR A 1 662 ? 18.031 15.810 -13.269 1.00 96.50 662 TYR A N 1
ATOM 5090 C CA . TYR A 1 662 ? 18.670 15.555 -11.972 1.00 96.50 662 TYR A CA 1
ATOM 5091 C C . TYR A 1 662 ? 20.160 15.180 -12.107 1.00 96.50 662 TYR A C 1
ATOM 5093 O O . TYR A 1 662 ? 20.491 14.308 -12.927 1.00 96.50 662 TYR A O 1
ATOM 5101 N N . PRO A 1 663 ? 21.060 15.762 -11.287 1.00 94.12 663 PRO A N 1
ATOM 5102 C CA . PRO A 1 663 ? 20.785 16.650 -10.145 1.00 94.12 663 PRO A CA 1
ATOM 5103 C C . PRO A 1 663 ? 20.458 18.099 -10.548 1.00 94.12 663 PRO A C 1
ATOM 5105 O O . PRO A 1 663 ? 20.776 18.537 -11.651 1.00 94.12 663 PRO A O 1
ATOM 5108 N N . GLU A 1 664 ? 19.797 18.839 -9.653 1.00 89.56 664 GLU A N 1
ATOM 5109 C CA . GLU A 1 664 ? 19.288 20.201 -9.912 1.00 89.56 664 GLU A CA 1
ATOM 5110 C C . GLU A 1 664 ? 20.384 21.258 -10.131 1.00 89.56 664 GLU A C 1
ATOM 5112 O O . GLU A 1 664 ? 20.126 22.323 -10.688 1.00 89.56 664 GLU A O 1
ATOM 5117 N N . ASP A 1 665 ? 21.615 20.986 -9.695 1.00 91.69 665 ASP A N 1
ATOM 5118 C CA . ASP A 1 665 ? 22.767 21.879 -9.840 1.00 91.69 665 ASP A CA 1
ATOM 5119 C C . ASP A 1 665 ? 23.477 21.745 -11.200 1.00 91.69 665 ASP A C 1
ATOM 5121 O O . ASP A 1 665 ? 24.493 22.407 -11.441 1.00 91.69 665 ASP A O 1
ATOM 5125 N N . LYS A 1 666 ? 22.954 20.899 -12.094 1.00 94.44 666 LYS A N 1
ATOM 5126 C CA . LYS A 1 666 ? 23.488 20.650 -13.435 1.00 94.44 666 LYS A CA 1
ATOM 5127 C C . LYS A 1 666 ? 22.525 21.100 -14.518 1.00 94.44 666 LYS A C 1
ATOM 5129 O O . LYS A 1 666 ? 21.306 21.041 -14.376 1.00 94.44 666 LYS A O 1
ATOM 5134 N N . GLU A 1 667 ? 23.085 21.517 -15.649 1.00 93.25 667 GLU A N 1
ATOM 5135 C CA . GLU A 1 667 ? 22.279 21.882 -16.808 1.00 93.25 667 GLU A CA 1
ATOM 5136 C C . GLU A 1 667 ? 21.622 20.637 -17.402 1.00 93.25 667 GLU A C 1
ATOM 5138 O O . GLU A 1 667 ? 22.281 19.634 -17.668 1.00 93.25 667 GLU A O 1
ATOM 5143 N N . CYS A 1 668 ? 20.327 20.716 -17.710 1.00 92.50 668 CYS A N 1
ATOM 5144 C CA . CYS A 1 668 ? 19.581 19.561 -18.214 1.00 92.50 668 CYS A CA 1
ATOM 5145 C C . CYS A 1 668 ? 20.093 19.040 -19.573 1.00 92.50 668 CYS A C 1
ATOM 5147 O O . CYS A 1 668 ? 19.809 17.922 -19.978 1.00 92.50 668 CYS A O 1
ATOM 5149 N N . THR A 1 669 ? 20.875 19.838 -20.302 1.00 91.06 669 THR A N 1
ATOM 5150 C CA . THR A 1 669 ? 21.505 19.397 -21.559 1.00 91.06 669 THR A CA 1
ATOM 5151 C C . THR A 1 669 ? 22.743 18.519 -21.357 1.00 91.06 669 THR A C 1
ATOM 5153 O O . THR A 1 669 ? 23.223 17.928 -22.326 1.00 91.06 669 THR A O 1
ATOM 5156 N N . GLU A 1 670 ? 23.269 18.420 -20.132 1.00 93.75 670 GLU A N 1
ATOM 5157 C CA . GLU A 1 670 ? 24.407 17.555 -19.832 1.00 93.75 670 GLU A CA 1
ATOM 5158 C C . GLU A 1 670 ? 24.006 16.069 -19.947 1.00 93.75 670 GLU A C 1
ATOM 5160 O O . GLU A 1 670 ? 22.945 15.666 -19.451 1.00 93.75 670 GLU A O 1
ATOM 5165 N N . PRO A 1 671 ? 24.831 15.223 -20.598 1.00 91.00 671 PRO A N 1
ATOM 5166 C CA . PRO A 1 671 ? 24.551 13.795 -20.716 1.00 91.00 671 PRO A CA 1
ATOM 5167 C C . PRO A 1 671 ? 24.306 13.139 -19.353 1.00 91.00 671 PRO A C 1
ATOM 5169 O O . PRO A 1 671 ? 25.107 13.285 -18.433 1.00 91.00 671 PRO A O 1
ATOM 5172 N N . GLY A 1 672 ? 23.203 12.398 -19.237 1.00 91.12 672 GLY A N 1
ATOM 5173 C CA . GLY A 1 672 ? 22.816 11.700 -18.010 1.00 91.12 672 GLY A CA 1
ATOM 5174 C C . GLY A 1 672 ? 21.977 12.516 -17.017 1.00 91.12 672 GLY A C 1
ATOM 5175 O O . GLY A 1 672 ? 21.480 11.916 -16.062 1.00 91.12 672 GLY A O 1
ATOM 5176 N N . VAL A 1 673 ? 21.781 13.827 -17.230 1.00 95.88 673 VAL A N 1
ATOM 5177 C CA . VAL A 1 673 ? 20.968 14.684 -16.340 1.00 95.88 673 VAL A CA 1
ATOM 5178 C C . VAL A 1 673 ? 19.477 14.610 -16.668 1.00 95.88 673 VAL A C 1
ATOM 5180 O O . VAL A 1 673 ? 18.667 14.476 -15.759 1.00 95.88 673 VAL A O 1
ATOM 5183 N N . HIS A 1 674 ? 19.094 14.683 -17.945 1.00 95.75 674 HIS A N 1
ATOM 5184 C CA . HIS A 1 674 ? 17.689 14.677 -18.378 1.00 95.75 674 HIS A CA 1
ATOM 5185 C C . HIS A 1 674 ? 17.136 13.251 -18.448 1.00 95.75 674 HIS A C 1
ATOM 5187 O O . HIS A 1 674 ? 17.595 12.457 -19.268 1.00 95.75 674 HIS A O 1
ATOM 5193 N N . ARG A 1 675 ? 16.153 12.924 -17.607 1.00 97.50 675 ARG A N 1
ATOM 5194 C CA . ARG A 1 675 ? 15.622 11.559 -17.441 1.00 97.50 675 ARG A CA 1
ATOM 5195 C C . ARG A 1 675 ? 14.165 11.394 -17.877 1.00 97.50 675 ARG A C 1
ATOM 5197 O O . ARG A 1 675 ? 13.714 10.271 -18.066 1.00 97.50 675 ARG A O 1
ATOM 5204 N N . GLY A 1 676 ? 13.447 12.484 -18.115 1.00 95.50 676 GLY A N 1
ATOM 5205 C CA . GLY A 1 676 ? 12.085 12.455 -18.635 1.00 95.50 676 GLY A CA 1
ATOM 5206 C C . GLY A 1 676 ? 11.561 13.855 -18.925 1.00 95.50 676 GLY A C 1
ATOM 5207 O O . GLY A 1 676 ? 12.263 14.845 -18.742 1.00 95.50 676 GLY A O 1
ATOM 5208 N N . MET A 1 677 ? 10.318 13.938 -19.401 1.00 92.56 677 MET A N 1
ATOM 5209 C CA . MET A 1 677 ? 9.707 15.210 -19.811 1.00 92.56 677 MET A CA 1
ATOM 5210 C C . MET A 1 677 ? 9.058 15.992 -18.659 1.00 92.56 677 MET A C 1
ATOM 5212 O O . MET A 1 677 ? 8.449 17.036 -18.909 1.00 92.56 677 MET A O 1
ATOM 5216 N N . CYS A 1 678 ? 9.123 15.500 -17.422 1.00 95.50 678 CYS A N 1
ATOM 5217 C CA . CYS A 1 678 ? 8.506 16.177 -16.291 1.00 95.50 678 CYS A CA 1
ATOM 5218 C C . CYS A 1 678 ? 9.286 17.439 -15.926 1.00 95.50 678 CYS A C 1
ATOM 5220 O O . CYS A 1 678 ? 10.516 17.481 -15.963 1.00 95.50 678 CYS A O 1
ATOM 5222 N N . SER A 1 679 ? 8.559 18.480 -15.523 1.00 91.69 679 SER A N 1
ATOM 5223 C CA . SER A 1 679 ? 9.167 19.732 -15.069 1.00 91.69 679 SER A CA 1
ATOM 5224 C C . SER A 1 679 ? 9.949 19.580 -13.763 1.00 91.69 679 SER A C 1
ATOM 5226 O O . SER A 1 679 ? 10.820 20.403 -13.498 1.00 91.69 679 SER A O 1
ATOM 5228 N N . GLY A 1 680 ? 9.639 18.556 -12.957 1.00 92.50 680 GLY A N 1
ATOM 5229 C CA . GLY A 1 680 ? 10.265 18.328 -11.657 1.00 92.50 680 GLY A CA 1
ATOM 5230 C C . GLY A 1 680 ? 9.931 19.422 -10.639 1.00 92.50 680 GLY A C 1
ATOM 5231 O O . GLY A 1 680 ? 8.894 20.093 -10.729 1.00 92.50 680 GLY A O 1
ATOM 5232 N N . GLY A 1 681 ? 10.822 19.595 -9.661 1.00 90.12 681 GLY A N 1
ATOM 5233 C CA . GLY A 1 681 ? 10.765 20.645 -8.648 1.00 90.12 681 GLY A CA 1
ATOM 5234 C C . GLY A 1 681 ? 9.494 20.595 -7.801 1.00 90.12 681 GLY A C 1
ATOM 5235 O O . GLY A 1 681 ? 8.987 19.525 -7.469 1.00 90.12 681 GLY A O 1
ATOM 5236 N N . GLU A 1 682 ? 8.958 21.768 -7.462 1.00 89.31 682 GLU A N 1
ATOM 5237 C CA . GLU A 1 682 ? 7.745 21.880 -6.645 1.00 89.31 682 GLU A CA 1
ATOM 5238 C C . GLU A 1 682 ? 6.528 21.209 -7.286 1.00 89.31 682 GLU A C 1
ATOM 5240 O O . GLU A 1 682 ? 5.701 20.654 -6.574 1.00 89.31 682 GLU A O 1
ATOM 5245 N N . ASP A 1 683 ? 6.392 21.204 -8.614 1.00 90.38 683 ASP A N 1
ATOM 5246 C CA . ASP A 1 683 ? 5.229 20.579 -9.256 1.00 90.38 683 ASP A CA 1
ATOM 5247 C C . ASP A 1 683 ? 5.151 19.068 -9.016 1.00 90.38 683 ASP A C 1
ATOM 5249 O O . ASP A 1 683 ? 4.043 18.525 -9.029 1.00 90.38 683 ASP A O 1
ATOM 5253 N N . SER A 1 684 ? 6.303 18.442 -8.754 1.00 94.00 684 SER A N 1
ATOM 5254 C CA . SER A 1 684 ? 6.455 17.016 -8.439 1.00 94.00 684 SER A CA 1
ATOM 5255 C C . SER A 1 684 ? 6.613 16.755 -6.934 1.00 94.00 684 SER A C 1
ATOM 5257 O O . SER A 1 684 ? 6.838 15.618 -6.531 1.00 94.00 684 SER A O 1
ATOM 5259 N N . SER A 1 685 ? 6.474 17.781 -6.081 1.00 93.75 685 SER A N 1
ATOM 5260 C CA . SER A 1 685 ? 6.555 17.595 -4.631 1.00 93.75 685 SER A CA 1
ATOM 5261 C C . SER A 1 685 ? 5.384 16.751 -4.112 1.00 93.75 685 SER A C 1
ATOM 5263 O O . SER A 1 685 ? 4.259 16.879 -4.619 1.00 93.75 685 SER A O 1
ATOM 5265 N N . PRO A 1 686 ? 5.583 15.940 -3.055 1.00 93.12 686 PRO A N 1
ATOM 5266 C CA . PRO A 1 686 ? 4.533 15.089 -2.495 1.00 93.12 686 PRO A CA 1
ATOM 5267 C C . PRO A 1 686 ? 3.220 15.829 -2.212 1.00 93.12 686 PRO A C 1
ATOM 5269 O O . PRO A 1 686 ? 2.130 15.328 -2.484 1.00 93.12 686 PRO A O 1
ATOM 5272 N N . GLN A 1 687 ? 3.284 17.065 -1.706 1.00 91.00 687 GLN A N 1
ATOM 5273 C CA . GLN A 1 687 ? 2.092 17.859 -1.381 1.00 91.00 687 GLN A CA 1
ATOM 5274 C C . GLN A 1 687 ? 1.282 18.183 -2.639 1.00 91.00 687 GLN A C 1
ATOM 5276 O O . GLN A 1 687 ? 0.049 18.111 -2.622 1.00 91.00 687 GLN A O 1
ATOM 5281 N N . ASN A 1 688 ? 1.967 18.532 -3.728 1.00 92.06 688 ASN A N 1
ATOM 5282 C CA . ASN A 1 688 ? 1.329 18.872 -4.990 1.00 92.06 688 ASN A CA 1
ATOM 5283 C C . ASN A 1 688 ? 0.812 17.628 -5.705 1.00 92.06 688 ASN A C 1
ATOM 5285 O O . ASN A 1 688 ? -0.338 17.629 -6.145 1.00 92.06 688 ASN A O 1
ATOM 5289 N N . VAL A 1 689 ? 1.598 16.556 -5.755 1.00 94.56 689 VAL A N 1
ATOM 5290 C CA . VAL A 1 689 ? 1.225 15.310 -6.434 1.00 94.56 689 VAL A CA 1
ATOM 5291 C C . VAL A 1 689 ? 0.037 14.638 -5.736 1.00 94.56 689 VAL A C 1
ATOM 5293 O O . VAL A 1 689 ? -0.968 14.350 -6.389 1.00 94.56 689 VAL A O 1
ATOM 5296 N N . ARG A 1 690 ? 0.056 14.506 -4.398 1.00 93.69 690 ARG A N 1
ATOM 5297 C CA . ARG A 1 690 ? -1.068 13.958 -3.598 1.00 93.69 690 ARG A CA 1
ATOM 5298 C C . ARG A 1 690 ? -2.362 14.759 -3.764 1.00 93.69 690 ARG A C 1
ATOM 5300 O O . ARG A 1 690 ? -3.449 14.192 -3.694 1.00 93.69 690 ARG A O 1
ATOM 5307 N N . SER A 1 691 ? -2.262 16.071 -3.988 1.00 91.06 691 SER A N 1
ATOM 5308 C CA . SER A 1 691 ? -3.413 16.969 -4.167 1.00 91.06 691 SER A CA 1
ATOM 5309 C C . SER A 1 691 ? -3.961 16.968 -5.599 1.00 91.06 691 SER A C 1
ATOM 5311 O O . SER A 1 691 ? -5.177 16.928 -5.801 1.00 91.06 691 SER A O 1
ATOM 5313 N N . LYS A 1 692 ? -3.077 17.003 -6.604 1.00 92.25 692 LYS A N 1
ATOM 5314 C CA . LYS A 1 692 ? -3.446 17.062 -8.028 1.00 92.25 692 LYS A CA 1
ATOM 5315 C C . LYS A 1 692 ? -3.897 15.703 -8.564 1.00 92.25 692 LYS A C 1
ATOM 5317 O O . LYS A 1 692 ? -4.841 15.651 -9.352 1.00 92.25 692 LYS A O 1
ATOM 5322 N N . HIS A 1 693 ? -3.267 14.618 -8.112 1.00 94.31 693 HIS A N 1
ATOM 5323 C CA . HIS A 1 693 ? -3.446 13.272 -8.664 1.00 94.31 693 HIS A CA 1
ATOM 5324 C C . HIS A 1 693 ? -3.888 12.218 -7.627 1.00 94.31 693 HIS A C 1
ATOM 5326 O O . HIS A 1 693 ? -3.433 11.078 -7.691 1.00 94.31 693 HIS A O 1
ATOM 5332 N N . PRO A 1 694 ? -4.828 12.506 -6.698 1.00 93.88 694 PRO A N 1
ATOM 5333 C CA . PRO A 1 694 ? -5.197 11.563 -5.634 1.00 93.88 694 PRO A CA 1
ATOM 5334 C C . PRO A 1 694 ? -5.824 10.262 -6.159 1.00 93.88 694 PRO A C 1
ATOM 5336 O O . PRO A 1 694 ? -5.821 9.245 -5.472 1.00 93.88 694 PRO A O 1
ATOM 5339 N N . LEU A 1 695 ? -6.380 10.298 -7.374 1.00 93.25 695 LEU A N 1
ATOM 5340 C CA . LEU A 1 695 ? -7.009 9.153 -8.035 1.00 93.25 695 LEU A CA 1
ATOM 5341 C C . LEU A 1 695 ? -6.045 8.359 -8.927 1.00 93.25 695 LEU A C 1
ATOM 5343 O O . LEU A 1 695 ? -6.500 7.427 -9.593 1.00 93.25 695 LEU A O 1
ATOM 5347 N N . GLY A 1 696 ? -4.762 8.735 -8.969 1.00 96.19 696 GLY A N 1
ATOM 5348 C CA . GLY A 1 696 ? -3.741 7.987 -9.693 1.00 96.19 696 GLY A CA 1
ATOM 5349 C C . GLY A 1 696 ? -3.638 6.557 -9.169 1.00 96.19 696 GLY A C 1
ATOM 5350 O O . GLY A 1 696 ? -3.905 6.283 -7.996 1.00 96.19 696 GLY A O 1
ATOM 5351 N N . TYR A 1 697 ? -3.312 5.627 -10.051 1.00 98.56 697 TYR A N 1
ATOM 5352 C CA . TYR A 1 697 ? -3.180 4.214 -9.739 1.00 98.56 697 TYR A CA 1
ATOM 5353 C C . TYR A 1 697 ? -2.220 3.520 -10.704 1.00 98.56 697 TYR A C 1
ATOM 5355 O O . TYR A 1 697 ? -2.036 3.954 -11.843 1.00 98.56 697 TYR A O 1
ATOM 5363 N N . VAL A 1 698 ? -1.688 2.387 -10.254 1.00 98.81 698 VAL A N 1
ATOM 5364 C CA . VAL A 1 698 ? -0.958 1.424 -11.084 1.00 98.81 698 VAL A CA 1
ATOM 5365 C C . VAL A 1 698 ? -1.642 0.063 -11.011 1.00 98.81 698 VAL A C 1
ATOM 5367 O O . VAL A 1 698 ? -2.231 -0.292 -9.984 1.00 98.81 698 VAL A O 1
ATOM 5370 N N . VAL A 1 699 ? -1.595 -0.697 -12.102 1.00 98.81 699 VAL A N 1
ATOM 5371 C CA . VAL A 1 699 ? -2.039 -2.097 -12.134 1.00 98.81 699 VAL A CA 1
ATOM 5372 C C . VAL A 1 699 ? -0.861 -2.995 -12.465 1.00 98.81 699 VAL A C 1
ATOM 5374 O O . VAL A 1 699 ? -0.160 -2.731 -13.436 1.00 98.81 699 VAL A O 1
ATOM 5377 N N . PHE A 1 700 ? -0.713 -4.081 -11.710 1.00 98.75 700 PHE A N 1
ATOM 5378 C CA . PHE A 1 700 ? 0.199 -5.183 -12.009 1.00 98.75 700 PHE A CA 1
ATOM 5379 C C . PHE A 1 700 ? -0.604 -6.472 -12.138 1.00 98.75 700 PHE A C 1
ATOM 5381 O O . PHE A 1 700 ? -1.356 -6.826 -11.226 1.00 98.75 700 PHE A O 1
ATOM 5388 N N . ALA A 1 701 ? -0.465 -7.182 -13.256 1.00 97.88 701 ALA A N 1
ATOM 5389 C CA . ALA A 1 701 ? -1.221 -8.405 -13.509 1.00 97.88 701 ALA A CA 1
ATOM 5390 C C . ALA A 1 701 ? -0.455 -9.417 -14.369 1.00 97.88 701 ALA A C 1
ATOM 5392 O O . ALA A 1 701 ? 0.545 -9.099 -15.008 1.00 97.88 701 ALA A O 1
ATOM 5393 N N . ASN A 1 702 ? -0.960 -10.653 -14.393 1.00 95.62 702 ASN A N 1
ATOM 5394 C CA . ASN A 1 702 ? -0.552 -11.714 -15.317 1.00 95.62 702 ASN A CA 1
ATOM 5395 C C . ASN A 1 702 ? 0.959 -11.991 -15.338 1.00 95.62 702 ASN A C 1
ATOM 5397 O O . ASN A 1 702 ? 1.518 -12.248 -16.407 1.00 95.62 702 ASN A O 1
ATOM 5401 N N . ALA A 1 703 ? 1.611 -11.970 -14.172 1.00 98.19 703 ALA A N 1
ATOM 5402 C CA . ALA A 1 703 ? 3.039 -12.240 -14.099 1.00 98.19 703 ALA A CA 1
ATOM 5403 C C . ALA A 1 703 ? 3.370 -13.636 -14.649 1.00 98.19 703 ALA A C 1
ATOM 5405 O O . ALA A 1 703 ? 2.601 -14.593 -14.513 1.00 98.19 703 ALA A O 1
ATOM 5406 N N . ALA A 1 704 ? 4.536 -13.761 -15.265 1.00 98.31 704 ALA A N 1
ATOM 5407 C CA . ALA A 1 704 ? 5.055 -15.007 -15.792 1.00 98.31 704 ALA A CA 1
ATOM 5408 C C . ALA A 1 704 ? 6.562 -15.090 -15.558 1.00 98.31 704 ALA A C 1
ATOM 5410 O O . ALA A 1 704 ? 7.277 -14.109 -15.735 1.00 98.31 704 ALA A O 1
ATOM 5411 N N . ILE A 1 705 ? 7.048 -16.274 -15.203 1.00 98.31 705 ILE A N 1
ATOM 5412 C CA . ILE A 1 705 ? 8.470 -16.591 -15.148 1.00 98.31 705 ILE A CA 1
ATOM 5413 C C . ILE A 1 705 ? 8.732 -17.905 -15.872 1.00 98.31 705 ILE A C 1
ATOM 5415 O O . ILE A 1 705 ? 7.956 -18.853 -15.759 1.00 98.31 705 ILE A O 1
ATOM 5419 N N . GLY A 1 706 ? 9.829 -17.995 -16.611 1.00 97.69 706 GLY A N 1
ATOM 5420 C CA . GLY A 1 706 ? 10.185 -19.236 -17.281 1.00 97.69 706 GLY A CA 1
ATOM 5421 C C . GLY A 1 706 ? 11.574 -19.244 -17.882 1.00 97.69 706 GLY A C 1
ATOM 5422 O O . GLY A 1 706 ? 12.368 -18.323 -17.693 1.00 97.69 706 GLY A O 1
ATOM 5423 N N . GLU A 1 707 ? 11.862 -20.309 -18.623 1.00 98.00 707 GLU A N 1
ATOM 5424 C CA . GLU A 1 707 ? 13.050 -20.368 -19.474 1.00 98.00 707 GLU A CA 1
ATOM 5425 C C . GLU A 1 707 ? 13.021 -19.218 -20.498 1.00 98.00 707 GLU A C 1
ATOM 5427 O O . GLU A 1 707 ? 11.950 -18.803 -20.949 1.00 98.00 707 GLU A O 1
ATOM 5432 N N . ILE A 1 708 ? 14.194 -18.725 -20.905 1.00 97.81 708 ILE A N 1
ATOM 5433 C CA . ILE A 1 708 ? 14.305 -17.664 -21.917 1.00 97.81 708 ILE A CA 1
ATOM 5434 C C . ILE A 1 708 ? 13.489 -18.020 -23.170 1.00 97.81 708 ILE A C 1
ATOM 5436 O O . ILE A 1 708 ? 13.653 -19.111 -23.735 1.00 97.81 708 ILE A O 1
ATOM 5440 N N . GLY A 1 709 ? 12.629 -17.095 -23.612 1.00 96.00 709 GLY A N 1
ATOM 5441 C CA . GLY A 1 709 ? 11.796 -17.275 -24.800 1.00 96.00 709 GLY A CA 1
ATOM 5442 C C . GLY A 1 709 ? 10.479 -18.028 -24.576 1.00 96.00 709 GLY A C 1
ATOM 5443 O O . GLY A 1 709 ? 9.947 -18.578 -25.540 1.00 96.00 709 GLY A O 1
ATOM 5444 N N . THR A 1 710 ? 9.967 -18.111 -23.340 1.00 97.12 710 THR A N 1
ATOM 5445 C CA . THR A 1 710 ? 8.746 -18.887 -23.031 1.00 97.12 710 THR A CA 1
ATOM 5446 C C . THR A 1 710 ? 7.565 -18.096 -22.473 1.00 97.12 710 THR A C 1
ATOM 5448 O O . THR A 1 710 ? 6.459 -18.636 -22.445 1.00 97.12 710 THR A O 1
ATOM 5451 N N . THR A 1 711 ? 7.748 -16.848 -22.030 1.00 97.12 711 THR A N 1
ATOM 5452 C CA . THR A 1 711 ? 6.665 -16.094 -21.372 1.00 97.12 711 THR A CA 1
ATOM 5453 C C . THR A 1 711 ? 5.734 -15.378 -22.352 1.00 97.12 711 THR A C 1
ATOM 5455 O O . THR A 1 711 ? 4.596 -15.077 -21.995 1.00 97.12 711 THR A O 1
ATOM 5458 N N . GLN A 1 712 ? 6.184 -15.140 -23.590 1.00 95.75 712 GLN A N 1
ATOM 5459 C CA . GLN A 1 712 ? 5.453 -14.397 -24.618 1.00 95.75 712 GLN A CA 1
ATOM 5460 C C . GLN A 1 712 ? 5.224 -15.213 -25.890 1.00 95.75 712 GLN A C 1
ATOM 5462 O O . GLN A 1 712 ? 5.944 -16.155 -26.205 1.00 95.75 712 GLN A O 1
ATOM 5467 N N . SER A 1 713 ? 4.219 -14.817 -26.673 1.00 91.44 713 SER A N 1
ATOM 5468 C CA . SER A 1 713 ? 3.975 -15.378 -28.010 1.00 91.44 713 SER A CA 1
ATOM 5469 C C . SER A 1 713 ? 4.731 -14.651 -29.125 1.00 91.44 713 SER A C 1
ATOM 5471 O O . SER A 1 713 ? 4.764 -15.129 -30.258 1.00 91.44 713 SER A O 1
ATOM 5473 N N . VAL A 1 714 ? 5.286 -13.472 -28.835 1.00 93.38 714 VAL A N 1
ATOM 5474 C CA . VAL A 1 714 ? 6.004 -12.620 -29.787 1.00 93.38 714 VAL A CA 1
ATOM 5475 C C . VAL A 1 714 ? 7.307 -12.136 -29.164 1.00 93.38 714 VAL A C 1
ATOM 5477 O O . VAL A 1 714 ? 7.325 -11.723 -28.009 1.00 93.38 714 VAL A O 1
ATOM 5480 N N . TYR A 1 715 ? 8.384 -12.166 -29.948 1.00 93.50 715 TYR A N 1
ATOM 5481 C CA . TYR A 1 715 ? 9.719 -11.732 -29.532 1.00 93.50 715 TYR A CA 1
ATOM 5482 C C . TYR A 1 715 ? 10.340 -10.810 -30.582 1.00 93.50 715 TYR A C 1
ATOM 5484 O O . TYR A 1 715 ? 10.071 -11.000 -31.778 1.00 93.50 715 TYR A O 1
ATOM 5492 N N . PRO A 1 716 ? 11.192 -9.847 -30.181 1.00 89.31 716 PRO A N 1
ATOM 5493 C CA . PRO A 1 716 ? 11.928 -9.023 -31.132 1.00 89.31 716 PRO A CA 1
ATOM 5494 C C . PRO A 1 716 ? 12.690 -9.885 -32.150 1.00 89.31 716 PRO A C 1
ATOM 5496 O O . PRO A 1 716 ? 13.298 -10.891 -31.796 1.00 89.31 716 PRO A O 1
ATOM 5499 N N . GLY A 1 717 ? 12.618 -9.525 -33.434 1.00 78.06 717 GLY A N 1
ATOM 5500 C CA . GLY A 1 717 ? 13.253 -10.284 -34.522 1.00 78.06 717 GLY A CA 1
ATOM 5501 C C . GLY A 1 717 ? 12.473 -11.506 -35.033 1.00 78.06 717 GLY A C 1
ATOM 5502 O O . GLY A 1 717 ? 12.893 -12.117 -36.016 1.00 78.06 717 GLY A O 1
ATOM 5503 N N . SER A 1 718 ? 11.320 -11.848 -34.444 1.00 62.66 718 SER A N 1
ATOM 5504 C CA . SER A 1 718 ? 10.420 -12.862 -35.015 1.00 62.66 718 SER A CA 1
ATOM 5505 C C . SER A 1 718 ? 9.805 -12.348 -36.330 1.00 62.66 718 SER A C 1
ATOM 5507 O O . SER A 1 718 ? 9.319 -11.214 -36.355 1.00 62.66 718 SER A O 1
ATOM 5509 N N . PRO A 1 719 ? 9.783 -13.129 -37.431 1.00 49.38 719 PRO A N 1
ATOM 5510 C CA . PRO A 1 719 ? 9.084 -12.718 -38.646 1.00 49.38 719 PRO A CA 1
ATOM 5511 C C . PRO A 1 719 ? 7.592 -12.517 -38.335 1.00 49.38 719 PRO A C 1
ATOM 5513 O O . PRO A 1 719 ? 7.037 -13.309 -37.569 1.00 49.38 719 PRO A O 1
ATOM 5516 N N . PRO A 1 720 ? 6.922 -11.496 -38.908 1.00 40.53 720 PRO A N 1
ATOM 5517 C CA . PRO A 1 720 ? 5.495 -11.299 -38.697 1.00 40.53 720 PRO A CA 1
ATOM 5518 C C . PRO A 1 720 ? 4.768 -12.562 -39.156 1.00 40.53 720 PRO A C 1
ATOM 5520 O O . PRO A 1 720 ? 4.753 -12.896 -40.342 1.00 40.53 720 PRO A O 1
ATOM 5523 N N . THR A 1 721 ? 4.212 -13.308 -38.209 1.00 37.19 721 THR A N 1
ATOM 5524 C CA . THR A 1 721 ? 3.461 -14.525 -38.483 1.00 37.19 721 THR A CA 1
ATOM 5525 C C . THR A 1 721 ? 2.197 -14.134 -39.240 1.00 37.19 721 THR A C 1
ATOM 5527 O O . THR A 1 721 ? 1.230 -13.628 -38.676 1.00 37.19 721 THR A O 1
ATOM 5530 N N . SER A 1 722 ? 2.202 -14.360 -40.554 1.00 37.38 722 SER A N 1
ATOM 5531 C CA . SER A 1 722 ? 0.983 -14.406 -41.352 1.00 37.38 722 SER A CA 1
ATOM 5532 C C . SER A 1 722 ? 0.072 -15.481 -40.759 1.00 37.38 722 SER A C 1
ATOM 5534 O O . SER A 1 722 ? 0.465 -16.649 -40.700 1.00 37.38 722 SER A O 1
ATOM 5536 N N . GLN A 1 723 ? -1.124 -15.098 -40.311 1.00 34.84 723 GLN A N 1
ATOM 5537 C CA . GLN A 1 723 ? -2.151 -16.047 -39.878 1.00 34.84 723 GLN A CA 1
ATOM 5538 C C . GLN A 1 723 ? -2.372 -17.138 -40.950 1.00 34.84 723 GLN A C 1
ATOM 5540 O O . GLN A 1 723 ? -2.420 -16.810 -42.140 1.00 34.84 723 GLN A O 1
ATOM 5545 N N . PRO A 1 724 ? -2.540 -18.422 -40.578 1.00 34.00 724 PRO A N 1
ATOM 5546 C CA . PRO A 1 724 ? -2.845 -19.476 -41.537 1.00 34.00 724 PRO A CA 1
ATOM 5547 C C . PRO A 1 724 ? -4.229 -19.261 -42.156 1.00 34.00 724 PRO A C 1
ATOM 5549 O O . PRO A 1 724 ? -5.244 -19.239 -41.461 1.00 34.00 724 PRO A O 1
ATOM 5552 N N . ALA A 1 725 ? -4.264 -19.138 -43.480 1.00 31.59 725 ALA A N 1
ATOM 5553 C CA . ALA A 1 725 ? -5.486 -19.163 -44.265 1.00 31.59 725 ALA A CA 1
ATOM 5554 C C . ALA A 1 725 ? -6.090 -20.577 -44.252 1.00 31.59 725 ALA A C 1
ATOM 5556 O O . ALA A 1 725 ? -5.497 -21.525 -44.774 1.00 31.59 725 ALA A O 1
ATOM 5557 N N . THR A 1 726 ? -7.289 -20.721 -43.688 1.00 30.02 726 THR A N 1
ATOM 5558 C CA . THR A 1 726 ? -8.084 -21.946 -43.799 1.00 30.02 726 THR A CA 1
ATOM 5559 C C . THR A 1 726 ? -8.471 -22.149 -45.260 1.00 30.02 726 THR A C 1
ATOM 5561 O O . THR A 1 726 ? -9.167 -21.340 -45.871 1.00 30.02 726 THR A O 1
ATOM 5564 N N . THR A 1 727 ? -7.969 -23.233 -45.837 1.00 26.23 727 THR A N 1
ATOM 5565 C CA . THR A 1 727 ? -8.172 -23.620 -47.228 1.00 26.23 727 THR A CA 1
ATOM 5566 C C . THR A 1 727 ? -9.639 -23.984 -47.453 1.00 26.23 727 THR A C 1
ATOM 5568 O O . THR A 1 727 ? -10.158 -24.916 -46.844 1.00 26.23 727 THR A O 1
ATOM 5571 N N . THR A 1 728 ? -10.324 -23.303 -48.369 1.00 27.70 728 THR A N 1
ATOM 5572 C CA . THR A 1 728 ? -11.434 -23.926 -49.098 1.00 27.70 728 THR A CA 1
ATOM 5573 C C . THR A 1 728 ? -11.319 -23.564 -50.568 1.00 27.70 728 THR A C 1
ATOM 5575 O O . THR A 1 728 ? -11.408 -22.416 -50.988 1.00 27.70 728 THR A O 1
ATOM 5578 N N . THR A 1 729 ? -11.014 -24.608 -51.319 1.00 26.86 729 THR A N 1
ATOM 5579 C CA . THR A 1 729 ? -10.755 -24.698 -52.746 1.00 26.86 729 THR A CA 1
ATOM 5580 C C . THR A 1 729 ? -11.979 -24.288 -53.559 1.00 26.86 729 THR A C 1
ATOM 5582 O O . THR A 1 729 ? -13.006 -24.946 -53.427 1.00 26.86 729 THR A O 1
ATOM 5585 N N . THR A 1 730 ? -11.875 -23.314 -54.473 1.00 24.02 730 THR A N 1
ATOM 5586 C CA . THR A 1 730 ? -12.524 -23.409 -55.801 1.00 24.02 730 THR A CA 1
ATOM 5587 C C . THR A 1 730 ? -11.957 -22.396 -56.810 1.00 24.02 730 THR A C 1
ATOM 5589 O O . THR A 1 730 ? -12.079 -21.189 -56.657 1.00 24.02 730 THR A O 1
ATOM 5592 N N . THR A 1 731 ? -11.311 -22.967 -57.828 1.00 24.44 731 THR A N 1
ATOM 5593 C CA . THR A 1 731 ? -11.078 -22.545 -59.224 1.00 24.44 731 THR A CA 1
ATOM 5594 C C . THR A 1 731 ? -11.260 -21.087 -59.666 1.00 24.44 731 THR A C 1
ATOM 5596 O O . THR A 1 731 ? -12.344 -20.514 -59.665 1.00 24.44 731 THR A O 1
ATOM 5599 N N . THR A 1 732 ? -10.166 -20.588 -60.237 1.00 24.22 732 THR A N 1
ATOM 5600 C CA . THR A 1 732 ? -9.977 -19.394 -61.061 1.00 24.22 732 THR A CA 1
ATOM 5601 C C . THR A 1 732 ? -10.806 -19.403 -62.353 1.00 24.22 732 THR A C 1
ATOM 5603 O O . THR A 1 732 ? -10.716 -20.341 -63.143 1.00 24.22 732 THR A O 1
ATOM 5606 N N . SER A 1 733 ? -11.467 -18.284 -62.657 1.00 23.64 733 SER A N 1
ATOM 5607 C CA . SER A 1 733 ? -11.561 -17.771 -64.030 1.00 23.64 733 SER A CA 1
ATOM 5608 C C . SER A 1 733 ? -11.665 -16.247 -64.020 1.00 23.64 733 SER A C 1
ATOM 5610 O O . SER A 1 733 ? -12.591 -15.666 -63.462 1.00 23.64 733 SER A O 1
ATOM 5612 N N . THR A 1 734 ? -10.666 -15.629 -64.633 1.00 25.17 734 THR A N 1
ATOM 5613 C CA . THR A 1 734 ? -10.404 -14.200 -64.778 1.00 25.17 734 THR A CA 1
ATOM 5614 C C . THR A 1 734 ? -11.421 -13.51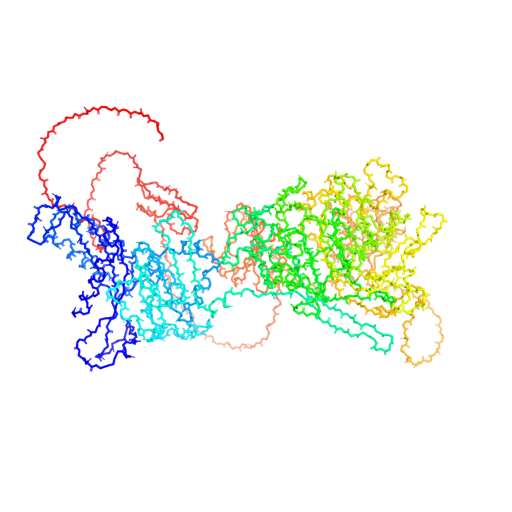8 -65.695 1.00 25.17 734 THR A C 1
ATOM 5616 O O . THR A 1 734 ? -11.682 -14.015 -66.788 1.00 25.17 734 THR A O 1
ATOM 5619 N N . THR A 1 735 ? -11.909 -12.330 -65.330 1.00 24.00 735 THR A N 1
ATOM 5620 C CA . THR A 1 735 ? -12.087 -11.203 -66.270 1.00 24.00 735 THR A CA 1
ATOM 5621 C C . THR A 1 735 ? -12.294 -9.888 -65.518 1.00 24.00 735 THR A C 1
ATOM 5623 O O . THR A 1 735 ? -13.018 -9.809 -64.532 1.00 24.00 735 THR A O 1
ATOM 5626 N N . SER A 1 736 ? -11.583 -8.867 -65.987 1.00 27.12 736 SER A N 1
ATOM 5627 C CA . SER A 1 736 ? -11.454 -7.528 -65.419 1.00 27.12 736 SER A CA 1
ATOM 5628 C C . SER A 1 736 ? -12.701 -6.661 -65.619 1.00 27.12 736 SER A C 1
ATOM 5630 O O . SER A 1 736 ? -13.200 -6.602 -66.738 1.00 27.12 736 SER A O 1
ATOM 5632 N N . ALA A 1 737 ? -13.104 -5.897 -64.595 1.00 24.41 737 ALA A N 1
ATOM 5633 C CA . ALA A 1 737 ? -13.537 -4.496 -64.718 1.00 24.41 737 ALA A CA 1
ATOM 5634 C C . ALA A 1 737 ? -13.794 -3.853 -63.339 1.00 24.41 737 ALA A C 1
ATOM 5636 O O . ALA A 1 737 ? -14.641 -4.292 -62.572 1.00 24.41 737 ALA A O 1
ATOM 5637 N N . THR A 1 738 ? -13.028 -2.795 -63.081 1.00 26.88 738 THR A N 1
ATOM 5638 C CA . THR A 1 738 ? -13.269 -1.595 -62.266 1.00 26.88 738 THR A CA 1
ATOM 5639 C C . THR A 1 738 ? -14.509 -1.548 -61.364 1.00 26.88 738 THR A C 1
ATOM 5641 O O . THR A 1 738 ? -15.609 -1.304 -61.851 1.00 26.88 738 THR A O 1
ATOM 5644 N N . THR A 1 739 ? -14.317 -1.574 -60.040 1.00 22.73 739 THR A N 1
ATOM 5645 C CA . THR A 1 739 ? -14.910 -0.590 -59.107 1.00 22.73 739 THR A CA 1
ATOM 5646 C C . THR A 1 739 ? -14.276 -0.678 -57.712 1.00 22.73 739 THR A C 1
ATOM 5648 O O . THR A 1 739 ? -13.928 -1.747 -57.230 1.00 22.73 739 THR A O 1
ATOM 5651 N N . THR A 1 740 ? -14.101 0.501 -57.120 1.00 32.88 740 THR A N 1
ATOM 5652 C CA . THR A 1 740 ? -13.804 0.863 -55.722 1.00 32.88 740 THR A CA 1
ATOM 5653 C C . THR A 1 740 ? -14.194 -0.142 -54.624 1.00 32.88 740 THR A C 1
ATOM 5655 O O . THR A 1 740 ? -15.344 -0.567 -54.568 1.00 32.88 740 THR A O 1
ATOM 5658 N N . SER A 1 741 ? -13.289 -0.375 -53.663 1.00 24.78 741 SER A N 1
ATOM 5659 C CA . SER A 1 741 ? -13.595 -0.886 -52.311 1.00 24.78 741 SER A CA 1
ATOM 5660 C C . SER A 1 741 ? -12.592 -0.281 -51.312 1.00 24.78 741 SER A C 1
ATOM 5662 O O . SER A 1 741 ? -11.402 -0.573 -51.389 1.00 24.78 741 SER A O 1
ATOM 5664 N N . SER A 1 742 ? -12.945 0.768 -50.567 1.00 27.33 742 SER A N 1
ATOM 5665 C CA . SER A 1 742 ? -13.627 0.730 -49.260 1.00 27.33 742 SER A CA 1
ATOM 5666 C C . SER A 1 742 ? -12.844 -0.048 -48.196 1.00 27.33 742 SER A C 1
ATOM 5668 O O . SER A 1 742 ? -12.924 -1.275 -48.114 1.00 27.33 742 SER A O 1
ATOM 5670 N N . ALA A 1 743 ? -12.106 0.719 -47.390 1.00 29.72 743 ALA A N 1
ATOM 5671 C CA . ALA A 1 743 ? -11.541 0.325 -46.109 1.00 29.72 743 ALA A CA 1
ATOM 5672 C C . ALA A 1 743 ? -12.639 -0.085 -45.109 1.00 29.72 743 ALA A C 1
ATOM 5674 O O . ALA A 1 743 ? -13.824 0.185 -45.308 1.00 29.72 743 ALA A O 1
ATOM 5675 N N . ALA A 1 744 ? -12.225 -0.757 -44.035 1.00 32.19 744 ALA A N 1
ATOM 5676 C CA . ALA A 1 744 ? -13.094 -1.232 -42.964 1.00 32.19 744 ALA A CA 1
ATOM 5677 C C . ALA A 1 744 ? -13.946 -0.102 -42.327 1.00 32.19 744 ALA A C 1
ATOM 5679 O O . ALA A 1 744 ? -13.485 1.040 -42.254 1.00 32.19 744 ALA A O 1
ATOM 5680 N N . PRO A 1 745 ? -15.164 -0.390 -41.824 1.00 36.84 745 PRO A N 1
ATOM 5681 C CA . PRO A 1 745 ? -16.074 0.634 -41.313 1.00 36.84 745 PRO A CA 1
ATOM 5682 C C . PRO A 1 745 ? -15.594 1.163 -39.955 1.00 36.84 745 PRO A C 1
ATOM 5684 O O . PRO A 1 745 ? -15.434 0.386 -39.014 1.00 36.84 745 PRO A O 1
ATOM 5687 N N . GLY A 1 746 ? -15.403 2.484 -39.845 1.00 54.16 746 GLY A N 1
ATOM 5688 C CA . GLY A 1 746 ? -15.029 3.169 -38.594 1.00 54.16 746 GLY A CA 1
ATOM 5689 C C . GLY A 1 746 ? -13.769 4.043 -38.646 1.00 54.16 746 GLY A C 1
ATOM 5690 O O . GLY A 1 746 ? -13.428 4.652 -37.632 1.00 54.16 746 GLY A O 1
ATOM 5691 N N . ALA A 1 747 ? -13.076 4.127 -39.784 1.00 63.12 747 ALA A N 1
ATOM 5692 C CA . ALA A 1 747 ? -11.828 4.880 -39.897 1.00 63.12 747 ALA A CA 1
ATOM 5693 C C . ALA A 1 747 ? -12.056 6.382 -40.161 1.00 63.12 747 ALA A C 1
ATOM 5695 O O . ALA A 1 747 ? -12.893 6.781 -40.972 1.00 63.12 747 ALA A O 1
ATOM 5696 N N . TRP A 1 748 ? -11.280 7.214 -39.467 1.00 85.50 748 TRP A N 1
ATOM 5697 C CA . TRP A 1 748 ? -11.136 8.639 -39.753 1.00 85.50 748 TRP A CA 1
ATOM 5698 C C . TRP A 1 748 ? -10.112 8.828 -40.872 1.00 85.50 748 TRP A C 1
ATOM 5700 O O . TRP A 1 748 ? -8.976 8.378 -40.731 1.00 85.50 748 TRP A O 1
ATOM 5710 N N . GLU A 1 749 ? -10.484 9.504 -41.956 1.00 89.75 749 GLU A N 1
ATOM 5711 C CA . GLU A 1 749 ? -9.595 9.754 -43.095 1.00 89.75 749 GLU A CA 1
ATOM 5712 C C . GLU A 1 749 ? -9.142 11.229 -43.106 1.00 89.75 749 GLU A C 1
ATOM 5714 O O . GLU A 1 749 ? -9.983 12.128 -43.191 1.00 89.75 749 GLU A O 1
ATOM 5719 N N . PRO A 1 750 ? -7.835 11.531 -43.028 1.00 88.75 750 PRO A N 1
ATOM 5720 C CA . PRO A 1 750 ? -7.344 12.903 -43.132 1.00 88.75 750 PRO A CA 1
ATOM 5721 C C . PRO A 1 750 ? -7.554 13.474 -44.542 1.00 88.75 750 PRO A C 1
ATOM 5723 O O . PRO A 1 750 ? -7.110 12.900 -45.535 1.00 88.75 750 PRO A O 1
ATOM 5726 N N . VAL A 1 751 ? -8.196 14.643 -44.652 1.00 89.00 751 VAL A N 1
ATOM 5727 C CA . VAL A 1 751 ? -8.432 15.295 -45.952 1.00 89.00 751 VAL A CA 1
ATOM 5728 C C . VAL A 1 751 ? -7.186 16.074 -46.355 1.00 89.00 751 VAL A C 1
ATOM 5730 O O . VAL A 1 751 ? -6.830 17.045 -45.695 1.00 89.00 751 VAL A O 1
ATOM 5733 N N . ASP A 1 752 ? -6.533 15.667 -47.447 1.00 87.06 752 ASP A N 1
ATOM 5734 C CA . ASP A 1 752 ? -5.289 16.276 -47.948 1.00 87.06 752 ASP A CA 1
ATOM 5735 C C . ASP A 1 752 ? -4.173 16.354 -46.877 1.00 87.06 752 ASP A C 1
ATOM 5737 O O . ASP A 1 752 ? -3.504 17.378 -46.744 1.00 87.06 752 ASP A O 1
ATOM 5741 N N . GLY A 1 753 ? -3.997 15.285 -46.089 1.00 80.88 753 GLY A N 1
ATOM 5742 C CA . GLY A 1 753 ? -2.984 15.195 -45.025 1.00 80.88 753 GLY A CA 1
ATOM 5743 C C . GLY A 1 753 ? -3.490 15.550 -43.623 1.00 80.88 753 GLY A C 1
ATOM 5744 O O . GLY A 1 753 ? -2.839 15.203 -42.644 1.00 80.88 753 GLY A O 1
ATOM 5745 N N . GLY A 1 754 ? -4.679 16.149 -43.504 1.00 80.88 754 GLY A N 1
ATOM 5746 C CA . GLY A 1 754 ? -5.410 16.300 -42.241 1.00 80.88 754 GLY A CA 1
ATOM 5747 C C . GLY A 1 754 ? -4.908 17.406 -41.317 1.00 80.88 754 GLY A C 1
ATOM 5748 O O . GLY A 1 754 ? -5.741 18.059 -40.702 1.00 80.88 754 GLY A O 1
ATOM 5749 N N . GLU A 1 755 ? -3.604 17.667 -41.254 1.00 86.88 755 GLU A N 1
ATOM 5750 C CA . GLU A 1 755 ? -2.986 18.736 -40.456 1.00 86.88 755 GLU A CA 1
ATOM 5751 C C . GLU A 1 755 ? -2.777 20.023 -41.270 1.00 86.88 755 GLU A C 1
ATOM 5753 O O . GLU A 1 755 ? -2.445 19.980 -42.454 1.00 86.88 755 GLU A O 1
ATOM 5758 N N . ASP A 1 756 ? -2.996 21.180 -40.640 1.00 88.75 756 ASP A N 1
ATOM 5759 C CA . ASP A 1 756 ? -3.007 22.505 -41.273 1.00 88.75 756 ASP A CA 1
ATOM 5760 C C . ASP A 1 756 ? -3.972 22.618 -42.467 1.00 88.75 756 ASP A C 1
ATOM 5762 O O . ASP A 1 756 ? -3.708 23.277 -43.482 1.00 88.75 756 ASP A O 1
ATOM 5766 N N . ARG A 1 757 ? -5.135 21.972 -42.343 1.00 95.19 757 ARG A N 1
ATOM 5767 C CA . ARG A 1 757 ? -6.201 21.944 -43.349 1.00 95.19 757 ARG A CA 1
ATOM 5768 C C . ARG A 1 757 ? -7.517 22.423 -42.753 1.00 95.19 757 ARG A C 1
ATOM 5770 O O . ARG A 1 757 ? -7.986 21.883 -41.757 1.00 95.19 757 ARG A O 1
ATOM 5777 N N . ALA A 1 758 ? -8.164 23.370 -43.429 1.00 93.56 758 ALA A N 1
ATOM 5778 C CA . ALA A 1 758 ? -9.550 23.753 -43.163 1.00 93.56 758 ALA A CA 1
ATOM 5779 C C . ALA A 1 758 ? -10.495 23.077 -44.173 1.00 93.56 758 ALA A C 1
ATOM 5781 O O . ALA A 1 758 ? -10.263 23.124 -45.386 1.00 93.56 758 ALA A O 1
ATOM 5782 N N . CYS A 1 759 ? -11.558 22.450 -43.684 1.00 96.00 759 CYS A N 1
ATOM 5783 C CA . CYS A 1 759 ? -12.524 21.665 -44.436 1.00 96.00 759 CYS A CA 1
ATOM 5784 C C . CYS A 1 759 ? -13.430 22.520 -45.321 1.00 96.00 759 CYS A C 1
ATOM 5786 O O . CYS A 1 759 ? -13.813 23.637 -44.983 1.00 96.00 759 CYS A O 1
ATOM 5788 N N . ARG A 1 760 ? -13.804 21.991 -46.487 1.00 95.75 760 ARG A N 1
ATOM 5789 C CA . ARG A 1 760 ? -14.666 22.675 -47.453 1.00 95.75 760 ARG A CA 1
ATOM 5790 C C . ARG A 1 760 ? -15.752 21.777 -48.050 1.00 95.75 760 ARG A C 1
ATOM 5792 O O . ARG A 1 760 ? -15.750 20.540 -47.998 1.00 95.75 760 ARG A O 1
ATOM 5799 N N . GLY A 1 761 ? -16.710 22.490 -48.622 1.00 91.25 761 GLY A N 1
ATOM 5800 C CA . GLY A 1 761 ? -17.791 22.093 -49.504 1.00 91.25 761 GLY A CA 1
ATOM 5801 C C . GLY A 1 761 ? -17.349 21.338 -50.756 1.00 91.25 761 GLY A C 1
ATOM 5802 O O . GLY A 1 761 ? -16.315 20.675 -50.786 1.00 91.25 761 GLY A O 1
ATOM 5803 N N . SER A 1 762 ? -18.149 21.468 -51.803 1.00 87.62 762 SER A N 1
ATOM 5804 C CA . SER A 1 762 ? -17.913 20.899 -53.137 1.00 87.62 762 SER A CA 1
ATOM 5805 C C . SER A 1 762 ? -16.682 21.474 -53.857 1.00 87.62 762 SER A C 1
ATOM 5807 O O . SER A 1 762 ? -16.198 20.902 -54.831 1.00 87.62 762 SER A O 1
ATOM 5809 N N . SER A 1 763 ? -16.153 22.609 -53.392 1.00 87.75 763 SER A N 1
ATOM 5810 C CA . SER A 1 763 ? -14.966 23.263 -53.947 1.00 87.75 763 SER A CA 1
ATOM 5811 C C . SER A 1 763 ? -14.181 24.012 -52.866 1.00 87.75 763 SER A C 1
ATOM 5813 O O . SER A 1 763 ? -14.676 24.232 -51.762 1.00 87.75 763 SER A O 1
ATOM 5815 N N . ARG A 1 764 ? -12.953 24.450 -53.175 1.00 88.38 764 ARG A N 1
ATOM 5816 C CA . ARG A 1 764 ? -12.064 25.149 -52.221 1.00 88.38 764 ARG A CA 1
ATOM 5817 C C . ARG A 1 764 ? -12.644 26.455 -51.652 1.00 88.38 764 ARG A C 1
ATOM 5819 O O . ARG A 1 764 ? -12.226 26.879 -50.577 1.00 88.38 764 ARG A O 1
ATOM 5826 N N . SER A 1 765 ? -13.586 27.090 -52.348 1.00 83.50 765 SER A N 1
ATOM 5827 C CA . SER A 1 765 ? -14.266 28.318 -51.908 1.00 83.50 765 SER A CA 1
ATOM 5828 C C . SER A 1 765 ? -15.629 28.069 -51.251 1.00 83.50 765 SER A C 1
ATOM 5830 O O . SER A 1 765 ? -16.230 29.005 -50.729 1.00 83.50 765 SER A O 1
ATOM 5832 N N . ASP A 1 766 ? -16.126 26.832 -51.253 1.00 89.38 766 ASP A N 1
ATOM 5833 C CA . ASP A 1 766 ? -17.443 26.487 -50.723 1.00 89.38 766 ASP A CA 1
ATOM 5834 C C . ASP A 1 766 ? -17.351 26.265 -49.206 1.00 89.38 766 ASP A C 1
ATOM 5836 O O . ASP A 1 766 ? -17.002 25.183 -48.745 1.00 89.38 766 ASP A O 1
ATOM 5840 N N . ASN A 1 767 ? -17.594 27.312 -48.416 1.00 88.25 767 ASN A N 1
ATOM 5841 C CA . ASN A 1 767 ? -17.500 27.270 -46.952 1.00 88.25 767 ASN A CA 1
ATOM 5842 C C . ASN A 1 767 ? -18.762 27.825 -46.284 1.00 88.25 767 ASN A C 1
ATOM 5844 O O . ASN A 1 767 ? -18.734 28.894 -45.673 1.00 88.25 767 ASN A O 1
ATOM 5848 N N . LYS A 1 768 ? -19.895 27.145 -46.463 1.00 89.06 768 LYS A N 1
ATOM 5849 C CA . LYS A 1 768 ? -21.162 27.607 -45.897 1.00 89.06 768 LYS A CA 1
ATOM 5850 C C . LYS A 1 768 ? -21.369 27.054 -44.480 1.00 89.06 768 LYS A C 1
ATOM 5852 O O . LYS A 1 768 ? -21.249 25.843 -44.301 1.00 89.06 768 LYS A O 1
ATOM 5857 N N . PRO A 1 769 ? -21.769 27.892 -43.505 1.00 83.19 769 PRO A N 1
ATOM 5858 C CA . PRO A 1 769 ? -22.024 27.456 -42.128 1.00 83.19 769 PRO A CA 1
ATOM 5859 C C . PRO A 1 769 ? -23.120 26.392 -41.994 1.00 83.19 769 PRO A C 1
ATOM 5861 O O . PRO A 1 769 ? -23.150 25.657 -41.020 1.00 83.19 769 PRO A O 1
ATOM 5864 N N . GLU A 1 770 ? -24.022 26.290 -42.973 1.00 87.81 770 GLU A N 1
ATOM 5865 C CA . GLU A 1 770 ? -25.099 25.290 -42.995 1.00 87.81 770 GLU A CA 1
ATOM 5866 C C . GLU A 1 770 ? -24.601 23.842 -43.157 1.00 87.81 770 GLU A C 1
ATOM 5868 O O . GLU A 1 770 ? -25.361 22.901 -42.943 1.00 87.81 770 GLU A O 1
ATOM 5873 N N . TYR A 1 771 ? -23.330 23.639 -43.516 1.00 90.56 771 TYR A N 1
ATOM 5874 C CA . TYR A 1 771 ? -22.766 22.303 -43.718 1.00 90.56 771 TYR A CA 1
ATOM 5875 C C . TYR A 1 771 ? -22.299 21.618 -42.432 1.00 90.56 771 TYR A C 1
ATOM 5877 O O . TYR A 1 771 ? -22.044 20.407 -42.450 1.00 90.56 771 TYR A O 1
ATOM 5885 N N . TYR A 1 772 ? -22.160 22.366 -41.340 1.00 91.88 772 TYR A N 1
ATOM 5886 C CA . TYR A 1 772 ? -21.560 21.873 -40.111 1.00 91.88 772 TYR A CA 1
ATOM 5887 C C . TYR A 1 772 ? -22.194 22.486 -38.861 1.00 91.88 772 TYR A C 1
ATOM 5889 O O . TYR A 1 772 ? -22.731 23.588 -38.867 1.00 91.88 772 TYR A O 1
ATOM 5897 N N . GLN A 1 773 ? -22.118 21.756 -37.755 1.00 91.00 773 GLN A N 1
ATOM 5898 C CA . GLN A 1 773 ? -22.524 22.231 -36.438 1.00 91.00 773 GLN A CA 1
ATOM 5899 C C . GLN A 1 773 ? -21.285 22.698 -35.676 1.00 91.00 773 GLN A C 1
ATOM 5901 O O . GLN A 1 773 ? -20.336 21.934 -35.507 1.00 91.00 773 GLN A O 1
ATOM 5906 N N . LEU A 1 774 ? -21.282 23.954 -35.228 1.00 90.31 774 LEU A N 1
ATOM 5907 C CA . LEU A 1 774 ? -20.151 24.549 -34.520 1.00 90.31 774 LEU A CA 1
ATOM 5908 C C . LEU A 1 774 ? -20.263 24.316 -33.007 1.00 90.31 774 LEU A C 1
ATOM 5910 O O . LEU A 1 774 ? -21.214 24.770 -32.375 1.00 90.31 774 LEU A O 1
ATOM 5914 N N . ALA A 1 775 ? -19.255 23.680 -32.419 1.00 80.88 775 ALA A N 1
ATOM 5915 C CA . ALA A 1 775 ? -19.077 23.527 -30.980 1.00 80.88 775 ALA A CA 1
ATOM 5916 C C . ALA A 1 775 ? -17.845 24.315 -30.504 1.00 80.88 775 ALA A C 1
ATOM 5918 O O . ALA A 1 775 ? -16.782 24.265 -31.127 1.00 80.88 775 ALA A O 1
ATOM 5919 N N . GLN A 1 776 ? -17.989 25.049 -29.398 1.00 83.81 776 GLN A N 1
ATOM 5920 C CA . GLN A 1 776 ? -16.912 25.822 -28.768 1.00 83.81 776 GLN A CA 1
ATOM 5921 C C . GLN A 1 776 ? -16.545 25.251 -27.396 1.00 83.81 776 GLN A C 1
ATOM 5923 O O . GLN A 1 776 ? -17.377 24.612 -26.755 1.00 83.81 776 GLN A O 1
ATOM 5928 N N . GLY A 1 777 ? -15.310 25.496 -26.951 1.00 73.06 777 GLY A N 1
ATOM 5929 C CA . GLY A 1 777 ? -14.785 24.990 -25.678 1.00 73.06 777 GLY A CA 1
ATOM 5930 C C . GLY A 1 777 ? -14.454 23.494 -25.696 1.00 73.06 777 GLY A C 1
ATOM 5931 O O . GLY A 1 777 ? -14.409 22.873 -24.643 1.00 73.06 777 GLY A O 1
ATOM 5932 N N . VAL A 1 778 ? -14.264 22.904 -26.881 1.00 80.56 778 VAL A N 1
ATOM 5933 C CA . VAL A 1 778 ? -13.954 21.474 -27.046 1.00 80.56 778 VAL A CA 1
ATOM 5934 C C . VAL A 1 778 ? -12.471 21.255 -26.760 1.00 80.56 778 VAL A C 1
ATOM 5936 O O . VAL A 1 778 ? -11.628 21.750 -27.499 1.00 80.56 778 VAL A O 1
ATOM 5939 N N . ALA A 1 779 ? -12.125 20.531 -25.700 1.00 68.00 779 ALA A N 1
ATOM 5940 C CA . ALA A 1 779 ? -10.771 20.541 -25.143 1.00 68.00 779 ALA A CA 1
ATOM 5941 C C . ALA A 1 779 ? -9.726 19.856 -26.041 1.00 68.00 779 ALA A C 1
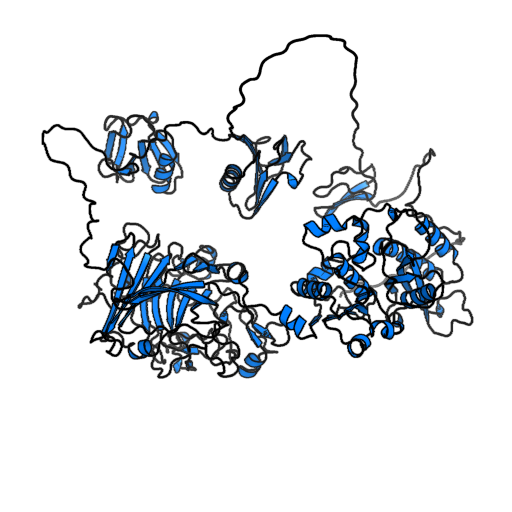ATOM 5943 O O . ALA A 1 779 ? -8.539 20.158 -25.940 1.00 68.00 779 ALA A O 1
ATOM 5944 N N . SER A 1 780 ? -10.144 18.953 -26.936 1.00 79.81 780 SER A N 1
ATOM 5945 C CA . SER A 1 780 ? -9.224 18.193 -27.790 1.00 79.81 780 SER A CA 1
ATOM 5946 C C . SER A 1 780 ? -9.833 17.745 -29.124 1.00 79.81 780 SER A C 1
ATOM 5948 O O . SER A 1 780 ? -11.053 17.651 -29.289 1.00 79.81 780 SER A O 1
ATOM 5950 N N . LEU A 1 781 ? -8.960 17.379 -30.072 1.00 83.56 781 LEU A N 1
ATOM 5951 C CA . LEU A 1 781 ? -9.344 16.753 -31.342 1.00 83.56 781 LEU A CA 1
ATOM 5952 C C . LEU A 1 781 ? -10.153 15.468 -31.112 1.00 83.56 781 LEU A C 1
ATOM 5954 O O . LEU A 1 781 ? -11.124 15.216 -31.824 1.00 83.56 781 LEU A O 1
ATOM 5958 N N . LYS A 1 782 ? -9.799 14.678 -30.088 1.00 80.50 782 LYS A N 1
ATOM 5959 C CA . LYS A 1 782 ? -10.502 13.432 -29.769 1.00 80.50 782 LYS A CA 1
ATOM 5960 C C . LYS A 1 782 ? -11.922 13.691 -29.280 1.00 80.50 782 LYS A C 1
ATOM 5962 O O . LYS A 1 782 ? -12.841 12.981 -29.679 1.00 80.50 782 LYS A O 1
ATOM 5967 N N . GLU A 1 783 ? -12.126 14.736 -28.484 1.00 81.56 783 GLU A N 1
ATOM 5968 C CA . GLU A 1 783 ? -13.466 15.160 -28.077 1.00 81.56 783 GLU A CA 1
ATOM 5969 C C . GLU A 1 783 ? -14.296 15.631 -29.284 1.00 81.56 783 GLU A C 1
ATOM 5971 O O . GLU A 1 783 ? -15.471 15.285 -29.399 1.00 81.56 783 GLU A O 1
ATOM 5976 N N . CYS A 1 784 ? -13.681 16.327 -30.246 1.00 86.19 784 CYS A N 1
ATOM 5977 C CA . CYS A 1 784 ? -14.335 16.706 -31.502 1.00 86.19 784 CYS A CA 1
ATOM 5978 C C . CYS A 1 784 ? -14.720 15.481 -32.362 1.00 86.19 784 CYS A C 1
ATOM 5980 O O . CYS A 1 784 ? -15.838 15.406 -32.879 1.00 86.19 784 CYS A O 1
ATOM 5982 N N . GLN A 1 785 ? -13.845 14.471 -32.446 1.00 88.38 785 GLN A N 1
ATOM 5983 C CA . GLN A 1 785 ? -14.134 13.190 -33.106 1.00 88.38 785 GLN A CA 1
ATOM 5984 C C . GLN A 1 785 ? -15.279 12.438 -32.420 1.00 88.38 785 GLN A C 1
ATOM 5986 O O . GLN A 1 785 ? -16.186 11.957 -33.095 1.00 88.38 785 GLN A O 1
ATOM 5991 N N . MET A 1 786 ? -15.278 12.362 -31.087 1.00 79.56 786 MET A N 1
ATOM 5992 C CA . MET A 1 786 ? -16.357 11.716 -30.333 1.00 79.56 786 MET A CA 1
ATOM 5993 C C . MET A 1 786 ? -17.693 12.418 -30.563 1.00 79.56 786 MET A C 1
ATOM 5995 O O . MET A 1 786 ? -18.689 11.746 -30.814 1.00 79.56 786 MET A O 1
ATOM 5999 N N . ARG A 1 787 ? -17.704 13.758 -30.585 1.00 83.44 787 ARG A N 1
ATOM 6000 C CA . ARG A 1 787 ? -18.904 14.537 -30.916 1.00 83.44 787 ARG A CA 1
ATOM 6001 C C . ARG A 1 787 ? -19.459 14.135 -32.276 1.00 83.44 787 ARG A C 1
ATOM 6003 O O . ARG A 1 787 ? -20.622 13.768 -32.348 1.00 83.44 787 ARG A O 1
ATOM 6010 N N . CYS A 1 788 ? -18.633 14.096 -33.318 1.00 85.44 788 CYS A N 1
ATOM 6011 C CA . CYS A 1 788 ? -19.064 13.630 -34.637 1.00 85.44 788 CYS A CA 1
ATOM 6012 C C . CYS A 1 788 ? -19.543 12.172 -34.652 1.00 85.44 788 CYS A C 1
ATOM 6014 O O . CYS A 1 788 ? -20.589 11.902 -35.231 1.00 85.44 788 CYS A O 1
ATOM 6016 N N . ALA A 1 789 ? -18.851 11.252 -33.971 1.00 78.00 789 ALA A N 1
ATOM 6017 C CA . ALA A 1 789 ? -19.272 9.850 -33.877 1.00 78.00 789 ALA A CA 1
ATOM 6018 C C . ALA A 1 789 ? -20.651 9.689 -33.204 1.00 78.00 789 ALA A C 1
ATOM 6020 O O . ALA A 1 789 ? -21.372 8.735 -33.487 1.00 78.00 789 ALA A O 1
ATOM 6021 N N . THR A 1 790 ? -21.036 10.641 -32.348 1.00 73.31 790 THR A N 1
ATOM 6022 C CA . THR A 1 790 ? -22.359 10.701 -31.704 1.00 73.31 790 THR A CA 1
ATOM 6023 C C . THR A 1 790 ? -23.368 11.619 -32.410 1.00 73.31 790 THR A C 1
ATOM 6025 O O . THR A 1 790 ? -24.549 11.600 -32.067 1.00 73.31 790 THR A O 1
ATOM 6028 N N . THR A 1 791 ? -22.945 12.411 -33.401 1.00 79.69 791 THR A N 1
ATOM 6029 C CA . THR A 1 791 ? -23.815 13.334 -34.144 1.00 79.69 791 THR A CA 1
ATOM 6030 C C . THR A 1 791 ? -24.382 12.640 -35.378 1.00 79.69 791 THR A C 1
ATOM 6032 O O . THR A 1 791 ? -23.658 12.269 -36.303 1.00 79.69 791 THR A O 1
ATOM 6035 N N . ALA A 1 792 ? -25.708 12.499 -35.420 1.00 76.75 792 ALA A N 1
ATOM 6036 C CA . ALA A 1 792 ? -26.405 11.870 -36.537 1.00 76.75 792 ALA A CA 1
ATOM 6037 C C . ALA A 1 792 ? -26.093 12.568 -37.874 1.00 76.75 792 ALA A C 1
ATOM 6039 O O . ALA A 1 792 ? -26.164 13.792 -37.987 1.00 76.75 792 ALA A O 1
ATOM 6040 N N . GLY A 1 793 ? -25.754 11.771 -38.891 1.00 78.94 793 GLY A N 1
ATOM 6041 C CA . GLY A 1 793 ? -25.389 12.273 -40.217 1.00 78.94 793 GLY A CA 1
ATOM 6042 C C . GLY A 1 793 ? -23.992 12.892 -40.307 1.00 78.94 793 GLY A C 1
ATOM 6043 O O . GLY A 1 793 ? -23.667 13.443 -41.357 1.00 78.94 793 GLY A O 1
ATOM 6044 N N . CYS A 1 794 ? -23.158 12.801 -39.262 1.00 90.88 794 CYS A N 1
ATOM 6045 C CA . CYS A 1 794 ? -21.794 13.303 -39.346 1.00 90.88 794 CYS A CA 1
ATOM 6046 C C . CYS A 1 794 ? -20.969 12.550 -40.400 1.00 90.88 794 CYS A C 1
ATOM 6048 O O . CYS A 1 794 ? -20.978 11.322 -40.477 1.00 90.88 794 CYS A O 1
ATOM 6050 N N . ARG A 1 795 ? -20.231 13.315 -41.200 1.00 91.88 795 ARG A N 1
ATOM 6051 C CA . ARG A 1 795 ? -19.345 12.865 -42.277 1.00 91.88 795 ARG A CA 1
ATOM 6052 C C . ARG A 1 795 ? -17.902 13.340 -42.103 1.00 91.88 795 ARG A C 1
ATOM 6054 O O . ARG A 1 795 ? -17.072 13.091 -42.975 1.00 91.88 795 ARG A O 1
ATOM 6061 N N . GLY A 1 796 ? -17.593 14.057 -41.023 1.00 93.38 796 GLY A N 1
ATOM 6062 C CA . GLY A 1 796 ? -16.246 14.541 -40.737 1.00 93.38 796 GLY A CA 1
ATOM 6063 C C . GLY A 1 796 ? -16.201 15.724 -39.773 1.00 93.38 796 GLY A C 1
ATOM 6064 O O . GLY A 1 796 ? -17.236 16.202 -39.315 1.00 93.38 796 GLY A O 1
ATOM 6065 N N . ILE A 1 797 ? -14.999 16.201 -39.459 1.00 96.00 797 ILE A N 1
ATOM 6066 C CA . ILE A 1 797 ? -14.761 17.314 -38.535 1.00 96.00 797 ILE A CA 1
ATOM 6067 C C . ILE A 1 797 ? -13.709 18.297 -39.055 1.00 96.00 797 ILE A C 1
ATOM 6069 O O . ILE A 1 797 ? -12.776 17.894 -39.748 1.00 96.00 797 ILE A O 1
ATOM 6073 N N . GLU A 1 798 ? -13.829 19.560 -38.644 1.00 96.75 798 GLU A N 1
ATOM 6074 C CA . GLU A 1 798 ? -12.737 20.542 -38.620 1.00 96.75 798 GLU A CA 1
ATOM 6075 C C . GLU A 1 798 ? -12.457 20.941 -37.161 1.00 96.75 798 GLU A C 1
ATOM 6077 O O . GLU A 1 798 ? -13.377 21.350 -36.455 1.00 96.75 798 GLU A O 1
ATOM 6082 N N . PHE A 1 799 ? -11.216 20.848 -36.682 1.00 95.69 799 PHE A N 1
ATOM 6083 C CA . PHE A 1 799 ? -10.853 21.242 -35.314 1.00 95.69 799 PHE A CA 1
ATOM 6084 C C . PHE A 1 799 ? -9.742 22.294 -35.298 1.00 95.69 799 PHE A C 1
ATOM 6086 O O . PHE A 1 799 ? -8.734 22.143 -35.979 1.00 95.69 799 PHE A O 1
ATOM 6093 N N . SER A 1 800 ? -9.906 23.350 -34.497 1.00 91.75 800 SER A N 1
ATOM 6094 C CA . SER A 1 800 ? -8.877 24.369 -34.259 1.00 91.75 800 SER A CA 1
ATOM 6095 C C . SER A 1 800 ? -9.081 25.056 -32.910 1.00 91.75 800 SER A C 1
ATOM 6097 O O . SER A 1 800 ? -10.147 25.612 -32.667 1.00 91.75 800 SER A O 1
ATOM 6099 N N . ARG A 1 801 ? -8.065 25.044 -32.033 1.00 76.12 801 ARG A N 1
ATOM 6100 C CA . ARG A 1 801 ? -7.995 25.822 -30.770 1.00 76.12 801 ARG A CA 1
ATOM 6101 C C . ARG A 1 801 ? -9.331 25.921 -30.013 1.00 76.12 801 ARG A C 1
ATOM 6103 O O . ARG A 1 801 ? -9.879 27.002 -29.820 1.00 76.12 801 ARG A O 1
ATOM 6110 N N . GLN A 1 802 ? -9.838 24.767 -29.586 1.00 79.19 802 GLN A N 1
ATOM 6111 C CA . GLN A 1 802 ? -11.105 24.587 -28.862 1.00 79.19 802 GLN A CA 1
ATOM 6112 C C . GLN A 1 802 ? -12.402 24.798 -29.653 1.00 79.19 802 GLN A C 1
ATOM 6114 O O . GLN A 1 802 ? -13.502 24.765 -29.094 1.00 79.19 802 GLN A O 1
ATOM 6119 N N . ARG A 1 803 ? -12.296 24.984 -30.966 1.00 92.06 803 ARG A N 1
ATOM 6120 C CA . ARG A 1 803 ? -13.414 25.109 -31.893 1.00 92.06 803 ARG A CA 1
ATOM 6121 C C . ARG A 1 803 ? -13.514 23.844 -32.737 1.00 92.06 803 ARG A C 1
ATOM 6123 O O . ARG A 1 803 ? -12.535 23.434 -33.350 1.00 92.06 803 ARG A O 1
ATOM 6130 N N . CYS A 1 804 ? -14.694 23.241 -32.768 1.00 95.25 804 CYS A N 1
ATOM 6131 C CA . CYS A 1 804 ? -14.978 21.998 -33.475 1.00 95.25 804 CYS A CA 1
ATOM 6132 C C . CYS A 1 804 ? -16.163 22.208 -34.423 1.00 95.25 804 CYS A C 1
ATOM 6134 O O . CYS A 1 804 ? -17.261 22.523 -33.972 1.00 95.25 804 CYS A O 1
ATOM 6136 N N . GLU A 1 805 ? -15.959 22.038 -35.724 1.00 96.44 805 GLU A N 1
ATOM 6137 C CA . GLU A 1 805 ? -17.025 21.994 -36.724 1.00 96.44 805 GLU A CA 1
ATOM 6138 C C . GLU A 1 805 ? -17.336 20.535 -37.047 1.00 96.44 805 GLU A C 1
ATOM 6140 O O . GLU A 1 805 ? -16.496 19.815 -37.579 1.00 96.44 805 GLU A O 1
ATOM 6145 N N . VAL A 1 806 ? -18.547 20.090 -36.728 1.00 94.56 806 VAL A N 1
ATOM 6146 C CA . VAL A 1 806 ? -19.026 18.733 -37.008 1.00 94.56 806 VAL A CA 1
ATOM 6147 C C . VAL A 1 806 ? -19.796 18.754 -38.325 1.00 94.56 806 VAL A C 1
ATOM 6149 O O . VAL A 1 806 ? -20.896 19.299 -38.390 1.00 94.56 806 VAL A O 1
ATOM 6152 N N . TRP A 1 807 ? -19.224 18.194 -39.390 1.00 92.75 807 TRP A N 1
ATOM 6153 C CA . TRP A 1 807 ? -19.777 18.253 -40.745 1.00 92.75 807 TRP A CA 1
ATOM 6154 C C . TRP A 1 807 ? -20.894 17.230 -40.917 1.00 92.75 807 TRP A C 1
ATOM 6156 O O . TRP A 1 807 ? -20.640 16.032 -40.871 1.00 92.75 807 TRP A O 1
ATOM 6166 N N . VAL A 1 808 ? -22.123 17.694 -41.152 1.00 90.88 808 VAL A N 1
ATOM 6167 C CA . VAL A 1 808 ? -23.342 16.854 -41.150 1.00 90.88 808 VAL A CA 1
ATOM 6168 C C . VAL A 1 808 ? -24.065 16.803 -42.497 1.00 90.88 808 VAL A C 1
ATOM 6170 O O . VAL A 1 808 ? -25.129 16.197 -42.617 1.00 90.88 808 VAL A O 1
ATOM 6173 N N . ARG A 1 809 ? -23.511 17.440 -43.535 1.00 87.50 809 ARG A N 1
ATOM 6174 C CA . ARG A 1 809 ? -24.087 17.376 -44.884 1.00 87.50 809 ARG A CA 1
ATOM 6175 C C . ARG A 1 809 ? -23.948 15.976 -45.484 1.00 87.50 809 ARG A C 1
ATOM 6177 O O . ARG A 1 809 ? -22.928 15.316 -45.293 1.00 87.50 809 ARG A O 1
ATOM 6184 N N . SER A 1 810 ? -24.932 15.560 -46.277 1.00 82.69 810 SER A N 1
ATOM 6185 C CA . SER A 1 810 ? -24.997 14.237 -46.917 1.00 82.69 810 SER A CA 1
ATOM 6186 C C . SER A 1 810 ? -23.753 13.872 -47.727 1.00 82.69 810 SER A C 1
ATOM 6188 O O . SER A 1 810 ? -23.325 12.720 -47.706 1.00 82.69 810 SER A O 1
ATOM 6190 N N . GLU A 1 811 ? -23.176 14.857 -48.411 1.00 85.31 811 GLU A N 1
ATOM 6191 C CA . GLU A 1 811 ? -22.036 14.738 -49.315 1.00 85.31 811 GLU A CA 1
ATOM 6192 C C . GLU A 1 811 ? -20.681 14.700 -48.588 1.00 85.31 811 GLU A C 1
ATOM 6194 O O . GLU A 1 811 ? -19.666 14.445 -49.235 1.00 85.31 811 GLU A O 1
ATOM 6199 N N . GLY A 1 812 ? -20.655 14.964 -47.272 1.00 88.25 812 GLY A N 1
ATOM 6200 C CA . GLY A 1 812 ? -19.442 15.019 -46.448 1.00 88.25 812 GLY A CA 1
ATOM 6201 C C . GLY A 1 812 ? -18.414 16.036 -46.923 1.00 88.25 812 GLY A C 1
ATOM 6202 O O . GLY A 1 812 ? -18.684 16.788 -47.839 1.00 88.25 812 GLY A O 1
ATOM 6203 N N . ILE A 1 813 ? -17.231 16.112 -46.317 1.00 94.06 813 ILE A N 1
ATOM 6204 C CA . ILE A 1 813 ? -16.188 17.066 -46.745 1.00 94.06 813 ILE A CA 1
ATOM 6205 C C . ILE A 1 813 ? -15.666 16.666 -48.135 1.00 94.06 813 ILE A C 1
ATOM 6207 O O . ILE A 1 813 ? -15.318 15.510 -48.345 1.00 94.06 813 ILE A O 1
ATOM 6211 N N . GLN A 1 814 ? -15.549 17.588 -49.095 1.00 91.44 814 GLN A N 1
ATOM 6212 C CA . GLN A 1 814 ? -15.125 17.252 -50.474 1.00 91.44 814 GLN A CA 1
ATOM 6213 C C . GLN A 1 814 ? -13.872 18.002 -50.937 1.00 91.44 814 GLN A C 1
ATOM 6215 O O . GLN A 1 814 ? -13.192 17.542 -51.850 1.00 91.44 814 GLN A O 1
ATOM 6220 N N . ALA A 1 815 ? -13.498 19.082 -50.258 1.00 90.81 815 ALA A N 1
ATOM 6221 C CA . ALA A 1 815 ? -12.233 19.773 -50.461 1.00 90.81 815 ALA A CA 1
ATOM 6222 C C . ALA A 1 815 ? -11.671 20.244 -49.115 1.00 90.81 815 ALA A C 1
ATOM 6224 O O . ALA A 1 815 ? -12.386 20.281 -48.116 1.00 90.81 815 ALA A O 1
ATOM 6225 N N . SER A 1 816 ? -10.406 20.649 -49.090 1.00 95.38 816 SER A N 1
ATOM 6226 C CA . SER A 1 816 ? -9.856 21.466 -48.009 1.00 95.38 816 SER A CA 1
ATOM 6227 C C . SER A 1 816 ? -8.939 22.557 -48.573 1.00 95.38 816 SER A C 1
ATOM 6229 O O . SER A 1 816 ? -8.579 22.533 -49.758 1.00 95.38 816 SER A O 1
ATOM 6231 N N . ILE A 1 817 ? -8.596 23.551 -47.753 1.00 92.88 817 ILE A N 1
ATOM 6232 C CA . ILE A 1 817 ? -7.573 24.557 -48.071 1.00 92.88 817 ILE A CA 1
ATOM 6233 C C . ILE A 1 817 ? -6.475 24.554 -46.998 1.00 92.88 817 ILE A C 1
ATOM 6235 O O . ILE A 1 817 ? -6.791 24.281 -45.840 1.00 92.88 817 ILE A O 1
ATOM 6239 N N . PRO A 1 818 ? -5.211 24.872 -47.343 1.00 92.56 818 PRO A N 1
ATOM 6240 C CA . PRO A 1 818 ? -4.160 25.039 -46.344 1.00 92.56 818 PRO A CA 1
ATOM 6241 C C . PRO A 1 818 ? -4.505 26.191 -45.393 1.00 92.56 818 PRO A C 1
ATOM 6243 O O . PRO A 1 818 ? -4.741 27.313 -45.849 1.00 92.56 818 PRO A O 1
ATOM 6246 N N . LEU A 1 819 ? -4.542 25.921 -44.091 1.00 87.50 819 LEU A N 1
ATOM 6247 C CA . LEU A 1 819 ? -4.730 26.922 -43.046 1.00 87.50 819 LEU A CA 1
ATOM 6248 C C . LEU A 1 819 ? -4.124 26.409 -41.735 1.00 87.50 819 LEU A C 1
ATOM 6250 O O . LEU A 1 819 ? -4.588 25.412 -41.188 1.00 87.50 819 LEU A O 1
ATOM 6254 N N . SER A 1 820 ? -3.094 27.095 -41.238 1.00 85.94 820 SER A N 1
ATOM 6255 C CA . SER A 1 820 ? -2.320 26.606 -40.094 1.00 85.94 820 SER A CA 1
ATOM 6256 C C . SER A 1 820 ? -3.126 26.592 -38.792 1.00 85.94 820 SER A C 1
ATOM 6258 O O . SER A 1 820 ? -3.858 27.540 -38.490 1.00 85.94 820 SER A O 1
ATOM 6260 N N . GLY A 1 821 ? -2.981 25.516 -38.021 1.00 81.12 821 GLY A N 1
ATOM 6261 C CA . GLY A 1 821 ? -3.679 25.280 -36.761 1.00 81.12 821 GLY A CA 1
ATOM 6262 C C . GLY A 1 821 ? -5.086 24.701 -36.917 1.00 81.12 821 GLY A C 1
ATOM 6263 O O . GLY A 1 821 ? -5.862 24.771 -35.962 1.00 81.12 821 GLY A O 1
ATOM 6264 N N . PHE A 1 822 ? -5.428 24.173 -38.096 1.00 94.38 822 PHE A N 1
ATOM 6265 C CA . PHE A 1 822 ? -6.705 23.515 -38.381 1.00 94.38 822 PHE A CA 1
ATOM 6266 C C . PHE A 1 822 ? -6.487 22.053 -38.750 1.00 94.38 822 PHE A C 1
ATOM 6268 O O . PHE A 1 822 ? -5.576 21.731 -39.508 1.00 94.38 822 PHE A O 1
ATOM 6275 N N . THR A 1 823 ? -7.346 21.173 -38.247 1.00 95.50 823 THR A N 1
ATOM 6276 C CA . THR A 1 823 ? -7.324 19.748 -38.578 1.00 95.50 823 THR A CA 1
ATOM 6277 C C . THR A 1 823 ? -8.608 19.362 -39.296 1.00 95.50 823 THR A C 1
ATOM 6279 O O . THR A 1 823 ? -9.680 19.538 -38.722 1.00 95.50 823 THR A O 1
ATOM 6282 N N . CYS A 1 824 ? -8.518 18.807 -40.507 1.00 96.75 824 CYS A N 1
ATOM 6283 C CA . CYS A 1 824 ? -9.673 18.419 -41.320 1.00 96.75 824 CYS A CA 1
ATOM 6284 C C . CYS A 1 824 ? -9.723 16.908 -41.583 1.00 96.75 824 CYS A C 1
ATOM 6286 O O . CYS A 1 824 ? -8.848 16.353 -42.249 1.00 96.75 824 CYS A O 1
ATOM 6288 N N . MET A 1 825 ? -10.781 16.240 -41.116 1.00 93.31 825 MET A N 1
ATOM 6289 C CA . MET A 1 825 ? -10.911 14.778 -41.178 1.00 93.31 825 MET A CA 1
ATOM 6290 C C . MET A 1 825 ? -12.288 14.364 -41.702 1.00 93.31 825 MET A C 1
ATOM 6292 O O . MET A 1 825 ? -13.304 14.854 -41.216 1.00 93.31 825 MET A O 1
ATOM 6296 N N . ARG A 1 826 ? -12.344 13.418 -42.642 1.00 94.25 826 ARG A N 1
ATOM 6297 C CA . ARG A 1 826 ? -13.559 12.691 -43.039 1.00 94.25 826 ARG A CA 1
ATOM 6298 C C . ARG A 1 826 ? -13.835 11.541 -42.086 1.00 94.25 826 ARG A C 1
ATOM 6300 O O . ARG A 1 826 ? -12.922 10.965 -41.499 1.00 94.25 826 ARG A O 1
ATOM 6307 N N . TYR A 1 827 ? -15.109 11.208 -41.960 1.00 89.94 827 TYR A N 1
ATOM 6308 C CA . TYR A 1 827 ? -15.576 10.096 -41.152 1.00 89.94 827 TYR A CA 1
ATOM 6309 C C . TYR A 1 827 ? -16.335 9.099 -42.028 1.00 89.94 827 TYR A C 1
ATOM 6311 O O . TYR A 1 827 ? -17.445 9.396 -42.474 1.00 89.94 827 TYR A O 1
ATOM 6319 N N . ASP A 1 828 ? -15.744 7.917 -42.222 1.00 71.75 828 ASP A N 1
ATOM 6320 C CA . ASP A 1 828 ? -16.335 6.784 -42.952 1.00 71.75 828 ASP A CA 1
ATOM 6321 C C . ASP A 1 828 ? -16.850 5.691 -41.992 1.00 71.75 828 ASP A C 1
ATOM 6323 O O . ASP A 1 828 ? -16.899 4.498 -42.305 1.00 71.75 828 ASP A O 1
ATOM 6327 N N . GLY A 1 829 ? -17.229 6.088 -40.773 1.00 63.75 829 GLY A N 1
ATOM 6328 C CA . GLY A 1 829 ? -17.912 5.207 -39.830 1.00 63.75 829 GLY A CA 1
ATOM 6329 C C . GLY A 1 829 ? -19.355 4.903 -40.241 1.00 63.75 829 GLY A C 1
ATOM 6330 O O . GLY A 1 829 ? -19.927 5.602 -41.082 1.00 63.75 829 GLY A O 1
ATOM 6331 N N . PRO A 1 830 ? -19.972 3.855 -39.662 1.00 52.09 830 PRO A N 1
ATOM 6332 C CA . PRO A 1 830 ? -21.368 3.544 -39.926 1.00 52.09 830 PRO A CA 1
ATOM 6333 C C . PRO A 1 830 ? -22.217 4.769 -39.590 1.00 52.09 830 PRO A C 1
ATOM 6335 O O . PRO A 1 830 ? -22.261 5.217 -38.445 1.00 52.09 830 PRO A O 1
ATOM 6338 N N . LEU A 1 831 ? -22.879 5.328 -40.605 1.00 46.66 831 LEU A N 1
ATOM 6339 C CA . LEU A 1 831 ? -23.845 6.391 -40.381 1.00 46.66 831 LEU A CA 1
ATOM 6340 C C . LEU A 1 831 ? -24.893 5.837 -39.438 1.00 46.66 831 LEU A C 1
ATOM 6342 O O . LEU A 1 831 ? -25.543 4.836 -39.756 1.00 46.66 831 LEU A O 1
ATOM 6346 N N . VAL A 1 832 ? -25.064 6.509 -38.305 1.00 42.88 832 VAL A N 1
ATOM 6347 C CA . VAL A 1 832 ? -26.216 6.310 -37.438 1.00 42.88 832 VAL A CA 1
ATOM 6348 C C . VAL A 1 832 ? -27.448 6.661 -38.272 1.00 42.88 832 VAL A C 1
ATOM 6350 O O . VAL A 1 832 ? -27.872 7.811 -38.359 1.00 42.88 832 VAL A O 1
ATOM 6353 N N . THR A 1 833 ? -27.975 5.660 -38.970 1.00 33.41 833 THR A N 1
ATOM 6354 C CA . THR A 1 833 ? -29.294 5.689 -39.575 1.00 33.41 833 THR A CA 1
ATOM 6355 C C . THR A 1 833 ? -30.237 5.375 -38.438 1.00 33.41 833 THR A C 1
ATOM 6357 O O . THR A 1 833 ? -30.267 4.279 -37.885 1.00 33.41 833 THR A O 1
ATOM 6360 N N . THR A 1 834 ? -30.949 6.405 -38.015 1.00 30.16 834 THR A N 1
ATOM 6361 C CA . THR A 1 834 ? -32.019 6.302 -37.043 1.00 30.16 834 THR A CA 1
ATOM 6362 C C . THR A 1 834 ? -33.080 5.326 -37.552 1.00 30.16 834 THR A C 1
ATOM 6364 O O . THR A 1 834 ? -34.003 5.700 -38.264 1.00 30.16 834 THR A O 1
ATOM 6367 N N . THR A 1 835 ? -33.030 4.073 -37.109 1.00 29.86 835 THR A N 1
ATOM 6368 C CA . THR A 1 835 ? -34.249 3.474 -36.559 1.00 29.86 835 THR A CA 1
ATOM 6369 C C . THR A 1 835 ? -34.275 3.854 -35.097 1.00 29.86 835 THR A C 1
ATOM 6371 O O . THR A 1 835 ? -33.744 3.151 -34.247 1.00 29.86 835 THR A O 1
ATOM 6374 N N . THR A 1 836 ? -34.798 5.052 -34.862 1.00 35.19 836 THR A N 1
ATOM 6375 C CA . THR A 1 836 ? -34.931 5.757 -33.592 1.00 35.19 836 THR A CA 1
ATOM 6376 C C . THR A 1 836 ? -35.323 4.804 -32.450 1.00 35.19 836 THR A C 1
ATOM 6378 O O . THR A 1 836 ? -36.499 4.443 -32.358 1.00 35.19 836 THR A O 1
ATOM 6381 N N . PRO A 1 837 ? -34.415 4.424 -31.527 1.00 31.23 837 PRO A N 1
ATOM 6382 C CA . PRO A 1 837 ? -34.838 4.171 -30.164 1.00 31.23 837 PRO A CA 1
ATOM 6383 C C . PRO A 1 837 ? -35.099 5.561 -29.601 1.00 31.23 837 PRO A C 1
ATOM 6385 O O . PRO A 1 837 ? -34.194 6.390 -29.513 1.00 31.23 837 PRO A O 1
ATOM 6388 N N . ALA A 1 838 ? -36.368 5.881 -29.377 1.00 37.84 838 ALA A N 1
ATOM 6389 C CA . ALA A 1 838 ? -36.739 7.195 -28.892 1.00 37.84 838 ALA A CA 1
ATOM 6390 C C . ALA A 1 838 ? -35.884 7.548 -27.656 1.00 37.84 838 ALA A C 1
ATOM 6392 O O . ALA A 1 838 ? -35.626 6.720 -26.786 1.00 37.84 838 ALA A O 1
ATOM 6393 N N . VAL A 1 839 ? -35.353 8.764 -27.640 1.00 46.38 839 VAL A N 1
ATOM 6394 C CA . VAL A 1 839 ? -34.612 9.290 -26.497 1.00 46.38 839 VAL A CA 1
ATOM 6395 C C . VAL A 1 839 ? -35.656 9.649 -25.450 1.00 46.38 839 VAL A C 1
ATOM 6397 O O . VAL A 1 839 ? -36.628 10.347 -25.759 1.00 46.38 839 VAL A O 1
ATOM 6400 N N . GLY A 1 840 ? -35.502 9.140 -24.228 1.00 61.75 840 GLY A N 1
ATOM 6401 C CA . GLY A 1 840 ? -36.365 9.566 -23.138 1.00 61.75 840 GLY A CA 1
ATOM 6402 C C . GLY A 1 840 ? -36.195 11.066 -22.910 1.00 61.75 840 GLY A C 1
ATOM 6403 O O . GLY A 1 840 ? -35.081 11.581 -22.894 1.00 61.75 840 GLY A O 1
ATOM 6404 N N . THR A 1 841 ? -37.295 11.806 -22.813 1.00 81.12 841 THR A N 1
ATOM 6405 C CA . THR A 1 841 ? -37.225 13.269 -22.708 1.00 81.12 841 THR A CA 1
ATOM 6406 C C . THR A 1 841 ? -37.080 13.681 -21.248 1.00 81.12 841 THR A C 1
ATOM 6408 O O . THR A 1 841 ? -37.882 13.282 -20.401 1.00 81.12 841 THR A O 1
ATOM 6411 N N . TRP A 1 842 ? -36.069 14.501 -20.963 1.00 88.38 842 TRP A N 1
ATOM 6412 C CA . TRP A 1 842 ? -35.858 15.117 -19.656 1.00 88.38 842 TRP A CA 1
ATOM 6413 C C . TRP A 1 842 ? -36.642 16.428 -19.555 1.00 88.38 842 TRP A C 1
ATOM 6415 O O . TRP A 1 842 ? -36.353 17.383 -20.274 1.00 88.38 842 TRP A O 1
ATOM 6425 N N . VAL A 1 843 ? -37.625 16.493 -18.658 1.00 89.69 843 VAL A N 1
ATOM 6426 C CA . VAL A 1 843 ? -38.480 17.674 -18.468 1.00 89.69 843 VAL A CA 1
ATOM 6427 C C . VAL A 1 843 ? -38.146 18.341 -17.127 1.00 89.69 843 VAL A C 1
ATOM 6429 O O . VAL A 1 843 ? -38.324 17.708 -16.080 1.00 89.69 843 VAL A O 1
ATOM 6432 N N . PRO A 1 844 ? -37.676 19.605 -17.120 1.00 88.19 844 PRO A N 1
ATOM 6433 C CA . PRO A 1 844 ? -37.382 20.336 -15.892 1.00 88.19 844 PRO A CA 1
ATOM 6434 C C . PRO A 1 844 ? -38.654 20.583 -15.081 1.00 88.19 844 PRO A C 1
ATOM 6436 O O . PRO A 1 844 ? -39.602 21.187 -15.583 1.00 88.19 844 PRO A O 1
ATOM 6439 N N . MET A 1 845 ? -38.670 20.164 -13.817 1.00 85.06 845 MET A N 1
ATOM 6440 C CA . MET A 1 845 ? -39.809 20.436 -12.938 1.00 85.06 845 MET A CA 1
ATOM 6441 C C . MET A 1 845 ? -39.723 21.883 -12.452 1.00 85.06 845 MET A C 1
ATOM 6443 O O . MET A 1 845 ? -38.746 22.256 -11.806 1.00 85.06 845 MET A O 1
ATOM 6447 N N . ASP A 1 846 ? -40.715 22.708 -12.802 1.00 84.75 846 ASP A N 1
ATOM 6448 C CA . ASP A 1 846 ? -40.796 24.134 -12.441 1.00 84.75 846 ASP A CA 1
ATOM 6449 C C . ASP A 1 846 ? -39.493 24.923 -12.712 1.00 84.75 846 ASP A C 1
ATOM 6451 O O . ASP A 1 846 ? -39.019 25.690 -11.874 1.00 84.75 846 ASP A O 1
ATOM 6455 N N . GLY A 1 847 ? -38.879 24.701 -13.881 1.00 79.88 847 GLY A N 1
ATOM 6456 C CA . GLY A 1 847 ? -37.631 25.358 -14.303 1.00 79.88 847 GLY A CA 1
ATOM 6457 C C . GLY A 1 847 ? -36.347 24.582 -13.981 1.00 79.88 847 GLY A C 1
ATOM 6458 O O . GLY A 1 847 ? -35.282 24.940 -14.481 1.00 79.88 847 GLY A O 1
ATOM 6459 N N . GLY A 1 848 ? -36.436 23.492 -13.212 1.00 75.50 848 GLY A N 1
ATOM 6460 C CA . GLY A 1 848 ? -35.372 22.507 -12.998 1.00 75.50 848 GLY A CA 1
ATOM 6461 C C . GLY A 1 848 ? -34.241 22.945 -12.079 1.00 75.50 848 GLY A C 1
ATOM 6462 O O . GLY A 1 848 ? -33.916 22.205 -11.162 1.00 75.50 848 GLY A O 1
ATOM 6463 N N . ASN A 1 849 ? -33.648 24.122 -12.289 1.00 84.75 849 ASN A N 1
ATOM 6464 C CA . ASN A 1 849 ? -32.533 24.624 -11.483 1.00 84.75 849 ASN A CA 1
ATOM 6465 C C . ASN A 1 849 ? -33.020 25.321 -10.204 1.00 84.75 849 ASN A C 1
ATOM 6467 O O . ASN A 1 849 ? -33.955 26.120 -10.234 1.00 84.75 849 ASN A O 1
ATOM 6471 N N . GLY A 1 850 ? -32.365 25.043 -9.078 1.00 82.56 850 GLY A N 1
ATOM 6472 C CA . GLY A 1 850 ? -32.801 25.506 -7.763 1.00 82.56 850 GLY A CA 1
ATOM 6473 C C . GLY A 1 850 ? -34.106 24.845 -7.320 1.00 82.56 850 GLY A C 1
ATOM 6474 O O . GLY A 1 850 ? -34.917 25.493 -6.655 1.00 82.56 850 GLY A O 1
ATOM 6475 N N . ARG A 1 851 ? -34.340 23.591 -7.725 1.00 92.69 851 ARG A N 1
ATOM 6476 C CA . ARG A 1 851 ? -35.556 22.822 -7.430 1.00 92.69 851 ARG A CA 1
ATOM 6477 C C . ARG A 1 851 ? -35.206 21.450 -6.859 1.00 92.69 851 ARG A C 1
ATOM 6479 O O . ARG A 1 851 ? -34.312 20.783 -7.370 1.00 92.69 851 ARG A O 1
ATOM 6486 N N . ALA A 1 852 ? -35.956 21.021 -5.849 1.00 92.00 852 ALA A N 1
ATOM 6487 C CA . ALA A 1 852 ? -35.914 19.669 -5.289 1.00 92.00 852 ALA A CA 1
ATOM 6488 C C . ALA A 1 852 ? -37.178 18.885 -5.691 1.00 92.00 852 ALA A C 1
ATOM 6490 O O . ALA A 1 852 ? -38.277 19.449 -5.680 1.00 92.00 852 ALA A O 1
ATOM 6491 N N . CYS A 1 853 ? -37.035 17.615 -6.065 1.00 94.62 853 CYS A N 1
ATOM 6492 C CA . CYS A 1 853 ? -38.093 16.757 -6.593 1.00 94.62 853 CYS A CA 1
ATOM 6493 C C . CYS A 1 853 ? -39.065 16.282 -5.517 1.00 94.62 853 CYS A C 1
ATOM 6495 O O . CYS A 1 853 ? -38.682 16.002 -4.386 1.00 94.62 853 CYS A O 1
ATOM 6497 N N . ARG A 1 854 ? -40.351 16.192 -5.865 1.00 93.69 854 ARG A N 1
ATOM 6498 C CA . ARG A 1 854 ? -41.422 15.730 -4.974 1.00 93.69 854 ARG A CA 1
ATOM 6499 C C . ARG A 1 854 ? -42.404 14.813 -5.706 1.00 93.69 854 ARG A C 1
ATOM 6501 O O . ARG A 1 854 ? -42.556 14.870 -6.928 1.00 93.69 854 ARG A O 1
ATOM 6508 N N . GLY A 1 855 ? -43.089 13.971 -4.937 1.00 90.31 855 GLY A N 1
ATOM 6509 C CA . GLY A 1 855 ? -44.130 13.047 -5.378 1.00 90.31 855 GLY A CA 1
ATOM 6510 C C . GLY A 1 855 ? -45.407 13.766 -5.821 1.00 90.31 855 GLY A C 1
ATOM 6511 O O . GLY A 1 855 ? -45.386 14.571 -6.742 1.00 90.31 855 GLY A O 1
ATOM 6512 N N . ALA A 1 856 ? -46.554 13.442 -5.226 1.00 85.31 856 ALA A N 1
ATOM 6513 C CA . ALA A 1 856 ? -47.870 13.949 -5.622 1.00 85.31 856 ALA A CA 1
ATOM 6514 C C . ALA A 1 856 ? -48.139 15.425 -5.260 1.00 85.31 856 ALA A C 1
ATOM 6516 O O . ALA A 1 856 ? -49.015 16.035 -5.872 1.00 85.31 856 ALA A O 1
ATOM 6517 N N . SER A 1 857 ? -47.422 15.996 -4.291 1.00 85.75 857 SER A N 1
ATOM 6518 C CA . SER A 1 857 ? -47.547 17.396 -3.859 1.00 85.75 857 SER A CA 1
ATOM 6519 C C . SER A 1 857 ? -46.187 17.942 -3.393 1.00 85.75 857 SER A C 1
ATOM 6521 O O . SER A 1 857 ? -45.277 17.149 -3.156 1.00 85.75 857 SER A O 1
ATOM 6523 N N . PRO A 1 858 ? -46.012 19.271 -3.243 1.00 83.19 858 PRO A N 1
ATOM 6524 C CA . PRO A 1 858 ? -44.766 19.875 -2.747 1.00 83.19 858 PRO A CA 1
ATOM 6525 C C . PRO A 1 858 ? -44.239 19.319 -1.408 1.00 83.19 858 PRO A C 1
ATOM 6527 O O . PRO A 1 858 ? -43.036 19.377 -1.153 1.00 83.19 858 PRO A O 1
ATOM 6530 N N . ASP A 1 859 ? -45.117 18.735 -0.588 1.00 77.94 859 ASP A N 1
ATOM 6531 C CA . ASP A 1 859 ? -44.780 18.150 0.717 1.00 77.94 859 ASP A CA 1
ATOM 6532 C C . ASP A 1 859 ? -44.558 16.620 0.665 1.00 77.94 859 ASP A C 1
ATOM 6534 O O . ASP A 1 859 ? -44.175 16.010 1.662 1.00 77.94 859 ASP A O 1
ATOM 6538 N N . ASP A 1 860 ? -44.780 15.976 -0.487 1.00 85.19 860 ASP A N 1
ATOM 6539 C CA . ASP A 1 860 ? -44.653 14.523 -0.666 1.00 85.19 860 ASP A CA 1
ATOM 6540 C C . ASP A 1 860 ? -43.205 14.134 -1.017 1.00 85.19 860 ASP A C 1
ATOM 6542 O O . ASP A 1 860 ? -42.821 14.107 -2.187 1.00 85.19 860 ASP A O 1
ATOM 6546 N N . ASN A 1 861 ? -42.380 13.859 -0.002 1.00 84.19 861 ASN A N 1
ATOM 6547 C CA . ASN A 1 861 ? -40.962 13.500 -0.155 1.00 84.19 861 ASN A CA 1
ATOM 6548 C C . ASN A 1 861 ? -40.615 12.141 0.480 1.00 84.19 861 ASN A C 1
ATOM 6550 O O . ASN A 1 861 ? -39.704 12.044 1.306 1.00 84.19 861 ASN A O 1
ATOM 6554 N N . ALA A 1 862 ? -41.375 11.092 0.162 1.00 85.94 862 ALA A N 1
ATOM 6555 C CA . ALA A 1 862 ? -41.113 9.765 0.711 1.00 85.94 862 ALA A CA 1
ATOM 6556 C C . ALA A 1 862 ? -39.823 9.158 0.126 1.00 85.94 862 ALA A C 1
ATOM 6558 O O . ALA A 1 862 ? -39.649 9.096 -1.089 1.00 85.94 862 ALA A O 1
ATOM 6559 N N . ALA A 1 863 ? -38.936 8.663 0.995 1.00 79.50 863 ALA A N 1
ATOM 6560 C CA . ALA A 1 863 ? -37.640 8.101 0.597 1.00 79.50 863 ALA A CA 1
ATOM 6561 C C . ALA A 1 863 ? -37.755 6.820 -0.253 1.00 79.50 863 ALA A C 1
ATOM 6563 O O . ALA A 1 863 ? -36.819 6.458 -0.950 1.00 79.50 863 ALA A O 1
ATOM 6564 N N . GLU A 1 864 ? -38.905 6.145 -0.226 1.00 84.44 864 GLU A N 1
ATOM 6565 C CA . GLU A 1 864 ? -39.190 4.973 -1.065 1.00 84.44 864 GLU A CA 1
ATOM 6566 C C . GLU A 1 864 ? -39.357 5.308 -2.558 1.00 84.44 864 GLU A C 1
ATOM 6568 O O . GLU A 1 864 ? -39.411 4.411 -3.396 1.00 84.44 864 GLU A O 1
ATOM 6573 N N . TYR A 1 865 ? -39.451 6.591 -2.915 1.00 87.06 865 TYR A N 1
ATOM 6574 C CA . TYR A 1 865 ? -39.661 7.022 -4.296 1.00 87.06 865 TYR A CA 1
ATOM 6575 C C . TYR A 1 865 ? -38.386 7.082 -5.135 1.00 87.06 865 TYR A C 1
ATOM 6577 O O . TYR A 1 865 ? -38.482 7.174 -6.364 1.00 87.06 865 TYR A O 1
ATOM 6585 N N . TYR A 1 866 ? -37.217 7.066 -4.495 1.00 91.06 866 TYR A N 1
ATOM 6586 C CA . TYR A 1 866 ? -35.935 7.288 -5.145 1.00 91.06 866 TYR A CA 1
ATOM 6587 C C . TYR A 1 866 ? -34.787 6.570 -4.431 1.00 91.06 866 TYR A C 1
ATOM 6589 O O . TYR A 1 866 ? -34.854 6.256 -3.249 1.00 91.06 866 TYR A O 1
ATOM 6597 N N . THR A 1 867 ? -33.697 6.329 -5.155 1.00 89.25 867 THR A N 1
ATOM 6598 C CA . THR A 1 867 ? -32.449 5.776 -4.606 1.00 89.25 867 THR A CA 1
ATOM 6599 C C . THR A 1 867 ? -31.353 6.832 -4.647 1.00 89.25 867 THR A C 1
ATOM 6601 O O . THR A 1 867 ? -31.202 7.521 -5.654 1.00 89.25 867 THR A O 1
ATOM 6604 N N . VAL A 1 868 ? -30.582 6.968 -3.565 1.00 91.62 868 VAL A N 1
ATOM 6605 C CA . VAL A 1 868 ? -29.496 7.955 -3.471 1.00 91.62 868 VAL A CA 1
ATOM 6606 C C . VAL A 1 868 ? -28.167 7.326 -3.883 1.00 91.62 868 VAL A C 1
ATOM 6608 O O . VAL A 1 868 ? -27.749 6.323 -3.314 1.00 91.62 868 VAL A O 1
ATOM 6611 N N . ILE A 1 869 ? -27.479 7.959 -4.828 1.00 80.44 869 ILE A N 1
ATOM 6612 C CA . ILE A 1 869 ? -26.137 7.614 -5.293 1.00 80.44 869 ILE A CA 1
ATOM 6613 C C . ILE A 1 869 ? -25.172 8.718 -4.819 1.00 80.44 869 ILE A C 1
ATOM 6615 O O . ILE A 1 869 ? -25.251 9.852 -5.314 1.00 80.44 869 ILE A O 1
ATOM 6619 N N . PRO A 1 870 ? -24.289 8.438 -3.841 1.00 72.75 870 PRO A N 1
ATOM 6620 C CA . PRO A 1 870 ? -23.293 9.398 -3.377 1.00 72.75 870 PRO A CA 1
ATOM 6621 C C . PRO A 1 870 ? -22.120 9.516 -4.365 1.00 72.75 870 PRO A C 1
ATOM 6623 O O . PRO A 1 870 ? -21.849 8.601 -5.138 1.00 72.75 870 PRO A O 1
ATOM 6626 N N . GLY A 1 871 ? -21.413 10.647 -4.335 1.00 59.81 871 GLY A N 1
ATOM 6627 C CA . GLY A 1 871 ? -20.128 10.815 -5.029 1.00 59.81 871 GLY A CA 1
ATOM 6628 C C . GLY A 1 871 ? -20.200 11.237 -6.501 1.00 59.81 871 GLY A C 1
ATOM 6629 O O . GLY A 1 871 ? -19.159 11.429 -7.122 1.00 59.81 871 GLY A O 1
ATOM 6630 N N . LEU A 1 872 ? -21.392 11.442 -7.077 1.00 72.31 872 LEU A N 1
ATOM 6631 C CA . LEU A 1 872 ? -21.507 11.949 -8.451 1.00 72.31 872 LEU A CA 1
ATOM 6632 C C . LEU A 1 872 ? -21.275 13.463 -8.514 1.00 72.31 872 LEU A C 1
ATOM 6634 O O . LEU A 1 872 ? -21.950 14.244 -7.843 1.00 72.31 872 LEU A O 1
ATOM 6638 N N . VAL A 1 873 ? -20.327 13.877 -9.355 1.00 72.56 873 VAL A N 1
ATOM 6639 C CA . VAL A 1 873 ? -19.842 15.266 -9.418 1.00 72.56 873 VAL A CA 1
ATOM 6640 C C . VAL A 1 873 ? -20.605 16.154 -10.403 1.00 72.56 873 VAL A C 1
ATOM 6642 O O . VAL A 1 873 ? -20.526 17.375 -10.296 1.00 72.56 873 VAL A O 1
ATOM 6645 N N . ASN A 1 874 ? -21.377 15.583 -11.337 1.00 72.44 874 ASN A N 1
ATOM 6646 C CA . ASN A 1 874 ? -22.135 16.356 -12.326 1.00 72.44 874 ASN A CA 1
ATOM 6647 C C . ASN A 1 874 ? -23.507 15.742 -12.681 1.00 72.44 874 ASN A C 1
ATOM 6649 O O . ASN A 1 874 ? -23.765 14.555 -12.469 1.00 72.44 874 ASN A O 1
ATOM 6653 N N . LEU A 1 875 ? -24.392 16.592 -13.215 1.00 81.56 875 LEU A N 1
ATOM 6654 C CA . LEU A 1 875 ? -25.785 16.269 -13.543 1.00 81.56 875 LEU A CA 1
ATOM 6655 C C . LEU A 1 875 ? -25.907 15.207 -14.647 1.00 81.56 875 LEU A C 1
ATOM 6657 O O . LEU A 1 875 ? -26.825 14.393 -14.599 1.00 81.56 875 LEU A O 1
ATOM 6661 N N . GLU A 1 876 ? -24.991 15.187 -15.616 1.00 84.06 876 GLU A N 1
ATOM 6662 C CA . GLU A 1 876 ? -25.031 14.223 -16.724 1.00 84.06 876 GLU A CA 1
ATOM 6663 C C . GLU A 1 876 ? -24.702 12.802 -16.256 1.00 84.06 876 GLU A C 1
ATOM 6665 O O . GLU A 1 876 ? -25.389 11.857 -16.635 1.00 84.06 876 GLU A O 1
ATOM 6670 N N . ALA A 1 877 ? -23.759 12.641 -15.324 1.00 74.06 877 ALA A N 1
ATOM 6671 C CA . ALA A 1 877 ? -23.509 11.354 -14.677 1.00 74.06 877 ALA A CA 1
ATOM 6672 C C . ALA A 1 877 ? -24.739 10.853 -13.893 1.00 74.06 877 ALA A C 1
ATOM 6674 O O . ALA A 1 877 ? -25.013 9.654 -13.854 1.00 74.06 877 ALA A O 1
ATOM 6675 N N . CYS A 1 878 ? -25.511 11.769 -13.299 1.00 83.38 878 CYS A N 1
ATOM 6676 C CA . CYS A 1 878 ? -26.755 11.447 -12.598 1.00 83.38 878 CYS A CA 1
ATOM 6677 C C . CYS A 1 878 ? -27.881 11.029 -13.566 1.00 83.38 878 CYS A C 1
ATOM 6679 O O . CYS A 1 878 ? -28.554 10.024 -13.329 1.00 83.38 878 CYS A O 1
ATOM 6681 N N . LYS A 1 879 ? -28.044 11.732 -14.697 1.00 89.06 879 LYS A N 1
ATOM 6682 C CA . LYS A 1 879 ? -28.985 11.355 -15.768 1.00 89.06 879 LYS A CA 1
ATOM 6683 C C . LYS A 1 879 ? -28.640 9.999 -16.379 1.00 89.06 879 LYS A C 1
ATOM 6685 O O . LYS A 1 879 ? -29.515 9.144 -16.456 1.00 89.06 879 LYS A O 1
ATOM 6690 N N . ALA A 1 880 ? -27.368 9.761 -16.698 1.00 82.06 880 ALA A N 1
ATOM 6691 C CA . ALA A 1 880 ? -26.904 8.487 -17.243 1.00 82.06 880 ALA A CA 1
ATOM 6692 C C . ALA A 1 880 ? -27.214 7.310 -16.302 1.00 82.06 880 ALA A C 1
ATOM 6694 O O . ALA A 1 880 ? -27.606 6.238 -16.757 1.00 82.06 880 ALA A O 1
ATOM 6695 N N . LYS A 1 881 ? -27.115 7.508 -14.976 1.00 84.56 881 LYS A N 1
ATOM 6696 C CA . LYS A 1 881 ? -27.532 6.494 -13.994 1.00 84.56 881 LYS A CA 1
ATOM 6697 C C . LYS A 1 881 ? -29.031 6.208 -14.033 1.00 84.56 881 LYS A C 1
ATOM 6699 O O . LYS A 1 881 ? -29.413 5.046 -13.944 1.00 84.56 881 LYS A O 1
ATOM 6704 N N . CYS A 1 882 ? -29.876 7.222 -14.190 1.00 87.88 882 CYS A N 1
ATOM 6705 C CA . CYS A 1 882 ? -31.317 7.029 -14.358 1.00 87.88 882 CYS A CA 1
ATOM 6706 C C . CYS A 1 882 ? -31.679 6.335 -15.679 1.00 87.88 882 CYS A C 1
ATOM 6708 O O . CYS A 1 882 ? -32.541 5.464 -15.676 1.00 87.88 882 CYS A O 1
ATOM 6710 N N . GLU A 1 883 ? -31.003 6.655 -16.784 1.00 84.00 883 GLU A N 1
ATOM 6711 C CA . GLU A 1 883 ? -31.272 6.061 -18.105 1.00 84.00 883 GLU A CA 1
ATOM 6712 C C . GLU A 1 883 ? -31.010 4.552 -18.148 1.00 84.00 883 GLU A C 1
ATOM 6714 O O . GLU A 1 883 ? -31.696 3.833 -18.872 1.00 84.00 883 GLU A O 1
ATOM 6719 N N . VAL A 1 884 ? -30.075 4.067 -17.324 1.00 79.75 884 VAL A N 1
ATOM 6720 C CA . VAL A 1 884 ? -29.799 2.632 -17.152 1.00 79.75 884 VAL A CA 1
ATOM 6721 C C . VAL A 1 884 ? -30.542 2.000 -15.967 1.00 79.75 884 VAL A C 1
ATOM 6723 O O . VAL A 1 884 ? -30.445 0.792 -15.769 1.00 79.75 884 VAL A O 1
ATOM 6726 N N . THR A 1 885 ? -31.283 2.784 -15.171 1.00 82.38 885 THR A N 1
ATOM 6727 C CA . THR A 1 885 ? -32.078 2.278 -14.039 1.00 82.38 885 THR A CA 1
ATOM 6728 C C . THR A 1 885 ? -33.492 1.934 -14.499 1.00 82.38 885 THR A C 1
ATOM 6730 O O . THR A 1 885 ? -34.268 2.800 -14.912 1.00 82.38 885 THR A O 1
ATOM 6733 N N . GLU A 1 886 ? -33.856 0.658 -14.386 1.00 84.06 886 GLU A N 1
ATOM 6734 C CA . GLU A 1 886 ? -35.186 0.169 -14.746 1.00 84.06 886 GLU A CA 1
ATOM 6735 C C . GLU A 1 886 ? -36.285 0.897 -13.946 1.00 84.06 886 GLU A C 1
ATOM 6737 O O . GLU A 1 886 ? -36.215 1.041 -12.725 1.00 84.06 886 GLU A O 1
ATOM 6742 N N . GLY A 1 887 ? -37.308 1.399 -14.645 1.00 84.88 887 GLY A N 1
ATOM 6743 C CA . GLY A 1 887 ? -38.420 2.123 -14.025 1.00 84.88 887 GLY A CA 1
ATOM 6744 C C . GLY A 1 887 ? -38.130 3.580 -13.647 1.00 84.88 887 GLY A C 1
ATOM 6745 O O . GLY A 1 887 ? -39.011 4.214 -13.062 1.00 84.88 887 GLY A O 1
ATOM 6746 N N . CYS A 1 888 ? -36.963 4.137 -13.999 1.00 92.62 888 CYS A N 1
ATOM 6747 C CA . CYS A 1 888 ? -36.650 5.527 -13.680 1.00 92.62 888 CYS A CA 1
ATOM 6748 C C . CYS A 1 888 ? -37.668 6.519 -14.276 1.00 92.62 888 CYS A C 1
ATOM 6750 O O . CYS A 1 888 ? -38.066 6.428 -15.438 1.00 92.62 888 CYS A O 1
ATOM 6752 N N . LYS A 1 889 ? -38.082 7.487 -13.456 1.00 94.06 889 LYS A N 1
ATOM 6753 C CA . LYS A 1 889 ? -39.023 8.573 -13.755 1.00 94.06 889 LYS A CA 1
ATOM 6754 C C . LYS A 1 889 ? -38.419 9.968 -13.582 1.00 94.06 889 LYS A C 1
ATOM 6756 O O . LYS A 1 889 ? -39.131 10.947 -13.805 1.00 94.06 889 LYS A O 1
ATOM 6761 N N . GLY A 1 890 ? -37.150 10.091 -13.189 1.00 94.50 890 GLY A N 1
ATOM 6762 C CA . GLY A 1 890 ? -36.454 11.374 -13.079 1.00 94.50 890 GLY A CA 1
ATOM 6763 C C . GLY A 1 890 ? -35.268 11.371 -12.118 1.00 94.50 890 GLY A C 1
ATOM 6764 O O . GLY A 1 890 ? -34.961 10.348 -11.512 1.00 94.50 890 GLY A O 1
ATOM 6765 N N . VAL A 1 891 ? -34.608 12.521 -11.970 1.00 96.00 891 VAL A N 1
ATOM 6766 C CA . VAL A 1 891 ? -33.486 12.714 -11.045 1.00 96.00 891 VAL A CA 1
ATOM 6767 C C . VAL A 1 891 ? -33.583 14.013 -10.255 1.00 96.00 891 VAL A C 1
ATOM 6769 O O . VAL A 1 891 ? -34.013 15.040 -10.782 1.00 96.00 891 VAL A O 1
ATOM 6772 N N . GLU A 1 892 ? -33.102 13.972 -9.013 1.00 96.38 892 GLU A N 1
ATOM 6773 C CA . GLU A 1 892 ? -32.710 15.152 -8.240 1.00 96.38 892 GLU A CA 1
ATOM 6774 C C . GLU A 1 892 ? -31.184 15.163 -8.091 1.00 96.38 892 GLU A C 1
ATOM 6776 O O . GLU A 1 892 ? -30.598 14.206 -7.591 1.00 96.38 892 GLU A O 1
ATOM 6781 N N . PHE A 1 893 ? -30.517 16.235 -8.505 1.00 94.12 893 PHE A N 1
ATOM 6782 C CA . PHE A 1 893 ? -29.060 16.324 -8.469 1.00 94.12 893 PHE A CA 1
ATOM 6783 C C . PHE A 1 893 ? -28.566 17.508 -7.642 1.00 94.12 893 PHE A C 1
ATOM 6785 O O . PHE A 1 893 ? -29.008 18.642 -7.826 1.00 94.12 893 PHE A O 1
ATOM 6792 N N . LYS A 1 894 ? -27.565 17.241 -6.804 1.00 88.62 894 LYS A N 1
ATOM 6793 C CA . LYS A 1 894 ? -26.660 18.210 -6.184 1.00 88.62 894 LYS A CA 1
ATOM 6794 C C . LYS A 1 894 ? -25.233 17.669 -6.325 1.00 88.62 894 LYS A C 1
ATOM 6796 O O . LYS A 1 894 ? -25.033 16.460 -6.301 1.00 88.62 894 LYS A O 1
ATOM 6801 N N . ILE A 1 895 ? -24.229 18.541 -6.419 1.00 71.19 895 ILE A N 1
ATOM 6802 C CA . ILE A 1 895 ? -22.817 18.116 -6.435 1.00 71.19 895 ILE A CA 1
ATOM 6803 C C . ILE A 1 895 ? -22.541 17.168 -5.252 1.00 71.19 895 ILE A C 1
ATOM 6805 O O . ILE A 1 895 ? -22.790 17.519 -4.096 1.00 71.19 895 ILE A O 1
ATOM 6809 N N . GLY A 1 896 ? -22.077 15.954 -5.562 1.00 64.56 896 GLY A N 1
ATOM 6810 C CA . GLY A 1 896 ? -21.789 14.882 -4.605 1.00 64.56 896 GLY A CA 1
ATOM 6811 C C . GLY A 1 896 ? -22.983 13.992 -4.229 1.00 64.56 896 GLY A C 1
ATOM 6812 O O . GLY A 1 896 ? -22.804 13.058 -3.446 1.00 64.56 896 GLY A O 1
ATOM 6813 N N . ARG A 1 897 ? -24.193 14.246 -4.752 1.00 83.88 897 ARG A N 1
ATOM 6814 C CA . ARG A 1 897 ? -25.420 13.508 -4.401 1.00 83.88 897 ARG A CA 1
ATOM 6815 C C . ARG A 1 897 ? -26.456 13.502 -5.534 1.00 83.88 897 ARG A C 1
ATOM 6817 O O . ARG A 1 897 ? -27.025 14.536 -5.876 1.00 83.88 897 ARG A O 1
ATOM 6824 N N . CYS A 1 898 ? -26.769 12.317 -6.045 1.00 92.56 898 CYS A N 1
ATOM 6825 C CA . CYS A 1 898 ? -27.798 12.092 -7.063 1.00 92.56 898 CYS A CA 1
ATOM 6826 C C . CYS A 1 898 ? -28.933 11.233 -6.495 1.00 92.56 898 CYS A C 1
ATOM 6828 O O . CYS A 1 898 ? -28.667 10.183 -5.923 1.00 92.56 898 CYS A O 1
ATOM 6830 N N . GLU A 1 899 ? -30.187 11.640 -6.657 1.00 95.88 899 GLU A N 1
ATOM 6831 C CA . GLU A 1 899 ? -31.357 10.805 -6.384 1.00 95.88 899 GLU A CA 1
ATOM 6832 C C . GLU A 1 899 ? -31.969 10.344 -7.704 1.00 95.88 899 GLU A C 1
ATOM 6834 O O . GLU A 1 899 ? -32.369 11.169 -8.521 1.00 95.88 899 GLU A O 1
ATOM 6839 N N . VAL A 1 900 ? -32.074 9.033 -7.907 1.00 95.00 900 VAL A N 1
ATOM 6840 C CA . VAL A 1 900 ? -32.731 8.426 -9.071 1.00 95.00 900 VAL A CA 1
ATOM 6841 C C . VAL A 1 900 ? -34.144 8.016 -8.671 1.00 95.00 900 VAL A C 1
ATOM 6843 O O . VAL A 1 900 ? -34.320 7.124 -7.844 1.00 95.00 900 VAL A O 1
ATOM 6846 N N . TRP A 1 901 ? -35.153 8.678 -9.234 1.00 93.62 901 TRP A N 1
ATOM 6847 C CA . TRP A 1 901 ? -36.564 8.491 -8.889 1.00 93.62 901 TRP A CA 1
ATOM 6848 C C . TRP A 1 901 ? -37.175 7.343 -9.688 1.00 93.62 901 TRP A C 1
ATOM 6850 O O . TRP A 1 901 ? -37.142 7.373 -10.910 1.00 93.62 901 TRP A O 1
ATOM 6860 N N . THR A 1 902 ? -37.791 6.365 -9.025 1.00 92.94 902 THR A N 1
ATOM 6861 C CA . THR A 1 902 ? -38.387 5.162 -9.654 1.00 92.94 902 THR A CA 1
ATOM 6862 C C . THR A 1 902 ? -39.868 4.974 -9.322 1.00 92.94 902 THR A C 1
ATOM 6864 O O . THR A 1 902 ? -40.514 4.037 -9.796 1.00 92.94 902 THR A O 1
ATOM 6867 N N . ARG A 1 903 ? -40.452 5.890 -8.541 1.00 87.81 903 ARG A N 1
ATOM 6868 C CA . ARG A 1 903 ? -41.875 5.877 -8.184 1.00 87.81 903 ARG A CA 1
ATOM 6869 C C . ARG A 1 903 ? -42.776 5.744 -9.426 1.00 87.81 903 ARG A C 1
ATOM 6871 O O . ARG A 1 903 ? -42.708 6.616 -10.290 1.00 87.81 903 ARG A O 1
ATOM 6878 N N . PRO A 1 904 ? -43.724 4.786 -9.490 1.00 85.81 904 PRO A N 1
ATOM 6879 C CA . PRO A 1 904 ? -44.537 4.534 -10.688 1.00 85.81 904 PRO A CA 1
ATOM 6880 C C . PRO A 1 904 ? -45.291 5.753 -11.232 1.00 85.81 904 PRO A C 1
ATOM 6882 O O . PRO A 1 904 ? -45.415 5.923 -12.443 1.00 85.81 904 PRO A O 1
ATOM 6885 N N . GLN A 1 905 ? -45.789 6.618 -10.343 1.00 85.31 905 GLN A N 1
ATOM 6886 C CA . GLN A 1 905 ? -46.557 7.810 -10.712 1.00 85.31 905 GLN A CA 1
ATOM 6887 C C . GLN A 1 905 ? -45.676 9.028 -11.061 1.00 85.31 905 GLN A C 1
ATOM 6889 O O . GLN A 1 905 ? -46.234 10.079 -11.393 1.00 85.31 905 GLN A O 1
ATOM 6894 N N . GLY A 1 906 ? -44.346 8.889 -10.986 1.00 88.75 906 GLY A N 1
ATOM 6895 C CA . GLY A 1 906 ? -43.346 9.909 -11.302 1.00 88.75 906 GLY A CA 1
ATOM 6896 C C . GLY A 1 906 ? -43.241 11.053 -10.292 1.00 88.75 906 GLY A C 1
ATOM 6897 O O . GLY A 1 906 ? -43.890 11.046 -9.237 1.00 88.75 906 GLY A O 1
ATOM 6898 N N . ILE A 1 907 ? -42.415 12.037 -10.653 1.00 92.94 907 ILE A N 1
ATOM 6899 C CA . ILE A 1 907 ? -42.273 13.326 -9.964 1.00 92.94 907 ILE A CA 1
ATOM 6900 C C . ILE A 1 907 ? -43.436 14.214 -10.425 1.00 92.94 907 ILE A C 1
ATOM 6902 O O . ILE A 1 907 ? -43.588 14.439 -11.626 1.00 92.94 907 ILE A O 1
ATOM 6906 N N . ARG A 1 908 ? -44.288 14.694 -9.511 1.00 90.50 908 ARG A N 1
ATOM 6907 C CA . ARG A 1 908 ? -45.457 15.537 -9.860 1.00 90.50 908 ARG A CA 1
ATOM 6908 C C . ARG A 1 908 ? -45.449 16.908 -9.195 1.00 90.50 908 ARG A C 1
ATOM 6910 O O . ARG A 1 908 ? -46.325 17.717 -9.485 1.00 90.50 908 ARG A O 1
ATOM 6917 N N . ALA A 1 909 ? -44.463 17.185 -8.352 1.00 89.50 909 ALA A N 1
ATOM 6918 C CA . ALA A 1 909 ? -44.234 18.498 -7.778 1.00 89.50 909 ALA A CA 1
ATOM 6919 C C . ALA A 1 909 ? -42.732 18.744 -7.596 1.00 89.50 909 ALA A C 1
ATOM 6921 O O . ALA A 1 909 ? -41.919 17.820 -7.626 1.00 89.50 909 ALA A O 1
ATOM 6922 N N . SER A 1 910 ? -42.357 20.000 -7.387 1.00 93.44 910 SER A N 1
ATOM 6923 C CA . SER A 1 910 ? -41.031 20.358 -6.893 1.00 93.44 910 SER A CA 1
ATOM 6924 C C . SER A 1 910 ? -41.137 21.545 -5.935 1.00 93.44 910 SER A C 1
ATOM 6926 O O . SER A 1 910 ? -42.177 22.208 -5.883 1.00 93.44 910 SER A O 1
ATOM 6928 N N . ILE A 1 911 ? -40.087 21.817 -5.159 1.00 91.44 911 ILE A N 1
ATOM 6929 C CA . ILE A 1 911 ? -40.006 23.017 -4.309 1.00 91.44 911 ILE A CA 1
ATOM 6930 C C . ILE A 1 911 ? -38.749 23.834 -4.616 1.00 91.44 911 ILE A C 1
ATOM 6932 O O . ILE A 1 911 ? -37.747 23.242 -5.022 1.00 91.44 911 ILE A O 1
ATOM 6936 N N . PRO A 1 912 ? -38.758 25.167 -4.411 1.00 90.56 912 PRO A N 1
ATOM 6937 C CA . PRO A 1 912 ? -37.547 25.969 -4.527 1.00 90.56 912 PRO A CA 1
ATOM 6938 C C . PRO A 1 912 ? -36.515 25.527 -3.482 1.00 90.56 912 PRO A C 1
ATOM 6940 O O . PRO A 1 912 ? -36.772 25.605 -2.282 1.00 90.56 912 PRO A O 1
ATOM 6943 N N . LEU A 1 913 ? -35.347 25.079 -3.936 1.00 85.69 913 LEU A N 1
ATOM 6944 C CA . LEU A 1 913 ? -34.199 24.759 -3.096 1.00 85.69 913 LEU A CA 1
ATOM 6945 C C . LEU A 1 913 ? -32.892 25.050 -3.860 1.00 85.69 913 LEU A C 1
ATOM 6947 O O . LEU A 1 913 ? -32.531 24.296 -4.768 1.00 85.69 913 LEU A O 1
ATOM 6951 N N . PRO A 1 914 ? -32.173 26.138 -3.528 1.00 84.44 914 PRO A N 1
ATOM 6952 C CA . PRO A 1 914 ? -30.941 26.513 -4.218 1.00 84.44 914 PRO A CA 1
ATOM 6953 C C . PRO A 1 914 ? -29.874 25.411 -4.181 1.00 84.44 914 PRO A C 1
ATOM 6955 O O . PRO A 1 914 ? -29.651 24.784 -3.146 1.00 84.44 914 PRO A O 1
ATOM 6958 N N . GLY A 1 915 ? -29.195 25.195 -5.310 1.00 77.31 915 GLY A N 1
ATOM 6959 C CA . GLY A 1 915 ? -28.127 24.196 -5.441 1.00 77.31 915 GLY A CA 1
ATOM 6960 C C . GLY A 1 915 ? -28.593 22.774 -5.776 1.00 77.31 915 GLY A C 1
ATOM 6961 O O . GLY A 1 915 ? -27.755 21.878 -5.850 1.00 77.31 915 GLY A O 1
ATOM 6962 N N . PHE A 1 916 ? -29.895 22.570 -5.996 1.00 91.50 916 PHE A N 1
ATOM 6963 C CA . PHE A 1 916 ? -30.477 21.302 -6.443 1.00 91.50 916 PHE A CA 1
ATOM 6964 C C . PHE A 1 916 ? -31.080 21.444 -7.840 1.00 91.50 916 PHE A C 1
ATOM 6966 O O . PHE A 1 916 ? -31.556 22.518 -8.211 1.00 91.50 916 PHE A O 1
ATOM 6973 N N . THR A 1 917 ? -31.055 20.366 -8.618 1.00 94.38 917 THR A N 1
ATOM 6974 C CA . THR A 1 917 ? -31.675 20.295 -9.943 1.00 94.38 917 THR A CA 1
ATOM 6975 C C . THR A 1 917 ? -32.676 19.151 -10.000 1.00 94.38 917 THR A C 1
ATOM 6977 O O . THR A 1 917 ? -32.274 18.009 -9.803 1.00 94.38 917 THR A O 1
ATOM 6980 N N . CYS A 1 918 ? -33.944 19.431 -10.310 1.00 96.31 918 CYS A N 1
ATOM 6981 C CA . CYS A 1 918 ? -34.996 18.418 -10.416 1.00 96.31 918 CYS A CA 1
ATOM 6982 C C . CYS A 1 918 ? -35.490 18.238 -11.858 1.00 96.31 918 CYS A C 1
ATOM 6984 O O . CYS A 1 918 ? -36.050 19.163 -12.455 1.00 96.31 918 CYS A O 1
ATOM 6986 N N . LEU A 1 919 ? -35.339 17.030 -12.403 1.00 95.50 919 LEU A N 1
ATOM 6987 C CA . LEU A 1 919 ? -35.750 16.678 -13.763 1.00 95.50 919 LEU A CA 1
ATOM 6988 C C . LEU A 1 919 ? -36.622 15.420 -13.753 1.00 95.50 919 LEU A C 1
ATOM 6990 O O . LEU A 1 919 ? -36.253 14.421 -13.148 1.00 95.50 919 LEU A O 1
ATOM 6994 N N . SER A 1 920 ? -37.743 15.430 -14.469 1.00 92.81 920 SER A N 1
ATOM 6995 C CA . SER A 1 920 ? -38.508 14.208 -14.751 1.00 92.81 920 SER A CA 1
ATOM 6996 C C . SER A 1 920 ? -38.022 13.543 -16.038 1.00 92.81 920 SER A C 1
ATOM 6998 O O . SER A 1 920 ? -37.596 14.226 -16.967 1.00 92.81 920 SER A O 1
ATOM 7000 N N . TYR A 1 921 ? -38.070 12.214 -16.081 1.00 92.12 921 TYR A N 1
ATOM 7001 C CA . TYR A 1 921 ? -37.626 11.394 -17.205 1.00 92.12 921 TYR A CA 1
ATOM 7002 C C . TYR A 1 921 ? -38.819 10.667 -17.813 1.00 92.12 921 TYR A C 1
ATOM 7004 O O . TYR A 1 921 ? -39.491 9.871 -17.151 1.00 92.12 921 TYR A O 1
ATOM 7012 N N . GLN A 1 922 ? -39.099 10.954 -19.080 1.00 84.94 922 GLN A N 1
ATOM 7013 C CA . GLN A 1 922 ? -40.160 10.300 -19.834 1.00 84.94 922 GLN A CA 1
ATOM 7014 C C . GLN A 1 922 ? -39.540 9.266 -20.761 1.00 84.94 922 GLN A C 1
ATOM 7016 O O . GLN A 1 922 ? -39.084 9.606 -21.850 1.00 84.94 922 GLN A O 1
ATOM 7021 N N . SER A 1 923 ? -39.508 8.008 -20.323 1.00 67.38 923 SER A N 1
ATOM 7022 C CA . SER A 1 923 ? -39.025 6.903 -21.150 1.00 67.38 923 SER A CA 1
ATOM 7023 C C . SER A 1 923 ? -39.956 6.684 -22.348 1.00 67.38 923 SER A C 1
ATOM 7025 O O . SER A 1 923 ? -41.177 6.785 -22.202 1.00 67.38 923 SER A O 1
ATOM 7027 N N . PRO A 1 924 ? -39.435 6.301 -23.513 1.00 60.78 924 PRO A N 1
ATOM 7028 C CA . PRO A 1 924 ? -40.269 5.927 -24.637 1.00 60.78 924 PRO A CA 1
ATOM 7029 C C . PRO A 1 924 ? -40.516 4.425 -24.622 1.00 60.78 924 PRO A C 1
ATOM 7031 O O . PRO A 1 924 ? -39.574 3.638 -24.666 1.00 60.78 924 PRO A O 1
ATOM 7034 N N . THR A 1 925 ? -41.773 3.993 -24.592 1.00 47.53 925 THR A N 1
ATOM 7035 C CA . THR A 1 925 ? -42.089 2.587 -24.872 1.00 47.53 925 THR A CA 1
ATOM 7036 C C . THR A 1 925 ? -43.269 2.427 -25.814 1.00 47.53 925 THR A C 1
ATOM 7038 O O . THR A 1 925 ? -44.300 3.088 -25.705 1.00 47.53 925 THR A O 1
ATOM 7041 N N . SER A 1 926 ? -43.033 1.509 -26.751 1.00 35.00 926 SER A N 1
ATOM 7042 C CA . SER A 1 926 ? -43.927 0.916 -27.733 1.00 35.00 926 SER A CA 1
ATOM 7043 C C . SER A 1 926 ? -45.186 0.332 -27.095 1.00 35.00 926 SER A C 1
ATOM 7045 O O . SER A 1 926 ? -45.124 -0.535 -26.226 1.00 35.00 926 SER A O 1
ATOM 7047 N N . SER A 1 927 ? -46.327 0.768 -27.614 1.00 37.41 927 SER A N 1
ATOM 7048 C CA . SER A 1 927 ? -47.614 0.093 -27.539 1.00 37.41 927 SER A CA 1
ATOM 7049 C C . SER A 1 927 ? -47.581 -1.228 -28.315 1.00 37.41 927 SER A C 1
ATOM 7051 O O . SER A 1 927 ? -47.354 -1.226 -29.526 1.00 37.41 927 SER A O 1
ATOM 7053 N N . THR A 1 928 ? -47.891 -2.351 -27.669 1.00 30.55 928 THR A N 1
ATOM 7054 C CA . THR A 1 928 ? -48.378 -3.546 -28.374 1.00 30.55 928 THR A CA 1
ATOM 7055 C C . THR A 1 928 ? -49.373 -4.301 -27.498 1.00 30.55 928 THR A C 1
ATOM 7057 O O . THR A 1 928 ? -49.003 -5.173 -26.726 1.00 30.55 928 THR A O 1
ATOM 7060 N N . GLU A 1 929 ? -50.653 -3.970 -27.653 1.00 28.39 929 GLU A N 1
ATOM 7061 C CA . GLU A 1 929 ? -51.751 -4.930 -27.521 1.00 28.39 929 GLU A CA 1
ATOM 7062 C C . GLU A 1 929 ? -52.803 -4.578 -28.589 1.00 28.39 929 GLU A C 1
ATOM 7064 O O . GLU A 1 929 ? -53.251 -3.436 -28.695 1.00 28.39 929 GLU A O 1
ATOM 7069 N N . LEU A 1 930 ? -53.145 -5.556 -29.430 1.00 28.89 930 LEU A N 1
ATOM 7070 C CA . LEU A 1 930 ? -54.215 -5.531 -30.438 1.00 28.89 930 LEU A CA 1
ATOM 7071 C C . LEU A 1 930 ? -55.044 -6.825 -30.242 1.00 28.89 930 LEU A C 1
ATOM 7073 O O . LEU A 1 930 ? -54.552 -7.775 -29.638 1.00 28.89 930 LEU A O 1
ATOM 7077 N N . PRO A 1 931 ? -56.263 -6.939 -30.788 1.00 41.88 931 PRO A N 1
ATOM 7078 C CA . PRO A 1 931 ? -57.526 -6.561 -30.171 1.00 41.88 931 PRO A CA 1
ATOM 7079 C C . PRO A 1 931 ? -58.429 -7.791 -29.930 1.00 41.88 931 PRO A C 1
ATOM 7081 O O . PRO A 1 931 ? -58.409 -8.750 -30.696 1.00 41.88 931 PRO A O 1
ATOM 7084 N N . SER A 1 932 ? -59.316 -7.743 -28.933 1.00 26.16 932 SER A N 1
ATOM 7085 C CA . SER A 1 932 ? -60.446 -8.682 -28.850 1.00 26.16 932 SER A CA 1
ATOM 7086 C C . SER A 1 932 ? -61.763 -7.928 -28.715 1.00 26.16 932 SER A C 1
ATOM 7088 O O . SER A 1 932 ? -62.130 -7.453 -27.648 1.00 26.16 932 SER A O 1
ATOM 7090 N N . THR A 1 933 ? -62.425 -7.838 -29.864 1.00 26.69 933 THR A N 1
ATOM 7091 C CA . THR A 1 933 ? -63.854 -8.059 -30.115 1.00 26.69 933 THR A CA 1
ATOM 7092 C C . THR A 1 933 ? -64.879 -7.513 -29.118 1.00 26.69 933 THR A C 1
ATOM 7094 O O . THR A 1 933 ? -65.022 -7.959 -27.983 1.00 26.69 933 THR A O 1
ATOM 7097 N N . ALA A 1 934 ? -65.687 -6.601 -29.654 1.00 27.88 934 ALA A N 1
ATOM 7098 C CA . ALA A 1 934 ? -66.900 -6.048 -29.085 1.00 27.88 934 ALA A CA 1
ATOM 7099 C C . ALA A 1 934 ? -67.906 -7.105 -28.595 1.00 27.88 934 ALA A C 1
ATOM 7101 O O . ALA A 1 934 ? -68.185 -8.096 -29.267 1.00 27.88 934 ALA A O 1
ATOM 7102 N N . THR A 1 935 ? -68.584 -6.797 -27.490 1.00 24.41 935 THR A N 1
ATOM 7103 C CA . THR A 1 935 ? -70.014 -7.091 -27.351 1.00 24.41 935 THR A CA 1
ATOM 7104 C C . THR A 1 935 ? -70.693 -5.887 -26.712 1.00 24.41 935 THR A C 1
ATOM 7106 O O . THR A 1 935 ? -70.450 -5.528 -25.564 1.00 24.41 935 THR A O 1
ATOM 7109 N N . THR A 1 936 ? -71.529 -5.249 -27.520 1.00 22.94 936 THR A N 1
ATOM 7110 C CA . THR A 1 936 ? -72.414 -4.142 -27.180 1.00 22.94 936 THR A CA 1
ATOM 7111 C C . THR A 1 936 ? -73.726 -4.704 -26.641 1.00 22.94 936 THR A C 1
ATOM 7113 O O . THR A 1 936 ? -74.425 -5.386 -27.383 1.00 22.94 936 THR A O 1
ATOM 7116 N N . THR A 1 937 ? -74.110 -4.385 -25.403 1.00 25.14 937 THR A N 1
ATOM 7117 C CA . THR A 1 937 ? -75.516 -4.175 -24.975 1.00 25.14 937 THR A CA 1
ATOM 7118 C C . THR A 1 937 ? -75.464 -3.416 -23.638 1.00 25.14 937 THR A C 1
ATOM 7120 O O . THR A 1 937 ? -75.019 -3.964 -22.641 1.00 25.14 937 THR A O 1
ATOM 7123 N N . ALA A 1 938 ? -75.541 -2.084 -23.615 1.00 24.27 938 ALA A N 1
ATOM 7124 C CA . ALA A 1 938 ? -76.728 -1.223 -23.698 1.00 24.27 938 ALA A CA 1
ATOM 7125 C C . ALA A 1 938 ? -77.656 -1.285 -22.464 1.00 24.27 938 ALA A C 1
ATOM 7127 O O . ALA A 1 938 ? -78.327 -2.284 -22.228 1.00 24.27 938 ALA A O 1
ATOM 7128 N N . GLY A 1 939 ? -77.735 -0.140 -21.771 1.00 26.05 939 GLY A N 1
ATOM 7129 C CA . GLY A 1 939 ? -78.795 0.262 -20.838 1.00 26.05 939 GLY A CA 1
ATOM 7130 C C . GLY A 1 939 ? -78.277 0.520 -19.415 1.00 26.05 939 GLY A C 1
ATOM 7131 O O . GLY A 1 939 ? -77.667 -0.355 -18.826 1.00 26.05 939 GLY A O 1
ATOM 7132 N N . THR A 1 940 ? -78.450 1.666 -18.757 1.00 24.59 940 THR A N 1
ATOM 7133 C CA . THR A 1 940 ? -79.223 2.878 -19.043 1.00 24.59 940 THR A CA 1
ATOM 7134 C C . THR A 1 940 ? -78.725 3.968 -18.083 1.00 24.59 940 THR A C 1
ATOM 7136 O O . THR A 1 940 ? -78.371 3.700 -16.937 1.00 24.59 940 THR A O 1
ATOM 7139 N N . THR A 1 941 ? -78.702 5.202 -18.569 1.00 25.56 941 THR A N 1
ATOM 7140 C CA . THR A 1 941 ? -78.524 6.460 -17.838 1.00 25.56 941 THR A CA 1
ATOM 7141 C C . THR A 1 941 ? -79.535 6.646 -16.703 1.00 25.56 941 THR A C 1
ATOM 7143 O O . THR A 1 941 ? -80.727 6.533 -16.945 1.00 25.56 941 THR A O 1
ATOM 7146 N N . THR A 1 942 ? -79.081 7.098 -15.528 1.00 24.91 942 THR A N 1
ATOM 7147 C CA . THR A 1 942 ? -79.776 8.145 -14.748 1.00 24.91 942 THR A CA 1
ATOM 7148 C C . THR A 1 942 ? -78.832 8.813 -13.744 1.00 24.91 942 THR A C 1
ATOM 7150 O O . THR A 1 942 ? -78.077 8.162 -13.029 1.00 24.91 942 THR A O 1
ATOM 7153 N N . SER A 1 943 ? -78.905 10.139 -13.732 1.00 26.36 943 SER A N 1
ATOM 7154 C CA . SER A 1 943 ? -78.214 11.134 -12.909 1.00 26.36 943 SER A CA 1
ATOM 7155 C C . SER A 1 943 ? -78.659 11.178 -11.441 1.00 26.36 943 SER A C 1
ATOM 7157 O O . SER A 1 943 ? -79.859 11.083 -11.196 1.00 26.36 943 SER A O 1
ATOM 7159 N N . SER A 1 944 ? -77.742 11.485 -10.502 1.00 24.80 944 SER A N 1
ATOM 7160 C CA . SER A 1 944 ? -78.037 12.224 -9.249 1.00 24.80 944 SER A CA 1
ATOM 7161 C C . SER A 1 944 ? -76.776 12.564 -8.402 1.00 24.80 944 SER A C 1
ATOM 7163 O O . SER A 1 944 ? -76.263 11.715 -7.685 1.00 24.80 944 SER A O 1
ATOM 7165 N N . THR A 1 945 ? -76.342 13.833 -8.474 1.00 24.38 945 THR A N 1
ATOM 7166 C CA . THR A 1 945 ? -75.991 14.792 -7.379 1.00 24.38 945 THR A CA 1
ATOM 7167 C C . THR A 1 945 ? -75.021 14.459 -6.202 1.00 24.38 945 THR A C 1
ATOM 7169 O O . THR A 1 945 ? -75.444 13.845 -5.233 1.00 24.38 945 THR A O 1
ATOM 7172 N N . ALA A 1 946 ? -73.776 14.999 -6.287 1.00 33.81 946 ALA A N 1
ATOM 7173 C CA . ALA A 1 946 ? -72.989 15.933 -5.401 1.00 33.81 946 ALA A CA 1
ATOM 7174 C C . ALA A 1 946 ? -72.879 15.763 -3.844 1.00 33.81 946 ALA A C 1
ATOM 7176 O O . ALA A 1 946 ? -73.738 15.097 -3.278 1.00 33.81 946 ALA A O 1
ATOM 7177 N N . PRO A 1 947 ? -71.957 16.448 -3.084 1.00 38.28 947 PRO A N 1
ATOM 7178 C CA . PRO A 1 947 ? -70.789 17.314 -3.404 1.00 38.28 947 PRO A CA 1
ATOM 7179 C C . PRO A 1 947 ? -69.481 17.032 -2.576 1.00 38.28 947 PRO A C 1
ATOM 7181 O O . PRO A 1 947 ? -69.412 16.120 -1.758 1.00 38.28 947 PRO A O 1
ATOM 7184 N N . ALA A 1 948 ? -68.446 17.864 -2.784 1.00 45.28 948 ALA A N 1
ATOM 7185 C CA . ALA A 1 948 ? -67.146 17.913 -2.087 1.00 45.28 948 ALA A CA 1
ATOM 7186 C C . ALA A 1 948 ? -67.149 18.673 -0.733 1.00 45.28 948 ALA A C 1
ATOM 7188 O O . ALA A 1 948 ? -68.005 19.533 -0.523 1.00 45.28 948 ALA A O 1
ATOM 7189 N N . THR A 1 949 ? -66.120 18.466 0.115 1.00 27.55 949 THR A N 1
ATOM 7190 C CA . THR A 1 949 ? -65.739 19.386 1.220 1.00 27.55 949 THR A CA 1
ATOM 7191 C C . THR A 1 949 ? -64.247 19.323 1.620 1.00 27.55 949 THR A C 1
ATOM 7193 O O . THR A 1 949 ? -63.652 18.255 1.719 1.00 27.55 949 THR A O 1
ATOM 7196 N N . THR A 1 950 ? -63.680 20.510 1.873 1.00 39.50 950 THR A N 1
ATOM 7197 C CA . THR A 1 950 ? -62.318 20.913 2.313 1.00 39.50 950 THR A CA 1
ATOM 7198 C C . THR A 1 950 ? -62.185 21.082 3.843 1.00 39.50 950 THR A C 1
ATOM 7200 O O . THR A 1 950 ? -63.185 21.437 4.462 1.00 39.50 950 THR A O 1
ATOM 7203 N N . VAL A 1 951 ? -60.976 21.014 4.446 1.00 32.72 951 VAL A N 1
ATOM 7204 C CA . VAL A 1 951 ? -60.677 21.607 5.787 1.00 32.72 951 VAL A CA 1
ATOM 7205 C C . VAL A 1 951 ? -59.236 22.170 5.883 1.00 32.72 951 VAL A C 1
ATOM 7207 O O . VAL A 1 951 ? -58.298 21.552 5.392 1.00 32.72 951 VAL A O 1
ATOM 7210 N N . ALA A 1 952 ? -59.091 23.344 6.520 1.00 34.62 952 ALA A N 1
ATOM 7211 C CA . ALA A 1 952 ? -57.891 24.181 6.696 1.00 34.62 952 ALA A CA 1
ATOM 7212 C C . ALA A 1 952 ? -57.034 23.855 7.952 1.00 34.62 952 ALA A C 1
ATOM 7214 O O . ALA A 1 952 ? -57.559 23.352 8.944 1.00 34.62 952 ALA A O 1
ATOM 7215 N N . ALA A 1 953 ? -55.734 24.195 7.933 1.00 44.88 953 ALA A N 1
ATOM 7216 C CA . ALA A 1 953 ? -54.751 23.968 9.010 1.00 44.88 953 ALA A CA 1
ATOM 7217 C C . ALA A 1 953 ? -54.610 25.169 9.986 1.00 44.88 953 ALA A C 1
ATOM 7219 O O . ALA A 1 953 ? -54.659 26.320 9.560 1.00 44.88 953 ALA A O 1
ATOM 7220 N N . SER A 1 954 ? -54.418 24.920 11.292 1.00 73.75 954 SER A N 1
ATOM 7221 C CA . SER A 1 954 ? -54.332 25.933 12.377 1.00 73.75 954 SER A CA 1
ATOM 7222 C C . SER A 1 954 ? -52.924 26.061 12.996 1.00 73.75 954 SER A C 1
ATOM 7224 O O . SER A 1 954 ? -52.288 25.028 13.164 1.00 73.75 954 SER A O 1
ATOM 7226 N N . CYS A 1 955 ? -52.487 27.263 13.424 1.00 85.06 955 CYS A N 1
ATOM 7227 C CA . CYS A 1 955 ? -51.169 27.552 14.049 1.00 85.06 955 CYS A CA 1
ATOM 7228 C C . CYS A 1 955 ? -50.845 26.765 15.348 1.00 85.06 955 CYS A C 1
ATOM 7230 O O . CYS A 1 955 ? -51.743 26.366 16.094 1.00 85.06 955 CYS A O 1
ATOM 7232 N N . ALA A 1 956 ? -49.549 26.585 15.636 1.00 83.31 956 ALA A N 1
ATOM 7233 C CA . ALA A 1 956 ? -48.968 25.798 16.727 1.00 83.31 956 ALA A CA 1
ATOM 7234 C C . ALA A 1 956 ? -49.061 26.522 18.084 1.00 83.31 956 ALA A C 1
ATOM 7236 O O . ALA A 1 956 ? -48.846 27.731 18.195 1.00 83.31 956 ALA A O 1
ATOM 7237 N N . LYS A 1 957 ? -49.416 25.782 19.142 1.00 82.81 957 LYS A N 1
ATOM 7238 C CA . LYS A 1 957 ? -49.603 26.319 20.507 1.00 82.81 957 LYS A CA 1
ATOM 7239 C C . LYS A 1 957 ? -48.275 26.394 21.273 1.00 82.81 957 LYS A C 1
ATOM 7241 O O . LYS A 1 957 ? -47.260 25.897 20.803 1.00 82.81 957 LYS A O 1
ATOM 7246 N N . ALA A 1 958 ? -48.281 26.982 22.473 1.00 73.06 958 ALA A N 1
ATOM 7247 C CA . ALA A 1 958 ? -47.085 27.079 23.317 1.00 73.06 958 ALA A CA 1
ATOM 7248 C C . ALA A 1 958 ? -46.406 25.714 23.496 1.00 73.06 958 ALA A C 1
ATOM 7250 O O . ALA A 1 958 ? -47.062 24.714 23.788 1.00 73.06 958 ALA A O 1
ATOM 7251 N N . TRP A 1 959 ? -45.092 25.709 23.309 1.00 72.81 959 TRP A N 1
ATOM 7252 C CA . TRP A 1 959 ? -44.177 24.574 23.332 1.00 72.81 959 TRP A CA 1
ATOM 7253 C C . TRP A 1 959 ? -44.416 23.519 22.247 1.00 72.81 959 TRP A C 1
ATOM 7255 O O . TRP A 1 959 ? -43.768 22.475 22.255 1.00 72.81 959 TRP A O 1
ATOM 7265 N N . GLN A 1 960 ? -45.301 23.771 21.283 1.00 81.06 960 GLN A N 1
ATOM 7266 C CA . GLN A 1 960 ? -45.388 22.933 20.096 1.00 81.06 960 GLN A CA 1
ATOM 7267 C C . GLN A 1 960 ? -44.338 23.338 19.078 1.00 81.06 960 GLN A C 1
ATOM 7269 O O . GLN A 1 960 ? -43.957 24.507 18.972 1.00 81.06 960 GLN A O 1
ATOM 7274 N N . GLN A 1 961 ? -43.877 22.334 18.344 1.00 84.75 961 GLN A N 1
ATOM 7275 C CA . GLN A 1 961 ? -42.979 22.546 17.236 1.00 84.75 961 GLN A CA 1
ATOM 7276 C C . GLN A 1 961 ? -43.679 23.424 16.190 1.00 84.75 961 GLN A C 1
ATOM 7278 O O . GLN A 1 961 ? -44.849 23.215 15.876 1.00 84.75 961 GLN A O 1
ATOM 7283 N N . CYS A 1 962 ? -42.964 24.439 15.731 1.00 87.31 962 CYS A N 1
ATOM 7284 C CA . CYS A 1 962 ? -43.398 25.413 14.735 1.00 87.31 962 CYS A CA 1
ATOM 7285 C C . CYS A 1 962 ? -42.408 25.551 13.584 1.00 87.31 962 CYS A C 1
ATOM 7287 O O . CYS A 1 962 ? -42.557 26.407 12.719 1.00 87.31 962 CYS A O 1
ATOM 7289 N N . GLY A 1 963 ? -41.369 24.724 13.586 1.00 83.31 963 GLY A N 1
ATOM 7290 C CA . GLY A 1 963 ? -40.342 24.720 12.564 1.00 83.31 963 GLY A CA 1
ATOM 7291 C C . GLY A 1 963 ? -39.339 23.603 12.801 1.00 83.31 963 GLY A C 1
ATOM 7292 O O . GLY A 1 963 ? -39.449 22.832 13.758 1.00 83.31 963 GLY A O 1
ATOM 7293 N N . GLY A 1 964 ? -38.370 23.505 11.903 1.00 76.81 964 GLY A N 1
ATOM 7294 C CA . GLY A 1 964 ? -37.444 22.386 11.825 1.00 76.81 964 GLY A CA 1
ATOM 7295 C C . GLY A 1 964 ? -37.597 21.612 10.519 1.00 76.81 964 GLY A C 1
ATOM 7296 O O . GLY A 1 964 ? -38.696 21.455 9.987 1.00 76.81 964 GLY A O 1
ATOM 7297 N N . ARG A 1 965 ? -36.476 21.163 9.965 1.00 53.41 965 ARG A N 1
ATOM 7298 C CA . ARG A 1 965 ? -36.376 20.423 8.707 1.00 53.41 965 ARG A CA 1
ATOM 7299 C C . ARG A 1 965 ? -37.226 19.146 8.801 1.00 53.41 965 ARG A C 1
ATOM 7301 O O . ARG A 1 965 ? -37.069 18.358 9.724 1.00 53.41 965 ARG A O 1
ATOM 7308 N N . ASN A 1 966 ? -38.165 18.987 7.866 1.00 60.00 966 ASN A N 1
ATOM 7309 C CA . ASN A 1 966 ? -39.210 17.946 7.824 1.00 60.00 966 ASN A CA 1
ATOM 7310 C C . ASN A 1 966 ? -40.3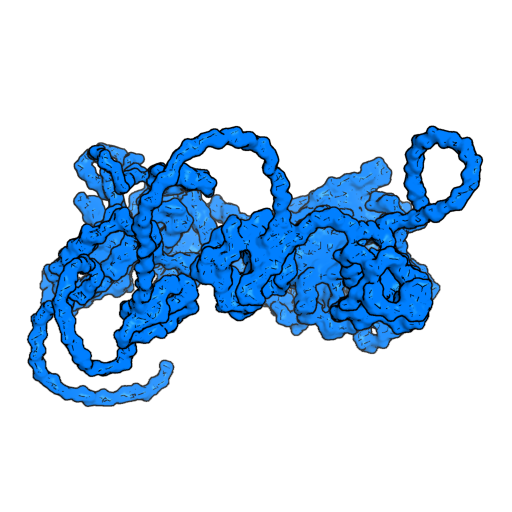75 18.073 8.841 1.00 60.00 966 ASN A C 1
ATOM 7312 O O . ASN A 1 966 ? -41.157 17.131 8.979 1.00 60.00 966 ASN A O 1
ATOM 7316 N N . HIS A 1 967 ? -40.562 19.209 9.528 1.00 75.62 967 HIS A N 1
ATOM 7317 C CA . HIS A 1 967 ? -41.757 19.433 10.354 1.00 75.62 967 HIS A CA 1
ATOM 7318 C C . HIS A 1 967 ? -42.994 19.739 9.487 1.00 75.62 967 HIS A C 1
ATOM 7320 O O . HIS A 1 967 ? -43.112 20.827 8.934 1.00 75.62 967 HIS A O 1
ATOM 7326 N N . ALA A 1 968 ? -43.937 18.795 9.400 1.00 65.44 968 ALA A N 1
ATOM 7327 C CA . ALA A 1 968 ? -45.194 18.937 8.646 1.00 65.44 968 ALA A CA 1
ATOM 7328 C C . ALA A 1 968 ? -46.349 19.577 9.454 1.00 65.44 968 ALA A C 1
ATOM 7330 O O . ALA A 1 968 ? -47.496 19.602 9.005 1.00 65.44 968 ALA A O 1
ATOM 7331 N N . GLY A 1 969 ? -46.070 20.029 10.682 1.00 72.44 969 GLY A N 1
ATOM 7332 C CA . GLY A 1 969 ? -47.033 20.716 11.538 1.00 72.44 969 GLY A CA 1
ATOM 7333 C C . GLY A 1 969 ? -47.106 22.224 11.261 1.00 72.44 969 GLY A C 1
ATOM 7334 O O . GLY A 1 969 ? -46.534 22.721 10.291 1.00 72.44 969 GLY A O 1
ATOM 7335 N N . PRO A 1 970 ? -47.847 22.982 12.082 1.00 76.69 970 PRO A N 1
ATOM 7336 C CA . PRO A 1 970 ? -48.099 24.389 11.808 1.00 76.69 970 PRO A CA 1
ATOM 7337 C C . PRO A 1 970 ? -46.829 25.230 11.951 1.00 76.69 970 PRO A C 1
ATOM 7339 O O . PRO A 1 970 ? -46.209 25.232 13.006 1.00 76.69 970 PRO A O 1
ATOM 7342 N N . THR A 1 971 ? -46.493 26.019 10.934 1.00 87.06 971 THR A N 1
ATOM 7343 C CA . THR A 1 971 ? -45.268 26.844 10.909 1.00 87.06 971 THR A CA 1
ATOM 7344 C C . THR A 1 971 ? -45.417 28.229 11.547 1.00 87.06 971 THR A C 1
ATOM 7346 O O . THR A 1 971 ? -44.479 29.019 11.601 1.00 87.06 971 THR A O 1
ATOM 7349 N N . CYS A 1 972 ? -46.613 28.542 12.035 1.00 83.25 972 CYS A N 1
ATOM 7350 C CA . CYS A 1 972 ? -46.936 29.768 12.754 1.00 83.25 972 CYS A CA 1
ATOM 7351 C C . CYS A 1 972 ? -47.264 29.448 14.211 1.00 83.25 972 CYS A C 1
ATOM 7353 O O . CYS A 1 972 ? -47.824 28.392 14.496 1.00 83.25 972 CYS A O 1
ATOM 7355 N N . CYS A 1 973 ? -46.974 30.374 15.124 1.00 87.44 973 CYS A N 1
ATOM 7356 C CA . CYS A 1 973 ? -47.382 30.274 16.523 1.00 87.44 973 CYS A CA 1
ATOM 7357 C C . CYS A 1 973 ? -48.689 31.025 16.771 1.00 87.44 973 CYS A C 1
ATOM 7359 O O . CYS A 1 973 ? -48.958 32.041 16.133 1.00 87.44 973 CYS A O 1
ATOM 7361 N N . VAL A 1 974 ? -49.510 30.531 17.699 1.00 84.19 974 VAL A N 1
ATOM 7362 C CA . VAL A 1 974 ? -50.685 31.274 18.183 1.00 84.19 974 VAL A CA 1
ATOM 7363 C C . VAL A 1 974 ? -50.238 32.606 18.813 1.00 84.19 974 VAL A C 1
ATOM 7365 O O . VAL A 1 974 ? -49.178 32.672 19.434 1.00 84.19 974 VAL A O 1
ATOM 7368 N N . GLU A 1 975 ? -51.044 33.658 18.634 1.00 74.00 975 GLU A N 1
ATOM 7369 C CA . GLU A 1 975 ? -50.780 35.042 19.064 1.00 74.00 975 GLU A CA 1
ATOM 7370 C C . GLU A 1 975 ? -50.273 35.132 20.524 1.00 74.00 975 GLU A C 1
ATOM 7372 O O . GLU A 1 975 ? -50.843 34.516 21.427 1.00 74.00 975 GLU A O 1
ATOM 7377 N N . GLY A 1 976 ? -49.176 35.874 20.745 1.00 67.06 976 GLY A N 1
ATOM 7378 C CA . GLY A 1 976 ? -48.472 35.989 22.039 1.00 67.06 976 GLY A CA 1
ATOM 7379 C C . GLY A 1 976 ? -47.278 35.037 22.236 1.00 67.06 976 GLY A C 1
ATOM 7380 O O . GLY A 1 976 ? -46.642 35.057 23.291 1.00 67.06 976 GLY A O 1
ATOM 7381 N N . LEU A 1 977 ? -46.959 34.206 21.237 1.00 78.25 977 LEU A N 1
ATOM 7382 C CA . LEU A 1 977 ? -45.844 33.253 21.238 1.00 78.25 977 LEU A CA 1
ATOM 7383 C C . LEU A 1 977 ? -44.981 33.452 19.985 1.00 78.25 977 LEU A C 1
ATOM 7385 O O . LEU A 1 977 ? -45.508 33.748 18.913 1.00 78.25 977 LEU A O 1
ATOM 7389 N N . ARG A 1 978 ? -43.670 33.221 20.088 1.00 82.00 978 ARG A N 1
ATOM 7390 C CA . ARG A 1 978 ? -42.742 33.272 18.947 1.00 82.00 978 ARG A CA 1
ATOM 7391 C C . ARG A 1 978 ? -42.096 31.919 18.684 1.00 82.00 978 ARG A C 1
ATOM 7393 O O . ARG A 1 978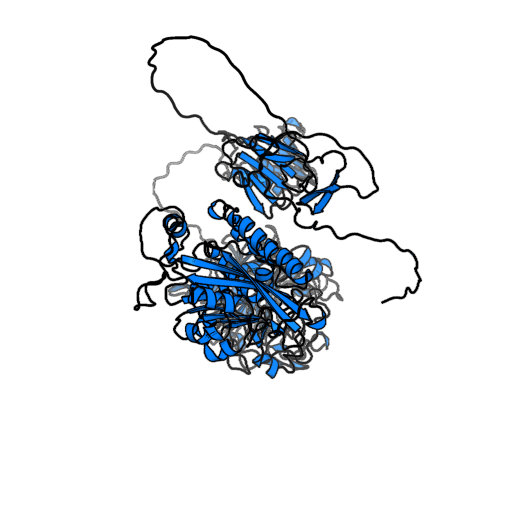 ? -41.795 31.185 19.621 1.00 82.00 978 ARG A O 1
ATOM 7400 N N . CYS A 1 979 ? -41.860 31.600 17.415 1.00 87.31 979 CYS A N 1
ATOM 7401 C CA . CYS A 1 979 ? -41.166 30.374 17.038 1.00 87.31 979 CYS A CA 1
ATOM 7402 C C . CYS A 1 979 ? -39.660 30.540 17.272 1.00 87.31 979 CYS A C 1
ATOM 7404 O O . CYS A 1 979 ? -39.018 31.341 16.597 1.00 87.31 979 CYS A O 1
ATOM 7406 N N . VAL A 1 980 ? -39.105 29.825 18.248 1.00 84.56 980 VAL A N 1
ATOM 7407 C CA . VAL A 1 980 ? -37.682 29.866 18.605 1.00 84.56 980 VAL A CA 1
ATOM 7408 C C . VAL A 1 980 ? -36.990 28.643 18.013 1.00 84.56 980 VAL A C 1
ATOM 7410 O O . VAL A 1 980 ? -37.423 27.516 18.246 1.00 84.56 980 VAL A O 1
ATOM 7413 N N . VAL A 1 981 ? -35.937 28.859 17.224 1.00 85.62 981 VAL A N 1
ATOM 7414 C CA . VAL A 1 981 ? -35.159 27.780 16.596 1.00 85.62 981 VAL A CA 1
ATOM 7415 C C . VAL A 1 981 ? -34.239 27.150 17.636 1.00 85.62 981 VAL A C 1
ATOM 7417 O O . VAL A 1 981 ? -33.477 27.865 18.280 1.00 85.62 981 VAL A O 1
ATOM 7420 N N . ASP A 1 982 ? -34.317 25.829 17.784 1.00 62.69 982 ASP A N 1
ATOM 7421 C CA . ASP A 1 982 ? -33.447 25.061 18.680 1.00 62.69 982 ASP A CA 1
ATOM 7422 C C . ASP A 1 982 ? -32.300 24.416 17.889 1.00 62.69 982 ASP A C 1
ATOM 7424 O O . ASP A 1 982 ? -31.126 24.587 18.202 1.00 62.69 982 ASP A O 1
ATOM 7428 N N . ASN A 1 983 ? -32.620 23.749 16.778 1.00 71.19 983 ASN A N 1
ATOM 7429 C CA . ASN A 1 983 ? -31.643 23.252 15.809 1.00 71.19 983 ASN A CA 1
ATOM 7430 C C . ASN A 1 983 ? -32.274 23.125 14.410 1.00 71.19 983 ASN A C 1
ATOM 7432 O O . ASN A 1 983 ? -33.452 23.429 14.218 1.00 71.19 983 ASN A O 1
ATOM 7436 N N . GLU A 1 984 ? -31.502 22.672 13.414 1.00 64.12 984 GLU A N 1
ATOM 7437 C CA . GLU A 1 984 ? -31.974 22.619 12.022 1.00 64.12 984 GLU A CA 1
ATOM 7438 C C . GLU A 1 984 ? -33.228 21.740 11.830 1.00 64.12 984 GLU A C 1
ATOM 7440 O O . GLU A 1 984 ? -33.994 21.991 10.906 1.00 64.12 984 GLU A O 1
ATOM 7445 N N . TRP A 1 985 ? -33.480 20.756 12.702 1.00 71.25 985 TRP A N 1
ATOM 7446 C CA . TRP A 1 985 ? -34.613 19.820 12.634 1.00 71.25 985 TRP A CA 1
ATOM 7447 C C . TRP A 1 985 ? -35.773 20.206 13.561 1.00 71.25 985 TRP A C 1
ATOM 7449 O O . TRP A 1 985 ? -36.850 19.616 13.459 1.00 71.25 985 TRP A O 1
ATOM 7459 N N . TYR A 1 986 ? -35.600 21.204 14.440 1.00 77.19 986 TYR A N 1
ATOM 7460 C CA . TYR A 1 986 ? -36.592 21.540 15.463 1.00 77.19 986 TYR A CA 1
ATOM 7461 C C . TYR A 1 986 ? -36.617 23.031 15.850 1.00 77.19 986 TYR A C 1
ATOM 7463 O O . TYR A 1 986 ? -35.608 23.646 16.190 1.00 77.19 986 TYR A O 1
ATOM 7471 N N . SER A 1 987 ? -37.805 23.632 15.831 1.00 88.50 987 SER A N 1
ATOM 7472 C CA . SER A 1 987 ? -38.103 24.986 16.317 1.00 88.50 987 SER A CA 1
ATOM 7473 C C . SER A 1 987 ? -39.435 24.965 17.052 1.00 88.50 987 SER A C 1
ATOM 7475 O O . SER A 1 987 ? -40.343 24.249 16.641 1.00 88.50 987 SER A O 1
ATOM 7477 N N . GLN A 1 988 ? -39.586 25.739 18.120 1.00 93.06 988 GLN A N 1
ATOM 7478 C CA . GLN A 1 988 ? -40.694 25.599 19.062 1.00 93.06 988 GLN A CA 1
ATOM 7479 C C . GLN A 1 988 ? -41.322 26.945 19.442 1.00 93.06 988 GLN A C 1
ATOM 7481 O O . GLN A 1 988 ? -40.616 27.921 19.676 1.00 93.06 988 GLN A O 1
ATOM 7486 N N . CYS A 1 989 ? -42.655 27.004 19.537 1.00 89.25 989 CYS A N 1
ATOM 7487 C CA . CYS A 1 989 ? -43.381 28.211 19.933 1.00 89.25 989 CYS A CA 1
ATOM 7488 C C . CYS A 1 989 ? -43.197 28.497 21.420 1.00 89.25 989 CYS A C 1
ATOM 7490 O O . CYS A 1 989 ? -43.779 27.803 22.246 1.00 89.25 989 CYS A O 1
ATOM 7492 N N . GLN A 1 990 ? -42.459 29.535 21.792 1.00 85.56 990 GLN A N 1
ATOM 7493 C CA . GLN A 1 990 ? -42.242 29.911 23.190 1.00 85.56 990 GLN A CA 1
ATOM 7494 C C . GLN A 1 990 ? -42.902 31.266 23.508 1.00 85.56 990 GLN A C 1
ATOM 7496 O O . GLN A 1 990 ? -42.972 32.125 22.626 1.00 85.56 990 GLN A O 1
ATOM 7501 N N . PRO A 1 991 ? -43.403 31.492 24.738 1.00 79.94 991 PRO A N 1
ATOM 7502 C CA . PRO A 1 991 ? -43.893 32.805 25.158 1.00 79.94 991 PRO A CA 1
ATOM 7503 C C . PRO A 1 991 ? -42.755 33.826 25.213 1.00 79.94 991 PRO A C 1
ATOM 7505 O O . PRO A 1 991 ? -41.683 33.518 25.735 1.00 79.94 991 PRO A O 1
ATOM 7508 N N . GLU A 1 992 ? -42.974 35.043 24.712 1.00 59.94 992 GLU A N 1
ATOM 7509 C CA . GLU A 1 992 ? -42.002 36.116 24.932 1.00 59.94 992 GLU A CA 1
ATOM 7510 C C . GLU A 1 992 ? -41.962 36.514 26.416 1.00 59.94 992 GLU A C 1
ATOM 7512 O O . GLU A 1 992 ? -43.013 36.687 27.043 1.00 59.94 992 GLU A O 1
ATOM 7517 N N . PRO A 1 993 ? -40.771 36.688 27.009 1.00 45.38 993 PRO A N 1
ATOM 7518 C CA . PRO A 1 993 ? -40.665 37.181 28.367 1.00 45.38 993 PRO A CA 1
ATOM 7519 C C . PRO A 1 993 ? -40.753 38.711 28.377 1.00 45.38 993 PRO A C 1
ATOM 7521 O O . PRO A 1 993 ? -39.748 39.376 28.149 1.00 45.38 993 PRO A O 1
ATOM 7524 N N . ALA A 1 994 ? -41.922 39.269 28.713 1.00 40.22 994 ALA A N 1
ATOM 7525 C CA . ALA A 1 994 ? -42.007 40.451 29.583 1.00 40.22 994 ALA A CA 1
ATOM 7526 C C . ALA A 1 994 ? -43.441 40.740 30.075 1.00 40.22 994 ALA A C 1
ATOM 7528 O O . ALA A 1 994 ? -44.353 40.939 29.288 1.00 40.22 994 ALA A O 1
ATOM 7529 N N . PHE A 1 995 ? -43.578 40.839 31.403 1.00 27.12 995 PHE A N 1
ATOM 7530 C CA . PHE A 1 995 ? -44.556 41.651 32.144 1.00 27.12 995 PHE A CA 1
ATOM 7531 C C . PHE A 1 995 ? -46.067 41.550 31.816 1.00 27.12 995 PHE A C 1
ATOM 7533 O O . PHE A 1 995 ? -46.590 42.180 30.913 1.00 27.12 995 PHE A O 1
ATOM 7540 N N . ALA A 1 996 ? -46.770 40.859 32.721 1.00 30.97 996 ALA A N 1
ATOM 7541 C CA . ALA A 1 996 ? -47.999 41.270 33.416 1.00 30.97 996 ALA A CA 1
ATOM 7542 C C . ALA A 1 996 ? -49.186 41.942 32.664 1.00 30.97 996 ALA A C 1
ATOM 7544 O O . ALA A 1 996 ? -49.104 43.075 32.211 1.00 30.97 996 ALA A O 1
ATOM 7545 N N . GLN A 1 997 ? -50.353 41.304 32.867 1.00 32.31 997 GLN A N 1
ATOM 7546 C CA . GLN A 1 997 ? -51.733 41.824 32.997 1.00 32.31 997 GLN A CA 1
ATOM 7547 C C . GLN A 1 997 ? -52.750 41.538 31.874 1.00 32.31 997 GLN A C 1
ATOM 7549 O O . GLN A 1 997 ? -52.615 41.990 30.748 1.00 32.31 997 GLN A O 1
ATOM 7554 N N . ALA A 1 998 ? -53.864 40.940 32.341 1.00 30.23 998 ALA A N 1
ATOM 7555 C CA . ALA A 1 998 ? -55.236 41.000 31.815 1.00 30.23 998 ALA A CA 1
ATOM 7556 C C . ALA A 1 998 ? -55.477 40.209 30.501 1.00 30.23 998 ALA A C 1
ATOM 7558 O O . ALA A 1 998 ? -54.640 40.177 29.622 1.00 30.23 998 ALA A O 1
ATOM 7559 N N . VAL A 1 999 ? -56.563 39.470 30.255 1.00 26.84 999 VAL A N 1
ATOM 7560 C CA . VAL A 1 999 ? -57.968 39.536 30.673 1.00 26.84 999 VAL A CA 1
ATOM 7561 C C . VAL A 1 999 ? -58.562 38.116 30.523 1.00 26.84 999 VAL A C 1
ATOM 7563 O O . VAL A 1 999 ? -58.373 37.463 29.501 1.00 26.84 999 VAL A O 1
ATOM 7566 N N . ALA A 1 1000 ? -59.295 37.626 31.529 1.00 39.50 1000 ALA A N 1
ATOM 7567 C CA . ALA A 1 1000 ? -60.078 36.379 31.462 1.00 39.50 1000 ALA A CA 1
ATOM 7568 C C . ALA A 1 1000 ? -61.214 36.475 30.420 1.00 39.50 1000 ALA A C 1
ATOM 7570 O O . ALA A 1 1000 ? -61.814 37.547 30.329 1.00 39.50 1000 ALA A O 1
ATOM 7571 N N . PRO A 1 1001 ? -61.623 35.393 29.709 1.00 34.56 1001 PRO A N 1
ATOM 7572 C CA . PRO A 1 1001 ? -62.941 34.809 30.031 1.00 34.56 1001 PRO A CA 1
ATOM 7573 C C . PRO A 1 1001 ? -63.244 33.334 29.621 1.00 34.56 1001 PRO A C 1
ATOM 7575 O O . PRO A 1 1001 ? -62.740 32.785 28.652 1.00 34.56 1001 PRO A O 1
ATOM 7578 N N . LYS A 1 1002 ? -64.249 32.799 30.339 1.00 25.25 1002 LYS A N 1
ATOM 7579 C CA . LYS A 1 1002 ? -65.395 31.941 29.931 1.00 25.25 1002 LYS A CA 1
ATOM 7580 C C . LYS A 1 1002 ? -65.224 30.445 29.565 1.00 25.25 1002 LYS A C 1
ATOM 7582 O O . LYS A 1 1002 ? -64.912 30.042 28.456 1.00 25.25 1002 LYS A O 1
ATOM 7587 N N . ARG A 1 1003 ? -65.660 29.653 30.559 1.00 33.50 1003 ARG A N 1
ATOM 7588 C CA . ARG A 1 1003 ? -66.337 28.335 30.557 1.00 33.50 1003 ARG A CA 1
ATOM 7589 C C . ARG A 1 1003 ? -66.889 27.824 29.211 1.00 33.50 1003 ARG A C 1
ATOM 7591 O O . ARG A 1 1003 ? -67.751 28.473 28.629 1.00 33.50 1003 ARG A O 1
ATOM 7598 N N . GLY A 1 1004 ? -66.605 26.551 28.903 1.00 28.64 1004 GLY A N 1
ATOM 7599 C CA . GLY A 1 1004 ? -67.498 25.723 28.082 1.00 28.64 1004 GLY A CA 1
ATOM 7600 C C . GLY A 1 1004 ? -66.915 24.423 27.508 1.00 28.64 1004 GLY A C 1
ATOM 7601 O O . GLY A 1 1004 ? -66.317 24.438 26.447 1.00 28.64 1004 GLY A O 1
ATOM 7602 N N . SER A 1 1005 ? -67.260 23.298 28.143 1.00 28.05 1005 SER A N 1
ATOM 7603 C CA . SER A 1 1005 ? -67.304 21.925 27.598 1.00 28.05 1005 SER A CA 1
ATOM 7604 C C . SER A 1 1005 ? -66.031 21.056 27.541 1.00 28.05 1005 SER A C 1
ATOM 7606 O O . SER A 1 1005 ? -64.903 21.505 27.403 1.00 28.05 1005 SER A O 1
ATOM 7608 N N . ARG A 1 1006 ? -66.271 19.760 27.765 1.00 41.84 1006 ARG A N 1
ATOM 7609 C CA . ARG A 1 1006 ? -65.404 18.711 28.325 1.00 41.84 1006 ARG A CA 1
ATOM 7610 C C . ARG A 1 1006 ? -64.629 17.933 27.249 1.00 41.84 1006 ARG A C 1
ATOM 7612 O O . ARG A 1 1006 ? -65.265 17.460 26.314 1.00 41.84 1006 ARG A O 1
ATOM 7619 N N . ARG A 1 1007 ? -63.333 17.645 27.476 1.00 29.47 1007 ARG A N 1
ATOM 7620 C CA . ARG A 1 1007 ? -62.674 16.350 27.157 1.00 29.47 1007 ARG A CA 1
ATOM 7621 C C . ARG A 1 1007 ? -61.274 16.215 27.801 1.00 29.47 1007 ARG A C 1
ATOM 7623 O O . ARG A 1 1007 ? -60.423 17.076 27.640 1.00 29.47 1007 ARG A O 1
ATOM 7630 N N . ASN A 1 1008 ? -61.126 15.115 28.548 1.00 31.16 1008 ASN A N 1
ATOM 7631 C CA . ASN A 1 1008 ? -59.953 14.335 28.981 1.00 31.16 1008 ASN A CA 1
ATOM 7632 C C . ASN A 1 1008 ? -58.668 15.061 29.432 1.00 31.16 1008 ASN A C 1
ATOM 7634 O O . ASN A 1 1008 ? -57.743 15.289 28.659 1.00 31.16 1008 ASN A O 1
ATOM 7638 N N . LYS A 1 1009 ? -58.590 15.303 30.747 1.00 37.72 1009 LYS A N 1
ATOM 7639 C CA . LYS A 1 1009 ? -57.367 15.642 31.486 1.00 37.72 1009 LYS A CA 1
ATOM 7640 C C . LYS A 1 1009 ? -56.557 14.371 31.767 1.00 37.72 1009 LYS A C 1
ATOM 7642 O O . LYS A 1 1009 ? -56.962 13.590 32.619 1.00 37.72 1009 LYS A O 1
ATOM 7647 N N . PHE A 1 1010 ? -55.413 14.206 31.110 1.00 37.25 1010 PHE A N 1
ATOM 7648 C CA . PHE A 1 1010 ? -54.335 13.344 31.620 1.00 37.25 1010 PHE A CA 1
ATOM 7649 C C . PHE A 1 1010 ? -52.946 14.014 31.575 1.00 37.25 1010 PHE A C 1
ATOM 7651 O O . PHE A 1 1010 ? -51.966 13.478 32.070 1.00 37.25 1010 PHE A O 1
ATOM 7658 N N . LEU A 1 1011 ? -52.853 15.240 31.047 1.00 36.97 1011 LEU A N 1
ATOM 7659 C CA . LEU A 1 1011 ? -51.613 16.016 31.020 1.00 36.97 1011 LEU A CA 1
ATOM 7660 C C . LEU A 1 1011 ? -51.889 17.419 31.567 1.00 36.97 1011 LEU A C 1
ATOM 7662 O O . LEU A 1 1011 ? -52.414 18.281 30.867 1.00 36.97 1011 LEU A O 1
ATOM 7666 N N . GLY A 1 1012 ? -51.591 17.632 32.848 1.00 32.03 1012 GLY A N 1
ATOM 7667 C CA . GLY A 1 1012 ? -51.654 18.947 33.476 1.00 32.03 1012 GLY A CA 1
ATOM 7668 C C . GLY A 1 1012 ? -50.973 18.959 34.849 1.00 32.03 1012 GLY A C 1
ATOM 7669 O O . GLY A 1 1012 ? -51.248 18.069 35.653 1.00 32.03 1012 GLY A O 1
ATOM 7670 N N . PRO A 1 1013 ? -50.123 19.956 35.149 1.00 33.72 1013 PRO A N 1
ATOM 7671 C CA . PRO A 1 1013 ? -49.502 20.125 36.454 1.00 33.72 1013 PRO A CA 1
ATOM 7672 C C . PRO A 1 1013 ? -50.504 20.820 37.378 1.00 33.72 1013 PRO A C 1
ATOM 7674 O O . PRO A 1 1013 ? -50.664 22.032 37.335 1.00 33.72 1013 PRO A O 1
ATOM 7677 N N . ASN A 1 1014 ? -51.245 20.061 38.177 1.00 31.69 1014 ASN A N 1
ATOM 7678 C CA . ASN A 1 1014 ? -52.051 20.615 39.266 1.00 31.69 1014 ASN A CA 1
ATOM 7679 C C . ASN A 1 1014 ? -52.065 19.618 40.424 1.00 31.69 1014 ASN A C 1
ATOM 7681 O O . ASN A 1 1014 ? -53.072 18.967 40.683 1.00 31.69 1014 ASN A O 1
ATOM 7685 N N . PHE A 1 1015 ? -50.922 19.489 41.097 1.00 32.38 1015 PHE A N 1
ATOM 7686 C CA . PHE A 1 1015 ? -50.824 18.762 42.363 1.00 32.38 1015 PHE A CA 1
ATOM 7687 C C . PHE A 1 1015 ? -49.959 19.491 43.406 1.00 32.38 1015 PHE A C 1
ATOM 7689 O O . PHE A 1 1015 ? -49.308 18.869 44.228 1.00 32.38 1015 PHE A O 1
ATOM 7696 N N . MET A 1 1016 ? -49.925 20.827 43.391 1.00 32.91 1016 MET A N 1
ATOM 7697 C CA . MET A 1 1016 ? -49.178 21.596 44.398 1.00 32.91 1016 MET A CA 1
ATOM 7698 C C . MET A 1 1016 ? -49.915 22.879 44.786 1.00 32.91 1016 MET A C 1
ATOM 7700 O O . MET A 1 1016 ? -49.458 23.971 44.477 1.00 32.91 1016 MET A O 1
ATOM 7704 N N . GLN A 1 1017 ? -51.067 22.767 45.456 1.00 28.59 1017 GLN A N 1
ATOM 7705 C CA . GLN A 1 1017 ? -51.607 23.863 46.275 1.00 28.59 1017 GLN A CA 1
ATOM 7706 C C . GLN A 1 1017 ? -52.375 23.313 47.487 1.00 28.59 1017 GLN A C 1
ATOM 7708 O O . GLN A 1 1017 ? -53.600 23.197 47.463 1.00 28.59 1017 GLN A O 1
ATOM 7713 N N . SER A 1 1018 ? -51.667 23.034 48.584 1.00 27.73 1018 SER A N 1
ATOM 7714 C CA . SER A 1 1018 ? -52.254 23.099 49.927 1.00 27.73 1018 SER A CA 1
ATOM 7715 C C . SER A 1 1018 ? -51.826 24.408 50.589 1.00 27.73 1018 SER A C 1
ATOM 7717 O O . SER A 1 1018 ? -50.641 24.706 50.713 1.00 27.73 1018 SER A O 1
ATOM 7719 N N . LYS A 1 1019 ? -52.827 25.203 50.968 1.00 31.86 1019 LYS A N 1
ATOM 7720 C CA . LYS A 1 1019 ? -52.733 26.540 51.563 1.00 31.86 1019 LYS A CA 1
ATOM 7721 C C . LYS A 1 1019 ? -51.838 26.567 52.809 1.00 31.86 1019 LYS A C 1
ATOM 7723 O O . LYS A 1 1019 ? -52.161 25.917 53.798 1.00 31.86 1019 LYS A O 1
ATOM 7728 N N . ALA A 1 1020 ? -50.826 27.431 52.803 1.00 27.20 1020 ALA A N 1
ATOM 7729 C CA . ALA A 1 1020 ? -50.204 27.960 54.011 1.00 27.20 1020 ALA A CA 1
ATOM 7730 C C . ALA A 1 1020 ? -50.194 29.495 53.938 1.00 27.20 1020 ALA A C 1
ATOM 7732 O O . ALA A 1 1020 ? -49.875 30.093 52.914 1.00 27.20 1020 ALA A O 1
ATOM 7733 N N . VAL A 1 1021 ? -50.650 30.105 55.025 1.00 27.72 1021 VAL A N 1
ATOM 7734 C CA . VAL A 1 1021 ? -50.921 31.532 55.210 1.00 27.72 1021 VAL A CA 1
ATOM 7735 C C . VAL A 1 1021 ? -49.608 32.305 55.355 1.00 27.72 1021 VAL A C 1
ATOM 7737 O O . VAL A 1 1021 ? -48.835 32.024 56.266 1.00 27.72 1021 VAL A O 1
ATOM 7740 N N . THR A 1 1022 ? -49.368 33.309 54.510 1.00 26.39 1022 THR A N 1
ATOM 7741 C CA . THR A 1 1022 ? -48.262 34.264 54.675 1.00 26.39 1022 THR A CA 1
ATOM 7742 C C . THR A 1 1022 ? -48.692 35.458 55.525 1.00 26.39 1022 THR A C 1
ATOM 7744 O O . THR A 1 1022 ? -49.669 36.143 55.222 1.00 26.39 1022 THR A O 1
ATOM 7747 N N . ARG A 1 1023 ? -47.912 35.741 56.574 1.00 26.66 1023 ARG A N 1
ATOM 7748 C CA . ARG A 1 1023 ? -47.838 37.047 57.239 1.00 26.66 1023 ARG A CA 1
ATOM 7749 C C . ARG A 1 1023 ? -46.513 37.703 56.830 1.00 26.66 1023 ARG A C 1
ATOM 7751 O O . ARG A 1 1023 ? -45.468 37.067 56.851 1.00 26.66 1023 ARG A O 1
ATOM 7758 N N . THR A 1 1024 ? -46.613 38.956 56.411 1.00 29.52 1024 THR A N 1
ATOM 7759 C CA . THR A 1 1024 ? -45.580 39.882 55.920 1.00 29.52 1024 THR A CA 1
ATOM 7760 C C . THR A 1 1024 ? -44.476 40.217 56.928 1.00 29.52 1024 THR A C 1
ATOM 7762 O O . THR A 1 1024 ? -44.802 40.432 58.093 1.00 29.52 1024 THR A O 1
ATOM 7765 N N . ALA A 1 1025 ? -43.242 40.448 56.453 1.00 28.22 1025 ALA A N 1
ATOM 7766 C CA . ALA A 1 1025 ? -42.370 41.560 56.873 1.00 28.22 1025 ALA A CA 1
ATOM 7767 C C . ALA A 1 1025 ? -41.153 41.704 55.931 1.00 28.22 1025 ALA A C 1
ATOM 7769 O O . ALA A 1 1025 ? -40.826 40.788 55.184 1.00 28.22 1025 ALA A O 1
ATOM 7770 N N . ALA A 1 1026 ? -40.556 42.895 55.939 1.00 27.84 1026 ALA A N 1
ATOM 7771 C CA . ALA A 1 1026 ? -39.710 43.471 54.900 1.00 27.84 1026 ALA A CA 1
ATOM 7772 C C . ALA A 1 1026 ? -38.192 43.269 55.099 1.00 27.84 1026 ALA A C 1
ATOM 7774 O O . ALA A 1 1026 ? -37.745 42.912 56.182 1.00 27.84 1026 ALA A O 1
ATOM 7775 N N . SER A 1 1027 ? -37.449 43.719 54.073 1.00 27.11 1027 SER A N 1
ATOM 7776 C CA . SER A 1 1027 ? -36.174 44.458 54.168 1.00 27.11 1027 SER A CA 1
ATOM 7777 C C . SER A 1 1027 ? -34.886 43.681 54.482 1.00 27.11 1027 SER A C 1
ATOM 7779 O O . SER A 1 1027 ? -34.643 43.329 55.630 1.00 27.11 1027 SER A O 1
ATOM 7781 N N . ALA A 1 1028 ? -33.994 43.589 53.484 1.00 29.75 1028 ALA A N 1
ATOM 7782 C CA . ALA A 1 1028 ? -32.668 44.245 53.455 1.00 29.75 1028 ALA A CA 1
ATOM 7783 C C . ALA A 1 1028 ? -31.662 43.457 52.590 1.00 29.75 1028 ALA A C 1
ATOM 7785 O O . ALA A 1 1028 ? -31.391 42.286 52.837 1.00 29.75 1028 ALA A O 1
ATOM 7786 N N . THR A 1 1029 ? -31.084 44.130 51.596 1.00 29.92 1029 THR A N 1
ATOM 7787 C CA . THR A 1 1029 ? -29.811 43.777 50.941 1.00 29.92 1029 THR A CA 1
ATOM 7788 C C . THR A 1 1029 ? -28.626 44.056 51.873 1.00 29.92 1029 THR A C 1
ATOM 7790 O O . THR A 1 1029 ? -28.720 44.946 52.722 1.00 29.92 1029 THR A O 1
ATOM 7793 N N . PRO A 1 1030 ? -27.484 43.377 51.665 1.00 33.66 1030 PRO A N 1
ATOM 7794 C CA . PRO A 1 1030 ? -26.339 44.122 51.142 1.00 33.66 1030 PRO A CA 1
ATOM 7795 C C . PRO A 1 1030 ? -25.521 43.383 50.068 1.00 33.66 1030 PRO A C 1
ATOM 7797 O O . PRO A 1 1030 ? -25.559 42.165 49.922 1.00 33.66 1030 PRO A O 1
ATOM 7800 N N . GLU A 1 1031 ? -24.804 44.215 49.320 1.00 28.25 1031 GLU A N 1
ATOM 7801 C CA . GLU A 1 1031 ? -23.787 43.947 48.303 1.00 28.25 1031 GLU A CA 1
ATOM 7802 C C . GLU A 1 1031 ? -22.632 43.059 48.791 1.00 28.25 1031 GLU A C 1
ATOM 7804 O O . GLU A 1 1031 ? -22.284 43.112 49.968 1.00 28.25 1031 GLU A O 1
ATOM 7809 N N . LEU A 1 1032 ? -21.963 42.354 47.864 1.00 30.08 1032 LEU A N 1
ATOM 7810 C CA . LEU A 1 1032 ? -20.522 42.513 47.574 1.00 30.08 1032 LEU A CA 1
ATOM 7811 C C . LEU A 1 1032 ? -20.012 41.470 46.561 1.00 30.08 1032 LEU A C 1
ATOM 7813 O O . LEU A 1 1032 ? -20.263 40.279 46.701 1.00 30.08 1032 LEU A O 1
ATOM 7817 N N . GLY A 1 1033 ? -19.187 41.943 45.619 1.00 28.95 1033 GLY A N 1
ATOM 7818 C CA . GLY A 1 1033 ? -17.967 41.229 45.222 1.00 28.95 1033 GLY A CA 1
ATOM 7819 C C . GLY A 1 1033 ? -17.966 40.499 43.880 1.00 28.95 1033 GLY A C 1
ATOM 7820 O O . GLY A 1 1033 ? -18.218 39.303 43.816 1.00 28.95 1033 GLY A O 1
ATOM 7821 N N . LYS A 1 1034 ? -17.556 41.209 42.823 1.00 30.67 1034 LYS A N 1
ATOM 7822 C CA . LYS A 1 1034 ? -16.905 40.627 41.638 1.00 30.67 1034 LYS A CA 1
ATOM 7823 C C . LYS A 1 1034 ? -15.453 40.258 41.980 1.00 30.67 1034 LYS A C 1
ATOM 7825 O O . LYS A 1 1034 ? -14.766 41.120 42.518 1.00 30.67 1034 LYS A O 1
ATOM 7830 N N . SER A 1 1035 ? -14.979 39.088 41.545 1.00 29.50 1035 SER A N 1
ATOM 7831 C CA . SER A 1 1035 ? -13.671 38.914 40.878 1.00 29.50 1035 SER A CA 1
ATOM 7832 C C . SER A 1 1035 ? -13.489 37.472 40.386 1.00 29.50 1035 SER A C 1
ATOM 7834 O O . SER A 1 1035 ? -13.565 36.539 41.178 1.00 29.50 1035 SER A O 1
ATOM 7836 N N . GLU A 1 1036 ? -13.279 37.358 39.075 1.00 30.59 1036 GLU A N 1
ATOM 7837 C CA . GLU A 1 1036 ? -12.411 36.424 38.336 1.00 30.59 1036 GLU A CA 1
ATOM 7838 C C . GLU A 1 1036 ? -11.976 35.098 38.994 1.00 30.59 1036 GLU A C 1
ATOM 7840 O O . GLU A 1 1036 ? -11.146 35.084 39.903 1.00 30.59 1036 GLU A O 1
ATOM 7845 N N . LEU A 1 1037 ? -12.466 33.991 38.418 1.00 32.81 1037 LEU A N 1
ATOM 7846 C CA . LEU A 1 1037 ? -11.680 32.911 37.795 1.00 32.81 1037 LEU A CA 1
ATOM 7847 C C . LEU A 1 1037 ? -12.584 32.073 36.881 1.00 32.81 1037 LEU A C 1
ATOM 7849 O O . LEU A 1 1037 ? -13.728 31.784 37.306 1.00 32.81 1037 LEU A O 1
#

Organism: NCBI:txid878477

pLDDT: mean 78.92, std 21.91, range [22.73, 98.88]

Secondary structure (DSSP, 8-state):
-HHHHHHHHHHHS-TTGGG-SEEEEEEEEEEPPS---S-GGG---PPPTT----S--PEEEEEEEEEEEEEGGG-S---TT--SSEEEEEEEEEESS--HHHHHHHHHHHHHHHHHTS-TT--HHHHHHHHHHHTS-GGGS-GGGGGTT--HHHHHHHHTTHHHHHHHHHHTT-EEEEEES-HHHHHHHHHHHHHTSTTTTTTTT-GGGGGGGHHHHHTTT-----S-TTEEEESS--GGGHHHHTT-SEEEEEES-THHHHHH--SEEEEE-SSTT----EEEE-SHHHHHHHPPPP---EEEEEEEETTTEEEEEEEEEEE-GGGS-EEETTS--BSEETTEE-TTT-SSHHHHHHHEEEPP--HHHHHHTT-EEEETTEEEEESEETTEE-EEEEEEEETTEEPEE--TTEEEEEEEE-TT--TTEEEEEEEE---TTSSTTSTT--S-GGGT----BTT--S--SEETTEE--TT-EE-TT-TTS--EE-S-EEE--EEEEEEE-SS-EEEEEE-BS--SSS-EEE-GGGG--GGGT-TTTSSB-SS---B-TTTTT-TTSEESSTTSSEETTS-EEEEEEEEETTSSSSSPEEEEEEEEEETTEEEEPPPPSSSSS--SSEETTT---HHHHHH-EEEEEEEEE-TTTTTHHHHSB-STTS-TTSTTTB-SS---GGGGSHHHHHHH-TT-EEEEEEEEEESTT-S-S--TT----PPPP-----------------PPTT-EEEEEEEEEEEEESSSTT---GGGEEEEES---HHHHHHHHHHSTT--EEEEETTEEEEE--TT---EEEEEEEEEEEEE-SPP------PPPEEEEEEEEEEEEEESSSTT---GGGEEEEET--SHHHHHHHHHTSTT--EEEEETTEEEEE--TT---EEEEEEEEEEEEEE--------------------------------PBPTTSEEESTT--S-SSBPTTEEEEEEETTEEEEEE-------------------S--------------------------

Sequence (1037 aa):
MAEVLSMVTSLALPDAAHREREGILLASTTAQAAGHKGDVGRVLRGAMPGSRQKHGHGQLLYGVSCHRRVEASELLHRDASVSRSSVQKAVCVLLRCPFFGLAQQRLSPVTQVFFEQRDFRCTDLLRDFDNQLDSVPFERLPDTELFFGIHHAQLFRGLRHKLLSVLKAILLEAKVLVISESAEQCSHIVLALLSLLPGGLWLGFNSDGFGSRHFQYRKHGLPIQCFGPRCCVFPYLGLHMLDSLLQMRGFLIGTTNRIFIDRTSPDLILEVPSTAASTEYSVDFLCKEVKELARKDEGNPTMAVKECTKAGGCVTKEHKLVLDANWRWIHTTDGYKNCYTGNQWDTGICTDPDTCAQGCALEAVDAGQYESIYGITAVPGGVRLNFVTGSNVGSRLFLLEDDESYKLFKLKNREFAVDVDSSTVECGMNGAMYFIEMAADGGKGLGYNAAGAKYGTGYCDAQCPHDVKFIDGKANSKDWKPHPKDFSNTIGLGHYGACCAEMDIWEANNMATAYTPHPCNIQAPGTYMCEGTECGDNDSGERYDGLCDKDGCDINPFRSGNATFYGQGSSFAVDSSRPMTVVTQFLTTDGTDAGDLSEIRRFYVQDGRAIASPHITILPQTPDSITDEMCAMGESLERGHVAAFSLWDDIDVHMMWLDSCYPEDKECTEPGVHRGMCSGGEDSSPQNVRSKHPLGYVVFANAAIGEIGTTQSVYPGSPPTSQPATTTTTTTSTTSATTTSSAAPGAWEPVDGGEDRACRGSSRSDNKPEYYQLAQGVASLKECQMRCATTAGCRGIEFSRQRCEVWVRSEGIQASIPLSGFTCMRYDGPLVTTTTPAVGTWVPMDGGNGRACRGASPDDNAAEYYTVIPGLVNLEACKAKCEVTEGCKGVEFKIGRCEVWTRPQGIRASIPLPGFTCLSYQSPTSSTELPSTATTTAGTTTSSTAPATTVAASCAKAWQQCGGRNHAGPTCCVEGLRCVVDNEWYSQCQPEPAFAQAVAPKRGSRRNKFLGPNFMQSKAVTRTAASATPELGKSEL